Protein 2IZO (pdb70)

Sequence (756 aa):
MDLVKDVKRELSFSELKGKRVSIDGYNALYQFLAAIRQPPLMDSQGRVTSHLSGLFYRTINILEEGVIPIYVFDGSNIMVEESKKLLRAMGIPIVQAPSEGEAEAAYLNKLGLSWAAASQDYDAILFGAKRLVRNLTIYVEIKPELIETEILLKKLGITREQLIDIGILIGTDYNPDGIRGIGPERALKIIKKYGKIIDEIRGLFLNPQVVKPEALDLNEPNGEDIINILVYEHNFSEERVKNGIERLTKAIKEAKGASRQTGLDRWFMMKAKVIDAVSFSYILRTVGDFLSEANFIVTKEGIRVSGIDPSRVVFLDIFLPSSYFEGFEVSQEKEIIGFKLEDVNDILKRVLKDDTLILSSNESKLTLTFDGEFTRSFELPLIQVESTSPPSVNLEFPFKAQLLTITFADIIDELSDLGEVLNIHSKENKLYFEVIGDLSTAKVELSTDNGTLLEASGADVSSSYGMEYVANTTKMRRASDSMELYFGSQIPLKLRFKLPQEGYGDFYIAPRMFKIVYPNAKDFFSFINSITNVTDSIILNFTEDGIFSRHLTEDKVLMAIMRIPKDVLSEYSIDSPTSVKLDVSSVKKILSKASKATIELTETDSGLKIIIRDGAKSTIYIKAEKGQVEQLTEPKVNLAVNFTTDESVLNVIAADVTLVGEEMRISTEEDKIKIEAGEEGKRYVAFLMKDKPLKELSIDTSASSSYSAEMFKDAVKGLRGFSAPTMVSFGENLPMKIDVEAVSGGHMIFWIAPRL

B-factor: mean 49.7, std 3.27, range [2.0, 87.07]

Radius of gyration: 33.5 Å; Cα contacts (8 Å, |Δi|>4): 1724; chains: 3; bounding box: 92×85×76 Å

InterPro domains:
  IPR006084 XPG/Rad2 endonuclease [PR00853] (21-35)
  IPR006084 XPG/Rad2 endonuclease [PR00853] (75-94)
  IPR006084 XPG/Rad2 endonuclease [PR00853] (139-156)
  IPR006084 XPG/Rad2 endonuclease [PR00853] (160-180)
  IPR006084 XPG/Rad2 endonuclease [PR00853] (226-241)
  IPR006084 XPG/Rad2 endonuclease [PTHR11081] (3-320)
  IPR006085 XPG, N-terminal [PF00752] (3-101)
  IPR006085 XPG, N-terminal [SM00485] (1-101)
  IPR006086 XPG-I domain [PF00867] (143-236)
  IPR006086 XPG-I domain [SM00484] (140-221)
  IPR008918 Helix-hairpin-helix motif, class 2 [SM00279] (223-257)
  IPR019973 Flap endonuclease, archaea [TIGR03674] (2-349)
  IPR019974 XPG conserved site [PS00841] (73-87)
  IPR023426 Flap endonuclease 1 [MF_00614] (1-349)
  IPR029060 PIN-like domain superfamily [SSF88723] (2-236)
  IPR036279 5'-3' exonuclease, C-terminal domain superfamily [SSF47807] (221-349)

CATH classification: 3.70.10.10

Structure (mmCIF, N/CA/C/O backbone):
data_2IZO
#
_entry.id   2IZO
#
_cell.length_a   93.986
_cell.length_b   99.774
_cell.length_c   99.958
_cell.angle_alpha   90.00
_cell.angle_beta   90.00
_cell.angle_gamma   90.00
#
_symmetry.space_group_name_H-M   'P 21 21 21'
#
loop_
_entity.id
_entity.type
_entity.pdbx_description
1 polymer 'FLAP STRUCTURE-SPECIFIC ENDONUCLEASE'
2 polymer 'DNA POLYMERASE SLIDING CLAMP C'
3 polymer 'DNA POLYMERASE SLIDING CLAMP B'
4 non-polymer 'ZINC ION'
5 non-polymer 'MAGNESIUM ION'
6 water water
#
loop_
_atom_site.group_PDB
_atom_site.id
_atom_site.type_symbol
_atom_site.label_atom_id
_atom_site.label_alt_id
_atom_site.label_comp_id
_atom_site.label_asym_id
_atom_site.label_entity_id
_atom_site.label_seq_id
_atom_site.pdbx_PDB_ins_code
_atom_site.Cartn_x
_atom_site.Cartn_y
_atom_site.Cartn_z
_atom_site.occupancy
_atom_site.B_iso_or_equiv
_atom_site.auth_seq_id
_atom_site.auth_comp_id
_atom_site.auth_asym_id
_atom_site.auth_atom_id
_atom_site.pdbx_PDB_model_num
ATOM 1 N N . MET A 1 1 ? -17.755 -44.907 4.832 1.00 49.51 1 MET A N 1
ATOM 2 C CA . MET A 1 1 ? -18.620 -43.733 4.576 1.00 49.82 1 MET A CA 1
ATOM 3 C C . MET A 1 1 ? -19.680 -43.529 5.664 1.00 50.33 1 MET A C 1
ATOM 4 O O . MET A 1 1 ? -20.138 -44.489 6.293 1.00 50.47 1 MET A O 1
ATOM 9 N N . ASP A 1 2 ? -20.039 -42.263 5.888 1.00 50.81 2 ASP A N 1
ATOM 10 C CA . ASP A 1 2 ? -21.091 -41.869 6.830 1.00 51.24 2 ASP A CA 1
ATOM 11 C C . ASP A 1 2 ? -22.140 -40.986 6.149 1.00 51.71 2 ASP A C 1
ATOM 12 O O . ASP A 1 2 ? -23.330 -41.105 6.439 1.00 51.83 2 ASP A O 1
ATOM 17 N N . LEU A 1 3 ? -21.683 -40.080 5.280 1.00 52.14 3 LEU A N 1
ATOM 18 C CA . LEU A 1 3 ? -22.542 -39.425 4.286 1.00 52.29 3 LEU A CA 1
ATOM 19 C C . LEU A 1 3 ? -21.866 -39.330 2.904 1.00 52.70 3 LEU A C 1
ATOM 20 O O . LEU A 1 3 ? -20.939 -38.542 2.684 1.00 52.57 3 LEU A O 1
ATOM 25 N N . VAL A 1 4 ? -22.323 -40.188 1.997 1.00 53.22 4 VAL A N 1
ATOM 26 C CA . VAL A 1 4 ? -22.009 -40.105 0.570 1.00 53.44 4 VAL A CA 1
ATOM 27 C C . VAL A 1 4 ? -23.345 -40.127 -0.161 1.00 53.67 4 VAL A C 1
ATOM 28 O O . VAL A 1 4 ? -23.552 -40.838 -1.149 1.00 53.49 4 VAL A O 1
ATOM 32 N N . LYS A 1 5 ? -24.261 -39.341 0.387 1.00 53.99 5 LYS A N 1
ATOM 33 C CA . LYS A 1 5 ? -25.520 -39.047 -0.237 1.00 54.21 5 LYS A CA 1
ATOM 34 C C . LYS A 1 5 ? -25.384 -37.591 -0.647 1.00 54.39 5 LYS A C 1
ATOM 35 O O . LYS A 1 5 ? -26.275 -36.776 -0.402 1.00 54.72 5 LYS A O 1
ATOM 41 N N . ASP A 1 6 ? -24.241 -37.273 -1.258 1.00 54.46 6 ASP A N 1
ATOM 42 C CA . ASP A 1 6 ? -23.919 -35.910 -1.665 1.00 54.50 6 ASP A CA 1
ATOM 43 C C . ASP A 1 6 ? -23.441 -35.767 -3.112 1.00 54.58 6 ASP A C 1
ATOM 44 O O . ASP A 1 6 ? -22.496 -36.436 -3.558 1.00 54.36 6 ASP A O 1
ATOM 49 N N . VAL A 1 7 ? -24.144 -34.904 -3.839 1.00 54.67 7 VAL A N 1
ATOM 50 C CA . VAL A 1 7 ? -23.555 -34.175 -4.954 1.00 54.53 7 VAL A CA 1
ATOM 51 C C . VAL A 1 7 ? -23.425 -32.724 -4.466 1.00 54.47 7 VAL A C 1
ATOM 52 O O . VAL A 1 7 ? -24.417 -32.048 -4.143 1.00 54.24 7 VAL A O 1
ATOM 56 N N . LYS A 1 8 ? -22.171 -32.290 -4.372 1.00 54.33 8 LYS A N 1
ATOM 57 C CA . LYS A 1 8 ? -21.786 -31.023 -3.770 1.00 53.94 8 LYS A CA 1
ATOM 58 C C . LYS A 1 8 ? -20.738 -30.378 -4.648 1.00 53.93 8 LYS A C 1
ATOM 59 O O . LYS A 1 8 ? -19.948 -31.073 -5.289 1.00 54.01 8 LYS A O 1
ATOM 65 N N . ARG A 1 9 ? -20.730 -29.052 -4.678 1.00 53.84 9 ARG A N 1
ATOM 66 C CA . ARG A 1 9 ? -19.790 -28.317 -5.521 1.00 53.79 9 ARG A CA 1
ATOM 67 C C . ARG A 1 9 ? -18.659 -27.695 -4.712 1.00 53.79 9 ARG A C 1
ATOM 68 O O . ARG A 1 9 ? -18.828 -27.361 -3.539 1.00 53.83 9 ARG A O 1
ATOM 76 N N . GLU A 1 10 ? -17.497 -27.565 -5.341 1.00 53.70 10 GLU A N 1
ATOM 77 C CA . GLU A 1 10 ? -16.382 -26.877 -4.717 1.00 53.74 10 GLU A CA 1
ATOM 78 C C . GLU A 1 10 ? -16.613 -25.377 -4.827 1.00 53.68 10 GLU A C 1
ATOM 79 O O . GLU A 1 10 ? -17.384 -24.922 -5.677 1.00 53.80 10 GLU A O 1
ATOM 85 N N . LEU A 1 11 ? -15.965 -24.612 -3.956 1.00 53.46 11 LEU A N 1
ATOM 86 C CA . LEU A 1 11 ? -16.067 -23.166 -4.032 1.00 53.27 11 LEU A CA 1
ATOM 87 C C . LEU A 1 11 ? -14.700 -22.522 -3.930 1.00 53.17 11 LEU A C 1
ATOM 88 O O . LEU A 1 11 ? -13.861 -22.937 -3.130 1.00 53.08 11 LEU A O 1
ATOM 93 N N . SER A 1 12 ? -14.485 -21.518 -4.773 1.00 53.13 12 SER A N 1
ATOM 94 C CA . SER A 1 12 ? -13.266 -20.730 -4.739 1.00 53.06 12 SER A CA 1
ATOM 95 C C . SER A 1 12 ? -13.299 -19.837 -3.510 1.00 52.81 12 SER A C 1
ATOM 96 O O . SER A 1 12 ? -14.375 -19.505 -2.998 1.00 52.78 12 SER A O 1
ATOM 99 N N . PHE A 1 13 ? -12.117 -19.456 -3.040 1.00 52.50 13 PHE A N 1
ATOM 100 C CA . PHE A 1 13 ? -11.997 -18.552 -1.912 1.00 52.29 13 PHE A CA 1
ATOM 101 C C . PHE A 1 13 ? -12.591 -17.182 -2.239 1.00 52.35 13 PHE A C 1
ATOM 102 O O . PHE A 1 13 ? -12.901 -16.401 -1.334 1.00 52.41 13 PHE A O 1
ATOM 110 N N . SER A 1 14 ? -12.745 -16.903 -3.536 1.00 52.29 14 SER A N 1
ATOM 111 C CA . SER A 1 14 ? -13.422 -15.698 -4.015 1.00 52.14 14 SER A CA 1
ATOM 112 C C . SER A 1 14 ? -14.828 -15.572 -3.428 1.00 52.02 14 SER A C 1
ATOM 113 O O . SER A 1 14 ? -15.173 -14.537 -2.853 1.00 52.13 14 SER A O 1
ATOM 116 N N . GLU A 1 15 ? -15.625 -16.631 -3.561 1.00 51.82 15 GLU A N 1
ATOM 117 C CA . GLU A 1 15 ? -16.996 -16.637 -3.054 1.00 51.65 15 GLU A CA 1
ATOM 118 C C . GLU A 1 15 ? -17.035 -16.665 -1.528 1.00 51.55 15 GLU A C 1
ATOM 119 O O . GLU A 1 15 ? -18.019 -16.248 -0.919 1.00 51.59 15 GLU A O 1
ATOM 121 N N . LEU A 1 16 ? -15.952 -17.138 -0.921 1.00 51.39 16 LEU A N 1
ATOM 122 C CA . LEU A 1 16 ? -15.879 -17.283 0.530 1.00 51.31 16 LEU A CA 1
ATOM 123 C C . LEU A 1 16 ? -15.321 -16.032 1.221 1.00 51.33 16 LEU A C 1
ATOM 124 O O . LEU A 1 16 ? -15.399 -15.900 2.442 1.00 51.37 16 LEU A O 1
ATOM 129 N N . LYS A 1 17 ? -14.772 -15.115 0.426 1.00 51.31 17 LYS A N 1
ATOM 130 C CA . LYS A 1 17 ? -14.197 -13.863 0.922 1.00 51.26 17 LYS A CA 1
ATOM 131 C C . LYS A 1 17 ? -15.239 -12.978 1.614 1.00 51.29 17 LYS A C 1
ATOM 132 O O . LYS A 1 17 ? -16.318 -12.731 1.072 1.00 51.23 17 LYS A O 1
ATOM 138 N N . GLY A 1 18 ? -14.900 -12.513 2.815 1.00 51.33 18 GLY A N 1
ATOM 139 C CA . GLY A 1 18 ? -15.782 -11.659 3.609 1.00 51.27 18 GLY A CA 1
ATOM 140 C C . GLY A 1 18 ? -16.877 -12.419 4.336 1.00 51.26 18 GLY A C 1
ATOM 141 O O . GLY A 1 18 ? -17.962 -11.882 4.569 1.00 51.17 18 GLY A O 1
ATOM 142 N N . LYS A 1 19 ? -16.587 -13.665 4.706 1.00 51.33 19 LYS A N 1
ATOM 143 C CA . LYS A 1 19 ? -17.586 -14.542 5.318 1.00 51.33 19 LYS A CA 1
ATOM 144 C C . LYS A 1 19 ? -17.155 -15.123 6.662 1.00 51.23 19 LYS A C 1
ATOM 145 O O . LYS A 1 19 ? -16.057 -15.674 6.801 1.00 51.11 19 LYS A O 1
ATOM 151 N N . ARG A 1 20 ? -18.039 -14.985 7.647 1.00 51.16 20 ARG A N 1
ATOM 152 C CA . ARG A 1 20 ? -17.849 -15.588 8.962 1.00 51.05 20 ARG A CA 1
ATOM 153 C C . ARG A 1 20 ? -18.136 -17.083 8.885 1.00 50.90 20 ARG A C 1
ATOM 154 O O . ARG A 1 20 ? -19.157 -17.505 8.334 1.00 50.83 20 ARG A O 1
ATOM 162 N N . VAL A 1 21 ? -17.229 -17.881 9.434 1.00 50.75 21 VAL A N 1
ATOM 163 C CA . VAL A 1 21 ? -17.353 -19.332 9.362 1.00 50.59 21 VAL A CA 1
ATOM 164 C C . VAL A 1 21 ? -17.265 -19.965 10.753 1.00 50.50 21 VAL A C 1
ATOM 165 O O . VAL A 1 21 ? -16.335 -19.696 11.512 1.00 50.50 21 VAL A O 1
ATOM 169 N N . SER A 1 22 ? -18.257 -20.791 11.072 1.00 50.46 22 SER A N 1
ATOM 170 C CA . SER A 1 22 ? -18.316 -21.518 12.336 1.00 50.42 22 SER A CA 1
ATOM 171 C C . SER A 1 22 ? -17.505 -22.815 12.293 1.00 50.39 22 SER A C 1
ATOM 172 O O . SER A 1 22 ? -18.049 -23.899 12.060 1.00 50.45 22 SER A O 1
ATOM 175 N N . ILE A 1 23 ? -16.202 -22.694 12.526 1.00 50.28 23 ILE A N 1
ATOM 176 C CA . ILE A 1 23 ? -15.303 -23.843 12.544 1.00 50.11 23 ILE A CA 1
ATOM 177 C C . ILE A 1 23 ? -15.453 -24.600 13.859 1.00 50.06 23 ILE A C 1
ATOM 178 O O . ILE A 1 23 ? -15.483 -23.993 14.932 1.00 50.06 23 ILE A O 1
ATOM 183 N N . ASP A 1 24 ? -15.559 -25.923 13.774 1.00 50.02 24 ASP A N 1
ATOM 184 C CA . ASP A 1 24 ? -15.541 -26.750 14.974 1.00 49.95 24 ASP A CA 1
ATOM 185 C C . ASP A 1 24 ? -14.126 -26.795 15.530 1.00 49.71 24 ASP A C 1
ATOM 186 O O . ASP A 1 24 ? -13.179 -27.127 14.815 1.00 49.76 24 ASP A O 1
ATOM 191 N N . GLY A 1 25 ? -13.997 -26.450 16.807 1.00 49.40 25 GLY A N 1
ATOM 192 C CA . GLY A 1 25 ? -12.709 -26.446 17.484 1.00 48.93 25 GLY A CA 1
ATOM 193 C C . GLY A 1 25 ? -12.084 -27.824 17.505 1.00 48.59 25 GLY A C 1
ATOM 194 O O . GLY A 1 25 ? -10.999 -28.025 16.962 1.00 48.62 25 GLY A O 1
ATOM 195 N N . TYR A 1 26 ? -12.790 -28.773 18.111 1.00 48.18 26 TYR A N 1
ATOM 196 C CA . TYR A 1 26 ? -12.288 -30.135 18.287 1.00 47.80 26 TYR A CA 1
ATOM 197 C C . TYR A 1 26 ? -11.899 -30.802 16.967 1.00 47.54 26 TYR A C 1
ATOM 198 O O . TYR A 1 26 ? -10.800 -31.348 16.852 1.00 47.43 26 TYR A O 1
ATOM 207 N N . ASN A 1 27 ? -12.788 -30.733 15.975 1.00 47.27 27 ASN A N 1
ATOM 208 C CA . ASN A 1 27 ? -12.516 -31.287 14.645 1.00 46.99 27 ASN A CA 1
ATOM 209 C C . ASN A 1 27 ? -11.260 -30.680 14.018 1.00 46.96 27 ASN A C 1
ATOM 210 O O . ASN A 1 27 ? -10.413 -31.406 13.503 1.00 46.86 27 ASN A O 1
ATOM 215 N N . ALA A 1 28 ? -11.148 -29.353 14.084 1.00 46.96 28 ALA A N 1
ATOM 216 C CA . ALA A 1 28 ? -9.989 -28.628 13.561 1.00 46.99 28 ALA A CA 1
ATOM 217 C C . ALA A 1 28 ? -8.689 -29.122 14.180 1.00 47.03 28 ALA A C 1
ATOM 218 O O . ALA A 1 28 ? -7.710 -29.366 13.471 1.00 47.04 28 ALA A O 1
ATOM 220 N N . LEU A 1 29 ? -8.703 -29.272 15.505 1.00 47.05 29 LEU A N 1
ATOM 221 C CA . LEU A 1 29 ? -7.523 -29.642 16.280 1.00 46.90 29 LEU A CA 1
ATOM 222 C C . LEU A 1 29 ? -7.003 -31.028 15.912 1.00 46.93 29 LEU A C 1
ATOM 223 O O . LEU A 1 29 ? -5.816 -31.181 15.619 1.00 46.87 29 LEU A O 1
ATOM 228 N N . TYR A 1 30 ? -7.891 -32.023 15.914 1.00 47.00 30 TYR A N 1
ATOM 229 C CA . TYR A 1 30 ? -7.540 -33.374 15.475 1.00 47.12 30 TYR A CA 1
ATOM 230 C C . TYR A 1 30 ? -6.917 -33.342 14.085 1.00 47.19 30 TYR A C 1
ATOM 231 O O . TYR A 1 30 ? -5.895 -33.975 13.851 1.00 47.32 30 TYR A O 1
ATOM 240 N N . GLN A 1 31 ? -7.529 -32.594 13.170 1.00 47.42 31 GLN A N 1
ATOM 241 C CA . GLN A 1 31 ? -7.006 -32.455 11.811 1.00 47.72 31 GLN A CA 1
ATOM 242 C C . GLN A 1 31 ? -5.564 -31.963 11.824 1.00 47.96 31 GLN A C 1
ATOM 243 O O . GLN A 1 31 ? -4.719 -32.495 11.107 1.00 47.88 31 GLN A O 1
ATOM 249 N N . PHE A 1 32 ? -5.292 -30.956 12.653 1.00 48.38 32 PHE A N 1
ATOM 250 C CA . PHE A 1 32 ? -3.947 -30.400 12.792 1.00 48.74 32 PHE A CA 1
ATOM 251 C C . PHE A 1 32 ? -3.008 -31.358 13.515 1.00 48.89 32 PHE A C 1
ATOM 252 O O . PHE A 1 32 ? -1.797 -31.334 13.287 1.00 48.97 32 PHE A O 1
ATOM 260 N N . LEU A 1 33 ? -3.571 -32.191 14.387 1.00 49.07 33 LEU A N 1
ATOM 261 C CA . LEU A 1 33 ? -2.795 -33.201 15.100 1.00 49.26 33 LEU A CA 1
ATOM 262 C C . LEU A 1 33 ? -2.463 -34.386 14.198 1.00 49.40 33 LEU A C 1
ATOM 263 O O . LEU A 1 33 ? -1.443 -35.052 14.390 1.00 49.53 33 LEU A O 1
ATOM 268 N N . ALA A 1 34 ? -3.317 -34.629 13.208 1.00 49.55 34 ALA A N 1
ATOM 269 C CA . ALA A 1 34 ? -3.159 -35.768 12.311 1.00 49.74 34 ALA A CA 1
ATOM 270 C C . ALA A 1 34 ? -2.449 -35.420 11.001 1.00 49.91 34 ALA A C 1
ATOM 271 O O . ALA A 1 34 ? -2.033 -36.315 10.263 1.00 49.91 34 ALA A O 1
ATOM 273 N N . ALA A 1 35 ? -2.302 -34.128 10.720 1.00 50.19 35 ALA A N 1
ATOM 274 C CA . ALA A 1 35 ? -1.758 -33.687 9.435 1.00 50.54 35 ALA A CA 1
ATOM 275 C C . ALA A 1 35 ? -0.261 -33.370 9.456 1.00 50.76 35 ALA A C 1
ATOM 276 O O . ALA A 1 35 ? 0.560 -34.222 9.109 1.00 50.82 35 ALA A O 1
ATOM 278 N N . ILE A 1 36 ? 0.079 -32.146 9.864 1.00 51.06 36 ILE A N 1
ATOM 279 C CA . ILE A 1 36 ? 1.440 -31.614 9.724 1.00 51.36 36 ILE A CA 1
ATOM 280 C C . ILE A 1 36 ? 2.420 -32.214 10.733 1.00 51.59 36 ILE A C 1
ATOM 281 O O . ILE A 1 36 ? 2.209 -32.147 11.948 1.00 51.57 36 ILE A O 1
ATOM 286 N N . ARG A 1 37 ? 3.487 -32.804 10.198 1.00 51.92 37 ARG A N 1
ATOM 287 C CA . ARG A 1 37 ? 4.544 -33.428 10.987 1.00 52.23 37 ARG A CA 1
ATOM 288 C C . ARG A 1 37 ? 5.894 -33.123 10.335 1.00 52.50 37 ARG A C 1
ATOM 289 O O . ARG A 1 37 ? 6.193 -33.627 9.249 1.00 52.60 37 ARG A O 1
ATOM 297 N N . GLN A 1 38 ? 6.701 -32.295 10.998 1.00 52.77 38 GLN A N 1
ATOM 298 C CA . GLN A 1 38 ? 7.974 -31.825 10.433 1.00 53.06 38 GLN A CA 1
ATOM 299 C C . GLN A 1 38 ? 9.098 -32.880 10.355 1.00 53.24 38 GLN A C 1
ATOM 300 O O . GLN A 1 38 ? 9.683 -33.062 9.281 1.00 53.33 38 GLN A O 1
ATOM 302 N N . PRO A 1 39 ? 9.419 -33.566 11.480 1.00 53.36 39 PRO A N 1
ATOM 303 C CA . PRO A 1 39 ? 10.440 -34.610 11.381 1.00 53.41 39 PRO A CA 1
ATOM 304 C C . PRO A 1 39 ? 9.829 -36.003 11.172 1.00 53.44 39 PRO A C 1
ATOM 305 O O . PRO A 1 39 ? 10.107 -36.659 10.160 1.00 53.47 39 PRO A O 1
ATOM 309 N N . PRO A 1 43 ? 4.636 -36.662 15.401 1.00 51.48 43 PRO A N 1
ATOM 310 C CA . PRO A 1 43 ? 4.048 -35.465 15.997 1.00 51.42 43 PRO A CA 1
ATOM 311 C C . PRO A 1 43 ? 5.114 -34.410 16.271 1.00 51.38 43 PRO A C 1
ATOM 312 O O . PRO A 1 43 ? 6.210 -34.746 16.726 1.00 51.36 43 PRO A O 1
ATOM 316 N N . LEU A 1 44 ? 4.788 -33.148 15.992 1.00 51.34 44 LEU A N 1
ATOM 317 C CA . LEU A 1 44 ? 5.726 -32.040 16.173 1.00 51.26 44 LEU A CA 1
ATOM 318 C C . LEU A 1 44 ? 5.954 -31.740 17.655 1.00 51.26 44 LEU A C 1
ATOM 319 O O . LEU A 1 44 ? 5.022 -31.378 18.377 1.00 51.24 44 LEU A O 1
ATOM 324 N N . MET A 1 45 ? 7.202 -31.899 18.092 1.00 51.26 45 MET A N 1
ATOM 325 C CA . MET A 1 45 ? 7.567 -31.794 19.507 1.00 51.27 45 MET A CA 1
ATOM 326 C C . MET A 1 45 ? 8.281 -30.479 19.830 1.00 51.08 45 MET A C 1
ATOM 327 O O . MET A 1 45 ? 8.541 -29.668 18.937 1.00 51.04 45 MET A O 1
ATOM 332 N N . ASP A 1 46 ? 8.585 -30.277 21.112 1.00 50.93 46 ASP A N 1
ATOM 333 C CA . ASP A 1 46 ? 9.334 -29.104 21.568 1.00 50.79 46 ASP A CA 1
ATOM 334 C C . ASP A 1 46 ? 10.502 -29.484 22.491 1.00 50.74 46 ASP A C 1
ATOM 335 O O . ASP A 1 46 ? 10.912 -30.647 22.537 1.00 50.73 46 ASP A O 1
ATOM 340 N N . SER A 1 47 ? 11.031 -28.497 23.212 1.00 50.69 47 SER A N 1
ATOM 341 C CA . SER A 1 47 ? 12.164 -28.696 24.120 1.00 50.65 47 SER A CA 1
ATOM 342 C C . SER A 1 47 ? 11.822 -29.555 25.340 1.00 50.56 47 SER A C 1
ATOM 343 O O . SER A 1 47 ? 12.605 -30.422 25.728 1.00 50.58 47 SER A O 1
ATOM 346 N N . GLN A 1 48 ? 10.655 -29.311 25.934 1.00 50.48 48 GLN A N 1
ATOM 347 C CA . GLN A 1 48 ? 10.220 -30.028 27.136 1.00 50.36 48 GLN A CA 1
ATOM 348 C C . GLN A 1 48 ? 9.735 -31.448 26.823 1.00 50.30 48 GLN A C 1
ATOM 349 O O . GLN A 1 48 ? 9.620 -32.285 27.721 1.00 50.29 48 GLN A O 1
ATOM 355 N N . GLY A 1 49 ? 9.462 -31.715 25.549 1.00 50.23 49 GLY A N 1
ATOM 356 C CA . GLY A 1 49 ? 9.052 -33.046 25.112 1.00 50.23 49 GLY A CA 1
ATOM 357 C C . GLY A 1 49 ? 7.548 -33.242 25.104 1.00 50.21 49 GLY A C 1
ATOM 358 O O . GLY A 1 49 ? 7.039 -34.233 25.628 1.00 50.25 49 GLY A O 1
ATOM 359 N N . ARG A 1 50 ? 6.840 -32.288 24.507 1.00 50.15 50 ARG A N 1
ATOM 360 C CA . ARG A 1 50 ? 5.390 -32.367 24.349 1.00 50.12 50 ARG A CA 1
ATOM 361 C C . ARG A 1 50 ? 4.980 -31.974 22.934 1.00 50.02 50 ARG A C 1
ATOM 362 O O . ARG A 1 50 ? 5.747 -31.332 22.214 1.00 50.02 50 ARG A O 1
ATOM 370 N N . VAL A 1 51 ? 3.771 -32.369 22.544 1.00 49.93 51 VAL A N 1
ATOM 371 C CA . VAL A 1 51 ? 3.240 -32.068 21.215 1.00 49.85 51 VAL A CA 1
ATOM 372 C C . VAL A 1 51 ? 2.908 -30.577 21.092 1.00 49.72 51 VAL A C 1
ATOM 373 O O . VAL A 1 51 ? 2.181 -30.024 21.919 1.00 49.67 51 VAL A O 1
ATOM 377 N N . THR A 1 52 ? 3.467 -29.938 20.068 1.00 49.61 52 THR A N 1
ATOM 378 C CA . THR A 1 52 ? 3.178 -28.536 19.764 1.00 49.61 52 THR A CA 1
ATOM 379 C C . THR A 1 52 ? 2.476 -28.392 18.404 1.00 49.56 52 THR A C 1
ATOM 380 O O . THR A 1 52 ? 2.257 -27.279 17.917 1.00 49.54 52 THR A O 1
ATOM 384 N N . SER A 1 53 ? 2.109 -29.531 17.817 1.00 49.54 53 SER A N 1
ATOM 385 C CA . SER A 1 53 ? 1.514 -29.586 16.480 1.00 49.46 53 SER A CA 1
ATOM 386 C C . SER A 1 53 ? 0.153 -28.893 16.390 1.00 49.37 53 SER A C 1
ATOM 387 O O . SER A 1 53 ? -0.205 -28.371 15.331 1.00 49.39 53 SER A O 1
ATOM 390 N N . HIS A 1 54 ? -0.598 -28.894 17.492 1.00 49.22 54 HIS A N 1
ATOM 391 C CA . HIS A 1 54 ? -1.886 -28.196 17.543 1.00 49.04 54 HIS A CA 1
ATOM 392 C C . HIS A 1 54 ? -1.730 -26.689 17.348 1.00 49.00 54 HIS A C 1
ATOM 393 O O . HIS A 1 54 ? -2.551 -26.060 16.681 1.00 48.99 54 HIS A O 1
ATOM 400 N N . LEU A 1 55 ? -0.662 -26.128 17.915 1.00 48.96 55 LEU A N 1
ATOM 401 C CA . LEU A 1 55 ? -0.389 -24.693 17.841 1.00 48.94 55 LEU A CA 1
ATOM 402 C C . LEU A 1 55 ? 0.042 -24.271 16.440 1.00 48.89 55 LEU A C 1
ATOM 403 O O . LEU A 1 55 ? -0.371 -23.216 15.952 1.00 48.90 55 LEU A O 1
ATOM 408 N N . SER A 1 56 ? 0.867 -25.102 15.802 1.00 48.79 56 SER A N 1
ATOM 409 C CA . SER A 1 56 ? 1.330 -24.854 14.438 1.00 48.71 56 SER A CA 1
ATOM 410 C C . SER A 1 56 ? 0.164 -24.689 13.464 1.00 48.63 56 SER A C 1
ATOM 411 O O . SER A 1 56 ? 0.213 -23.843 12.571 1.00 48.65 56 SER A O 1
ATOM 414 N N . GLY A 1 57 ? -0.879 -25.496 13.648 1.00 48.51 57 GLY A N 1
ATOM 415 C CA . GLY A 1 57 ? -2.095 -25.396 12.847 1.00 48.39 57 GLY A CA 1
ATOM 416 C C . GLY A 1 57 ? -2.856 -24.116 13.127 1.00 48.32 57 GLY A C 1
ATOM 417 O O . GLY A 1 57 ? -3.121 -23.335 12.213 1.00 48.25 57 GLY A O 1
ATOM 418 N N . LEU A 1 58 ? -3.186 -23.898 14.399 1.00 48.30 58 LEU A N 1
ATOM 419 C CA . LEU A 1 58 ? -3.918 -22.708 14.839 1.00 48.38 58 LEU A CA 1
ATOM 420 C C . LEU A 1 58 ? -3.248 -21.398 14.431 1.00 48.48 58 LEU A C 1
ATOM 421 O O . LEU A 1 58 ? -3.923 -20.386 14.244 1.00 48.48 58 LEU A O 1
ATOM 426 N N . PHE A 1 59 ? -1.920 -21.418 14.318 1.00 48.55 59 PHE A N 1
ATOM 427 C CA . PHE A 1 59 ? -1.161 -20.231 13.937 1.00 48.53 59 PHE A CA 1
ATOM 428 C C . PHE A 1 59 ? -1.066 -20.107 12.418 1.00 48.66 59 PHE A C 1
ATOM 429 O O . PHE A 1 59 ? -1.594 -19.155 11.841 1.00 48.69 59 PHE A O 1
ATOM 437 N N . TYR A 1 60 ? -0.411 -21.078 11.780 1.00 48.81 60 TYR A N 1
ATOM 438 C CA . TYR A 1 60 ? -0.127 -21.026 10.341 1.00 48.99 60 TYR A CA 1
ATOM 439 C C . TYR A 1 60 ? -1.356 -21.096 9.434 1.00 49.06 60 TYR A C 1
ATOM 440 O O . TYR A 1 60 ? -1.442 -20.350 8.459 1.00 49.11 60 TYR A O 1
ATOM 449 N N . ARG A 1 61 ? -2.292 -21.989 9.752 1.00 49.10 61 ARG A N 1
ATOM 450 C CA . ARG A 1 61 ? -3.480 -22.192 8.914 1.00 49.19 61 ARG A CA 1
ATOM 451 C C . ARG A 1 61 ? -4.552 -21.111 9.085 1.00 49.21 61 ARG A C 1
ATOM 452 O O . ARG A 1 61 ? -5.267 -20.793 8.134 1.00 49.22 61 ARG A O 1
ATOM 454 N N . THR A 1 62 ? -4.662 -20.556 10.290 1.00 49.29 62 THR A N 1
ATOM 455 C CA . THR A 1 62 ? -5.640 -19.500 10.570 1.00 49.35 62 THR A CA 1
ATOM 456 C C . THR A 1 62 ? -5.276 -18.194 9.858 1.00 49.38 62 THR A C 1
ATOM 457 O O . THR A 1 62 ? -6.158 -17.487 9.367 1.00 49.44 62 THR A O 1
ATOM 461 N N . ILE A 1 63 ? -3.983 -17.882 9.800 1.00 49.37 63 ILE A N 1
ATOM 462 C CA . ILE A 1 63 ? -3.512 -16.742 9.012 1.00 49.37 63 ILE A CA 1
ATOM 463 C C . ILE A 1 63 ? -3.835 -16.990 7.537 1.00 49.41 63 ILE A C 1
ATOM 464 O O . ILE A 1 63 ? -4.373 -16.113 6.862 1.00 49.39 63 ILE A O 1
ATOM 469 N N . ASN A 1 64 ? -3.527 -18.195 7.058 1.00 49.48 64 ASN A N 1
ATOM 470 C CA . ASN A 1 64 ? -3.862 -18.606 5.694 1.00 49.54 64 ASN A CA 1
ATOM 471 C C . ASN A 1 64 ? -5.339 -18.393 5.382 1.00 49.59 64 ASN A C 1
ATOM 472 O O . ASN A 1 64 ? -5.684 -17.947 4.288 1.00 49.72 64 ASN A O 1
ATOM 477 N N . ILE A 1 65 ? -6.193 -18.703 6.361 1.00 49.57 65 ILE A N 1
ATOM 478 C CA . ILE A 1 65 ? -7.645 -18.503 6.277 1.00 49.52 65 ILE A CA 1
ATOM 479 C C . ILE A 1 65 ? -8.020 -17.012 6.221 1.00 49.50 65 ILE A C 1
ATOM 480 O O . ILE A 1 65 ? -8.796 -16.596 5.354 1.00 49.48 65 ILE A O 1
ATOM 485 N N . LEU A 1 66 ? -7.453 -16.224 7.137 1.00 49.45 66 LEU A N 1
ATOM 486 C CA . LEU A 1 66 ? -7.727 -14.788 7.240 1.00 49.34 66 LEU A CA 1
ATOM 487 C C . LEU A 1 66 ? -7.197 -13.993 6.050 1.00 49.44 66 LEU A C 1
ATOM 488 O O . LEU A 1 66 ? -7.807 -13.003 5.642 1.00 49.54 66 LEU A O 1
ATOM 493 N N . GLU A 1 67 ? -6.061 -14.425 5.503 1.00 49.49 67 GLU A N 1
ATOM 494 C CA . GLU A 1 67 ? -5.455 -13.767 4.344 1.00 49.52 67 GLU A CA 1
ATOM 495 C C . GLU A 1 67 ? -6.324 -13.950 3.103 1.00 49.46 67 GLU A C 1
ATOM 496 O O . GLU A 1 67 ? -6.230 -13.181 2.144 1.00 49.53 67 GLU A O 1
ATOM 498 N N . GLU A 1 68 ? -7.177 -14.968 3.137 1.00 49.32 68 GLU A N 1
ATOM 499 C CA . GLU A 1 68 ? -8.093 -15.237 2.037 1.00 49.30 68 GLU A CA 1
ATOM 500 C C . GLU A 1 68 ? -9.436 -14.500 2.181 1.00 48.96 68 GLU A C 1
ATOM 501 O O . GLU A 1 68 ? -10.200 -14.398 1.215 1.00 48.84 68 GLU A O 1
ATOM 507 N N . GLY A 1 69 ? -9.713 -14.000 3.386 1.00 48.59 69 GLY A N 1
ATOM 508 C CA . GLY A 1 69 ? -10.900 -13.183 3.647 1.00 48.19 69 GLY A CA 1
ATOM 509 C C . GLY A 1 69 ? -11.945 -13.818 4.549 1.00 47.93 69 GLY A C 1
ATOM 510 O O . GLY A 1 69 ? -12.973 -13.201 4.851 1.00 47.95 69 GLY A O 1
ATOM 511 N N . VAL A 1 70 ? -11.688 -15.051 4.973 1.00 47.58 70 VAL A N 1
ATOM 512 C CA . VAL A 1 70 ? -12.609 -15.781 5.836 1.00 47.23 70 VAL A CA 1
ATOM 513 C C . VAL A 1 70 ? -12.400 -15.345 7.281 1.00 47.07 70 VAL A C 1
ATOM 514 O O . VAL A 1 70 ? -11.282 -15.405 7.792 1.00 47.12 70 VAL A O 1
ATOM 518 N N . ILE A 1 71 ? -13.468 -14.895 7.933 1.00 46.81 71 ILE A N 1
ATOM 519 C CA . ILE A 1 71 ? -13.410 -14.626 9.366 1.00 46.47 71 ILE A CA 1
ATOM 520 C C . ILE A 1 71 ? -13.730 -15.921 10.113 1.00 46.26 71 ILE A C 1
ATOM 521 O O . ILE A 1 71 ? -14.846 -16.439 10.022 1.00 46.27 71 ILE A O 1
ATOM 526 N N . PRO A 1 72 ? -12.738 -16.458 10.841 1.00 46.00 72 PRO A N 1
ATOM 527 C CA . PRO A 1 72 ? -12.880 -17.747 11.494 1.00 45.73 72 PRO A CA 1
ATOM 528 C C . PRO A 1 72 ? -13.424 -17.645 12.916 1.00 45.58 72 PRO A C 1
ATOM 529 O O . PRO A 1 72 ? -12.965 -16.820 13.707 1.00 45.55 72 PRO A O 1
ATOM 533 N N . ILE A 1 73 ? -14.409 -18.478 13.224 1.00 45.39 73 ILE A N 1
ATOM 534 C CA . ILE A 1 73 ? -14.901 -18.613 14.586 1.00 45.20 73 ILE A CA 1
ATOM 535 C C . ILE A 1 73 ? -14.720 -20.066 15.008 1.00 45.32 73 ILE A C 1
ATOM 536 O O . ILE A 1 73 ? -15.326 -20.974 14.431 1.00 45.30 73 ILE A O 1
ATOM 541 N N . TYR A 1 74 ? -13.861 -20.278 15.998 1.00 45.35 74 TYR A N 1
ATOM 542 C CA . TYR A 1 74 ? -13.641 -21.602 16.549 1.00 45.42 74 TYR A CA 1
ATOM 543 C C . TYR A 1 74 ? -14.633 -21.858 17.676 1.00 45.54 74 TYR A C 1
ATOM 544 O O . TYR A 1 74 ? -14.812 -21.018 18.561 1.00 45.58 74 TYR A O 1
ATOM 553 N N . VAL A 1 75 ? -15.285 -23.016 17.630 1.00 45.70 75 VAL A N 1
ATOM 554 C CA . VAL A 1 75 ? -16.284 -23.379 18.630 1.00 45.90 75 VAL A CA 1
ATOM 555 C C . VAL A 1 75 ? -15.854 -24.622 19.415 1.00 45.97 75 VAL A C 1
ATOM 556 O O . VAL A 1 75 ? -15.692 -25.702 18.843 1.00 45.99 75 VAL A O 1
ATOM 560 N N . PHE A 1 76 ? -15.679 -24.457 20.724 1.00 46.05 76 PHE A N 1
ATOM 561 C CA . PHE A 1 76 ? -15.298 -25.556 21.613 1.00 46.11 76 PHE A CA 1
ATOM 562 C C . PHE A 1 76 ? -16.491 -25.988 22.456 1.00 46.15 76 PHE A C 1
ATOM 563 O O . PHE A 1 76 ? -17.401 -25.189 22.691 1.00 46.10 76 PHE A O 1
ATOM 571 N N . ASP A 1 77 ? -16.483 -27.241 22.914 1.00 46.22 77 ASP A N 1
ATOM 572 C CA . ASP A 1 77 ? -17.586 -27.765 23.733 1.00 46.34 77 ASP A CA 1
ATOM 573 C C . ASP A 1 77 ? -17.197 -28.332 25.109 1.00 46.33 77 ASP A C 1
ATOM 574 O O . ASP A 1 77 ? -17.659 -27.831 26.134 1.00 46.31 77 ASP A O 1
ATOM 579 N N . GLY A 1 78 ? -16.363 -29.369 25.128 1.00 46.36 78 GLY A N 1
ATOM 580 C CA . GLY A 1 78 ? -15.949 -30.008 26.380 1.00 46.38 78 GLY A CA 1
ATOM 581 C C . GLY A 1 78 ? -16.770 -31.239 26.719 1.00 46.35 78 GLY A C 1
ATOM 582 O O . GLY A 1 78 ? -16.227 -32.332 26.898 1.00 46.18 78 GLY A O 1
ATOM 583 N N . SER A 1 125 ? -5.975 -34.164 25.610 1.00 51.92 125 SER A N 1
ATOM 584 C CA . SER A 1 125 ? -5.889 -33.487 26.897 1.00 51.89 125 SER A CA 1
ATOM 585 C C . SER A 1 125 ? -6.699 -32.200 26.887 1.00 51.84 125 SER A C 1
ATOM 586 O O . SER A 1 125 ? -6.736 -31.489 25.881 1.00 51.88 125 SER A O 1
ATOM 589 N N . ASN A 1 126 ? -7.340 -31.909 28.016 1.00 51.76 126 ASN A N 1
ATOM 590 C CA . ASN A 1 126 ? -8.155 -30.705 28.169 1.00 51.74 126 ASN A CA 1
ATOM 591 C C . ASN A 1 126 ? -7.298 -29.438 28.239 1.00 51.74 126 ASN A C 1
ATOM 592 O O . ASN A 1 126 ? -7.773 -28.338 27.944 1.00 51.71 126 ASN A O 1
ATOM 594 N N . ILE A 1 127 ? -6.036 -29.612 28.632 1.00 51.74 127 ILE A N 1
ATOM 595 C CA . ILE A 1 127 ? -5.056 -28.526 28.702 1.00 51.65 127 ILE A CA 1
ATOM 596 C C . ILE A 1 127 ? -4.616 -28.095 27.298 1.00 51.64 127 ILE A C 1
ATOM 597 O O . ILE A 1 127 ? -4.401 -26.907 27.046 1.00 51.63 127 ILE A O 1
ATOM 602 N N . MET A 1 128 ? -4.503 -29.066 26.392 1.00 51.62 128 MET A N 1
ATOM 603 C CA . MET A 1 128 ? -4.220 -28.805 24.979 1.00 51.55 128 MET A CA 1
ATOM 604 C C . MET A 1 128 ? -5.310 -27.943 24.351 1.00 51.48 128 MET A C 1
ATOM 605 O O . MET A 1 128 ? -5.022 -27.049 23.554 1.00 51.46 128 MET A O 1
ATOM 610 N N . VAL A 1 129 ? -6.557 -28.222 24.725 1.00 51.40 129 VAL A N 1
ATOM 611 C CA . VAL A 1 129 ? -7.711 -27.440 24.289 1.00 51.36 129 VAL A CA 1
ATOM 612 C C . VAL A 1 129 ? -7.654 -26.030 24.884 1.00 51.33 129 VAL A C 1
ATOM 613 O O . VAL A 1 129 ? -7.878 -25.043 24.184 1.00 51.31 129 VAL A O 1
ATOM 617 N N . GLU A 1 130 ? -7.342 -25.951 26.176 1.00 51.36 130 GLU A N 1
ATOM 618 C CA . GLU A 1 130 ? -7.264 -24.678 26.886 1.00 51.43 130 GLU A CA 1
ATOM 619 C C . GLU A 1 130 ? -6.131 -23.792 26.362 1.00 51.45 130 GLU A C 1
ATOM 620 O O . GLU A 1 130 ? -6.315 -22.582 26.196 1.00 51.61 130 GLU A O 1
ATOM 626 N N . GLU A 1 131 ? -4.971 -24.390 26.094 1.00 51.36 131 GLU A N 1
ATOM 627 C CA . GLU A 1 131 ? -3.834 -23.634 25.559 1.00 51.34 131 GLU A CA 1
ATOM 628 C C . GLU A 1 131 ? -3.986 -23.369 24.055 1.00 51.25 131 GLU A C 1
ATOM 629 O O . GLU A 1 131 ? -3.204 -22.621 23.460 1.00 51.23 131 GLU A O 1
ATOM 635 N N . SER A 1 132 ? -5.002 -23.985 23.454 1.00 51.17 132 SER A N 1
ATOM 636 C CA . SER A 1 132 ? -5.435 -23.629 22.107 1.00 51.17 132 SER A CA 1
ATOM 637 C C . SER A 1 132 ? -6.319 -22.388 22.158 1.00 51.07 132 SER A C 1
ATOM 638 O O . SER A 1 132 ? -6.221 -21.515 21.293 1.00 51.19 132 SER A O 1
ATOM 641 N N . LYS A 1 133 ? -7.176 -22.323 23.177 1.00 50.91 133 LYS A N 1
ATOM 642 C CA . LYS A 1 133 ? -8.054 -21.173 23.407 1.00 50.71 133 LYS A CA 1
ATOM 643 C C . LYS A 1 133 ? -7.252 -19.924 23.759 1.00 50.55 133 LYS A C 1
ATOM 644 O O . LYS A 1 133 ? -7.467 -18.862 23.171 1.00 50.56 133 LYS A O 1
ATOM 650 N N . LYS A 1 134 ? -6.333 -20.063 24.717 1.00 50.31 134 LYS A N 1
ATOM 651 C CA . LYS A 1 134 ? -5.478 -18.957 25.167 1.00 50.12 134 LYS A CA 1
ATOM 652 C C . LYS A 1 134 ? -4.700 -18.323 24.014 1.00 50.04 134 LYS A C 1
ATOM 653 O O . LYS A 1 134 ? -4.410 -17.124 24.042 1.00 49.98 134 LYS A O 1
ATOM 659 N N . LEU A 1 135 ? -4.367 -19.137 23.012 1.00 49.91 135 LEU A N 1
ATOM 660 C CA . LEU A 1 135 ? -3.717 -18.656 21.797 1.00 49.78 135 LEU A CA 1
ATOM 661 C C . LEU A 1 135 ? -4.696 -17.850 20.949 1.00 49.85 135 LEU A C 1
ATOM 662 O O . LEU A 1 135 ? -4.362 -16.763 20.473 1.00 49.87 135 LEU A O 1
ATOM 667 N N . LEU A 1 136 ? -5.903 -18.386 20.773 1.00 49.85 136 LEU A N 1
ATOM 668 C CA . LEU A 1 136 ? -6.934 -17.731 19.965 1.00 49.82 136 LEU A CA 1
ATOM 669 C C . LEU A 1 136 ? -7.429 -16.412 20.581 1.00 49.81 136 LEU A C 1
ATOM 670 O O . LEU A 1 136 ? -7.781 -15.484 19.850 1.00 49.82 136 LEU A O 1
ATOM 675 N N . ARG A 1 137 ? -7.445 -16.335 21.914 1.00 49.78 137 ARG A N 1
ATOM 676 C CA . ARG A 1 137 ? -7.731 -15.079 22.616 1.00 49.84 137 ARG A CA 1
ATOM 677 C C . ARG A 1 137 ? -6.618 -14.069 22.359 1.00 49.76 137 ARG A C 1
ATOM 678 O O . ARG A 1 137 ? -6.880 -12.883 22.143 1.00 49.77 137 ARG A O 1
ATOM 686 N N . ALA A 1 138 ? -5.378 -14.557 22.388 1.00 49.65 138 ALA A N 1
ATOM 687 C CA . ALA A 1 138 ? -4.189 -13.730 22.192 1.00 49.54 138 ALA A CA 1
ATOM 688 C C . ALA A 1 138 ? -4.008 -13.313 20.734 1.00 49.46 138 ALA A C 1
ATOM 689 O O . ALA A 1 138 ? -3.364 -12.305 20.451 1.00 49.59 138 ALA A O 1
ATOM 691 N N . MET A 1 139 ? -4.569 -14.098 19.819 1.00 49.35 139 MET A N 1
ATOM 692 C CA . MET A 1 139 ? -4.581 -13.758 18.399 1.00 49.21 139 MET A CA 1
ATOM 693 C C . MET A 1 139 ? -5.717 -12.787 18.092 1.00 49.17 139 MET A C 1
ATOM 694 O O . MET A 1 139 ? -5.677 -12.072 17.089 1.00 49.23 139 MET A O 1
ATOM 699 N N . GLY A 1 140 ? -6.730 -12.780 18.956 1.00 49.04 140 GLY A N 1
ATOM 700 C CA . GLY A 1 140 ? -7.891 -11.904 18.806 1.00 48.87 140 GLY A CA 1
ATOM 701 C C . GLY A 1 140 ? -9.075 -12.570 18.130 1.00 48.69 140 GLY A C 1
ATOM 702 O O . GLY A 1 140 ? -10.182 -12.030 18.132 1.00 48.70 140 GLY A O 1
ATOM 703 N N . ILE A 1 141 ? -8.835 -13.748 17.560 1.00 48.54 141 ILE A N 1
ATOM 704 C CA . ILE A 1 141 ? -9.840 -14.489 16.796 1.00 48.45 141 ILE A CA 1
ATOM 705 C C . ILE A 1 141 ? -10.960 -15.034 17.699 1.00 48.39 141 ILE A C 1
ATOM 706 O O . ILE A 1 141 ? -10.679 -15.745 18.667 1.00 48.49 141 ILE A O 1
ATOM 711 N N . PRO A 1 142 ? -12.228 -14.688 17.383 1.00 48.31 142 PRO A N 1
ATOM 712 C CA . PRO A 1 142 ? -13.427 -14.995 18.178 1.00 48.33 142 PRO A CA 1
ATOM 713 C C . PRO A 1 142 ? -13.554 -16.441 18.654 1.00 48.40 142 PRO A C 1
ATOM 714 O O . PRO A 1 142 ? -13.235 -17.375 17.920 1.00 48.42 142 PRO A O 1
ATOM 718 N N . ILE A 1 143 ? -14.037 -16.597 19.884 1.00 48.60 143 ILE A N 1
ATOM 719 C CA . ILE A 1 143 ? -14.110 -17.886 20.573 1.00 48.74 143 ILE A CA 1
ATOM 720 C C . ILE A 1 143 ? -15.506 -18.072 21.181 1.00 48.79 143 ILE A C 1
ATOM 721 O O . ILE A 1 143 ? -16.020 -17.176 21.859 1.00 48.77 143 ILE A O 1
ATOM 726 N N . VAL A 1 144 ? -16.119 -19.226 20.922 1.00 48.88 144 VAL A N 1
ATOM 727 C CA . VAL A 1 144 ? -17.464 -19.518 21.430 1.00 49.11 144 VAL A CA 1
ATOM 728 C C . VAL A 1 144 ? -17.503 -20.861 22.159 1.00 49.31 144 VAL A C 1
ATOM 729 O O . VAL A 1 144 ? -17.172 -21.901 21.580 1.00 49.43 144 VAL A O 1
ATOM 733 N N . GLN A 1 145 ? -17.916 -20.824 23.426 1.00 49.52 145 GLN A N 1
ATOM 734 C CA . GLN A 1 145 ? -17.999 -22.021 24.265 1.00 49.76 145 GLN A CA 1
ATOM 735 C C . GLN A 1 145 ? -19.400 -22.651 24.253 1.00 49.92 145 GLN A C 1
ATOM 736 O O . GLN A 1 145 ? -20.347 -22.099 24.819 1.00 50.02 145 GLN A O 1
ATOM 742 N N . ALA A 1 146 ? -19.512 -23.813 23.611 1.00 50.05 146 ALA A N 1
ATOM 743 C CA . ALA A 1 146 ? -20.782 -24.530 23.486 1.00 50.24 146 ALA A CA 1
ATOM 744 C C . ALA A 1 146 ? -21.193 -25.230 24.784 1.00 50.38 146 ALA A C 1
ATOM 745 O O . ALA A 1 146 ? -20.333 -25.725 25.516 1.00 50.40 146 ALA A O 1
ATOM 747 N N . PRO A 1 147 ? -22.511 -25.272 25.073 1.00 50.55 147 PRO A N 1
ATOM 748 C CA . PRO A 1 147 ? -23.038 -25.960 26.255 1.00 50.73 147 PRO A CA 1
ATOM 749 C C . PRO A 1 147 ? -22.894 -27.486 26.238 1.00 50.89 147 PRO A C 1
ATOM 750 O O . PRO A 1 147 ? -22.896 -28.097 27.307 1.00 51.04 147 PRO A O 1
ATOM 754 N N . SER A 1 148 ? -22.781 -28.094 25.055 1.00 51.02 148 SER A N 1
ATOM 755 C CA . SER A 1 148 ? -22.618 -29.550 24.956 1.00 51.27 148 SER A CA 1
ATOM 756 C C . SER A 1 148 ? -21.891 -30.024 23.692 1.00 51.36 148 SER A C 1
ATOM 757 O O . SER A 1 148 ? -20.842 -30.665 23.784 1.00 51.44 148 SER A O 1
ATOM 760 N N . GLU A 1 149 ? -22.463 -29.724 22.525 1.00 51.47 149 GLU A N 1
ATOM 761 C CA . GLU A 1 149 ? -21.898 -30.144 21.240 1.00 51.58 149 GLU A CA 1
ATOM 762 C C . GLU A 1 149 ? -21.444 -28.937 20.422 1.00 51.54 149 GLU A C 1
ATOM 763 O O . GLU A 1 149 ? -22.242 -28.047 20.112 1.00 51.58 149 GLU A O 1
ATOM 769 N N . GLY A 1 150 ? -20.160 -28.920 20.076 1.00 51.43 150 GLY A N 1
ATOM 770 C CA . GLY A 1 150 ? -19.553 -27.785 19.386 1.00 51.39 150 GLY A CA 1
ATOM 771 C C . GLY A 1 150 ? -20.123 -27.540 18.003 1.00 51.39 150 GLY A C 1
ATOM 772 O O . GLY A 1 150 ? -20.379 -26.395 17.623 1.00 51.39 150 GLY A O 1
ATOM 773 N N . GLU A 1 151 ? -20.322 -28.625 17.256 1.00 51.32 151 GLU A N 1
ATOM 774 C CA . GLU A 1 151 ? -20.853 -28.555 15.896 1.00 51.16 151 GLU A CA 1
ATOM 775 C C . GLU A 1 151 ? -22.344 -28.226 15.897 1.00 50.91 151 GLU A C 1
ATOM 776 O O . GLU A 1 151 ? -22.870 -27.703 14.913 1.00 51.02 151 GLU A O 1
ATOM 782 N N . ALA A 1 152 ? -23.019 -28.539 17.002 1.00 50.58 152 ALA A N 1
ATOM 783 C CA . ALA A 1 152 ? -24.407 -28.132 17.192 1.00 50.33 152 ALA A CA 1
ATOM 784 C C . ALA A 1 152 ? -24.482 -26.617 17.397 1.00 50.19 152 ALA A C 1
ATOM 785 O O . ALA A 1 152 ? -25.399 -25.957 16.901 1.00 50.16 152 ALA A O 1
ATOM 787 N N . GLU A 1 153 ? -23.503 -26.079 18.124 1.00 49.90 153 GLU A N 1
ATOM 788 C CA . GLU A 1 153 ? -23.364 -24.641 18.307 1.00 49.68 153 GLU A CA 1
ATOM 789 C C . GLU A 1 153 ? -22.939 -23.979 17.000 1.00 49.49 153 GLU A C 1
ATOM 790 O O . GLU A 1 153 ? -23.449 -22.916 16.645 1.00 49.44 153 GLU A O 1
ATOM 796 N N . ALA A 1 154 ? -22.010 -24.619 16.292 1.00 49.32 154 ALA A N 1
ATOM 797 C CA . ALA A 1 154 ? -21.563 -24.152 14.981 1.00 49.21 154 ALA A CA 1
ATOM 798 C C . ALA A 1 154 ? -22.725 -24.092 13.993 1.00 49.16 154 ALA A C 1
ATOM 799 O O . ALA A 1 154 ? -22.795 -23.184 13.161 1.00 49.22 154 ALA A O 1
ATOM 801 N N . ALA A 1 155 ? -23.636 -25.058 14.099 1.00 49.03 155 ALA A N 1
ATOM 802 C CA . ALA A 1 155 ? -24.849 -25.072 13.290 1.00 49.04 155 ALA A CA 1
ATOM 803 C C . ALA A 1 155 ? -25.787 -23.946 13.698 1.00 49.01 155 ALA A C 1
ATOM 804 O O . ALA A 1 155 ? -26.387 -23.295 12.844 1.00 49.14 155 ALA A O 1
ATOM 806 N N . TYR A 1 156 ? -25.896 -23.720 15.006 1.00 48.96 156 TYR A N 1
ATOM 807 C CA . TYR A 1 156 ? -26.796 -22.709 15.557 1.00 48.86 156 TYR A CA 1
ATOM 808 C C . TYR A 1 156 ? -26.348 -21.283 15.232 1.00 48.83 156 TYR A C 1
ATOM 809 O O . TYR A 1 156 ? -27.186 -20.401 15.043 1.00 48.80 156 TYR A O 1
ATOM 818 N N . LEU A 1 157 ? -25.034 -21.063 15.168 1.00 48.77 157 LEU A N 1
ATOM 819 C CA . LEU A 1 157 ? -24.488 -19.754 14.797 1.00 48.57 157 LEU A CA 1
ATOM 820 C C . LEU A 1 157 ? -24.808 -19.428 13.343 1.00 48.57 157 LEU A C 1
ATOM 821 O O . LEU A 1 157 ? -25.113 -18.282 13.011 1.00 48.59 157 LEU A O 1
ATOM 826 N N . ASN A 1 158 ? -24.739 -20.451 12.491 1.00 48.64 158 ASN A N 1
ATOM 827 C CA . ASN A 1 158 ? -25.123 -20.353 11.086 1.00 48.68 158 ASN A CA 1
ATOM 828 C C . ASN A 1 158 ? -26.620 -20.130 10.946 1.00 48.83 158 ASN A C 1
ATOM 829 O O . ASN A 1 158 ? -27.066 -19.353 10.095 1.00 48.87 158 ASN A O 1
ATOM 834 N N . LYS A 1 159 ? -27.381 -20.817 11.795 1.00 48.98 159 LYS A N 1
ATOM 835 C CA . LYS A 1 159 ? -28.836 -20.740 11.806 1.00 49.19 159 LYS A CA 1
ATOM 836 C C . LYS A 1 159 ? -29.327 -19.364 12.278 1.00 49.13 159 LYS A C 1
ATOM 837 O O . LYS A 1 159 ? -30.363 -18.886 11.822 1.00 49.26 159 LYS A O 1
ATOM 843 N N . LEU A 1 160 ? -28.576 -18.737 13.183 1.00 49.04 160 LEU A N 1
ATOM 844 C CA . LEU A 1 160 ? -28.871 -17.378 13.645 1.00 49.03 160 LEU A CA 1
ATOM 845 C C . LEU A 1 160 ? -28.434 -16.314 12.631 1.00 49.12 160 LEU A C 1
ATOM 846 O O . LEU A 1 160 ? -28.792 -15.140 12.754 1.00 49.21 160 LEU A O 1
ATOM 851 N N . GLY A 1 161 ? -27.658 -16.729 11.634 1.00 49.07 161 GLY A N 1
ATOM 852 C CA . GLY A 1 161 ? -27.137 -15.811 10.628 1.00 48.94 161 GLY A CA 1
ATOM 853 C C . GLY A 1 161 ? -25.868 -15.115 11.080 1.00 48.87 161 GLY A C 1
ATOM 854 O O . GLY A 1 161 ? -25.429 -14.145 10.456 1.00 48.92 161 GLY A O 1
ATOM 855 N N . LEU A 1 162 ? -25.280 -15.607 12.169 1.00 48.74 162 LEU A N 1
ATOM 856 C CA . LEU A 1 162 ? -24.029 -15.055 12.685 1.00 48.66 162 LEU A CA 1
ATOM 857 C C . LEU A 1 162 ? -22.815 -15.646 11.974 1.00 48.49 162 LEU A C 1
ATOM 858 O O . LEU A 1 162 ? -21.769 -15.002 11.879 1.00 48.46 162 LEU A O 1
ATOM 863 N N . SER A 1 163 ? -22.956 -16.873 11.484 1.00 48.31 163 SER A N 1
ATOM 864 C CA . SER A 1 163 ? -21.980 -17.426 10.552 1.00 48.19 163 SER A CA 1
ATOM 865 C C . SER A 1 163 ? -22.650 -17.748 9.221 1.00 48.04 163 SER A C 1
ATOM 866 O O . SER A 1 163 ? -23.853 -18.009 9.164 1.00 48.02 163 SER A O 1
ATOM 869 N N . TRP A 1 164 ? -21.859 -17.696 8.157 1.00 47.87 164 TRP A N 1
ATOM 870 C CA . TRP A 1 164 ? -22.298 -18.050 6.817 1.00 47.90 164 TRP A CA 1
ATOM 871 C C . TRP A 1 164 ? -22.482 -19.562 6.691 1.00 47.76 164 TRP A C 1
ATOM 872 O O . TRP A 1 164 ? -23.439 -20.033 6.077 1.00 47.74 164 TRP A O 1
ATOM 883 N N . ALA A 1 165 ? -21.561 -20.309 7.291 1.00 47.55 165 ALA A N 1
ATOM 884 C CA . ALA A 1 165 ? -21.572 -21.760 7.246 1.00 47.37 165 ALA A CA 1
ATOM 885 C C . ALA A 1 165 ? -20.776 -22.328 8.408 1.00 47.26 165 ALA A C 1
ATOM 886 O O . ALA A 1 165 ? -19.906 -21.654 8.962 1.00 47.22 165 ALA A O 1
ATOM 888 N N . ALA A 1 166 ? -21.083 -23.569 8.771 1.00 47.08 166 ALA A N 1
ATOM 889 C CA . ALA A 1 166 ? -20.262 -24.321 9.707 1.00 46.92 166 ALA A CA 1
ATOM 890 C C . ALA A 1 166 ? -19.150 -25.029 8.941 1.00 46.82 166 ALA A C 1
ATOM 891 O O . ALA A 1 166 ? -19.371 -25.538 7.838 1.00 46.95 166 ALA A O 1
ATOM 893 N N . ALA A 1 167 ? -17.955 -25.056 9.520 1.00 46.60 167 ALA A N 1
ATOM 894 C CA . ALA A 1 167 ? -16.825 -25.722 8.885 1.00 46.38 167 ALA A CA 1
ATOM 895 C C . ALA A 1 167 ? -16.311 -26.869 9.727 1.00 46.24 167 ALA A C 1
ATOM 896 O O . ALA A 1 167 ? -15.999 -26.704 10.909 1.00 46.18 167 ALA A O 1
ATOM 898 N N . SER A 1 168 ? -16.234 -28.032 9.087 1.00 46.15 168 SER A N 1
ATOM 899 C CA . SER A 1 168 ? -15.771 -29.274 9.694 1.00 46.01 168 SER A CA 1
ATOM 900 C C . SER A 1 168 ? -15.514 -30.271 8.574 1.00 45.91 168 SER A C 1
ATOM 901 O O . SER A 1 168 ? -15.983 -30.085 7.455 1.00 45.88 168 SER A O 1
ATOM 904 N N . GLN A 1 169 ? -14.760 -31.323 8.866 1.00 45.98 169 GLN A N 1
ATOM 905 C CA . GLN A 1 169 ? -14.581 -32.398 7.896 1.00 45.89 169 GLN A CA 1
ATOM 906 C C . GLN A 1 169 ? -15.734 -33.379 7.995 1.00 45.84 169 GLN A C 1
ATOM 907 O O . GLN A 1 169 ? -16.006 -34.118 7.048 1.00 46.01 169 GLN A O 1
ATOM 913 N N . ASP A 1 170 ? -16.416 -33.363 9.138 1.00 45.69 170 ASP A N 1
ATOM 914 C CA . ASP A 1 170 ? -17.582 -34.209 9.366 1.00 45.83 170 ASP A CA 1
ATOM 915 C C . ASP A 1 170 ? -18.861 -33.528 8.886 1.00 45.75 170 ASP A C 1
ATOM 916 O O . ASP A 1 170 ? -18.864 -32.327 8.617 1.00 45.91 170 ASP A O 1
ATOM 921 N N . TYR A 1 171 ? -19.943 -34.301 8.783 1.00 45.51 171 TYR A N 1
ATOM 922 C CA . TYR A 1 171 ? -21.207 -33.801 8.237 1.00 45.29 171 TYR A CA 1
ATOM 923 C C . TYR A 1 171 ? -22.275 -33.534 9.302 1.00 45.35 171 TYR A C 1
ATOM 924 O O . TYR A 1 171 ? -23.385 -33.112 8.971 1.00 45.20 171 TYR A O 1
ATOM 933 N N . ASP A 1 172 ? -21.931 -33.766 10.570 1.00 45.58 172 ASP A N 1
ATOM 934 C CA . ASP A 1 172 ? -22.876 -33.654 11.692 1.00 45.91 172 ASP A CA 1
ATOM 935 C C . ASP A 1 172 ? -23.618 -32.309 11.751 1.00 46.11 172 ASP A C 1
ATOM 936 O O . ASP A 1 172 ? -24.801 -32.262 12.100 1.00 46.07 172 ASP A O 1
ATOM 941 N N . ALA A 1 173 ? -22.916 -31.229 11.400 1.00 46.39 173 ALA A N 1
ATOM 942 C CA . ALA A 1 173 ? -23.474 -29.874 11.392 1.00 46.53 173 ALA A CA 1
ATOM 943 C C . ALA A 1 173 ? -24.787 -29.783 10.621 1.00 46.82 173 ALA A C 1
ATOM 944 O O . ALA A 1 173 ? -25.701 -29.051 11.020 1.00 47.04 173 ALA A O 1
ATOM 946 N N . ILE A 1 174 ? -24.879 -30.527 9.523 1.00 46.95 174 ILE A N 1
ATOM 947 C CA . ILE A 1 174 ? -26.108 -30.582 8.737 1.00 47.06 174 ILE A CA 1
ATOM 948 C C . ILE A 1 174 ? -27.289 -31.058 9.592 1.00 47.20 174 ILE A C 1
ATOM 949 O O . ILE A 1 174 ? -28.366 -30.456 9.556 1.00 47.41 174 ILE A O 1
ATOM 954 N N . LEU A 1 175 ? -27.067 -32.111 10.381 1.00 47.22 175 LEU A N 1
ATOM 955 C CA . LEU A 1 175 ? -28.122 -32.720 11.202 1.00 47.16 175 LEU A CA 1
ATOM 956 C C . LEU A 1 175 ? -28.519 -31.869 12.411 1.00 47.27 175 LEU A C 1
ATOM 957 O O . LEU A 1 175 ? -29.487 -32.188 13.108 1.00 47.34 175 LEU A O 1
ATOM 962 N N . PHE A 1 176 ? -27.771 -30.794 12.655 1.00 47.32 176 PHE A N 1
ATOM 963 C CA . PHE A 1 176 ? -28.072 -29.871 13.750 1.00 47.26 176 PHE A CA 1
ATOM 964 C C . PHE A 1 176 ? -28.698 -28.563 13.271 1.00 47.29 176 PHE A C 1
ATOM 965 O O . PHE A 1 176 ? -28.944 -27.655 14.070 1.00 47.52 176 PHE A O 1
ATOM 973 N N . GLY A 1 177 ? -28.959 -28.468 11.971 1.00 47.09 177 GLY A N 1
ATOM 974 C CA . GLY A 1 177 ? -29.635 -27.302 11.420 1.00 46.99 177 GLY A CA 1
ATOM 975 C C . GLY A 1 177 ? -28.734 -26.261 10.779 1.00 46.95 177 GLY A C 1
ATOM 976 O O . GLY A 1 177 ? -29.119 -25.097 10.657 1.00 47.03 177 GLY A O 1
ATOM 977 N N . ALA A 1 178 ? -27.535 -26.668 10.370 1.00 46.87 178 ALA A N 1
ATOM 978 C CA . ALA A 1 178 ? -26.659 -25.788 9.606 1.00 46.64 178 ALA A CA 1
ATOM 979 C C . ALA A 1 178 ? -27.278 -25.552 8.238 1.00 46.52 178 ALA A C 1
ATOM 980 O O . ALA A 1 178 ? -27.755 -26.487 7.599 1.00 46.61 178 ALA A O 1
ATOM 982 N N . LYS A 1 179 ? -27.292 -24.296 7.809 1.00 46.48 179 LYS A N 1
ATOM 983 C CA . LYS A 1 179 ? -27.772 -23.944 6.481 1.00 46.41 179 LYS A CA 1
ATOM 984 C C . LYS A 1 179 ? -26.772 -24.416 5.437 1.00 46.32 179 LYS A C 1
ATOM 985 O O . LYS A 1 179 ? -27.158 -24.960 4.407 1.00 46.46 179 LYS A O 1
ATOM 987 N N . ARG A 1 180 ? -25.486 -24.219 5.723 1.00 46.26 180 ARG A N 1
ATOM 988 C CA . ARG A 1 180 ? -24.403 -24.614 4.824 1.00 46.27 180 ARG A CA 1
ATOM 989 C C . ARG A 1 180 ? -23.277 -25.312 5.576 1.00 46.19 180 ARG A C 1
ATOM 990 O O . ARG A 1 180 ? -23.050 -25.034 6.757 1.00 46.24 180 ARG A O 1
ATOM 998 N N . LEU A 1 181 ? -22.568 -26.203 4.883 1.00 46.00 181 LEU A N 1
ATOM 999 C CA . LEU A 1 181 ? -21.382 -26.859 5.436 1.00 45.86 181 LEU A CA 1
ATOM 1000 C C . LEU A 1 181 ? -20.183 -26.741 4.491 1.00 45.83 181 LEU A C 1
ATOM 1001 O O . LEU A 1 181 ? -20.214 -27.239 3.364 1.00 45.90 181 LEU A O 1
ATOM 1006 N N . VAL A 1 182 ? -19.131 -26.078 4.957 1.00 45.63 182 VAL A N 1
ATOM 1007 C CA . VAL A 1 182 ? -17.902 -25.967 4.181 1.00 45.60 182 VAL A CA 1
ATOM 1008 C C . VAL A 1 182 ? -16.834 -26.921 4.719 1.00 45.63 182 VAL A C 1
ATOM 1009 O O . VAL A 1 182 ? -16.542 -26.934 5.916 1.00 45.45 182 VAL A O 1
ATOM 1013 N N . ARG A 1 183 ? -16.279 -27.728 3.817 1.00 45.72 183 ARG A N 1
ATOM 1014 C CA . ARG A 1 183 ? -15.241 -28.697 4.147 1.00 45.98 183 ARG A CA 1
ATOM 1015 C C . ARG A 1 183 ? -13.893 -28.308 3.540 1.00 46.35 183 ARG A C 1
ATOM 1016 O O . ARG A 1 183 ? -13.840 -27.602 2.533 1.00 46.53 183 ARG A O 1
ATOM 1024 N N . ASN A 1 184 ? -12.812 -28.775 4.167 1.00 46.71 184 ASN A N 1
ATOM 1025 C CA . ASN A 1 184 ? -11.434 -28.636 3.660 1.00 47.06 184 ASN A CA 1
ATOM 1026 C C . ASN A 1 184 ? -10.741 -27.286 3.910 1.00 47.18 184 ASN A C 1
ATOM 1027 O O . ASN A 1 184 ? -9.697 -27.005 3.311 1.00 47.26 184 ASN A O 1
ATOM 1032 N N . LEU A 1 185 ? -11.307 -26.455 4.786 1.00 47.22 185 LEU A N 1
ATOM 1033 C CA . LEU A 1 185 ? -10.600 -25.249 5.223 1.00 47.19 185 LEU A CA 1
ATOM 1034 C C . LEU A 1 185 ? -9.412 -25.635 6.097 1.00 47.31 185 LEU A C 1
ATOM 1035 O O . LEU A 1 185 ? -8.310 -25.107 5.930 1.00 47.23 185 LEU A O 1
ATOM 1040 N N . THR A 1 186 ? -9.652 -26.572 7.013 1.00 47.51 186 THR A N 1
ATOM 1041 C CA . THR A 1 186 ? -8.638 -27.055 7.955 1.00 47.77 186 THR A CA 1
ATOM 1042 C C . THR A 1 186 ? -7.523 -27.854 7.271 1.00 47.83 186 THR A C 1
ATOM 1043 O O . THR A 1 186 ? -6.344 -27.684 7.594 1.00 47.78 186 THR A O 1
ATOM 1047 N N . ILE A 1 187 ? -7.900 -28.711 6.324 1.00 47.91 187 ILE A N 1
ATOM 1048 C CA . ILE A 1 187 ? -6.932 -29.512 5.574 1.00 47.87 187 ILE A CA 1
ATOM 1049 C C . ILE A 1 187 ? -6.725 -28.964 4.160 1.00 47.82 187 ILE A C 1
ATOM 1050 O O . ILE A 1 187 ? -6.084 -27.929 3.970 1.00 47.62 187 ILE A O 1
ATOM 1055 N N . TYR A 1 199 ? -2.335 -32.354 -9.876 1.00 52.48 199 TYR A N 1
ATOM 1056 C CA . TYR A 1 199 ? -3.682 -32.891 -10.033 1.00 52.51 199 TYR A CA 1
ATOM 1057 C C . TYR A 1 199 ? -4.546 -32.638 -8.794 1.00 52.54 199 TYR A C 1
ATOM 1058 O O . TYR A 1 199 ? -5.249 -31.625 -8.724 1.00 52.48 199 TYR A O 1
ATOM 1060 N N . VAL A 1 200 ? -4.471 -33.551 -7.822 1.00 52.59 200 VAL A N 1
ATOM 1061 C CA . VAL A 1 200 ? -5.324 -33.523 -6.624 1.00 52.52 200 VAL A CA 1
ATOM 1062 C C . VAL A 1 200 ? -4.929 -32.393 -5.659 1.00 52.49 200 VAL A C 1
ATOM 1063 O O . VAL A 1 200 ? -4.259 -32.616 -4.645 1.00 52.50 200 VAL A O 1
ATOM 1067 N N . GLU A 1 201 ? -5.344 -31.179 -6.005 1.00 52.41 201 GLU A N 1
ATOM 1068 C CA . GLU A 1 201 ? -5.178 -30.015 -5.146 1.00 52.42 201 GLU A CA 1
ATOM 1069 C C . GLU A 1 201 ? -6.438 -29.899 -4.294 1.00 52.23 201 GLU A C 1
ATOM 1070 O O . GLU A 1 201 ? -7.551 -29.900 -4.828 1.00 52.35 201 GLU A O 1
ATOM 1076 N N . ILE A 1 202 ? -6.271 -29.813 -2.975 1.00 52.00 202 ILE A N 1
ATOM 1077 C CA . ILE A 1 202 ? -7.421 -29.794 -2.059 1.00 51.68 202 ILE A CA 1
ATOM 1078 C C . ILE A 1 202 ? -8.024 -28.391 -1.924 1.00 51.44 202 ILE A C 1
ATOM 1079 O O . ILE A 1 202 ? -7.429 -27.488 -1.323 1.00 51.27 202 ILE A O 1
ATOM 1084 N N . LYS A 1 203 ? -9.214 -28.238 -2.506 1.00 51.15 203 LYS A N 1
ATOM 1085 C CA . LYS A 1 203 ? -9.952 -26.978 -2.534 1.00 50.90 203 LYS A CA 1
ATOM 1086 C C . LYS A 1 203 ? -11.130 -27.032 -1.558 1.00 50.56 203 LYS A C 1
ATOM 1087 O O . LYS A 1 203 ? -11.586 -28.121 -1.206 1.00 50.74 203 LYS A O 1
ATOM 1093 N N . PRO A 1 204 ? -11.631 -25.861 -1.116 1.00 50.14 204 PRO A N 1
ATOM 1094 C CA . PRO A 1 204 ? -12.815 -25.850 -0.254 1.00 49.89 204 PRO A CA 1
ATOM 1095 C C . PRO A 1 204 ? -14.025 -26.492 -0.930 1.00 49.70 204 PRO A C 1
ATOM 1096 O O . PRO A 1 204 ? -14.152 -26.455 -2.155 1.00 49.66 204 PRO A O 1
ATOM 1100 N N . GLU A 1 205 ? -14.904 -27.068 -0.121 1.00 49.52 205 GLU A N 1
ATOM 1101 C CA . GLU A 1 205 ? -16.046 -27.822 -0.614 1.00 49.33 205 GLU A CA 1
ATOM 1102 C C . GLU A 1 205 ? -17.301 -27.366 0.109 1.00 49.08 205 GLU A C 1
ATOM 1103 O O . GLU A 1 205 ? -17.315 -27.270 1.333 1.00 48.99 205 GLU A O 1
ATOM 1109 N N . LEU A 1 206 ? -18.351 -27.080 -0.654 1.00 48.96 206 LEU A N 1
ATOM 1110 C CA . LEU A 1 206 ? -19.596 -26.579 -0.080 1.00 48.82 206 LEU A CA 1
ATOM 1111 C C . LEU A 1 206 ? -20.760 -27.544 -0.252 1.00 48.77 206 LEU A C 1
ATOM 1112 O O . LEU A 1 206 ? -20.993 -28.073 -1.339 1.00 48.80 206 LEU A O 1
ATOM 1117 N N . ILE A 1 207 ? -21.478 -27.754 0.846 1.00 48.76 207 ILE A N 1
ATOM 1118 C CA . ILE A 1 207 ? -22.704 -28.529 0.872 1.00 48.67 207 ILE A CA 1
ATOM 1119 C C . ILE A 1 207 ? -23.800 -27.605 1.384 1.00 48.88 207 ILE A C 1
ATOM 1120 O O . ILE A 1 207 ? -23.718 -27.106 2.514 1.00 49.02 207 ILE A O 1
ATOM 1125 N N . GLU A 1 208 ? -24.812 -27.357 0.554 1.00 48.90 208 GLU A N 1
ATOM 1126 C CA . GLU A 1 208 ? -25.965 -26.572 0.990 1.00 49.23 208 GLU A CA 1
ATOM 1127 C C . GLU A 1 208 ? -27.105 -27.499 1.393 1.00 48.90 208 GLU A C 1
ATOM 1128 O O . GLU A 1 208 ? -27.531 -28.351 0.609 1.00 48.85 208 GLU A O 1
ATOM 1134 N N . THR A 1 209 ? -27.581 -27.336 2.626 1.00 48.72 209 THR A N 1
ATOM 1135 C CA . THR A 1 209 ? -28.634 -28.189 3.173 1.00 48.53 209 THR A CA 1
ATOM 1136 C C . THR A 1 209 ? -29.910 -28.065 2.342 1.00 48.63 209 THR A C 1
ATOM 1137 O O . THR A 1 209 ? -30.505 -29.073 1.965 1.00 48.60 209 THR A O 1
ATOM 1141 N N . GLU A 1 210 ? -30.301 -26.829 2.040 1.00 48.76 210 GLU A N 1
ATOM 1142 C CA . GLU A 1 210 ? -31.476 -26.547 1.207 1.00 48.97 210 GLU A CA 1
ATOM 1143 C C . GLU A 1 210 ? -31.448 -27.291 -0.144 1.00 48.90 210 GLU A C 1
ATOM 1144 O O . GLU A 1 210 ? -32.477 -27.796 -0.606 1.00 48.94 210 GLU A O 1
ATOM 1150 N N . ILE A 1 211 ? -30.268 -27.370 -0.756 1.00 48.61 211 ILE A N 1
ATOM 1151 C CA . ILE A 1 211 ? -30.095 -28.080 -2.023 1.00 48.31 211 ILE A CA 1
ATOM 1152 C C . ILE A 1 211 ? -30.037 -29.598 -1.810 1.00 48.23 211 ILE A C 1
ATOM 1153 O O . ILE A 1 211 ? -30.590 -30.366 -2.607 1.00 48.31 211 ILE A O 1
ATOM 1158 N N . LEU A 1 212 ? -29.383 -30.018 -0.727 1.00 48.00 212 LEU A N 1
ATOM 1159 C CA . LEU A 1 212 ? -29.286 -31.435 -0.365 1.00 47.65 212 LEU A CA 1
ATOM 1160 C C . LEU A 1 212 ? -30.656 -32.057 -0.138 1.00 47.65 212 LEU A C 1
ATOM 1161 O O . LEU A 1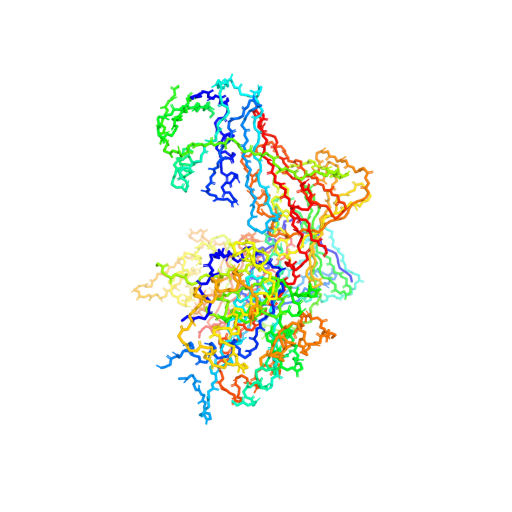 212 ? -30.959 -33.112 -0.693 1.00 47.77 212 LEU A O 1
ATOM 1166 N N . LEU A 1 213 ? -31.474 -31.394 0.679 1.00 47.56 213 LEU A N 1
ATOM 1167 C CA . LEU A 1 213 ? -32.797 -31.896 1.037 1.00 47.55 213 LEU A CA 1
ATOM 1168 C C . LEU A 1 213 ? -33.721 -31.979 -0.171 1.00 47.74 213 LEU A C 1
ATOM 1169 O O . LEU A 1 213 ? -34.534 -32.900 -0.273 1.00 47.67 213 LEU A O 1
ATOM 1174 N N . LYS A 1 214 ? -33.591 -31.019 -1.083 1.00 48.01 214 LYS A N 1
ATOM 1175 C CA . LYS A 1 214 ? -34.393 -31.012 -2.301 1.00 48.31 214 LYS A CA 1
ATOM 1176 C C . LYS A 1 214 ? -34.009 -32.166 -3.224 1.00 48.52 214 LYS A C 1
ATOM 1177 O O . LYS A 1 214 ? -34.887 -32.857 -3.747 1.00 48.69 214 LYS A O 1
ATOM 1179 N N . LYS A 1 215 ? -32.709 -32.394 -3.409 1.00 48.71 215 LYS A N 1
ATOM 1180 C CA . LYS A 1 215 ? -32.263 -33.442 -4.329 1.00 48.95 215 LYS A CA 1
ATOM 1181 C C . LYS A 1 215 ? -32.538 -34.854 -3.816 1.00 48.78 215 LYS A C 1
ATOM 1182 O O . LYS A 1 215 ? -32.868 -35.742 -4.600 1.00 48.79 215 LYS A O 1
ATOM 1188 N N . LEU A 1 216 ? -32.405 -35.063 -2.510 1.00 48.65 216 LEU A N 1
ATOM 1189 C CA . LEU A 1 216 ? -32.770 -36.351 -1.923 1.00 48.75 216 LEU A CA 1
ATOM 1190 C C . LEU A 1 216 ? -34.284 -36.463 -1.688 1.00 48.70 216 LEU A C 1
ATOM 1191 O O . LEU A 1 216 ? -34.801 -37.551 -1.427 1.00 48.71 216 LEU A O 1
ATOM 1196 N N . GLY A 1 217 ? -34.981 -35.332 -1.793 1.00 48.60 217 GLY A N 1
ATOM 1197 C CA . GLY A 1 217 ? -36.436 -35.283 -1.665 1.00 48.43 217 GLY A CA 1
ATOM 1198 C C . GLY A 1 217 ? -36.945 -35.606 -0.276 1.00 48.34 217 GLY A C 1
ATOM 1199 O O . GLY A 1 217 ? -37.969 -36.273 -0.127 1.00 48.44 217 GLY A O 1
ATOM 1200 N N . ILE A 1 218 ? -36.230 -35.124 0.738 1.00 48.31 218 ILE A N 1
ATOM 1201 C CA . ILE A 1 218 ? -36.567 -35.388 2.139 1.00 48.22 218 ILE A CA 1
ATOM 1202 C C . ILE A 1 218 ? -36.676 -34.103 2.964 1.00 48.22 218 ILE A C 1
ATOM 1203 O O . ILE A 1 218 ? -36.459 -33.004 2.457 1.00 48.10 218 ILE A O 1
ATOM 1208 N N . THR A 1 219 ? -37.025 -34.256 4.237 1.00 48.42 219 THR A N 1
ATOM 1209 C CA . THR A 1 219 ? -37.068 -33.138 5.178 1.00 48.62 219 THR A CA 1
ATOM 1210 C C . THR A 1 219 ? -35.906 -33.255 6.163 1.00 48.80 219 THR A C 1
ATOM 1211 O O . THR A 1 219 ? -35.174 -34.249 6.144 1.00 48.88 219 THR A O 1
ATOM 1215 N N . ARG A 1 220 ? -35.729 -32.246 7.016 1.00 49.08 220 ARG A N 1
ATOM 1216 C CA . ARG A 1 220 ? -34.679 -32.295 8.041 1.00 49.34 220 ARG A CA 1
ATOM 1217 C C . ARG A 1 220 ? -34.923 -33.422 9.045 1.00 49.12 220 ARG A C 1
ATOM 1218 O O . ARG A 1 220 ? -33.985 -34.134 9.411 1.00 49.09 220 ARG A O 1
ATOM 1226 N N . GLU A 1 221 ? -36.177 -33.582 9.476 1.00 48.94 221 GLU A N 1
ATOM 1227 C CA . GLU A 1 221 ? -36.570 -34.683 10.367 1.00 48.83 221 GLU A CA 1
ATOM 1228 C C . GLU A 1 221 ? -36.164 -36.042 9.793 1.00 48.62 221 GLU A C 1
ATOM 1229 O O . GLU A 1 221 ? -35.696 -36.920 10.521 1.00 48.56 221 GLU A O 1
ATOM 1235 N N . GLN A 1 222 ? -36.343 -36.193 8.483 1.00 48.39 222 GLN A N 1
ATOM 1236 C CA . GLN A 1 222 ? -36.043 -37.436 7.783 1.00 48.24 222 GLN A CA 1
ATOM 1237 C C . GLN A 1 222 ? -34.547 -37.733 7.704 1.00 48.20 222 GLN A C 1
ATOM 1238 O O . GLN A 1 222 ? -34.133 -38.883 7.887 1.00 48.30 222 GLN A O 1
ATOM 1244 N N . LEU A 1 223 ? -33.744 -36.703 7.430 1.00 47.93 223 LEU A N 1
ATOM 1245 C CA . LEU A 1 223 ? -32.290 -36.859 7.381 1.00 47.64 223 LEU A CA 1
ATOM 1246 C C . LEU A 1 223 ? -31.733 -37.260 8.744 1.00 47.58 223 LEU A C 1
ATOM 1247 O O . LEU A 1 223 ? -30.792 -38.047 8.823 1.00 47.73 223 LEU A O 1
ATOM 1252 N N . ILE A 1 224 ? -32.322 -36.722 9.810 1.00 47.39 224 ILE A N 1
ATOM 1253 C CA . ILE A 1 224 ? -31.965 -37.131 11.166 1.00 47.29 224 ILE A CA 1
ATOM 1254 C C . ILE A 1 224 ? -32.202 -38.629 11.329 1.00 47.29 224 ILE A C 1
ATOM 1255 O O . ILE A 1 224 ? -31.324 -39.343 11.816 1.00 47.42 224 ILE A O 1
ATOM 1260 N N . ASP A 1 225 ? -33.369 -39.101 10.889 1.00 47.15 225 ASP A N 1
ATOM 1261 C CA . ASP A 1 225 ? -33.712 -40.522 10.977 1.00 47.08 225 ASP A CA 1
ATOM 1262 C C . ASP A 1 225 ? -32.777 -41.391 10.147 1.00 46.95 225 ASP A C 1
ATOM 1263 O O . ASP A 1 225 ? -32.434 -42.504 10.553 1.00 47.00 225 ASP A O 1
ATOM 1268 N N . ILE A 1 226 ? -32.363 -40.875 8.991 1.00 46.74 226 ILE A N 1
ATOM 1269 C CA . ILE A 1 226 ? -31.380 -41.554 8.156 1.00 46.53 226 ILE A CA 1
ATOM 1270 C C . ILE A 1 226 ? -30.047 -41.606 8.895 1.00 46.42 226 ILE A C 1
ATOM 1271 O O . ILE A 1 226 ? -29.380 -42.643 8.912 1.00 46.50 226 ILE A O 1
ATOM 1276 N N . GLY A 1 227 ? -29.687 -40.492 9.527 1.00 46.20 227 GLY A N 1
ATOM 1277 C CA . GLY A 1 227 ? -28.510 -40.425 10.383 1.00 46.20 227 GLY A CA 1
ATOM 1278 C C . GLY A 1 227 ? -28.535 -41.460 11.494 1.00 46.23 227 GLY A C 1
ATOM 1279 O O . GLY A 1 227 ? -27.501 -42.044 11.823 1.00 46.30 227 GLY A O 1
ATOM 1280 N N . ILE A 1 228 ? -29.718 -41.688 12.067 1.00 46.20 228 ILE A N 1
ATOM 1281 C CA . ILE A 1 228 ? -29.908 -42.713 13.101 1.00 46.15 228 ILE A CA 1
ATOM 1282 C C . ILE A 1 228 ? -29.671 -44.115 12.526 1.00 46.10 228 ILE A C 1
ATOM 1283 O O . ILE A 1 228 ? -29.038 -44.957 13.166 1.00 46.04 228 ILE A O 1
ATOM 1288 N N . LEU A 1 229 ? -30.170 -44.352 11.314 1.00 46.01 229 LEU A N 1
ATOM 1289 C CA . LEU A 1 229 ? -30.037 -45.659 10.682 1.00 45.90 229 LEU A CA 1
ATOM 1290 C C . LEU A 1 229 ? -28.608 -45.930 10.238 1.00 46.13 229 LEU A C 1
ATOM 1291 O O . LEU A 1 229 ? -28.171 -47.083 10.232 1.00 46.30 229 LEU A O 1
ATOM 1296 N N . ILE A 1 230 ? -27.885 -44.873 9.870 1.00 46.29 230 ILE A N 1
ATOM 1297 C CA . ILE A 1 230 ? -26.467 -44.993 9.528 1.00 46.35 230 ILE A CA 1
ATOM 1298 C C . ILE A 1 230 ? -25.659 -45.131 10.808 1.00 46.50 230 ILE A C 1
ATOM 1299 O O . ILE A 1 230 ? -25.007 -46.152 11.031 1.00 46.53 230 ILE A O 1
ATOM 1304 N N . GLY A 1 231 ? -25.717 -44.103 11.648 1.00 46.85 231 GLY A N 1
ATOM 1305 C CA . GLY A 1 231 ? -25.028 -44.124 12.930 1.00 47.23 231 GLY A CA 1
ATOM 1306 C C . GLY A 1 231 ? -24.441 -42.790 13.331 1.00 47.44 231 GLY A C 1
ATOM 1307 O O . GLY A 1 231 ? -23.547 -42.270 12.667 1.00 47.53 231 GLY A O 1
ATOM 1308 N N . THR A 1 232 ? -24.956 -42.245 14.429 1.00 47.72 232 THR A N 1
ATOM 1309 C CA . THR A 1 232 ? -24.429 -41.032 15.039 1.00 47.87 232 THR A CA 1
ATOM 1310 C C . THR A 1 232 ? -23.597 -41.429 16.253 1.00 47.90 232 THR A C 1
ATOM 1311 O O . THR A 1 232 ? -23.407 -42.613 16.513 1.00 47.91 232 THR A O 1
ATOM 1315 N N . ASP A 1 233 ? -23.100 -40.444 16.996 1.00 48.09 233 ASP A N 1
ATOM 1316 C CA . ASP A 1 233 ? -22.345 -40.716 18.223 1.00 48.25 233 ASP A CA 1
ATOM 1317 C C . ASP A 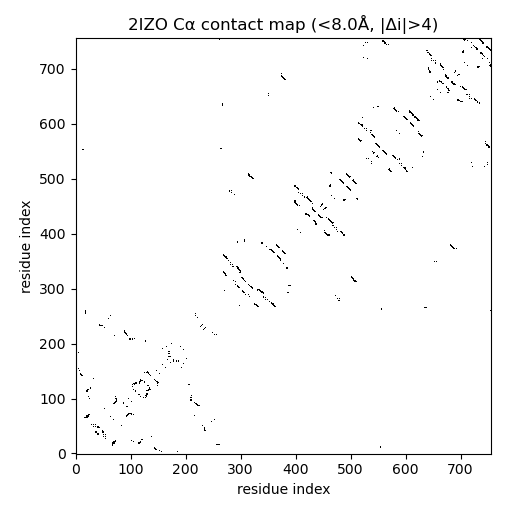1 233 ? -23.235 -41.232 19.352 1.00 48.14 233 ASP A C 1
ATOM 1318 O O . ASP A 1 233 ? -22.768 -41.937 20.245 1.00 48.15 233 ASP A O 1
ATOM 1323 N N . TYR A 1 234 ? -24.516 -40.879 19.297 1.00 48.15 234 TYR A N 1
ATOM 1324 C CA . TYR A 1 234 ? -25.497 -41.349 20.272 1.00 48.26 234 TYR A CA 1
ATOM 1325 C C . TYR A 1 234 ? -25.885 -42.806 20.013 1.00 48.44 234 TYR A C 1
ATOM 1326 O O . TYR A 1 234 ? -26.317 -43.514 20.925 1.00 48.49 234 TYR A O 1
ATOM 1335 N N . ASN A 1 235 ? -25.722 -43.241 18.766 1.00 48.65 235 ASN A N 1
ATOM 1336 C CA . ASN A 1 235 ? -25.855 -44.648 18.406 1.00 48.86 235 ASN A CA 1
ATOM 1337 C C . ASN A 1 235 ? -24.713 -45.089 17.484 1.00 49.06 235 ASN A C 1
ATOM 1338 O O . ASN A 1 235 ? -24.922 -45.293 16.286 1.00 49.05 235 ASN A O 1
ATOM 1343 N N . PRO A 1 236 ? -23.492 -45.235 18.041 1.00 49.34 236 PRO A N 1
ATOM 1344 C CA . PRO A 1 236 ? -22.326 -45.554 17.210 1.00 49.48 236 PRO A CA 1
ATOM 1345 C C . PRO A 1 236 ? -22.535 -46.840 16.414 1.00 49.69 236 PRO A C 1
ATOM 1346 O O . PRO A 1 236 ? -22.912 -47.864 16.986 1.00 49.81 236 PRO A O 1
ATOM 1350 N N . ASP A 1 237 ? -22.315 -46.758 15.103 1.00 49.95 237 ASP A N 1
ATOM 1351 C CA . ASP A 1 237 ? -22.531 -47.871 14.165 1.00 50.35 237 ASP A CA 1
ATOM 1352 C C . ASP A 1 237 ? -23.998 -48.059 13.729 1.00 50.49 237 ASP A C 1
ATOM 1353 O O . ASP A 1 237 ? -24.277 -48.860 12.825 1.00 50.69 237 ASP A O 1
ATOM 1358 N N . GLY A 1 238 ? -24.920 -47.323 14.357 1.00 50.41 238 GLY A N 1
ATOM 1359 C CA . GLY A 1 238 ? -26.347 -47.377 14.010 1.00 50.35 238 GLY A CA 1
ATOM 1360 C C . GLY A 1 238 ? -26.911 -48.787 13.963 1.00 50.39 238 GLY A C 1
ATOM 1361 O O . GLY A 1 238 ? -26.501 -49.652 14.746 1.00 50.43 238 GLY A O 1
ATOM 1362 N N . ILE A 1 239 ? -27.851 -49.021 13.046 1.00 50.27 239 ILE A N 1
ATOM 1363 C CA . ILE A 1 239 ? -28.373 -50.370 12.811 1.00 50.20 239 ILE A CA 1
ATOM 1364 C C . ILE A 1 239 ? -27.454 -51.108 11.836 1.00 50.16 239 ILE A C 1
ATOM 1365 O O . ILE A 1 239 ? -27.190 -50.631 10.720 1.00 50.15 239 ILE A O 1
ATOM 1370 N N . ARG A 1 240 ? -26.966 -52.266 12.279 1.00 49.96 240 ARG A N 1
ATOM 1371 C CA . ARG A 1 240 ? -26.043 -53.088 11.497 1.00 49.92 240 ARG A CA 1
ATOM 1372 C C . ARG A 1 240 ? -26.693 -53.639 10.229 1.00 49.60 240 ARG A C 1
ATOM 1373 O O . ARG A 1 240 ? -27.845 -54.074 10.244 1.00 49.55 240 ARG A O 1
ATOM 1381 N N . GLY A 1 241 ? -25.943 -53.613 9.134 1.00 49.42 241 GLY A N 1
ATOM 1382 C CA . GLY A 1 241 ? -26.423 -54.139 7.859 1.00 49.12 241 GLY A CA 1
ATOM 1383 C C . GLY A 1 241 ? -27.352 -53.198 7.111 1.00 48.90 241 GLY A C 1
ATOM 1384 O O . GLY A 1 241 ? -28.131 -53.630 6.264 1.00 48.86 241 GLY A O 1
ATOM 1385 N N . ILE A 1 242 ? -27.286 -51.911 7.440 1.00 48.72 242 ILE A N 1
ATOM 1386 C CA . ILE A 1 242 ? -27.972 -50.879 6.667 1.00 48.49 242 ILE A CA 1
ATOM 1387 C C . ILE A 1 242 ? -27.009 -49.723 6.449 1.00 48.33 242 ILE A C 1
ATOM 1388 O O . ILE A 1 242 ? -26.535 -49.103 7.402 1.00 48.52 242 ILE A O 1
ATOM 1393 N N . GLY A 1 243 ? -26.703 -49.463 5.185 1.00 48.11 243 GLY A N 1
ATOM 1394 C CA . GLY A 1 243 ? -25.819 -48.367 4.821 1.00 47.96 243 GLY A CA 1
ATOM 1395 C C . GLY A 1 243 ? -26.596 -47.124 4.433 1.00 47.79 243 GLY A C 1
ATOM 1396 O O . GLY A 1 243 ? -27.826 -47.159 4.361 1.00 47.81 243 GLY A O 1
ATOM 1397 N N . PRO A 1 244 ? -25.881 -46.012 4.191 1.00 47.60 244 PRO A N 1
ATOM 1398 C CA . PRO A 1 244 ? -26.472 -44.764 3.726 1.00 47.49 244 PRO A CA 1
ATOM 1399 C C . PRO A 1 244 ? -27.557 -44.960 2.666 1.00 47.46 244 PRO A C 1
ATOM 1400 O O . PRO A 1 244 ? -28.690 -44.513 2.866 1.00 47.57 244 PRO A O 1
ATOM 1404 N N . GLU A 1 245 ? -27.217 -45.633 1.568 1.00 47.26 245 GLU A N 1
ATOM 1405 C CA . GLU A 1 245 ? -28.157 -45.848 0.470 1.00 47.19 245 GLU A CA 1
ATOM 1406 C C . GLU A 1 245 ? -29.420 -46.579 0.928 1.00 47.22 245 GLU A C 1
ATOM 1407 O O . GLU A 1 245 ? -30.533 -46.154 0.615 1.00 47.14 245 GLU A O 1
ATOM 1409 N N . ARG A 1 246 ? -29.247 -47.664 1.680 1.00 47.34 246 ARG A N 1
ATOM 1410 C CA . ARG A 1 246 ? -30.387 -48.407 2.209 0.50 47.43 246 ARG A CA 1
ATOM 1411 C C . ARG A 1 246 ? -31.196 -47.573 3.198 1.00 47.74 246 ARG A C 1
ATOM 1412 O O . ARG A 1 246 ? -32.421 -47.680 3.243 1.00 47.97 246 ARG A O 1
ATOM 1420 N N . ALA A 1 247 ? -30.512 -46.744 3.984 1.00 47.90 247 ALA A N 1
ATOM 1421 C CA . ALA A 1 247 ? -31.185 -45.847 4.914 1.00 48.04 247 ALA A CA 1
ATOM 1422 C C . ALA A 1 247 ? -32.050 -44.837 4.162 1.00 48.16 247 ALA A C 1
ATOM 1423 O O . ALA A 1 247 ? -33.237 -44.688 4.466 1.00 48.24 247 ALA A O 1
ATOM 1425 N N . LEU A 1 248 ? -31.460 -44.169 3.169 1.00 48.30 248 LEU A N 1
ATOM 1426 C CA . LEU A 1 248 ? -32.195 -43.213 2.329 1.00 48.42 248 LEU A CA 1
ATOM 1427 C C . LEU A 1 248 ? -33.487 -43.818 1.759 1.00 48.45 248 LEU A C 1
ATOM 1428 O O . LEU A 1 248 ? -34.560 -43.228 1.889 1.00 48.52 248 LEU A O 1
ATOM 1433 N N . LYS A 1 249 ? -33.369 -44.996 1.146 1.00 48.44 249 LYS A N 1
ATOM 1434 C CA . LYS A 1 249 ? -34.510 -45.700 0.570 1.00 48.51 249 LYS A CA 1
ATOM 1435 C C . LYS A 1 249 ? -35.598 -45.965 1.603 1.00 48.40 249 LYS A C 1
ATOM 1436 O O . LYS A 1 249 ? -36.774 -45.707 1.341 1.00 48.52 249 LYS A O 1
ATOM 1442 N N . ILE A 1 250 ? -35.199 -46.472 2.770 1.00 48.23 250 ILE A N 1
ATOM 1443 C CA . ILE A 1 250 ? -36.144 -46.838 3.829 1.00 47.99 250 ILE A CA 1
ATOM 1444 C C . ILE A 1 250 ? -36.993 -45.641 4.257 1.00 48.02 250 ILE A C 1
ATOM 1445 O O . ILE A 1 250 ? -38.228 -45.715 4.256 1.00 48.01 250 ILE A O 1
ATOM 1450 N N . ILE A 1 251 ? -36.324 -44.539 4.595 1.00 47.89 251 ILE A N 1
ATOM 1451 C CA . ILE A 1 251 ? -37.004 -43.348 5.094 1.00 47.84 251 ILE A CA 1
ATOM 1452 C C . ILE A 1 251 ? -37.760 -42.603 3.991 1.00 47.94 251 ILE A C 1
ATOM 1453 O O . ILE A 1 251 ? -38.805 -42.003 4.251 1.00 47.96 251 ILE A O 1
ATOM 1458 N N . LYS A 1 252 ? -37.255 -42.669 2.761 1.00 48.02 252 LYS A N 1
ATOM 1459 C CA . LYS A 1 252 ? -37.971 -42.092 1.624 1.00 48.24 252 LYS A CA 1
ATOM 1460 C C . LYS A 1 252 ? -39.320 -42.788 1.408 1.00 48.31 252 LYS A C 1
ATOM 1461 O O . LYS A 1 252 ? -40.233 -42.205 0.825 1.00 48.39 252 LYS A O 1
ATOM 1467 N N . LYS A 1 253 ? -39.440 -44.022 1.901 1.00 48.44 253 LYS A N 1
ATOM 1468 C CA . LYS A 1 253 ? -40.681 -44.800 1.808 1.00 48.49 253 LYS A CA 1
ATOM 1469 C C . LYS A 1 253 ? -41.555 -44.732 3.072 1.00 48.56 253 LYS A C 1
ATOM 1470 O O . LYS A 1 253 ? -42.780 -44.682 2.968 1.00 48.59 253 LYS A O 1
ATOM 1476 N N . TYR A 1 254 ? -40.931 -44.736 4.250 1.00 48.60 254 TYR A N 1
ATOM 1477 C CA . TYR A 1 254 ? -41.666 -44.625 5.520 0.50 48.74 254 TYR A CA 1
ATOM 1478 C C . TYR A 1 254 ? -41.233 -43.407 6.367 1.00 49.02 254 TYR A C 1
ATOM 1479 O O . TYR A 1 254 ? -40.947 -42.332 5.833 1.00 48.90 254 TYR A O 1
ATOM 1488 N N . GLY A 1 255 ? -41.200 -43.586 7.689 1.00 49.31 255 GLY A N 1
ATOM 1489 C CA . GLY A 1 255 ? -40.674 -42.578 8.615 1.00 49.49 255 GLY A CA 1
ATOM 1490 C C . GLY A 1 255 ? -40.222 -43.176 9.942 1.00 49.71 255 GLY A C 1
ATOM 1491 O O . GLY A 1 255 ? -40.520 -42.624 11.008 1.00 49.97 255 GLY A O 1
ATOM 1492 N N . LYS A 1 256 ? -39.521 -44.313 9.865 1.00 49.67 256 LYS A N 1
ATOM 1493 C CA . LYS A 1 256 ? -38.891 -45.008 11.014 1.00 49.81 256 LYS A CA 1
ATOM 1494 C C . LYS A 1 256 ? -39.768 -45.935 11.882 1.00 49.91 256 LYS A C 1
ATOM 1495 O O . LYS A 1 256 ? -39.321 -46.409 12.949 1.00 50.11 256 LYS A O 1
ATOM 1497 N N . ILE A 1 257 ? -40.996 -46.206 11.412 1.00 49.89 257 ILE A N 1
ATOM 1498 C CA . ILE A 1 257 ? -41.866 -47.231 12.014 1.00 49.62 257 ILE A CA 1
ATOM 1499 C C . ILE A 1 257 ? -43.046 -47.544 11.099 1.00 49.47 257 ILE A C 1
ATOM 1500 O O . ILE A 1 257 ? -43.397 -46.748 10.224 1.00 49.19 257 ILE A O 1
ATOM 1502 N N . ILE A 1 275 ? -33.890 -44.392 21.059 1.00 54.73 275 ILE A N 1
ATOM 1503 C CA . ILE A 1 275 ? -33.628 -43.555 19.886 1.00 54.73 275 ILE A CA 1
ATOM 1504 C C . ILE A 1 275 ? -34.652 -42.431 19.753 1.00 54.55 275 ILE A C 1
ATOM 1505 O O . ILE A 1 275 ? -34.388 -41.410 19.116 1.00 54.53 275 ILE A O 1
ATOM 1510 N N . ASP A 1 276 ? -35.819 -42.634 20.362 1.00 54.46 276 ASP A N 1
ATOM 1511 C CA . ASP A 1 276 ? -36.876 -41.623 20.403 1.00 54.37 276 ASP A CA 1
ATOM 1512 C C . ASP A 1 276 ? -36.368 -40.334 21.046 1.00 54.15 276 ASP A C 1
ATOM 1513 O O . ASP A 1 276 ? -36.894 -39.249 20.788 1.00 54.06 276 ASP A O 1
ATOM 1518 N N . GLU A 1 277 ? -35.338 -40.469 21.878 1.00 53.93 277 GLU A N 1
ATOM 1519 C CA . GLU A 1 277 ? -34.679 -39.326 22.492 1.00 53.76 277 GLU A CA 1
ATOM 1520 C C . GLU A 1 277 ? -33.619 -38.710 21.578 1.00 53.37 277 GLU A C 1
ATOM 1521 O O . GLU A 1 277 ? -33.441 -37.492 21.575 1.00 53.31 277 GLU A O 1
ATOM 1527 N N . ILE A 1 278 ? -32.933 -39.548 20.799 1.00 53.08 278 ILE A N 1
ATOM 1528 C CA . ILE A 1 278 ? -31.838 -39.089 19.930 1.00 52.80 278 ILE A CA 1
ATOM 1529 C C . ILE A 1 278 ? -32.309 -38.034 18.923 1.00 52.57 278 ILE A C 1
ATOM 1530 O O . ILE A 1 278 ? -31.581 -37.083 18.627 1.00 52.55 278 ILE A O 1
ATOM 1535 N N . ARG A 1 279 ? -33.530 -38.206 18.417 1.00 52.32 279 ARG A N 1
ATOM 1536 C CA . ARG A 1 279 ? -34.176 -37.201 17.571 1.00 52.06 279 ARG A CA 1
ATOM 1537 C C . ARG A 1 279 ? -34.142 -35.825 18.233 1.00 51.91 279 ARG A C 1
ATOM 1538 O O . ARG A 1 279 ? -33.794 -34.832 17.592 1.00 51.89 279 ARG A O 1
ATOM 1546 N N . GLY A 1 280 ? -34.494 -35.785 19.519 1.00 51.72 280 GLY A N 1
ATOM 1547 C CA . GLY A 1 280 ? -34.506 -34.548 20.298 1.00 51.60 280 GLY A CA 1
ATOM 1548 C C . GLY A 1 280 ? -33.131 -33.933 20.482 1.00 51.50 280 GLY A C 1
ATOM 1549 O O . GLY A 1 280 ? -33.004 -32.713 20.601 1.00 51.50 280 GLY A O 1
ATOM 1550 N N . LEU A 1 281 ? -32.104 -34.782 20.500 1.00 51.39 281 LEU A N 1
ATOM 1551 C CA . LEU A 1 281 ? -30.720 -34.331 20.628 1.00 51.31 281 LEU A CA 1
ATOM 1552 C C . LEU A 1 281 ? -30.223 -33.668 19.345 1.00 51.35 281 LEU A C 1
ATOM 1553 O O . LEU A 1 281 ? -29.265 -32.894 19.372 1.00 51.40 281 LEU A O 1
ATOM 1558 N N . PHE A 1 282 ? -30.878 -33.973 18.226 1.00 51.34 282 PHE A N 1
ATOM 1559 C CA . PHE A 1 282 ? -30.545 -33.361 16.943 1.00 51.28 282 PHE A CA 1
ATOM 1560 C C . PHE A 1 282 ? -31.473 -32.202 16.609 1.00 51.43 282 PHE A C 1
ATOM 1561 O O . PHE A 1 282 ? -31.008 -31.128 16.217 1.00 51.63 282 PHE A O 1
ATOM 1569 N N . LEU A 1 283 ? -32.780 -32.425 16.757 1.00 51.47 283 LEU A N 1
ATOM 1570 C CA . LEU A 1 283 ? -33.784 -31.411 16.425 1.00 51.51 283 LEU A CA 1
ATOM 1571 C C . LEU A 1 283 ? -33.582 -30.141 17.243 1.00 51.53 283 LEU A C 1
ATOM 1572 O O . LEU A 1 283 ? -33.449 -29.049 16.686 1.00 51.62 283 LEU A O 1
ATOM 1577 N N . ASN A 1 284 ? -33.541 -30.303 18.562 1.00 51.54 284 ASN A N 1
ATOM 1578 C CA . ASN A 1 284 ? -33.344 -29.188 19.479 1.00 51.55 284 ASN A CA 1
ATOM 1579 C C . ASN A 1 284 ? -32.368 -29.536 20.607 1.00 51.55 284 ASN A C 1
ATOM 1580 O O . ASN A 1 284 ? -32.781 -30.001 21.672 1.00 51.42 284 ASN A O 1
ATOM 1585 N N . PRO A 1 285 ? -31.060 -29.335 20.357 1.00 51.63 285 PRO A N 1
ATOM 1586 C CA . PRO A 1 285 ? -30.016 -29.580 21.349 1.00 51.67 285 PRO A CA 1
ATOM 1587 C C . PRO A 1 285 ? -29.688 -28.339 22.176 1.00 51.79 285 PRO A C 1
ATOM 1588 O O . PRO A 1 285 ? -30.229 -27.259 21.920 1.00 51.64 285 PRO A O 1
ATOM 1592 N N . GLN A 1 286 ? -28.805 -28.506 23.158 1.00 52.04 286 GLN A N 1
ATOM 1593 C CA . GLN A 1 286 ? -28.340 -27.392 23.976 1.00 52.49 286 GLN A CA 1
ATOM 1594 C C . GLN A 1 286 ? -27.344 -26.519 23.214 1.00 52.65 286 GLN A C 1
ATOM 1595 O O . GLN A 1 286 ? -26.231 -26.945 22.887 1.00 52.62 286 GLN A O 1
ATOM 1601 N N . VAL A 1 287 ? -27.780 -25.297 22.922 1.00 52.90 287 VAL A N 1
ATOM 1602 C CA . VAL A 1 287 ? -26.981 -24.312 22.202 1.00 53.17 287 VAL A CA 1
ATOM 1603 C C . VAL A 1 287 ? -27.163 -22.950 22.860 1.00 53.49 287 VAL A C 1
ATOM 1604 O O . VAL A 1 287 ? -28.121 -22.742 23.611 1.00 53.50 287 VAL A O 1
ATOM 1608 N N . VAL A 1 288 ? -26.252 -22.022 22.584 1.00 53.83 288 VAL A N 1
ATOM 1609 C CA . VAL A 1 288 ? -26.393 -20.665 23.106 1.00 54.22 288 VAL A CA 1
ATOM 1610 C C . VAL A 1 288 ? -26.415 -19.584 22.030 1.00 54.48 288 VAL A C 1
ATOM 1611 O O . VAL A 1 288 ? -25.725 -19.677 21.011 1.00 54.53 288 VAL A O 1
ATOM 1615 N N . LYS A 1 289 ? -27.241 -18.568 22.266 1.00 54.79 289 LYS A N 1
ATOM 1616 C CA . LYS A 1 289 ? -27.039 -17.274 21.642 1.00 55.09 289 LYS A CA 1
ATOM 1617 C C . LYS A 1 289 ? -25.698 -16.784 22.197 1.00 55.27 289 LYS A C 1
ATOM 1618 O O . LYS A 1 289 ? -25.468 -16.863 23.410 1.00 55.25 289 LYS A O 1
ATOM 1620 N N . PRO A 1 290 ? -24.801 -16.300 21.316 1.00 55.42 290 PRO A N 1
ATOM 1621 C CA . PRO A 1 290 ? -23.384 -16.143 21.676 1.00 55.49 290 PRO A CA 1
ATOM 1622 C C . PRO A 1 290 ? -23.077 -15.076 22.739 1.00 55.60 290 PRO A C 1
ATOM 1623 O O . PRO A 1 290 ? -22.494 -15.405 23.776 1.00 55.64 290 PRO A O 1
ATOM 1627 N N . GLU A 1 291 ? -23.470 -13.826 22.479 1.00 55.67 291 GLU A N 1
ATOM 1628 C CA . GLU A 1 291 ? -23.129 -12.672 23.327 1.00 55.77 291 GLU A CA 1
ATOM 1629 C C . GLU A 1 291 ? -21.622 -12.524 23.563 1.00 55.80 291 GLU A C 1
ATOM 1630 O O . GLU A 1 291 ? -21.069 -11.427 23.453 1.00 55.81 291 GLU A O 1
ATOM 1632 N N . ALA A 1 293 ? -17.958 -10.087 21.040 1.00 54.50 293 ALA A N 1
ATOM 1633 C CA . ALA A 1 293 ? -18.343 -11.279 20.280 1.00 54.51 293 ALA A CA 1
ATOM 1634 C C . ALA A 1 293 ? -19.424 -10.960 19.235 1.00 54.50 293 ALA A C 1
ATOM 1635 O O . ALA A 1 293 ? -20.370 -10.222 19.525 1.00 54.48 293 ALA A O 1
ATOM 1637 N N . LEU A 1 294 ? -19.285 -11.501 18.022 1.00 54.42 294 LEU A N 1
ATOM 1638 C CA . LEU A 1 294 ? -18.158 -12.354 17.635 1.00 54.28 294 LEU A CA 1
ATOM 1639 C C . LEU A 1 294 ? -17.231 -11.588 16.695 1.00 54.18 294 LEU A C 1
ATOM 1640 O O . LEU A 1 294 ? -17.296 -11.760 15.479 1.00 54.18 294 LEU A O 1
ATOM 1645 N N . ASP A 1 295 ? -16.364 -10.751 17.259 1.00 54.01 295 ASP A N 1
ATOM 1646 C CA . ASP A 1 295 ? -15.607 -9.797 16.452 1.00 53.88 295 ASP A CA 1
ATOM 1647 C C . ASP A 1 295 ? -14.083 -9.923 16.586 1.00 53.76 295 ASP A C 1
ATOM 1648 O O . ASP A 1 295 ? -13.568 -10.279 17.652 1.00 53.81 295 ASP A O 1
ATOM 1653 N N . LEU A 1 296 ? -13.376 -9.616 15.496 1.00 53.45 296 LEU A N 1
ATOM 1654 C CA . LEU A 1 296 ? -11.913 -9.694 15.453 1.00 53.12 296 LEU A CA 1
ATOM 1655 C C . LEU A 1 296 ? -11.246 -8.588 16.270 1.00 52.97 296 LEU A C 1
ATOM 1656 O O . LEU A 1 296 ? -11.457 -7.399 16.020 1.00 53.01 296 LEU A O 1
ATOM 1661 N N . ASN A 1 297 ? -10.440 -8.995 17.246 1.00 52.73 297 ASN A N 1
ATOM 1662 C CA . ASN A 1 297 ? -9.697 -8.062 18.085 1.00 52.42 297 ASN A CA 1
ATOM 1663 C C . ASN A 1 297 ? -8.233 -7.947 17.660 1.00 52.36 297 ASN A C 1
ATOM 1664 O O . ASN A 1 297 ? -7.794 -8.625 16.730 1.00 52.28 297 ASN A O 1
ATOM 1669 N N . GLU A 1 298 ? -7.492 -7.074 18.337 1.00 52.39 298 GLU A N 1
ATOM 1670 C CA . GLU A 1 298 ? -6.068 -6.881 18.071 1.00 52.37 298 GLU A CA 1
ATOM 1671 C C . GLU A 1 298 ? -5.209 -7.973 18.709 1.00 52.36 298 GLU A C 1
ATOM 1672 O O . GLU A 1 298 ? -5.289 -8.198 19.922 1.00 52.38 298 GLU A O 1
ATOM 1678 N N . PRO A 1 299 ? -4.383 -8.656 17.893 1.00 52.35 299 PRO A N 1
ATOM 1679 C CA . PRO A 1 299 ? -3.472 -9.674 18.417 1.00 52.31 299 PRO A CA 1
ATOM 1680 C C . PRO A 1 299 ? -2.253 -9.062 19.107 1.00 52.29 299 PRO A C 1
ATOM 1681 O O . PRO A 1 299 ? -1.463 -8.369 18.461 1.00 52.35 299 PRO A O 1
ATOM 1685 N N . ASN A 1 300 ? -2.111 -9.302 20.410 1.00 52.28 300 ASN A N 1
ATOM 1686 C CA . ASN A 1 300 ? -0.926 -8.840 21.138 1.00 52.33 300 ASN A CA 1
ATOM 1687 C C . ASN A 1 300 ? 0.109 -9.955 21.275 1.00 52.33 300 ASN A C 1
ATOM 1688 O O . ASN A 1 300 ? -0.242 -11.120 21.479 1.00 52.30 300 ASN A O 1
ATOM 1693 N N . GLY A 1 301 ? 1.380 -9.587 21.153 1.00 52.35 301 GLY A N 1
ATOM 1694 C CA . GLY A 1 301 ? 2.479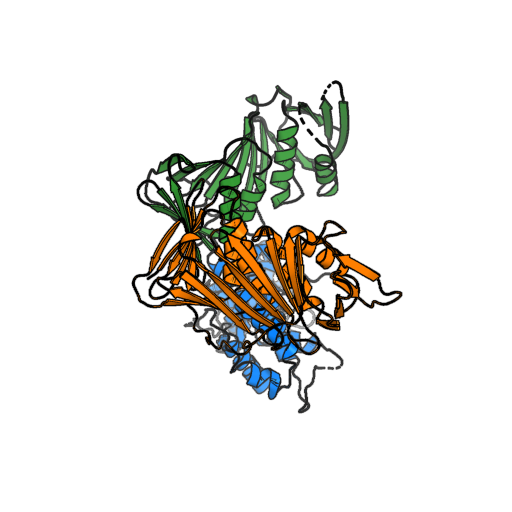 -10.551 21.197 1.00 52.39 301 GLY A CA 1
ATOM 1695 C C . GLY A 1 301 ? 2.912 -10.963 22.594 1.00 52.38 301 GLY A C 1
ATOM 1696 O O . GLY A 1 301 ? 3.413 -12.074 22.786 1.00 52.40 301 GLY A O 1
ATOM 1697 N N . GLU A 1 302 ? 2.712 -10.071 23.566 1.00 52.33 302 GLU A N 1
ATOM 1698 C CA . GLU A 1 302 ? 3.101 -10.311 24.963 1.00 52.28 302 GLU A CA 1
ATOM 1699 C C . GLU A 1 302 ? 2.381 -11.504 25.603 1.00 52.24 302 GLU A C 1
ATOM 1700 O O . GLU A 1 302 ? 2.780 -11.981 26.669 1.00 52.25 302 GLU A O 1
ATOM 1702 N N . ASP A 1 303 ? 1.323 -11.975 24.947 1.00 52.21 303 ASP A N 1
ATOM 1703 C CA . ASP A 1 303 ? 0.608 -13.178 25.368 1.00 52.22 303 ASP A CA 1
ATOM 1704 C C . ASP A 1 303 ? 0.782 -14.332 24.375 1.00 52.19 303 ASP A C 1
ATOM 1705 O O . ASP A 1 303 ? 0.668 -15.501 24.753 1.00 52.25 303 ASP A O 1
ATOM 1710 N N . ILE A 1 304 ? 1.056 -14.001 23.112 1.00 52.08 304 ILE A N 1
ATOM 1711 C CA . ILE A 1 304 ? 1.272 -15.007 22.064 1.00 51.96 304 ILE A CA 1
ATOM 1712 C C . ILE A 1 304 ? 2.605 -15.741 22.251 1.00 51.95 304 ILE A C 1
ATOM 1713 O O . ILE A 1 304 ? 2.656 -16.975 22.223 1.00 51.89 304 ILE A O 1
ATOM 1718 N N . ILE A 1 305 ? 3.669 -14.969 22.457 1.00 51.92 305 ILE A N 1
ATOM 1719 C CA . ILE A 1 305 ? 5.026 -15.496 22.611 1.00 51.91 305 ILE A CA 1
ATOM 1720 C C . ILE A 1 305 ? 5.150 -16.446 23.810 1.00 51.87 305 ILE A C 1
ATOM 1721 O O . ILE A 1 305 ? 5.845 -17.462 23.731 1.00 51.89 305 ILE A O 1
ATOM 1726 N N . ASN A 1 306 ? 4.453 -16.118 24.898 1.00 51.87 306 ASN A N 1
ATOM 1727 C CA . ASN A 1 306 ? 4.506 -16.887 26.148 1.00 51.88 306 ASN A CA 1
ATOM 1728 C C . ASN A 1 306 ? 4.078 -18.350 26.012 1.00 51.92 306 ASN A C 1
ATOM 1729 O O . ASN A 1 306 ? 4.628 -19.227 26.681 1.00 51.92 306 ASN A O 1
ATOM 1734 N N . ILE A 1 307 ? 3.101 -18.601 25.146 1.00 51.97 307 ILE A N 1
ATOM 1735 C CA . ILE A 1 307 ? 2.550 -19.945 24.955 1.00 52.06 307 ILE A CA 1
ATOM 1736 C C . ILE A 1 307 ? 3.117 -20.610 23.690 1.00 52.06 307 ILE A C 1
ATOM 1737 O O . ILE A 1 307 ? 2.975 -21.822 23.498 1.00 52.05 307 ILE A O 1
ATOM 1742 N N . LEU A 1 308 ? 3.769 -19.814 22.842 1.00 52.08 308 LEU A N 1
ATOM 1743 C CA . LEU A 1 308 ? 4.390 -20.329 21.621 1.00 52.09 308 LEU A CA 1
ATOM 1744 C C . LEU A 1 308 ? 5.916 -20.442 21.705 1.00 52.10 308 LEU A C 1
ATOM 1745 O O . LEU A 1 308 ? 6.455 -21.549 21.782 1.00 52.12 308 LEU A O 1
ATOM 1750 N N . VAL A 1 309 ? 6.596 -19.297 21.701 1.00 52.09 309 VAL A N 1
ATOM 1751 C CA . VAL A 1 309 ? 8.059 -19.247 21.587 1.00 52.11 309 VAL A CA 1
ATOM 1752 C C . VAL A 1 309 ? 8.799 -19.775 22.827 1.00 52.16 309 VAL A C 1
ATOM 1753 O O . VAL A 1 309 ? 9.950 -20.208 22.724 1.00 52.15 309 VAL A O 1
ATOM 1757 N N . TYR A 1 310 ? 8.142 -19.753 23.986 1.00 52.25 310 TYR A N 1
ATOM 1758 C CA . TYR A 1 310 ? 8.766 -20.250 25.217 1.00 52.36 310 TYR A CA 1
ATOM 1759 C C . TYR A 1 310 ? 8.224 -21.600 25.703 1.00 52.42 310 TYR A C 1
ATOM 1760 O O . TYR A 1 310 ? 8.865 -22.632 25.497 1.00 52.53 310 TYR A O 1
ATOM 1769 N N . GLU A 1 311 ? 7.054 -21.584 26.345 1.00 52.40 311 GLU A N 1
ATOM 1770 C CA . GLU A 1 311 ? 6.517 -22.763 27.041 1.00 52.36 311 GLU A CA 1
ATOM 1771 C C . GLU A 1 311 ? 6.374 -23.981 26.137 1.00 52.24 311 GLU A C 1
ATOM 1772 O O . GLU A 1 311 ? 6.590 -25.114 26.574 1.00 52.31 311 GLU A O 1
ATOM 1778 N N . HIS A 1 312 ? 6.023 -23.737 24.877 1.00 52.12 312 HIS A N 1
ATOM 1779 C CA . HIS A 1 312 ? 5.903 -24.801 23.886 1.00 51.97 312 HIS A CA 1
ATOM 1780 C C . HIS A 1 312 ? 6.890 -24.611 22.723 1.00 51.99 312 HIS A C 1
ATOM 1781 O O . HIS A 1 312 ? 6.712 -25.170 21.635 1.00 51.96 312 HIS A O 1
ATOM 1788 N N . ASN A 1 313 ? 7.917 -23.796 22.989 1.00 51.94 313 ASN A N 1
ATOM 1789 C CA . ASN A 1 313 ? 9.163 -23.714 22.205 1.00 51.89 313 ASN A CA 1
ATOM 1790 C C . ASN A 1 313 ? 9.029 -23.580 20.678 1.00 51.89 313 ASN A C 1
ATOM 1791 O O . ASN A 1 313 ? 9.273 -24.538 19.938 1.00 51.94 313 ASN A O 1
ATOM 1796 N N . PHE A 1 314 ? 8.651 -22.388 20.219 1.00 51.85 314 PHE A N 1
ATOM 1797 C CA . PHE A 1 314 ? 8.547 -22.103 18.784 1.00 51.75 314 PHE A CA 1
ATOM 1798 C C . PHE A 1 314 ? 9.735 -21.265 18.307 1.00 51.64 314 PHE A C 1
ATOM 1799 O O . PHE A 1 314 ? 10.519 -20.771 19.121 1.00 51.66 314 PHE A O 1
ATOM 1801 N N . SER A 1 315 ? 9.873 -21.123 16.989 1.00 51.51 315 SER A N 1
ATOM 1802 C CA . SER A 1 315 ? 10.919 -20.282 16.413 1.00 51.37 315 SER A CA 1
ATOM 1803 C C . SER A 1 315 ? 10.372 -18.886 16.132 1.00 51.31 315 SER A C 1
ATOM 1804 O O . SER A 1 315 ? 9.484 -18.712 15.294 1.00 51.26 315 SER A O 1
ATOM 1807 N N . GLU A 1 316 ? 10.909 -17.900 16.846 1.00 51.30 316 GLU A N 1
ATOM 1808 C CA . GLU A 1 316 ? 10.461 -16.511 16.733 1.00 51.27 316 GLU A CA 1
ATOM 1809 C C . GLU A 1 316 ? 10.752 -15.890 15.364 1.00 51.30 316 GLU A C 1
ATOM 1810 O O . GLU A 1 316 ? 10.005 -15.022 14.906 1.00 51.29 316 GLU A O 1
ATOM 1816 N N . GLU A 1 317 ? 11.828 -16.347 14.722 1.00 51.30 317 GLU A N 1
ATOM 1817 C CA . GLU A 1 317 ? 12.226 -15.870 13.395 1.00 51.33 317 GLU A CA 1
ATOM 1818 C C . GLU A 1 317 ? 11.095 -15.982 12.368 1.00 51.40 317 GLU A C 1
ATOM 1819 O O . GLU A 1 317 ? 10.889 -15.072 11.563 1.00 51.44 317 GLU A O 1
ATOM 1821 N N . ARG A 1 318 ? 10.368 -17.097 12.409 1.00 51.43 318 ARG A N 1
ATOM 1822 C CA . ARG A 1 318 ? 9.214 -17.309 11.539 1.00 51.51 318 ARG A CA 1
ATOM 1823 C C . ARG A 1 318 ? 8.016 -16.467 11.975 1.00 51.47 318 ARG A C 1
ATOM 1824 O O . ARG A 1 318 ? 7.286 -15.932 11.135 1.00 51.45 318 ARG A O 1
ATOM 1832 N N . VAL A 1 319 ? 7.822 -16.360 13.290 1.00 51.42 319 VAL A N 1
ATOM 1833 C CA . VAL A 1 319 ? 6.687 -15.636 13.866 1.00 51.33 319 VAL A CA 1
ATOM 1834 C C . VAL A 1 319 ? 6.756 -14.143 13.536 1.00 51.32 319 VAL A C 1
ATOM 1835 O O . VAL A 1 319 ? 5.750 -13.543 13.179 1.00 51.22 319 VAL A O 1
ATOM 1839 N N . LYS A 1 320 ? 7.951 -13.562 13.632 1.00 51.41 320 LYS A N 1
ATOM 1840 C CA . LYS A 1 320 ? 8.162 -12.142 13.325 1.00 51.47 320 LYS A CA 1
ATOM 1841 C C . LYS A 1 320 ? 7.568 -11.735 11.972 1.00 51.47 320 LYS A C 1
ATOM 1842 O O . LYS A 1 320 ? 6.942 -10.680 11.857 1.00 51.52 320 LYS A O 1
ATOM 1844 N N . ASN A 1 321 ? 7.764 -12.583 10.963 1.00 51.44 321 ASN A N 1
ATOM 1845 C CA . ASN A 1 321 ? 7.230 -12.346 9.624 1.00 51.36 321 ASN A CA 1
ATOM 1846 C C . ASN A 1 321 ? 5.826 -12.919 9.459 1.00 51.31 321 ASN A C 1
ATOM 1847 O O . ASN A 1 321 ? 5.144 -12.631 8.474 1.00 51.29 321 ASN A O 1
ATOM 1852 N N . GLY A 1 322 ? 5.405 -13.721 10.438 1.00 51.33 322 GLY A N 1
ATOM 1853 C CA . GLY A 1 322 ? 4.093 -14.374 10.429 1.00 51.30 322 GLY A CA 1
ATOM 1854 C C . GLY A 1 322 ? 3.042 -13.658 11.262 1.00 51.28 322 GLY A C 1
ATOM 1855 O O . GLY A 1 322 ? 1.903 -13.486 10.818 1.00 51.31 322 GLY A O 1
ATOM 1856 N N . ILE A 1 323 ? 3.420 -13.249 12.474 1.00 51.23 323 ILE A N 1
ATOM 1857 C CA . ILE A 1 323 ? 2.547 -12.443 13.335 1.00 51.17 323 ILE A CA 1
ATOM 1858 C C . ILE A 1 323 ? 2.302 -11.078 12.693 1.00 51.08 323 ILE A C 1
ATOM 1859 O O . ILE A 1 323 ? 1.261 -10.455 12.912 1.00 51.03 323 ILE A O 1
ATOM 1864 N N . GLU A 1 324 ? 3.266 -10.640 11.885 1.00 51.03 324 GLU A N 1
ATOM 1865 C CA . GLU A 1 324 ? 3.173 -9.377 11.168 1.00 51.03 324 GLU A CA 1
ATOM 1866 C C . GLU A 1 324 ? 2.100 -9.443 10.085 1.00 51.06 324 GLU A C 1
ATOM 1867 O O . GLU A 1 324 ? 1.327 -8.498 9.918 1.00 51.09 324 GLU A O 1
ATOM 1873 N N . ARG A 1 325 ? 2.045 -10.559 9.360 1.00 51.09 325 ARG A N 1
ATOM 1874 C CA . ARG A 1 325 ? 1.010 -10.737 8.340 1.00 51.13 325 ARG A CA 1
ATOM 1875 C C . ARG A 1 325 ? -0.351 -11.128 8.924 1.00 51.07 325 ARG A C 1
ATOM 1876 O O . ARG A 1 325 ? -1.366 -11.042 8.231 1.00 50.97 325 ARG A O 1
ATOM 1884 N N . LEU A 1 326 ? -0.366 -11.548 10.191 1.00 51.08 326 LEU A N 1
ATOM 1885 C CA . LEU A 1 326 ? -1.618 -11.839 10.895 1.00 51.12 326 LEU A CA 1
ATOM 1886 C C . LEU A 1 326 ? -2.463 -10.575 11.012 1.00 51.20 326 LEU A C 1
ATOM 1887 O O . LEU A 1 326 ? -3.545 -10.493 10.432 1.00 51.21 326 LEU A O 1
ATOM 1892 N N . THR A 1 327 ? -1.951 -9.591 11.750 1.00 51.37 327 THR A N 1
ATOM 1893 C CA . THR A 1 327 ? -2.624 -8.301 11.911 1.00 51.51 327 THR A CA 1
ATOM 1894 C C . THR A 1 327 ? -2.840 -7.596 10.567 1.00 51.57 327 THR A C 1
ATOM 1895 O O . THR A 1 327 ? -3.844 -6.905 10.380 1.00 51.57 327 THR A O 1
ATOM 1899 N N . LYS A 1 328 ? -1.903 -7.794 9.638 1.00 51.64 328 LYS A N 1
ATOM 1900 C CA . LYS A 1 328 ? -2.009 -7.253 8.282 1.00 51.71 328 LYS A CA 1
ATOM 1901 C C . LYS A 1 328 ? -3.147 -7.895 7.488 1.00 51.81 328 LYS A C 1
ATOM 1902 O O . LYS A 1 328 ? -3.730 -7.255 6.614 1.00 51.91 328 LYS A O 1
ATOM 1904 N N . ALA A 1 329 ? -3.456 -9.155 7.794 1.00 51.89 329 ALA A N 1
ATOM 1905 C CA . ALA A 1 329 ? -4.548 -9.866 7.128 1.00 52.03 329 ALA A CA 1
ATOM 1906 C C . ALA A 1 329 ? -5.916 -9.441 7.656 1.00 52.15 329 ALA A C 1
ATOM 1907 O O . ALA A 1 329 ? -6.910 -9.504 6.929 1.00 52.16 329 ALA A O 1
ATOM 1909 N N . ILE A 1 330 ? -5.956 -9.022 8.921 1.00 52.28 330 ILE A N 1
ATOM 1910 C CA . ILE A 1 330 ? -7.185 -8.544 9.565 1.00 52.40 330 ILE A CA 1
ATOM 1911 C C . ILE A 1 330 ? -7.725 -7.282 8.876 1.00 52.50 330 ILE A C 1
ATOM 1912 O O . ILE A 1 330 ? -8.936 -7.148 8.677 1.00 52.50 330 ILE A O 1
ATOM 1917 N N . LYS A 1 331 ? -6.819 -6.375 8.505 1.00 52.59 331 LYS A N 1
ATOM 1918 C CA . LYS A 1 331 ? -7.178 -5.134 7.812 1.00 52.69 331 LYS A CA 1
ATOM 1919 C C . LYS A 1 331 ? -7.958 -5.391 6.521 1.00 52.76 331 LYS A C 1
ATOM 1920 O O . LYS A 1 331 ? -8.930 -4.688 6.228 1.00 52.86 331 LYS A O 1
ATOM 1922 N N . GLU A 1 332 ? -7.529 -6.400 5.761 1.00 52.71 332 GLU A N 1
ATOM 1923 C CA . GLU A 1 332 ? -8.213 -6.787 4.528 1.00 52.60 332 GLU A CA 1
ATOM 1924 C C . GLU A 1 332 ? -9.419 -7.688 4.782 1.00 52.49 332 GLU A C 1
ATOM 1925 O O . GLU A 1 332 ? -10.364 -7.697 3.989 1.00 52.54 332 GLU A O 1
ATOM 1931 N N . ALA A 1 333 ? -9.378 -8.440 5.884 1.00 52.33 333 ALA A N 1
ATOM 1932 C CA . ALA A 1 333 ? -10.447 -9.384 6.238 1.00 52.09 333 ALA A CA 1
ATOM 1933 C C . ALA A 1 333 ? -11.675 -8.686 6.819 1.00 51.89 333 ALA A C 1
ATOM 1934 O O . ALA A 1 333 ? -12.803 -8.958 6.401 1.00 51.75 333 ALA A O 1
ATOM 1936 N N . LYS A 1 334 ? -11.445 -7.791 7.782 1.00 51.66 334 LYS A N 1
ATOM 1937 C CA . LYS A 1 334 ? -12.511 -6.969 8.361 1.00 51.48 334 LYS A CA 1
ATOM 1938 C C . LYS A 1 334 ? -13.089 -6.017 7.311 1.00 51.09 334 LYS A C 1
ATOM 1939 O O . LYS A 1 334 ? -14.275 -5.685 7.350 1.00 51.11 334 LYS A O 1
ATOM 1945 N N . GLY A 1 335 ? -12.241 -5.590 6.375 1.00 50.66 335 GLY A N 1
ATOM 1946 C CA . GLY A 1 335 ? -12.676 -4.808 5.221 1.00 50.15 335 GLY A CA 1
ATOM 1947 C C . GLY A 1 335 ? -13.682 -5.560 4.367 1.00 49.81 335 GLY A C 1
ATOM 1948 O O . GLY A 1 335 ? -14.770 -5.052 4.085 1.00 49.77 335 GLY A O 1
ATOM 1949 N N . ALA A 1 336 ? -13.325 -6.782 3.976 1.00 49.45 336 ALA A N 1
ATOM 1950 C CA . ALA A 1 336 ? -14.185 -7.621 3.136 1.00 49.16 336 ALA A CA 1
ATOM 1951 C C . ALA A 1 336 ? -15.535 -7.936 3.785 1.00 48.90 336 ALA A C 1
ATOM 1952 O O . ALA A 1 336 ? -16.527 -8.164 3.089 1.00 48.84 336 ALA A O 1
ATOM 1954 N N . SER A 1 337 ? -15.558 -7.944 5.117 1.00 48.58 337 SER A N 1
ATOM 1955 C CA . SER A 1 337 ? -16.776 -8.173 5.901 1.00 48.26 337 SER A CA 1
ATOM 1956 C C . SER A 1 337 ? -17.871 -7.147 5.596 1.00 47.89 337 SER A C 1
ATOM 1957 O O . SER A 1 337 ? -19.060 -7.466 5.642 1.00 47.71 337 SER A O 1
ATOM 1960 N N . ARG A 1 338 ? -17.448 -5.923 5.287 1.00 47.52 338 ARG A N 1
ATOM 1961 C CA . ARG A 1 338 ? -18.350 -4.812 4.991 1.00 47.13 338 ARG A CA 1
ATOM 1962 C C . ARG A 1 338 ? -18.829 -4.810 3.537 1.00 46.67 338 ARG A C 1
ATOM 1963 O O . ARG A 1 338 ? -19.738 -4.059 3.183 1.00 46.41 338 ARG A O 1
ATOM 1971 N N . GLN A 1 339 ? -18.211 -5.653 2.710 1.00 46.36 339 GLN A N 1
ATOM 1972 C CA . GLN A 1 339 ? -18.451 -5.674 1.265 1.00 45.98 339 GLN A CA 1
ATOM 1973 C C . GLN A 1 339 ? -19.839 -6.172 0.887 1.00 45.87 339 GLN A C 1
ATOM 1974 O O . GLN A 1 339 ? -20.273 -7.240 1.321 1.00 45.92 339 GLN A O 1
ATOM 1980 N N . THR A 1 340 ? -20.522 -5.384 0.066 1.00 45.73 340 THR A N 1
ATOM 1981 C CA . THR A 1 340 ? -21.826 -5.747 -0.453 1.00 45.61 340 THR A CA 1
ATOM 1982 C C . THR A 1 340 ? -21.680 -6.485 -1.788 1.00 45.52 340 THR A C 1
ATOM 1983 O O . THR A 1 340 ? -20.658 -6.368 -2.469 1.00 45.46 340 THR A O 1
ATOM 1987 N N . GLY A 1 341 ? -22.700 -7.259 -2.146 1.00 45.50 341 GLY A N 1
ATOM 1988 C CA . GLY A 1 341 ? -22.736 -7.931 -3.437 1.00 45.37 341 GLY A CA 1
ATOM 1989 C C . GLY A 1 341 ? -23.411 -7.055 -4.474 1.00 45.27 341 GLY A C 1
ATOM 1990 O O . GLY A 1 341 ? -24.412 -6.393 -4.186 1.00 45.35 341 GLY A O 1
ATOM 1991 N N . LEU A 1 342 ? -22.863 -7.053 -5.685 1.00 45.06 342 LEU A N 1
ATOM 1992 C CA . LEU A 1 342 ? -23.415 -6.277 -6.790 1.00 44.86 342 LEU A CA 1
ATOM 1993 C C . LEU A 1 342 ? -24.769 -6.842 -7.219 1.00 44.81 342 LEU A C 1
ATOM 1994 O O . LEU A 1 342 ? -25.508 -6.206 -7.973 1.00 44.64 342 LEU A O 1
ATOM 1999 N N . ASP A 1 343 ? -25.092 -8.031 -6.708 1.00 44.76 343 ASP A N 1
ATOM 2000 C CA . ASP A 1 343 ? -26.320 -8.738 -7.069 1.00 44.69 343 ASP A CA 1
ATOM 2001 C C . ASP A 1 343 ? -27.528 -8.384 -6.193 1.00 44.52 343 ASP A C 1
ATOM 2002 O O . ASP A 1 343 ? -28.573 -9.028 -6.292 1.00 44.62 343 ASP A O 1
ATOM 2007 N N . ARG A 1 344 ? -27.390 -7.366 -5.344 1.00 44.29 344 ARG A N 1
ATOM 2008 C CA . ARG A 1 344 ? -28.540 -6.844 -4.602 1.00 43.97 344 ARG A CA 1
ATOM 2009 C C . ARG A 1 344 ? -29.125 -5.606 -5.286 1.00 43.76 344 ARG A C 1
ATOM 2010 O O . ARG A 1 344 ? -29.914 -4.867 -4.696 1.00 43.81 344 ARG A O 1
ATOM 2018 N N . TRP A 1 345 ? -28.731 -5.396 -6.539 1.00 43.54 345 TRP A N 1
ATOM 2019 C CA . TRP A 1 345 ? -29.317 -4.355 -7.379 1.00 43.24 345 TRP A CA 1
ATOM 2020 C C . TRP A 1 345 ? -29.728 -4.889 -8.760 1.00 43.18 345 TRP A C 1
ATOM 2021 O O . TRP A 1 345 ? -29.969 -4.114 -9.682 1.00 43.11 345 TRP A O 1
ATOM 2032 N N . PHE A 1 346 ? -29.816 -6.213 -8.892 1.00 43.20 346 PHE A N 1
ATOM 2033 C CA . PHE A 1 346 ? -30.285 -6.825 -10.134 1.00 43.26 346 PHE A CA 1
ATOM 2034 C C . PHE A 1 346 ? -31.812 -6.808 -10.186 1.00 43.39 346 PHE A C 1
ATOM 2035 O O . PHE A 1 346 ? -32.426 -5.773 -10.452 1.00 43.38 346 PHE A O 1
ATOM 2044 N N . MET B 2 1 ? 3.599 25.211 13.987 1.00 57.12 1 MET B N 1
ATOM 2045 C CA . MET B 2 1 ? 3.050 25.185 12.599 1.00 57.11 1 MET B CA 1
ATOM 2046 C C . MET B 2 1 ? 4.094 25.636 11.573 1.00 56.93 1 MET B C 1
ATOM 2047 O O . MET B 2 1 ? 4.797 26.630 11.781 1.00 56.95 1 MET B O 1
ATOM 2052 N N . MET B 2 2 ? 4.189 24.892 10.473 1.00 56.70 2 MET B N 1
ATOM 2053 C CA . MET B 2 2 ? 5.172 25.163 9.426 1.00 56.44 2 MET B CA 1
ATOM 2054 C C . MET B 2 2 ? 4.548 24.989 8.041 1.00 56.03 2 MET B C 1
ATOM 2055 O O . MET B 2 2 ? 3.734 24.090 7.838 1.00 55.94 2 MET B O 1
ATOM 2060 N N . LYS B 2 3 ? 4.919 25.866 7.108 1.00 55.59 3 LYS B N 1
ATOM 2061 C CA . LYS B 2 3 ? 4.502 25.756 5.706 1.00 55.10 3 LYS B CA 1
ATOM 2062 C C . LYS B 2 3 ? 5.653 26.082 4.758 1.00 54.76 3 LYS B C 1
ATOM 2063 O O . LYS B 2 3 ? 6.301 27.119 4.883 1.00 54.68 3 LYS B O 1
ATOM 2065 N N . ALA B 2 4 ? 5.904 25.177 3.819 1.00 54.58 4 ALA B N 1
ATOM 2066 C CA . ALA B 2 4 ? 6.965 25.338 2.829 1.00 54.35 4 ALA B CA 1
ATOM 2067 C C . ALA B 2 4 ? 6.540 24.732 1.495 1.00 54.17 4 ALA B C 1
ATOM 2068 O O . ALA B 2 4 ? 6.089 23.586 1.441 1.00 54.15 4 ALA B O 1
ATOM 2070 N N . LYS B 2 5 ? 6.688 25.516 0.429 1.00 53.94 5 LYS B N 1
ATOM 2071 C CA . LYS B 2 5 ? 6.302 25.109 -0.917 1.00 53.77 5 LYS B CA 1
ATOM 2072 C C . LYS B 2 5 ? 7.542 24.832 -1.761 1.00 53.68 5 LYS B C 1
ATOM 2073 O O . LYS B 2 5 ? 8.425 25.686 -1.881 1.00 53.73 5 LYS B O 1
ATOM 2079 N N . VAL B 2 6 ? 7.595 23.634 -2.339 1.00 53.52 6 VAL B N 1
ATOM 2080 C CA . VAL B 2 6 ? 8.717 23.195 -3.173 1.00 53.45 6 VAL B CA 1
ATOM 2081 C C . VAL B 2 6 ? 8.302 23.110 -4.643 1.00 53.50 6 VAL B C 1
ATOM 2082 O O . VAL B 2 6 ? 7.465 22.277 -5.012 1.00 53.51 6 VAL B O 1
ATOM 2086 N N . ILE B 2 7 ? 8.894 23.958 -5.484 1.00 53.51 7 ILE B N 1
ATOM 2087 C CA . ILE B 2 7 ? 8.569 23.949 -6.912 1.00 53.43 7 ILE B CA 1
ATOM 2088 C C . ILE B 2 7 ? 9.057 22.672 -7.597 1.00 53.48 7 ILE B C 1
ATOM 2089 O O . ILE B 2 7 ? 8.257 21.960 -8.208 1.00 53.63 7 ILE B O 1
ATOM 2094 N N . ASP B 2 8 ? 10.355 22.378 -7.478 1.00 53.33 8 ASP B N 1
ATOM 2095 C CA . ASP B 2 8 ? 10.928 21.174 -8.080 1.00 53.01 8 ASP B CA 1
ATOM 2096 C C . ASP B 2 8 ? 10.793 19.983 -7.136 1.00 52.65 8 ASP B C 1
ATOM 2097 O O . ASP B 2 8 ? 11.776 19.507 -6.566 1.00 52.46 8 ASP B O 1
ATOM 2102 N N . ALA B 2 9 ? 9.558 19.509 -6.997 1.00 52.52 9 ALA B N 1
ATOM 2103 C CA . ALA B 2 9 ? 9.209 18.413 -6.086 1.00 52.50 9 ALA B CA 1
ATOM 2104 C C . ALA B 2 9 ? 9.909 17.097 -6.399 1.00 52.39 9 ALA B C 1
ATOM 2105 O O . ALA B 2 9 ? 10.284 16.369 -5.486 1.00 52.57 9 ALA B O 1
ATOM 2107 N N . VAL B 2 10 ? 10.069 16.786 -7.680 1.00 52.42 10 VAL B N 1
ATOM 2108 C CA . VAL B 2 10 ? 10.794 15.582 -8.087 1.00 52.56 10 VAL B CA 1
ATOM 2109 C C . VAL B 2 10 ? 12.249 15.613 -7.591 1.00 52.70 10 VAL B C 1
ATOM 2110 O O . VAL B 2 10 ? 12.732 14.619 -7.043 1.00 52.80 10 VAL B O 1
ATOM 2114 N N . SER B 2 11 ? 12.926 16.753 -7.751 1.00 52.74 11 SER B N 1
ATOM 2115 C CA . SER B 2 11 ? 14.295 16.923 -7.241 1.00 52.69 11 SER B CA 1
ATOM 2116 C C . SER B 2 11 ? 14.358 16.720 -5.739 1.00 52.55 11 SER B C 1
ATOM 2117 O O . SER B 2 11 ? 15.182 15.947 -5.246 1.00 52.80 11 SER B O 1
ATOM 2120 N N . PHE B 2 12 ? 13.482 17.414 -5.017 1.00 52.34 12 PHE B N 1
ATOM 2121 C CA . PHE B 2 12 ? 13.365 17.260 -3.569 1.00 52.08 12 PHE B CA 1
ATOM 2122 C C . PHE B 2 12 ? 13.197 15.794 -3.190 1.00 51.89 12 PHE B C 1
ATOM 2123 O O . PHE B 2 12 ? 13.801 15.319 -2.226 1.00 52.01 12 PHE B O 1
ATOM 2131 N N . SER B 2 13 ? 12.370 15.093 -3.961 1.00 51.62 13 SER B N 1
ATOM 2132 C CA . SER B 2 13 ? 12.123 13.667 -3.774 1.00 51.51 13 SER B CA 1
ATOM 2133 C C . SER B 2 13 ? 13.417 12.846 -3.728 1.00 51.27 13 SER B C 1
ATOM 2134 O O . SER B 2 13 ? 13.566 11.968 -2.877 1.00 51.40 13 SER B O 1
ATOM 2137 N N . TYR B 2 14 ? 14.356 13.151 -4.619 1.00 50.87 14 TYR B N 1
ATOM 2138 C CA . TYR B 2 14 ? 15.603 12.395 -4.688 1.00 50.57 14 TYR B CA 1
ATOM 2139 C C . TYR B 2 14 ? 16.573 12.659 -3.536 1.00 50.52 14 TYR B C 1
ATOM 2140 O O . TYR B 2 14 ? 17.379 11.786 -3.201 1.00 50.40 14 TYR B O 1
ATOM 2149 N N . ILE B 2 15 ? 16.485 13.845 -2.930 1.00 50.46 15 ILE B N 1
ATOM 2150 C CA . ILE B 2 15 ? 17.247 14.145 -1.713 1.00 50.28 15 ILE B CA 1
ATOM 2151 C C . ILE B 2 15 ? 16.820 13.185 -0.606 1.00 50.39 15 ILE B C 1
ATOM 2152 O O . ILE B 2 15 ? 17.649 12.448 -0.058 1.00 50.13 15 ILE B O 1
ATOM 2157 N N . LEU B 2 16 ? 15.521 13.180 -0.310 1.00 50.49 16 LEU B N 1
ATOM 2158 C CA . LEU B 2 16 ? 14.982 12.383 0.790 1.00 50.65 16 LEU B CA 1
ATOM 2159 C C . LEU B 2 16 ? 15.061 10.895 0.523 1.00 50.50 16 LEU B C 1
ATOM 2160 O O . LEU B 2 16 ? 15.149 10.099 1.460 1.00 50.43 16 LEU B O 1
ATOM 2165 N N . ARG B 2 17 ? 15.038 10.529 -0.755 1.00 50.44 17 ARG B N 1
ATOM 2166 C CA . ARG B 2 17 ? 15.195 9.138 -1.163 1.00 50.50 17 ARG B CA 1
ATOM 2167 C C . ARG B 2 17 ? 16.595 8.607 -0.829 1.00 50.24 17 ARG B C 1
ATOM 2168 O O . ARG B 2 17 ? 16.751 7.429 -0.518 1.00 50.24 17 ARG B O 1
ATOM 2176 N N . THR B 2 18 ? 17.598 9.484 -0.893 1.00 49.93 18 THR B N 1
ATOM 2177 C CA . THR B 2 18 ? 18.967 9.151 -0.508 1.00 49.67 18 THR B CA 1
ATOM 2178 C C . THR B 2 18 ? 19.063 8.937 1.001 1.00 49.50 18 THR B C 1
ATOM 2179 O O . THR B 2 18 ? 19.491 7.877 1.454 1.00 49.73 18 THR B O 1
ATOM 2183 N N . VAL B 2 19 ? 18.661 9.947 1.771 1.00 49.00 19 VAL B N 1
ATOM 2184 C CA . VAL B 2 19 ? 18.589 9.851 3.227 1.00 48.45 19 VAL B CA 1
ATOM 2185 C C . VAL B 2 19 ? 17.979 8.513 3.672 1.00 48.19 19 VAL B C 1
ATOM 2186 O O . VAL B 2 19 ? 18.438 7.903 4.639 1.00 48.08 19 VAL B O 1
ATOM 2190 N N . GLY B 2 20 ? 16.962 8.061 2.943 1.00 47.85 20 GLY B N 1
ATOM 2191 C CA . GLY B 2 20 ? 16.286 6.802 3.231 1.00 47.53 20 GLY B CA 1
ATOM 2192 C C . GLY B 2 20 ? 17.134 5.560 3.033 1.00 47.43 20 GLY B C 1
ATOM 2193 O O . GLY B 2 20 ? 16.835 4.510 3.598 1.00 47.47 20 GLY B O 1
ATOM 2194 N N . ASP B 2 21 ? 18.186 5.667 2.225 1.00 47.39 21 ASP B N 1
ATOM 2195 C CA . ASP B 2 21 ? 19.148 4.576 2.078 1.00 47.51 21 ASP B CA 1
ATOM 2196 C C . ASP B 2 21 ? 20.043 4.450 3.324 1.00 47.20 21 ASP B C 1
ATOM 2197 O O . ASP B 2 21 ? 20.666 3.413 3.546 1.00 47.24 21 ASP B O 1
ATOM 2202 N N . PHE B 2 22 ? 20.090 5.503 4.138 1.00 46.86 22 PHE B N 1
ATOM 2203 C CA . PHE B 2 22 ? 20.933 5.532 5.331 1.00 46.53 22 PHE B CA 1
ATOM 2204 C C . PHE B 2 22 ? 20.127 5.535 6.629 1.00 46.61 22 PHE B C 1
ATOM 2205 O O . PHE B 2 22 ? 20.526 4.919 7.614 1.00 46.66 22 PHE B O 1
ATOM 2213 N N . LEU B 2 23 ? 19.000 6.238 6.629 1.00 46.69 23 LEU B N 1
ATOM 2214 C CA . LEU B 2 23 ? 18.190 6.393 7.831 1.00 46.79 23 LEU B CA 1
ATOM 2215 C C . LEU B 2 23 ? 16.780 5.858 7.630 1.00 47.05 23 LEU B C 1
ATOM 2216 O O . LEU B 2 23 ? 16.205 5.978 6.543 1.00 47.14 23 LEU B O 1
ATOM 2221 N N . SER B 2 24 ? 16.230 5.269 8.688 1.00 47.29 24 SER B N 1
ATOM 2222 C CA . SER B 2 24 ? 14.849 4.803 8.684 1.00 47.62 24 SER B CA 1
ATOM 2223 C C . SER B 2 24 ? 13.935 5.839 9.336 1.00 47.89 24 SER B C 1
ATOM 2224 O O . SER B 2 24 ? 12.725 5.863 9.079 1.00 48.09 24 SER B O 1
ATOM 2227 N N . GLU B 2 25 ? 14.526 6.683 10.182 1.00 48.04 25 GLU B N 1
ATOM 2228 C CA . GLU B 2 25 ? 13.812 7.736 10.905 1.00 48.27 25 GLU B CA 1
ATOM 2229 C C . GLU B 2 25 ? 14.666 8.996 11.015 1.00 48.14 25 GLU B C 1
ATOM 2230 O O . GLU B 2 25 ? 15.875 8.918 11.258 1.00 48.15 25 GLU B O 1
ATOM 2236 N N . ALA B 2 26 ? 14.030 10.152 10.832 1.00 48.02 26 ALA B N 1
ATOM 2237 C CA . ALA B 2 26 ? 14.704 11.445 10.938 1.00 47.87 26 ALA B CA 1
ATOM 2238 C C . ALA B 2 26 ? 13.760 12.554 11.406 1.00 47.84 26 ALA B C 1
ATOM 2239 O O . ALA B 2 26 ? 12.555 12.343 11.561 1.00 47.88 26 ALA B O 1
ATOM 2241 N N . ASN B 2 27 ? 14.325 13.736 11.632 1.00 47.68 27 ASN B N 1
ATOM 2242 C CA . ASN B 2 27 ? 13.552 14.921 11.948 1.00 47.49 27 ASN B CA 1
ATOM 2243 C C . ASN B 2 27 ? 13.735 16.004 10.896 1.00 47.40 27 ASN B C 1
ATOM 2244 O O . ASN B 2 27 ? 14.854 16.252 10.442 1.00 47.31 27 ASN B O 1
ATOM 2249 N N . PHE B 2 28 ? 12.628 16.631 10.501 1.00 47.40 28 PHE B N 1
ATOM 2250 C CA . PHE B 2 28 ? 12.672 17.899 9.789 1.00 47.27 28 PHE B CA 1
ATOM 2251 C C . PHE B 2 28 ? 12.844 18.948 10.864 1.00 47.39 28 PHE B C 1
ATOM 2252 O O . PHE B 2 28 ? 11.924 19.185 11.651 1.00 47.50 28 PHE B O 1
ATOM 2260 N N . ILE B 2 29 ? 14.027 19.550 10.929 1.00 47.54 29 ILE B N 1
ATOM 2261 C CA . ILE B 2 29 ? 14.278 20.594 11.916 1.00 47.69 29 ILE B CA 1
ATOM 2262 C C . ILE B 2 29 ? 14.124 21.939 11.225 1.00 47.79 29 ILE B C 1
ATOM 2263 O O . ILE B 2 29 ? 15.077 22.481 10.657 1.00 48.13 29 ILE B O 1
ATOM 2268 N N . VAL B 2 30 ? 12.899 22.454 11.255 1.00 47.67 30 VAL B N 1
ATOM 2269 C CA . VAL B 2 30 ? 12.574 23.691 10.559 1.00 47.67 30 VAL B CA 1
ATOM 2270 C C . VAL B 2 30 ? 12.762 24.915 11.459 1.00 47.65 30 VAL B C 1
ATOM 2271 O O . VAL B 2 30 ? 12.216 24.999 12.563 1.00 47.55 30 VAL B O 1
ATOM 2275 N N . THR B 2 31 ? 13.567 25.847 10.957 1.00 47.64 31 THR B N 1
ATOM 2276 C CA . THR B 2 31 ? 13.879 27.102 11.624 1.00 47.64 31 THR B CA 1
ATOM 2277 C C . THR B 2 31 ? 13.546 28.270 10.695 1.00 47.64 31 THR B C 1
ATOM 2278 O O . THR B 2 31 ? 13.247 28.063 9.519 1.00 47.63 31 THR B O 1
ATOM 2282 N N . LYS B 2 32 ? 13.595 29.493 11.226 1.00 47.73 32 LYS B N 1
ATOM 2283 C CA . LYS B 2 32 ? 13.428 30.706 10.421 1.00 47.77 32 LYS B CA 1
ATOM 2284 C C . LYS B 2 32 ? 14.500 30.799 9.334 1.00 47.77 32 LYS B C 1
ATOM 2285 O O . LYS B 2 32 ? 14.275 31.371 8.268 1.00 47.69 32 LYS B O 1
ATOM 2287 N N . GLU B 2 33 ? 15.659 30.215 9.616 1.00 47.92 33 GLU B N 1
ATOM 2288 C CA . GLU B 2 33 ? 16.781 30.204 8.684 1.00 48.27 33 GLU B CA 1
ATOM 2289 C C . GLU B 2 33 ? 16.664 29.136 7.582 1.00 48.21 33 GLU B C 1
ATOM 2290 O O . GLU B 2 33 ? 17.279 29.279 6.518 1.00 48.17 33 GLU B O 1
ATOM 2296 N N . GLY B 2 34 ? 15.863 28.092 7.831 1.00 48.11 34 GLY B N 1
ATOM 2297 C CA . GLY B 2 34 ? 15.613 27.020 6.850 1.00 47.93 34 GLY B CA 1
ATOM 2298 C C . GLY B 2 34 ? 15.177 25.679 7.436 1.00 47.92 34 GLY B C 1
ATOM 2299 O O . GLY B 2 34 ? 14.754 25.605 8.593 1.00 48.03 34 GLY B O 1
ATOM 2300 N N . ILE B 2 35 ? 15.277 24.618 6.631 1.00 47.72 35 ILE B N 1
ATOM 2301 C CA . ILE B 2 35 ? 14.931 23.253 7.057 1.00 47.53 35 ILE B CA 1
ATOM 2302 C C . ILE B 2 35 ? 16.163 22.350 7.034 1.00 47.32 35 ILE B C 1
ATOM 2303 O O . ILE B 2 35 ? 16.818 22.202 6.001 1.00 47.14 35 ILE B O 1
ATOM 2308 N N . ARG B 2 36 ? 16.460 21.739 8.177 1.00 47.30 36 ARG B N 1
ATOM 2309 C CA . ARG B 2 36 ? 17.611 20.848 8.308 1.00 47.20 36 ARG B CA 1
ATOM 2310 C C . ARG B 2 36 ? 17.172 19.416 8.589 1.00 47.23 36 ARG B C 1
ATOM 2311 O O . ARG B 2 36 ? 16.257 19.189 9.385 1.00 47.20 36 ARG B O 1
ATOM 2319 N N . VAL B 2 37 ? 17.823 18.465 7.919 1.00 47.22 37 VAL B N 1
ATOM 2320 C CA . VAL B 2 37 ? 17.632 17.039 8.183 1.00 47.56 37 VAL B CA 1
ATOM 2321 C C . VAL B 2 37 ? 18.985 16.369 8.385 1.00 47.76 37 VAL B C 1
ATOM 2322 O O . VAL B 2 37 ? 19.840 16.406 7.499 1.00 47.83 37 VAL B O 1
ATOM 2326 N N . SER B 2 38 ? 19.169 15.755 9.551 1.00 48.02 38 SER B N 1
ATOM 2327 C CA . SER B 2 38 ? 20.439 15.123 9.893 1.00 48.30 38 SER B CA 1
ATOM 2328 C C . SER B 2 38 ? 20.265 13.841 10.703 1.00 48.46 38 SER B C 1
ATOM 2329 O O . SER B 2 38 ? 19.169 13.540 11.191 1.00 48.43 38 SER B O 1
ATOM 2332 N N . GLY B 2 39 ? 21.355 13.088 10.832 1.00 48.66 39 GLY B N 1
ATOM 2333 C CA . GLY B 2 39 ? 21.357 11.857 11.613 1.00 48.94 39 GLY B CA 1
ATOM 2334 C C . GLY B 2 39 ? 22.432 10.862 11.218 1.00 49.18 39 GLY B C 1
ATOM 2335 O O . GLY B 2 39 ? 23.030 10.961 10.138 1.00 49.10 39 GLY B O 1
ATOM 2336 N N . ILE B 2 40 ? 22.664 9.898 12.109 1.00 49.38 40 ILE B N 1
ATOM 2337 C CA . ILE B 2 40 ? 23.645 8.833 11.908 1.00 49.47 40 ILE B CA 1
ATOM 2338 C C . ILE B 2 40 ? 22.921 7.519 11.657 1.00 49.57 40 ILE B C 1
ATOM 2339 O O . ILE B 2 40 ? 21.875 7.263 12.256 1.00 49.67 40 ILE B O 1
ATOM 2344 N N . ASP B 2 41 ? 23.467 6.699 10.762 1.00 49.73 41 ASP B N 1
ATOM 2345 C CA . ASP B 2 41 ? 22.875 5.393 10.455 1.00 50.05 41 ASP B CA 1
ATOM 2346 C C . ASP B 2 41 ? 23.142 4.358 11.573 1.00 50.01 41 ASP B C 1
ATOM 2347 O O . ASP B 2 41 ? 23.992 4.589 12.435 1.00 49.88 41 ASP B O 1
ATOM 2352 N N . PRO B 2 42 ? 22.391 3.234 11.582 1.00 50.08 42 PRO B N 1
ATOM 2353 C CA . PRO B 2 42 ? 22.550 2.207 12.625 1.00 50.08 42 PRO B CA 1
ATOM 2354 C C . PRO B 2 42 ? 23.957 1.616 12.741 1.00 50.07 42 PRO B C 1
ATOM 2355 O O . PRO B 2 42 ? 24.378 1.265 13.845 1.00 50.06 42 PRO B O 1
ATOM 2359 N N . SER B 2 43 ? 24.674 1.514 11.623 1.00 50.04 43 SER B N 1
ATOM 2360 C CA . SER B 2 43 ? 26.034 0.967 11.629 1.00 49.95 43 SER B CA 1
ATOM 2361 C C . SER B 2 43 ? 27.073 1.986 12.102 1.00 49.92 43 SER B C 1
ATOM 2362 O O . SER B 2 43 ? 28.230 1.630 12.328 1.00 49.95 43 SER B O 1
ATOM 2365 N N . ARG B 2 44 ? 26.650 3.245 12.234 1.00 49.89 44 ARG B N 1
ATOM 2366 C CA . ARG B 2 44 ? 27.484 4.345 12.750 1.00 49.82 44 ARG B CA 1
ATOM 2367 C C . ARG B 2 44 ? 28.620 4.786 11.814 1.00 49.51 44 ARG B C 1
ATOM 2368 O O . ARG B 2 44 ? 29.522 5.514 12.227 1.00 49.51 44 ARG B O 1
ATOM 2376 N N . VAL B 2 45 ? 28.564 4.362 10.556 1.00 49.25 45 VAL B N 1
ATOM 2377 C CA . VAL B 2 45 ? 29.604 4.700 9.583 1.00 49.04 45 VAL B CA 1
ATOM 2378 C C . VAL B 2 45 ? 29.323 6.047 8.907 1.00 48.90 45 VAL B C 1
ATOM 2379 O O . VAL B 2 45 ? 30.249 6.790 8.576 1.00 49.13 45 VAL B O 1
ATOM 2383 N N . VAL B 2 46 ? 28.047 6.366 8.718 1.00 48.58 46 VAL B N 1
ATOM 2384 C CA . VAL B 2 46 ? 27.662 7.585 8.010 1.00 48.25 46 VAL B CA 1
ATOM 2385 C C . VAL B 2 46 ? 26.871 8.567 8.882 1.00 48.10 46 VAL B C 1
ATOM 2386 O O . VAL B 2 46 ? 25.858 8.209 9.492 1.00 48.04 46 VAL B O 1
ATOM 2390 N N . PHE B 2 47 ? 27.361 9.801 8.938 1.00 47.82 47 PHE B N 1
ATOM 2391 C CA . PHE B 2 47 ? 26.588 10.928 9.439 1.00 47.71 47 PHE B CA 1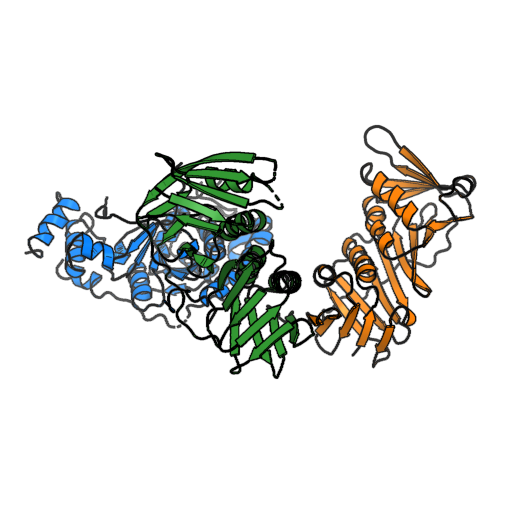
ATOM 2392 C C . PHE B 2 47 ? 26.225 11.815 8.253 1.00 47.70 47 PHE B C 1
ATOM 2393 O O . PHE B 2 47 ? 27.092 12.168 7.446 1.00 47.66 47 PHE B O 1
ATOM 2401 N N . LEU B 2 48 ? 24.946 12.161 8.137 1.00 47.64 48 LEU B N 1
ATOM 2402 C CA . LEU B 2 48 ? 24.509 13.074 7.086 1.00 47.64 48 LEU B CA 1
ATOM 2403 C C . LEU B 2 48 ? 23.928 14.363 7.653 1.00 47.73 48 LEU B C 1
ATOM 2404 O O . LEU B 2 48 ? 23.208 14.346 8.645 1.00 47.72 48 LEU B O 1
ATOM 2409 N N . ASP B 2 49 ? 24.263 15.475 7.008 1.00 47.92 49 ASP B N 1
ATOM 2410 C CA . ASP B 2 49 ? 23.806 16.793 7.416 1.00 48.15 49 ASP B CA 1
ATOM 2411 C C . ASP B 2 49 ? 23.294 17.532 6.188 1.00 48.06 49 ASP B C 1
ATOM 2412 O O . ASP B 2 49 ? 24.070 18.064 5.390 1.00 48.02 49 ASP B O 1
ATOM 2417 N N . ILE B 2 50 ? 21.978 17.551 6.031 1.00 47.93 50 ILE B N 1
ATOM 2418 C CA . ILE B 2 50 ? 21.376 18.145 4.846 1.00 47.74 50 ILE B CA 1
ATOM 2419 C C . ILE B 2 50 ? 20.602 19.405 5.210 1.00 47.58 50 ILE B C 1
ATOM 2420 O O . ILE B 2 50 ? 19.662 19.367 6.005 1.00 47.62 50 ILE B O 1
ATOM 2425 N N . PHE B 2 51 ? 21.031 20.521 4.632 1.00 47.34 51 PHE B N 1
ATOM 2426 C CA . PHE B 2 51 ? 20.416 21.808 4.888 1.00 47.17 51 PHE B CA 1
ATOM 2427 C C . PHE B 2 51 ? 19.785 22.367 3.621 1.00 47.27 51 PHE B C 1
ATOM 2428 O O . PHE B 2 51 ? 20.429 22.447 2.574 1.00 47.42 51 PHE B O 1
ATOM 2436 N N . LEU B 2 52 ? 18.514 22.734 3.730 1.00 47.34 52 LEU B N 1
ATOM 2437 C CA . LEU B 2 52 ? 17.789 23.380 2.646 1.00 47.40 52 LEU B CA 1
ATOM 2438 C C . LEU B 2 52 ? 17.359 24.759 3.130 1.00 47.38 52 LEU B C 1
ATOM 2439 O O . LEU B 2 52 ? 16.490 24.873 3.994 1.00 47.34 52 LEU B O 1
ATOM 2444 N N . PRO B 2 53 ? 17.975 25.817 2.579 1.00 47.47 53 PRO B N 1
ATOM 2445 C CA . PRO B 2 53 ? 17.718 27.171 3.057 1.00 47.46 53 PRO B CA 1
ATOM 2446 C C . PRO B 2 53 ? 16.297 27.625 2.723 1.00 47.50 53 PRO B C 1
ATOM 2447 O O . PRO B 2 53 ? 15.613 26.973 1.929 1.00 47.38 53 PRO B O 1
ATOM 2451 N N . SER B 2 54 ? 15.861 28.724 3.336 1.00 47.59 54 SER B N 1
ATOM 2452 C CA . SER B 2 54 ? 14.504 29.233 3.138 1.00 47.64 54 SER B CA 1
ATOM 2453 C C . SER B 2 54 ? 14.268 29.646 1.686 1.00 47.93 54 SER B C 1
ATOM 2454 O O . SER B 2 54 ? 13.153 29.524 1.171 1.00 48.02 54 SER B O 1
ATOM 2457 N N . SER B 2 55 ? 15.328 30.125 1.037 1.00 48.12 55 SER B N 1
ATOM 2458 C CA . SER B 2 55 ? 15.276 30.548 -0.359 1.00 48.31 55 SER B CA 1
ATOM 2459 C C . SER B 2 55 ? 15.095 29.374 -1.324 1.00 48.36 55 SER B C 1
ATOM 2460 O O . SER B 2 55 ? 14.627 29.562 -2.446 1.00 48.63 55 SER B O 1
ATOM 2463 N N . TYR B 2 56 ? 15.467 28.171 -0.888 1.00 48.28 56 TYR B N 1
ATOM 2464 C CA . TYR B 2 56 ? 15.226 26.951 -1.657 1.00 48.11 56 TYR B CA 1
ATOM 2465 C C . TYR B 2 56 ? 13.727 26.776 -1.914 1.00 48.25 56 TYR B C 1
ATOM 2466 O O . TYR B 2 56 ? 13.322 26.109 -2.872 1.00 48.39 56 TYR B O 1
ATOM 2475 N N . PHE B 2 57 ? 12.911 27.389 -1.060 1.00 48.14 57 PHE B N 1
ATOM 2476 C CA . PHE B 2 57 ? 11.464 27.227 -1.113 1.00 48.10 57 PHE B CA 1
ATOM 2477 C C . PHE B 2 57 ? 10.771 28.459 -1.685 1.00 48.33 57 PHE B C 1
ATOM 2478 O O . PHE B 2 57 ? 11.228 29.584 -1.490 1.00 48.26 57 PHE B O 1
ATOM 2486 N N . GLU B 2 58 ? 9.664 28.235 -2.389 1.00 48.69 58 GLU B N 1
ATOM 2487 C CA . GLU B 2 58 ? 8.898 29.321 -2.988 1.00 49.05 58 GLU B CA 1
ATOM 2488 C C . GLU B 2 58 ? 7.807 29.752 -2.028 1.00 49.24 58 GLU B C 1
ATOM 2489 O O . GLU B 2 58 ? 6.666 29.315 -2.139 1.00 49.63 58 GLU B O 1
ATOM 2491 N N . GLY B 2 59 ? 8.163 30.614 -1.084 1.00 49.41 59 GLY B N 1
ATOM 2492 C CA . GLY B 2 59 ? 7.255 30.989 -0.008 1.00 49.51 59 GLY B CA 1
ATOM 2493 C C . GLY B 2 59 ? 7.460 30.016 1.131 1.00 49.61 59 GLY B C 1
ATOM 2494 O O . GLY B 2 59 ? 7.183 28.825 1.000 1.00 49.54 59 GLY B O 1
ATOM 2495 N N . PHE B 2 60 ? 7.965 30.530 2.244 1.00 49.80 60 PHE B N 1
ATOM 2496 C CA . PHE B 2 60 ? 8.373 29.704 3.367 1.00 50.06 60 PHE B CA 1
ATOM 2497 C C . PHE B 2 60 ? 8.092 30.445 4.663 1.00 50.51 60 PHE B C 1
ATOM 2498 O O . PHE B 2 60 ? 8.460 31.613 4.817 1.00 50.64 60 PHE B O 1
ATOM 2506 N N . GLU B 2 61 ? 7.442 29.760 5.597 1.00 51.10 61 GLU B N 1
ATOM 2507 C CA . GLU B 2 61 ? 7.169 30.338 6.905 1.00 51.58 61 GLU B CA 1
ATOM 2508 C C . GLU B 2 61 ? 7.177 29.304 8.027 1.00 51.65 61 GLU B C 1
ATOM 2509 O O . GLU B 2 61 ? 6.859 28.131 7.810 1.00 51.68 61 GLU B O 1
ATOM 2515 N N . VAL B 2 62 ? 7.574 29.757 9.215 1.00 51.76 62 VAL B N 1
ATOM 2516 C CA . VAL B 2 62 ? 7.529 28.965 10.442 1.00 51.87 62 VAL B CA 1
ATOM 2517 C C . VAL B 2 62 ? 7.088 29.861 11.609 1.00 51.94 62 VAL B C 1
ATOM 2518 O O . VAL B 2 62 ? 7.676 30.919 11.853 1.00 51.88 62 VAL B O 1
ATOM 2522 N N . SER B 2 63 ? 6.047 29.427 12.318 1.00 52.06 63 SER B N 1
ATOM 2523 C CA . SER B 2 63 ? 5.436 30.217 13.391 1.00 52.10 63 SER B CA 1
ATOM 2524 C C . SER B 2 63 ? 6.288 30.320 14.663 1.00 52.10 63 SER B C 1
ATOM 2525 O O . SER B 2 63 ? 6.057 31.197 15.501 1.00 52.11 63 SER B O 1
ATOM 2528 N N . GLN B 2 64 ? 7.270 29.432 14.802 1.00 52.12 64 GLN B N 1
ATOM 2529 C CA . GLN B 2 64 ? 8.094 29.372 16.012 1.00 52.21 64 GLN B CA 1
ATOM 2530 C C . GLN B 2 64 ? 9.573 29.624 15.726 1.00 51.96 64 GLN B C 1
ATOM 2531 O O . GLN B 2 64 ? 9.956 29.882 14.585 1.00 52.14 64 GLN B O 1
ATOM 2537 N N . GLU B 2 65 ? 10.395 29.556 16.772 1.00 51.59 65 GLU B N 1
ATOM 2538 C CA . GLU B 2 65 ? 11.846 29.641 16.630 1.00 51.26 65 GLU B CA 1
ATOM 2539 C C . GLU B 2 65 ? 12.418 28.352 16.033 1.00 51.07 65 GLU B C 1
ATOM 2540 O O . GLU B 2 65 ? 13.364 28.397 15.241 1.00 51.00 65 GLU B O 1
ATOM 2542 N N . LYS B 2 66 ? 11.834 27.215 16.416 1.00 50.82 66 LYS B N 1
ATOM 2543 C CA . LYS B 2 66 ? 12.278 25.892 15.967 1.00 50.60 66 LYS B CA 1
ATOM 2544 C C . LYS B 2 66 ? 11.109 24.907 15.984 1.00 50.53 66 LYS B C 1
ATOM 2545 O O . LYS B 2 66 ? 10.286 24.932 16.899 1.00 50.61 66 LYS B O 1
ATOM 2551 N N . GLU B 2 67 ? 11.032 24.054 14.966 1.00 50.39 67 GLU B N 1
ATOM 2552 C CA . GLU B 2 67 ? 10.007 23.013 14.904 1.00 50.39 67 GLU B CA 1
ATOM 2553 C C . GLU B 2 67 ? 10.611 21.681 14.458 1.00 50.11 67 GLU B C 1
ATOM 2554 O O . GLU B 2 67 ? 11.302 21.603 13.439 1.00 50.09 67 GLU B O 1
ATOM 2560 N N . ILE B 2 68 ? 10.336 20.641 15.242 1.00 49.84 68 ILE B N 1
ATOM 2561 C CA . ILE B 2 68 ? 10.884 19.307 15.021 1.00 49.31 68 ILE B CA 1
ATOM 2562 C C . ILE B 2 68 ? 9.790 18.363 14.510 1.00 49.17 68 ILE B C 1
ATOM 2563 O O . ILE B 2 68 ? 8.858 18.019 15.245 1.00 49.06 68 ILE B O 1
ATOM 2568 N N . ILE B 2 69 ? 9.904 17.965 13.242 1.00 49.02 69 ILE B N 1
ATOM 2569 C CA . ILE B 2 69 ? 8.928 17.062 12.621 1.00 48.84 69 ILE B CA 1
ATOM 2570 C C . ILE B 2 69 ? 9.519 15.672 12.400 1.00 48.71 69 ILE B C 1
ATOM 2571 O O . ILE B 2 69 ? 10.325 15.473 11.492 1.00 48.67 69 ILE B O 1
ATOM 2576 N N . GLY B 2 70 ? 9.105 14.718 13.230 1.00 48.61 70 GLY B N 1
ATOM 2577 C CA . GLY B 2 70 ? 9.568 13.337 13.118 1.00 48.60 70 GLY B CA 1
ATOM 2578 C C . GLY B 2 70 ? 8.792 12.493 12.122 1.00 48.57 70 GLY B C 1
ATOM 2579 O O . GLY B 2 70 ? 7.556 12.453 12.152 1.00 48.75 70 GLY B O 1
ATOM 2580 N N . PHE B 2 71 ? 9.520 11.802 11.248 1.00 48.32 71 PHE B N 1
ATOM 2581 C CA . PHE B 2 71 ? 8.902 11.002 10.194 1.00 48.31 71 PHE B CA 1
ATOM 2582 C C . PHE B 2 71 ? 9.658 9.714 9.905 1.00 48.35 71 PHE B C 1
ATOM 2583 O O . PHE B 2 71 ? 10.882 9.660 10.026 1.00 48.50 71 PHE B O 1
ATOM 2591 N N . LYS B 2 72 ? 8.915 8.675 9.535 1.00 48.31 72 LYS B N 1
ATOM 2592 C CA . LYS B 2 72 ? 9.510 7.462 9.004 1.00 48.24 72 LYS B CA 1
ATOM 2593 C C . LYS B 2 72 ? 9.792 7.736 7.535 1.00 48.27 72 LYS B C 1
ATOM 2594 O O . LYS B 2 72 ? 8.941 8.269 6.820 1.00 48.24 72 LYS B O 1
ATOM 2596 N N . LEU B 2 73 ? 10.993 7.390 7.091 1.00 48.39 73 LEU B N 1
ATOM 2597 C CA . LEU B 2 73 ? 11.433 7.770 5.757 1.00 48.55 73 LEU B CA 1
ATOM 2598 C C . LEU B 2 73 ? 10.696 7.071 4.620 1.00 48.79 73 LEU B C 1
ATOM 2599 O O . LEU B 2 73 ? 10.264 7.726 3.675 1.00 48.71 73 LEU B O 1
ATOM 2604 N N . GLU B 2 74 ? 10.520 5.756 4.731 1.00 49.18 74 GLU B N 1
ATOM 2605 C CA . GLU B 2 74 ? 9.828 4.988 3.694 1.00 49.74 74 GLU B CA 1
ATOM 2606 C C . GLU B 2 74 ? 8.381 5.463 3.493 1.00 49.73 74 GLU B C 1
ATOM 2607 O O . GLU B 2 74 ? 7.867 5.425 2.377 1.00 49.82 74 GLU B O 1
ATOM 2613 N N . ASP B 2 75 ? 7.735 5.918 4.565 1.00 49.78 75 ASP B N 1
ATOM 2614 C CA . ASP B 2 75 ? 6.400 6.508 4.453 1.00 49.69 75 ASP B CA 1
ATOM 2615 C C . ASP B 2 75 ? 6.427 7.807 3.646 1.00 49.40 75 ASP B C 1
ATOM 2616 O O . ASP B 2 75 ? 5.680 7.948 2.677 1.00 49.47 75 ASP B O 1
ATOM 2621 N N . VAL B 2 76 ? 7.307 8.732 4.026 1.00 49.04 76 VAL B N 1
ATOM 2622 C CA . VAL B 2 76 ? 7.495 9.983 3.284 1.00 48.68 76 VAL B CA 1
ATOM 2623 C C . VAL B 2 76 ? 7.967 9.731 1.846 1.00 48.58 76 VAL B C 1
ATOM 2624 O O . VAL B 2 76 ? 7.510 10.402 0.922 1.00 48.63 76 VAL B O 1
ATOM 2628 N N . ASN B 2 77 ? 8.860 8.761 1.658 1.00 48.36 77 ASN B N 1
ATOM 2629 C CA . ASN B 2 77 ? 9.395 8.466 0.326 1.00 48.25 77 ASN B CA 1
ATOM 2630 C C . ASN B 2 77 ? 8.358 7.892 -0.621 1.00 48.27 77 ASN B C 1
ATOM 2631 O O . ASN B 2 77 ? 8.319 8.254 -1.800 1.00 48.28 77 ASN B O 1
ATOM 2636 N N . ASP B 2 78 ? 7.519 7.002 -0.099 1.00 48.40 78 ASP B N 1
ATOM 2637 C CA . ASP B 2 78 ? 6.411 6.441 -0.869 1.00 48.67 78 ASP B CA 1
ATOM 2638 C C . ASP B 2 78 ? 5.442 7.533 -1.314 1.00 48.57 78 ASP B C 1
ATOM 2639 O O . ASP B 2 78 ? 4.989 7.533 -2.461 1.00 48.69 78 ASP B O 1
ATOM 2644 N N . ILE B 2 79 ? 5.132 8.456 -0.407 1.00 48.28 79 ILE B N 1
ATOM 2645 C CA . ILE B 2 79 ? 4.255 9.569 -0.735 1.00 48.30 79 ILE B CA 1
ATOM 2646 C C . ILE B 2 79 ? 4.916 10.405 -1.824 1.00 48.34 79 ILE B C 1
ATOM 2647 O O . ILE B 2 79 ? 4.318 10.652 -2.874 1.00 48.31 79 ILE B O 1
ATOM 2652 N N . LEU B 2 80 ? 6.166 10.787 -1.578 1.00 48.32 80 LEU B N 1
ATOM 2653 C CA . LEU B 2 80 ? 6.961 11.553 -2.526 1.00 48.28 80 LEU B CA 1
ATOM 2654 C C . LEU B 2 80 ? 7.149 10.845 -3.870 1.00 48.44 80 LEU B C 1
ATOM 2655 O O . LEU B 2 80 ? 7.372 11.498 -4.890 1.00 48.43 80 LEU B O 1
ATOM 2660 N N . LYS B 2 81 ? 7.048 9.517 -3.871 1.00 48.61 81 LYS B N 1
ATOM 2661 C CA . LYS B 2 81 ? 7.115 8.738 -5.114 1.00 48.87 81 LYS B CA 1
ATOM 2662 C C . LYS B 2 81 ? 5.881 8.924 -6.015 1.00 48.94 81 LYS B C 1
ATOM 2663 O O . LYS B 2 81 ? 5.879 8.487 -7.167 1.00 48.89 81 LYS B O 1
ATOM 2665 N N . ARG B 2 82 ? 4.845 9.583 -5.493 1.00 49.10 82 ARG B N 1
ATOM 2666 C CA . ARG B 2 82 ? 3.588 9.763 -6.228 1.00 49.18 82 ARG B CA 1
ATOM 2667 C C . ARG B 2 82 ? 3.510 11.131 -6.908 1.00 49.36 82 ARG B C 1
ATOM 2668 O O . ARG B 2 82 ? 2.479 11.492 -7.483 1.00 49.24 82 ARG B O 1
ATOM 2676 N N . VAL B 2 83 ? 4.611 11.875 -6.841 1.00 49.58 83 VAL B N 1
ATOM 2677 C CA . VAL B 2 83 ? 4.726 13.179 -7.498 1.00 49.89 83 VAL B CA 1
ATOM 2678 C C . VAL B 2 83 ? 4.588 13.066 -9.018 1.00 50.09 83 VAL B C 1
ATOM 2679 O O . VAL B 2 83 ? 5.080 12.111 -9.626 1.00 50.11 83 VAL B O 1
ATOM 2683 N N . LEU B 2 84 ? 3.900 14.036 -9.614 1.00 50.41 84 LEU B N 1
ATOM 2684 C CA . LEU B 2 84 ? 3.769 14.122 -11.065 1.00 50.78 84 LEU B CA 1
ATOM 2685 C C . LEU B 2 84 ? 4.755 15.141 -11.637 1.00 51.10 84 LEU B C 1
ATOM 2686 O O . LEU B 2 84 ? 5.381 15.898 -10.886 1.00 51.02 84 LEU B O 1
ATOM 2691 N N . LYS B 2 85 ? 4.884 15.148 -12.965 1.00 51.48 85 LYS B N 1
ATOM 2692 C CA . LYS B 2 85 ? 5.851 15.996 -13.665 1.00 51.83 85 LYS B CA 1
ATOM 2693 C C . LYS B 2 85 ? 5.651 17.487 -13.395 1.00 52.14 85 LYS B C 1
ATOM 2694 O O . LYS B 2 85 ? 6.606 18.192 -13.054 1.00 52.17 85 LYS B O 1
ATOM 2696 N N . ASP B 2 86 ? 4.413 17.957 -13.537 1.00 52.40 86 ASP B N 1
ATOM 2697 C CA . ASP B 2 86 ? 4.107 19.384 -13.404 1.00 52.61 86 ASP B CA 1
ATOM 2698 C C . ASP B 2 86 ? 3.752 19.825 -11.973 1.00 52.58 86 ASP B C 1
ATOM 2699 O O . ASP B 2 86 ? 3.512 21.010 -11.725 1.00 52.64 86 ASP B O 1
ATOM 2704 N N . ASP B 2 87 ? 3.742 18.876 -11.037 1.00 52.43 87 ASP B N 1
ATOM 2705 C CA . ASP B 2 87 ? 3.320 19.134 -9.662 1.00 52.30 87 ASP B CA 1
ATOM 2706 C C . ASP B 2 87 ? 4.303 19.968 -8.839 1.00 52.29 87 ASP B C 1
ATOM 2707 O O . ASP B 2 87 ? 5.497 20.040 -9.148 1.00 52.41 87 ASP B O 1
ATOM 2712 N N . THR B 2 88 ? 3.774 20.610 -7.798 1.00 52.09 88 THR B N 1
ATOM 2713 C CA . THR B 2 88 ? 4.578 21.362 -6.837 1.00 51.95 88 THR B CA 1
ATOM 2714 C C . THR B 2 88 ? 4.235 20.911 -5.418 1.00 51.81 88 THR B C 1
ATOM 2715 O O . THR B 2 88 ? 3.079 20.987 -4.997 1.00 52.07 88 THR B O 1
ATOM 2719 N N . LEU B 2 89 ? 5.240 20.432 -4.692 1.00 51.45 89 LEU B N 1
ATOM 2720 C CA . LEU B 2 89 ? 5.040 19.918 -3.340 1.00 51.18 89 LEU B CA 1
ATOM 2721 C C . LEU B 2 89 ? 4.933 21.018 -2.285 1.00 51.19 89 LEU B C 1
ATOM 2722 O O . LEU B 2 89 ? 5.699 21.982 -2.292 1.00 51.20 89 LEU B O 1
ATOM 2727 N N . ILE B 2 90 ? 3.984 20.870 -1.370 1.00 51.06 90 ILE B N 1
ATOM 2728 C CA . ILE B 2 90 ? 3.900 21.796 -0.245 1.00 51.25 90 ILE B CA 1
ATOM 2729 C C . ILE B 2 90 ? 3.817 21.075 1.095 1.00 51.21 90 ILE B C 1
ATOM 2730 O O . ILE B 2 90 ? 2.865 20.338 1.365 1.00 51.17 90 ILE B O 1
ATOM 2735 N N . LEU B 2 91 ? 4.855 21.271 1.907 1.00 51.27 91 LEU B N 1
ATOM 2736 C CA . LEU B 2 91 ? 4.964 20.650 3.221 1.00 51.21 91 LEU B CA 1
ATOM 2737 C C . LEU B 2 91 ? 4.374 21.571 4.269 1.00 51.10 91 LEU B C 1
ATOM 2738 O O . LEU B 2 91 ? 4.737 22.745 4.353 1.00 51.05 91 LEU B O 1
ATOM 2743 N N . SER B 2 92 ? 3.457 21.027 5.059 1.00 50.93 92 SER B N 1
ATOM 2744 C CA . SER B 2 92 ? 2.933 21.723 6.219 1.00 50.74 92 SER B CA 1
ATOM 2745 C C . SER B 2 92 ? 2.879 20.764 7.402 1.00 50.54 92 SER B C 1
ATOM 2746 O O . SER B 2 92 ? 2.881 19.541 7.228 1.00 50.38 92 SER B O 1
ATOM 2749 N N . SER B 2 93 ? 2.845 21.331 8.602 1.00 50.39 93 SER B N 1
ATOM 2750 C CA . SER B 2 93 ? 2.802 20.555 9.830 1.00 50.19 93 SER B CA 1
ATOM 2751 C C . SER B 2 93 ? 2.059 21.337 10.893 1.00 50.06 93 SER B C 1
ATOM 2752 O O . SER B 2 93 ? 2.156 22.565 10.949 1.00 50.08 93 SER B O 1
ATOM 2755 N N . ASN B 2 94 ? 1.316 20.619 11.728 1.00 49.86 94 ASN B N 1
ATOM 2756 C CA . ASN B 2 94 ? 0.641 21.214 12.872 1.00 49.70 94 ASN B CA 1
ATOM 2757 C C . ASN B 2 94 ? 0.976 20.476 14.172 1.00 49.69 94 ASN B C 1
ATOM 2758 O O . ASN B 2 94 ? 2.092 19.977 14.331 1.00 49.70 94 ASN B O 1
ATOM 2763 N N . GLU B 2 95 ? 0.016 20.408 15.092 1.00 49.65 95 GLU B N 1
ATOM 2764 C CA . GLU B 2 95 ? 0.232 19.797 16.405 1.00 49.61 95 GLU B CA 1
ATOM 2765 C C . GLU B 2 95 ? 0.401 18.275 16.373 1.00 49.51 95 GLU B C 1
ATOM 2766 O O . GLU B 2 95 ? 1.028 17.702 17.265 1.00 49.53 95 GLU B O 1
ATOM 2772 N N . SER B 2 96 ? -0.147 17.625 15.348 1.00 49.34 96 SER B N 1
ATOM 2773 C CA . SER B 2 96 ? -0.218 16.166 15.336 1.00 49.13 96 SER B CA 1
ATOM 2774 C C . SER B 2 96 ? 0.164 15.514 14.006 1.00 48.90 96 SER B C 1
ATOM 2775 O O . SER B 2 96 ? 0.561 14.349 13.984 1.00 48.86 96 SER B O 1
ATOM 2778 N N . LYS B 2 97 ? 0.058 16.259 12.907 1.00 48.62 97 LYS B N 1
ATOM 2779 C CA . LYS B 2 97 ? 0.205 15.666 11.580 1.00 48.38 97 LYS B CA 1
ATOM 2780 C C . LYS B 2 97 ? 1.222 16.360 10.680 1.00 48.25 97 LYS B C 1
ATOM 2781 O O . LYS B 2 97 ? 1.360 17.581 10.709 1.00 48.26 97 LYS B O 1
ATOM 2783 N N . LEU B 2 98 ? 1.938 15.558 9.893 1.00 48.16 98 LEU B N 1
ATOM 2784 C CA . LEU B 2 98 ? 2.763 16.054 8.796 1.00 48.05 98 LEU B CA 1
ATOM 2785 C C . LEU B 2 98 ? 2.017 15.831 7.484 1.00 48.17 98 LEU B C 1
ATOM 2786 O O . LEU B 2 98 ? 1.593 14.716 7.179 1.00 48.02 98 LEU B O 1
ATOM 2791 N N . THR B 2 99 ? 1.864 16.903 6.714 1.00 48.45 99 THR B N 1
ATOM 2792 C CA . THR B 2 99 ? 1.095 16.863 5.475 1.00 48.78 99 THR B CA 1
ATOM 2793 C C . THR B 2 99 ? 1.957 17.208 4.262 1.00 48.93 99 THR B C 1
ATOM 2794 O O . THR B 2 99 ? 2.683 18.212 4.260 1.00 49.02 99 THR B O 1
ATOM 2798 N N . LEU B 2 100 ? 1.876 16.363 3.238 1.00 48.97 100 LEU B N 1
ATOM 2799 C CA . LEU B 2 100 ? 2.515 16.640 1.959 1.00 49.09 100 LEU B CA 1
ATOM 2800 C C . LEU B 2 100 ? 1.446 16.730 0.877 1.00 49.15 100 LEU B C 1
ATOM 2801 O O . LEU B 2 100 ? 0.676 15.789 0.668 1.00 49.20 100 LEU B O 1
ATOM 2806 N N . THR B 2 101 ? 1.403 17.876 0.206 1.00 49.25 101 THR B N 1
ATOM 2807 C CA . THR B 2 101 ? 0.381 18.175 -0.787 1.00 49.37 101 THR B CA 1
ATOM 2808 C C . THR B 2 101 ? 0.992 18.398 -2.164 1.00 49.48 101 THR B C 1
ATOM 2809 O O . THR B 2 101 ? 1.856 19.262 -2.328 1.00 49.71 101 THR B O 1
ATOM 2813 N N . PHE B 2 102 ? 0.534 17.625 -3.148 1.00 49.44 102 PHE B N 1
ATOM 2814 C CA . PHE B 2 102 ? 0.885 17.865 -4.544 1.00 49.42 102 PHE B CA 1
ATOM 2815 C C . PHE B 2 102 ? -0.159 18.763 -5.218 1.00 49.47 102 PHE B C 1
ATOM 2816 O O . PHE B 2 102 ? -1.358 18.477 -5.180 1.00 49.49 102 PHE B O 1
ATOM 2824 N N . ASP B 2 103 ? 0.302 19.853 -5.825 1.00 49.49 103 ASP B N 1
ATOM 2825 C CA . ASP B 2 103 ? -0.591 20.765 -6.536 1.00 49.55 103 ASP B CA 1
ATOM 2826 C C . ASP B 2 103 ? -0.233 20.884 -8.021 1.00 49.36 103 ASP B C 1
ATOM 2827 O O . ASP B 2 103 ? 0.827 21.412 -8.377 1.00 49.48 103 ASP B O 1
ATOM 2832 N N . GLY B 2 104 ? -1.128 20.395 -8.876 1.00 48.96 104 GLY B N 1
ATOM 2833 C CA . GLY B 2 104 ? -0.956 20.466 -10.325 1.00 48.52 104 GLY B CA 1
ATOM 2834 C C . GLY B 2 104 ? -2.289 20.597 -11.036 1.00 48.20 104 GLY B C 1
ATOM 2835 O O . GLY B 2 104 ? -3.017 21.567 -10.821 1.00 48.23 104 GLY B O 1
ATOM 2836 N N . GLU B 2 105 ? -2.611 19.616 -11.881 1.00 47.79 105 GLU B N 1
ATOM 2837 C CA . GLU B 2 105 ? -3.895 19.580 -12.586 1.00 47.41 105 GLU B CA 1
ATOM 2838 C C . GLU B 2 105 ? -5.033 19.569 -11.566 1.00 46.95 105 GLU B C 1
ATOM 2839 O O . GLU B 2 105 ? -6.083 20.174 -11.781 1.00 46.82 105 GLU B O 1
ATOM 2845 N N . PHE B 2 106 ? -4.797 18.871 -10.458 1.00 46.47 106 PHE B N 1
ATOM 2846 C CA . PHE B 2 106 ? -5.664 18.916 -9.288 1.00 45.90 106 PHE B CA 1
ATOM 2847 C C . PHE B 2 106 ? -4.826 18.769 -8.023 1.00 45.66 106 PHE B C 1
ATOM 2848 O O . PHE B 2 106 ? -3.638 18.456 -8.094 1.00 45.61 106 PHE B O 1
ATOM 2856 N N . THR B 2 107 ? -5.450 19.011 -6.874 1.00 45.48 107 THR B N 1
ATOM 2857 C CA . THR B 2 107 ? -4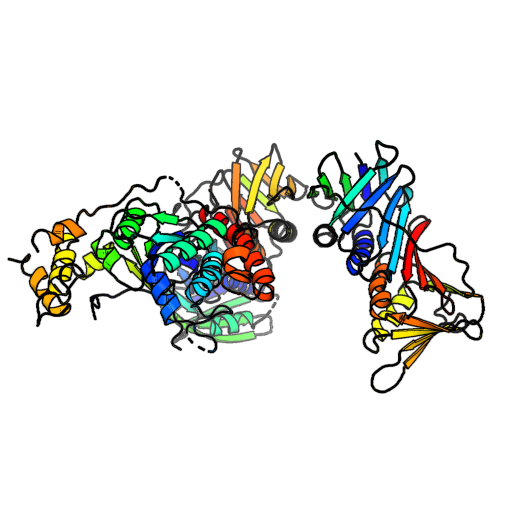.775 18.979 -5.579 1.00 45.16 107 THR B CA 1
ATOM 2858 C C . THR B 2 107 ? -4.994 17.637 -4.886 1.00 44.98 107 THR B C 1
ATOM 2859 O O . THR B 2 107 ? -6.112 17.118 -4.857 1.00 45.01 107 THR B O 1
ATOM 2863 N N . ARG B 2 108 ? -3.918 17.077 -4.341 1.00 44.82 108 ARG B N 1
ATOM 2864 C CA . ARG B 2 108 ? -3.993 15.847 -3.549 1.00 44.82 108 ARG B CA 1
ATOM 2865 C C . ARG B 2 108 ? -2.937 15.845 -2.455 1.00 44.75 108 ARG B C 1
ATOM 2866 O O . ARG B 2 108 ? -1.746 15.963 -2.737 1.00 44.61 108 ARG B O 1
ATOM 2874 N N . SER B 2 109 ? -3.384 15.713 -1.208 1.00 44.93 109 SER B N 1
ATOM 2875 C CA . SER B 2 109 ? -2.479 15.702 -0.055 1.00 45.28 109 SER B CA 1
ATOM 2876 C C . SER B 2 109 ? -2.510 14.409 0.761 1.00 45.43 109 SER B C 1
ATOM 2877 O O . SER B 2 109 ? -3.544 13.751 0.871 1.00 45.30 109 SER B O 1
ATOM 2880 N N . PHE B 2 110 ? -1.351 14.060 1.317 1.00 45.79 110 PHE B N 1
ATOM 2881 C CA . PHE B 2 110 ? -1.186 12.885 2.172 1.00 46.18 110 PHE B CA 1
ATOM 2882 C C . PHE B 2 110 ? -0.826 13.345 3.580 1.00 46.45 110 PHE B C 1
ATOM 2883 O O . PHE B 2 110 ? 0.027 14.218 3.748 1.00 46.71 110 PHE B O 1
ATOM 2891 N N . GLU B 2 111 ? -1.459 12.747 4.586 1.00 46.73 111 GLU B N 1
ATOM 2892 C CA . GLU B 2 111 ? -1.157 13.066 5.982 1.00 46.93 111 GLU B CA 1
ATOM 2893 C C . GLU B 2 111 ? -0.490 11.903 6.689 1.00 46.93 111 GLU B C 1
ATOM 2894 O O . GLU B 2 111 ? -0.897 10.758 6.524 1.00 46.73 111 GLU B O 1
ATOM 2900 N N . LEU B 2 112 ? 0.546 12.213 7.464 1.00 47.20 112 LEU B N 1
ATOM 2901 C CA . LEU B 2 112 ? 1.213 11.247 8.335 1.00 47.39 112 LEU B CA 1
ATOM 2902 C C . LEU B 2 112 ? 1.294 11.806 9.748 1.00 47.61 112 LEU B C 1
ATOM 2903 O O . LEU B 2 112 ? 1.685 12.958 9.932 1.00 47.76 112 LEU B O 1
ATOM 2908 N N . PRO B 2 113 ? 0.933 10.992 10.754 1.00 47.84 113 PRO B N 1
ATOM 2909 C CA . PRO B 2 113 ? 1.038 11.432 12.143 1.00 47.95 113 PRO B CA 1
ATOM 2910 C C . PRO B 2 113 ? 2.484 11.699 12.556 1.00 48.14 113 PRO B C 1
ATOM 2911 O O . PRO B 2 113 ? 3.387 10.932 12.200 1.00 48.22 113 PRO B O 1
ATOM 2915 N N . LEU B 2 114 ? 2.686 12.794 13.285 1.00 48.32 114 LEU B N 1
ATOM 2916 C CA . LEU B 2 114 ? 3.976 13.132 13.884 1.00 48.49 114 LEU B CA 1
ATOM 2917 C C . LEU B 2 114 ? 4.581 11.965 14.656 1.00 48.75 114 LEU B C 1
ATOM 2918 O O . LEU B 2 114 ? 3.878 11.229 15.353 1.00 48.55 114 LEU B O 1
ATOM 2923 N N . ILE B 2 115 ? 5.893 11.812 14.523 1.00 49.18 115 ILE B N 1
ATOM 2924 C CA . ILE B 2 115 ? 6.632 10.774 15.231 1.00 49.59 115 ILE B CA 1
ATOM 2925 C C . ILE B 2 115 ? 7.694 11.394 16.142 1.00 49.85 115 ILE B C 1
ATOM 2926 O O . ILE B 2 115 ? 8.256 12.444 15.827 1.00 50.03 115 ILE B O 1
ATOM 2931 N N . GLN B 2 116 ? 7.926 10.766 17.291 1.00 50.15 116 GLN B N 1
ATOM 2932 C CA . GLN B 2 116 ? 9.028 11.152 18.165 1.00 50.47 116 GLN B CA 1
ATOM 2933 C C . GLN B 2 116 ? 10.271 10.360 17.781 1.00 50.67 116 GLN B C 1
ATOM 2934 O O . GLN B 2 116 ? 10.248 9.129 17.726 1.00 50.50 116 GLN B O 1
ATOM 2940 N N . VAL B 2 117 ? 11.347 11.079 17.485 1.00 51.14 117 VAL B N 1
ATOM 2941 C CA . VAL B 2 117 ? 12.606 10.459 17.073 1.00 51.72 117 VAL B CA 1
ATOM 2942 C C . VAL B 2 117 ? 13.792 11.236 17.644 1.00 52.24 117 VAL B C 1
ATOM 2943 O O . VAL B 2 117 ? 13.838 12.465 17.556 1.00 52.26 117 VAL B O 1
ATOM 2947 N N . GLU B 2 118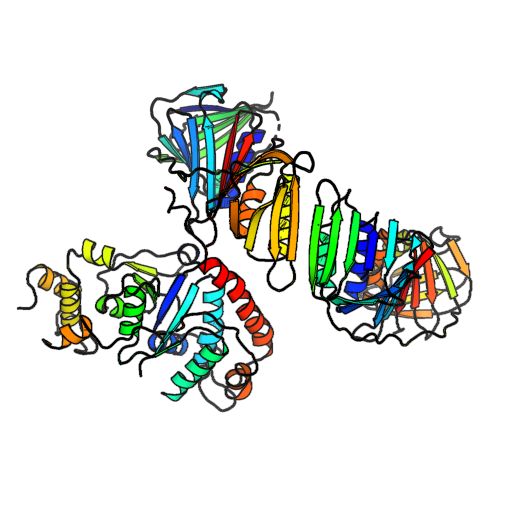 ? 14.731 10.504 18.245 1.00 52.98 118 GLU B N 1
ATOM 2948 C CA . GLU B 2 118 ? 15.901 11.094 18.898 1.00 53.72 118 GLU B CA 1
ATOM 2949 C C . GLU B 2 118 ? 16.748 11.915 17.932 1.00 54.33 118 GLU B C 1
ATOM 2950 O O . GLU B 2 118 ? 17.249 11.404 16.925 1.00 54.45 118 GLU B O 1
ATOM 2952 N N . SER B 2 119 ? 16.881 13.200 18.240 1.00 55.07 119 SER B N 1
ATOM 2953 C CA . SER B 2 119 ? 17.791 14.066 17.512 1.00 55.68 119 SER B CA 1
ATOM 2954 C C . SER B 2 119 ? 19.158 13.958 18.176 1.00 56.12 119 SER B C 1
ATOM 2955 O O . SER B 2 119 ? 19.590 14.870 18.885 1.00 56.22 119 SER B O 1
ATOM 2958 N N . THR B 2 120 ? 19.836 12.839 17.943 1.00 56.73 120 THR B N 1
ATOM 2959 C CA . THR B 2 120 ? 21.253 12.720 18.268 1.00 57.27 120 THR B CA 1
ATOM 2960 C C . THR B 2 120 ? 21.796 12.427 16.874 1.00 57.61 120 THR B C 1
ATOM 2961 O O . THR B 2 120 ? 22.067 11.275 16.533 1.00 57.77 120 THR B O 1
ATOM 2965 N N . SER B 2 121 ? 21.951 13.475 16.072 1.00 57.93 121 SER B N 1
ATOM 2966 C CA . SER B 2 121 ? 23.231 14.162 15.949 1.00 58.17 121 SER B CA 1
ATOM 2967 C C . SER B 2 121 ? 23.871 14.426 17.308 1.00 58.35 121 SER B C 1
ATOM 2968 O O . SER B 2 121 ? 23.182 14.503 18.325 1.00 58.44 121 SER B O 1
ATOM 2971 N N . PRO B 2 122 ? 25.193 14.564 17.317 1.00 58.58 122 PRO B N 1
ATOM 2972 C CA . PRO B 2 122 ? 25.988 14.448 16.091 1.00 58.69 122 PRO B CA 1
ATOM 2973 C C . PRO B 2 122 ? 26.665 13.391 15.225 1.00 58.80 122 PRO B C 1
ATOM 2974 O O . PRO B 2 122 ? 26.241 13.158 14.093 1.00 58.88 122 PRO B O 1
ATOM 2978 N N . PRO B 2 123 ? 27.671 12.716 15.775 1.00 58.83 123 PRO B N 1
ATOM 2979 C CA . PRO B 2 123 ? 28.769 13.384 16.479 1.00 58.91 123 PRO B CA 1
ATOM 2980 C C . PRO B 2 123 ? 30.108 13.107 15.805 1.00 58.92 123 PRO B C 1
ATOM 2981 O O . PRO B 2 123 ? 30.722 12.067 16.042 1.00 59.06 123 PRO B O 1
ATOM 2985 N N . SER B 2 124 ? 30.547 14.041 14.970 1.00 58.76 124 SER B N 1
ATOM 2986 C CA . SER B 2 124 ? 31.578 13.772 13.959 1.00 58.68 124 SER B CA 1
ATOM 2987 C C . SER B 2 124 ? 32.655 14.858 13.747 1.00 58.59 124 SER B C 1
ATOM 2988 O O . SER B 2 124 ? 33.830 14.633 14.064 1.00 58.62 124 SER B O 1
ATOM 2991 N N . VAL B 2 125 ? 32.254 16.025 13.230 1.00 58.40 125 VAL B N 1
ATOM 2992 C CA . VAL B 2 125 ? 33.190 16.930 12.536 1.00 58.17 125 VAL B CA 1
ATOM 2993 C C . VAL B 2 125 ? 33.834 18.067 13.344 1.00 57.90 125 VAL B C 1
ATOM 2994 O O . VAL B 2 125 ? 33.154 18.851 14.012 1.00 57.98 125 VAL B O 1
ATOM 2998 N N . ASN B 2 126 ? 35.162 18.117 13.265 1.00 57.52 126 ASN B N 1
ATOM 2999 C CA . ASN B 2 126 ? 35.970 19.283 13.622 1.00 57.06 126 ASN B CA 1
ATOM 3000 C C . ASN B 2 126 ? 37.152 19.268 12.649 1.00 56.68 126 ASN B C 1
ATOM 3001 O O . ASN B 2 126 ? 38.301 19.561 13.016 1.00 56.59 126 ASN B O 1
ATOM 3006 N N . LEU B 2 127 ? 36.832 18.934 11.394 1.00 56.13 127 LEU B N 1
ATOM 3007 C CA . LEU B 2 127 ? 37.806 18.417 10.434 1.00 55.58 127 LEU B CA 1
ATOM 3008 C C . LEU B 2 127 ? 38.358 19.427 9.431 1.00 55.23 127 LEU B C 1
ATOM 3009 O O . LEU B 2 127 ? 37.650 20.322 8.960 1.00 55.18 127 LEU B O 1
ATOM 3014 N N . GLU B 2 128 ? 39.643 19.256 9.129 1.00 54.76 128 GLU B N 1
ATOM 3015 C CA . GLU B 2 128 ? 40.317 19.930 8.026 1.00 54.25 128 GLU B CA 1
ATOM 3016 C C . GLU B 2 128 ? 40.994 18.851 7.182 1.00 53.81 128 GLU B C 1
ATOM 3017 O O . GLU B 2 128 ? 41.850 18.105 7.673 1.00 53.77 128 GLU B O 1
ATOM 3023 N N . PHE B 2 129 ? 40.593 18.768 5.918 1.00 53.19 129 PHE B N 1
ATOM 3024 C CA . PHE B 2 129 ? 41.029 17.696 5.024 1.00 52.64 129 PHE B CA 1
ATOM 3025 C C . PHE B 2 129 ? 42.280 18.088 4.237 1.00 52.23 129 PHE B C 1
ATOM 3026 O O . PHE B 2 129 ? 42.444 19.257 3.882 1.00 52.21 129 PHE B O 1
ATOM 3034 N N . PRO B 2 130 ? 43.177 17.116 3.973 1.00 51.80 130 PRO B N 1
ATOM 3035 C CA . PRO B 2 130 ? 44.365 17.418 3.176 1.00 51.46 130 PRO B CA 1
ATOM 3036 C C . PRO B 2 130 ? 44.084 17.507 1.674 1.00 51.11 130 PRO B C 1
ATOM 3037 O O . PRO B 2 130 ? 44.887 18.087 0.942 1.00 51.15 130 PRO B O 1
ATOM 3041 N N . PHE B 2 131 ? 42.963 16.939 1.226 1.00 50.63 131 PHE B N 1
ATOM 3042 C CA . PHE B 2 131 ? 42.594 16.969 -0.190 1.00 50.22 131 PHE B CA 1
ATOM 3043 C C . PHE B 2 131 ? 41.142 17.396 -0.424 1.00 50.03 131 PHE B C 1
ATOM 3044 O O . PHE B 2 131 ? 40.220 16.882 0.213 1.00 50.05 131 PHE B O 1
ATOM 3052 N N . LYS B 2 132 ? 40.954 18.327 -1.356 1.00 49.78 132 LYS B N 1
ATOM 3053 C CA . LYS B 2 132 ? 39.627 18.793 -1.752 1.00 49.69 132 LYS B CA 1
ATOM 3054 C C . LYS B 2 132 ? 39.491 18.814 -3.271 1.00 49.59 132 LYS B C 1
ATOM 3055 O O . LYS B 2 132 ? 40.418 19.205 -3.976 1.00 49.51 132 LYS B O 1
ATOM 3057 N N . ALA B 2 133 ? 38.332 18.393 -3.770 1.00 49.70 133 ALA B N 1
ATOM 3058 C CA . ALA B 2 133 ? 38.081 18.369 -5.212 1.00 49.81 133 ALA B CA 1
ATOM 3059 C C . ALA B 2 133 ? 36.655 18.777 -5.583 1.00 49.79 133 ALA B C 1
ATOM 3060 O O . ALA B 2 133 ? 35.688 18.284 -5.002 1.00 49.77 133 ALA B O 1
ATOM 3062 N N . GLN B 2 134 ? 36.545 19.680 -6.555 1.00 49.83 134 GLN B N 1
ATOM 3063 C CA . GLN B 2 134 ? 35.262 20.065 -7.132 1.00 49.94 134 GLN B CA 1
ATOM 3064 C C . GLN B 2 134 ? 35.008 19.355 -8.459 1.00 49.91 134 GLN B C 1
ATOM 3065 O O . GLN B 2 134 ? 35.899 19.267 -9.311 1.00 49.94 134 GLN B O 1
ATOM 3071 N N . LEU B 2 135 ? 33.783 18.859 -8.624 1.00 49.80 135 LEU B N 1
ATOM 3072 C CA . LEU B 2 135 ? 33.360 18.181 -9.849 1.00 49.76 135 LEU B CA 1
ATOM 3073 C C . LEU B 2 135 ? 31.837 18.224 -9.994 1.00 49.79 135 LEU B C 1
ATOM 3074 O O . LEU B 2 135 ? 31.125 18.452 -9.015 1.00 49.86 135 LEU B O 1
ATOM 3079 N N . LEU B 2 136 ? 31.351 18.015 -11.218 1.00 49.81 136 LEU B N 1
ATOM 3080 C CA . LEU B 2 136 ? 29.914 17.918 -11.489 1.00 49.76 136 LEU B CA 1
ATOM 3081 C C . LEU B 2 136 ? 29.361 16.603 -10.931 1.00 49.87 136 LEU B C 1
ATOM 3082 O O . LEU B 2 136 ? 29.940 15.538 -11.148 1.00 49.93 136 LEU B O 1
ATOM 3087 N N . THR B 2 137 ? 28.238 16.684 -10.219 1.00 49.91 137 THR B N 1
ATOM 3088 C CA . THR B 2 137 ? 27.608 15.508 -9.610 1.00 49.90 137 THR B CA 1
ATOM 3089 C C . THR B 2 137 ? 27.330 14.392 -10.627 1.00 49.87 137 THR B C 1
ATOM 3090 O O . THR B 2 137 ? 27.426 13.210 -10.292 1.00 49.96 137 THR B O 1
ATOM 3094 N N . ILE B 2 138 ? 26.994 14.783 -11.858 1.00 49.79 138 ILE B N 1
ATOM 3095 C CA . ILE B 2 138 ? 26.683 13.853 -12.957 1.00 49.57 138 ILE B CA 1
ATOM 3096 C C . ILE B 2 138 ? 27.811 12.853 -13.216 1.00 49.34 138 ILE B C 1
ATOM 3097 O O . ILE B 2 138 ? 27.574 11.642 -13.255 1.00 49.22 138 ILE B O 1
ATOM 3102 N N . THR B 2 139 ? 29.031 13.364 -13.381 1.00 49.17 139 THR B N 1
ATOM 3103 C CA . THR B 2 139 ? 30.192 12.517 -13.667 1.00 49.07 139 THR B CA 1
ATOM 3104 C C . THR B 2 139 ? 30.578 11.633 -12.477 1.00 49.04 139 THR B C 1
ATOM 3105 O O . THR B 2 139 ? 31.001 10.490 -12.669 1.00 49.01 139 THR B O 1
ATOM 3109 N N . PHE B 2 140 ? 30.415 12.157 -11.261 1.00 48.93 140 PHE B N 1
ATOM 3110 C CA . PHE B 2 140 ? 30.571 11.364 -10.041 1.00 48.89 140 PHE B CA 1
ATOM 3111 C C . PHE B 2 140 ? 29.614 10.174 -10.042 1.00 48.94 140 PHE B C 1
ATOM 3112 O O . PHE B 2 140 ? 30.012 9.049 -9.742 1.00 48.88 140 PHE B O 1
ATOM 3120 N N . ALA B 2 141 ? 28.356 10.436 -10.385 1.00 49.04 141 ALA B N 1
ATOM 3121 C CA . ALA B 2 141 ? 27.327 9.400 -10.431 1.00 49.29 141 ALA B CA 1
ATOM 3122 C C . ALA B 2 141 ? 27.568 8.354 -11.529 1.00 49.41 141 ALA B C 1
ATOM 3123 O O . ALA B 2 141 ? 27.109 7.220 -11.408 1.00 49.29 141 ALA B O 1
ATOM 3125 N N . ASP B 2 142 ? 28.277 8.740 -12.591 1.00 49.66 142 ASP B N 1
ATOM 3126 C CA . ASP B 2 142 ? 28.680 7.798 -13.640 1.00 49.92 142 ASP B CA 1
ATOM 3127 C C . ASP B 2 142 ? 29.755 6.844 -13.140 1.00 50.02 142 ASP B C 1
ATOM 3128 O O . ASP B 2 142 ? 29.634 5.628 -13.298 1.00 50.03 142 ASP B O 1
ATOM 3133 N N . ILE B 2 143 ? 30.800 7.412 -12.539 1.00 50.01 143 ILE B N 1
ATOM 3134 C CA . ILE B 2 143 ? 31.939 6.649 -12.039 1.00 50.01 143 ILE B CA 1
ATOM 3135 C C . ILE B 2 143 ? 31.524 5.648 -10.954 1.00 50.03 143 ILE B C 1
ATOM 3136 O O . ILE B 2 143 ? 31.946 4.493 -10.985 1.00 50.08 143 ILE B O 1
ATOM 3141 N N . ILE B 2 144 ? 30.674 6.080 -10.025 1.00 50.03 144 ILE B N 1
ATOM 3142 C CA . ILE B 2 144 ? 30.284 5.239 -8.890 1.00 50.03 144 ILE B CA 1
ATOM 3143 C C . ILE B 2 144 ? 29.228 4.191 -9.265 1.00 50.01 144 ILE B C 1
ATOM 3144 O O . ILE B 2 144 ? 29.366 3.019 -8.910 1.00 50.00 144 ILE B O 1
ATOM 3149 N N . ASP B 2 145 ? 28.188 4.608 -9.986 1.00 50.07 145 ASP B N 1
ATOM 3150 C CA . ASP B 2 145 ? 27.130 3.686 -10.420 1.00 50.32 145 ASP B CA 1
ATOM 3151 C C . ASP B 2 145 ? 27.621 2.602 -11.386 1.00 50.37 145 ASP B C 1
ATOM 3152 O O . ASP B 2 145 ? 26.985 1.554 -11.519 1.00 50.38 145 ASP B O 1
ATOM 3157 N N . GLU B 2 146 ? 28.741 2.862 -12.059 1.00 50.49 146 GLU B N 1
ATOM 3158 C CA . GLU B 2 146 ? 29.336 1.886 -12.973 1.00 50.60 146 GLU B CA 1
ATOM 3159 C C . GLU B 2 146 ? 30.471 1.102 -12.311 1.00 50.60 146 GLU B C 1
ATOM 3160 O O . GLU B 2 146 ? 30.950 0.112 -12.866 1.00 50.71 146 GLU B O 1
ATOM 3166 N N . LEU B 2 147 ? 30.891 1.547 -11.126 1.00 50.57 147 LEU B N 1
ATOM 3167 C CA . LEU B 2 147 ? 31.901 0.838 -10.332 1.00 50.55 147 LEU B CA 1
ATOM 3168 C C . LEU B 2 147 ? 31.296 0.021 -9.189 1.00 50.56 147 LEU B C 1
ATOM 3169 O O . LEU B 2 147 ? 31.976 -0.821 -8.596 1.00 50.68 147 LEU B O 1
ATOM 3174 N N . SER B 2 148 ? 30.023 0.273 -8.886 1.00 50.48 148 SER B N 1
ATOM 3175 C CA . SER B 2 148 ? 29.345 -0.341 -7.738 1.00 50.32 148 SER B CA 1
ATOM 3176 C C . SER B 2 148 ? 29.196 -1.864 -7.809 1.00 50.24 148 SER B C 1
ATOM 3177 O O . SER B 2 148 ? 28.991 -2.509 -6.779 1.00 50.10 148 SER B O 1
ATOM 3180 N N . ASP B 2 149 ? 29.302 -2.426 -9.017 1.00 50.23 149 ASP B N 1
ATOM 3181 C CA . ASP B 2 149 ? 29.214 -3.877 -9.234 1.00 50.25 149 ASP B CA 1
ATOM 3182 C C . ASP B 2 149 ? 30.337 -4.594 -8.499 1.00 50.16 149 ASP B C 1
ATOM 3183 O O . ASP B 2 149 ? 30.101 -5.473 -7.662 1.00 50.09 149 ASP B O 1
ATOM 3188 N N . LEU B 2 150 ? 31.560 -4.198 -8.840 1.00 50.09 150 LEU B N 1
ATOM 3189 C CA . LEU B 2 150 ? 32.779 -4.813 -8.340 1.00 50.08 150 LEU B CA 1
ATOM 3190 C C . LEU B 2 150 ? 33.151 -4.265 -6.972 1.00 50.01 150 LEU B C 1
ATOM 3191 O O . LEU B 2 150 ? 33.109 -3.056 -6.754 1.00 50.15 150 LEU B O 1
ATOM 3196 N N . GLY B 2 151 ? 33.485 -5.167 -6.052 1.00 49.92 151 GLY B N 1
ATOM 3197 C CA . GLY B 2 151 ? 34.072 -4.807 -4.761 1.00 49.78 151 GLY B CA 1
ATOM 3198 C C . GLY B 2 151 ? 33.141 -4.312 -3.668 1.00 49.59 151 GLY B C 1
ATOM 3199 O O . GLY B 2 151 ? 32.200 -3.561 -3.924 1.00 49.41 151 GLY B O 1
ATOM 3200 N N . GLU B 2 152 ? 33.427 -4.742 -2.440 1.00 49.55 152 GLU B N 1
ATOM 3201 C CA . GLU B 2 152 ? 32.754 -4.239 -1.244 1.00 49.48 152 GLU B CA 1
ATOM 3202 C C . GLU B 2 152 ? 33.409 -2.950 -0.749 1.00 49.29 152 GLU B C 1
ATOM 3203 O O . GLU B 2 152 ? 32.856 -2.250 0.104 1.00 49.18 152 GLU B O 1
ATOM 3209 N N . VAL B 2 153 ? 34.586 -2.643 -1.289 1.00 49.14 153 VAL B N 1
ATOM 3210 C CA . VAL B 2 153 ? 35.398 -1.534 -0.792 1.00 49.06 153 VAL B CA 1
ATOM 3211 C C . VAL B 2 153 ? 35.929 -0.620 -1.908 1.00 48.99 153 VAL B C 1
ATOM 3212 O O . VAL B 2 153 ? 36.592 -1.074 -2.844 1.00 48.98 153 VAL B O 1
ATOM 3216 N N . LEU B 2 154 ? 35.614 0.668 -1.794 1.00 48.93 154 LEU B N 1
ATOM 3217 C CA . LEU B 2 154 ? 36.104 1.679 -2.719 1.00 48.97 154 LEU B CA 1
ATOM 3218 C C . LEU B 2 154 ? 37.351 2.341 -2.148 1.00 49.04 154 LEU B C 1
ATOM 3219 O O . LEU B 2 154 ? 37.264 3.130 -1.206 1.00 49.12 154 LEU B O 1
ATOM 3224 N N . ASN B 2 155 ? 38.509 2.005 -2.710 1.00 49.07 155 ASN B N 1
ATOM 3225 C CA . ASN B 2 155 ? 39.761 2.647 -2.309 1.00 49.19 155 ASN B CA 1
ATOM 3226 C C . ASN B 2 155 ? 40.211 3.752 -3.272 1.00 49.22 155 ASN B C 1
ATOM 3227 O O . ASN B 2 155 ? 40.699 3.486 -4.372 1.00 49.30 155 ASN B O 1
ATOM 3232 N N . ILE B 2 156 ? 40.024 4.997 -2.842 1.00 49.19 156 ILE B N 1
ATOM 3233 C CA . ILE B 2 156 ? 40.371 6.159 -3.656 1.00 49.21 156 ILE B CA 1
ATOM 3234 C C . ILE B 2 156 ? 41.606 6.871 -3.116 1.00 49.16 156 ILE B C 1
ATOM 3235 O O . ILE B 2 156 ? 41.830 6.905 -1.905 1.00 49.09 156 ILE B O 1
ATOM 3240 N N . HIS B 2 157 ? 42.404 7.431 -4.022 1.00 49.20 157 HIS B N 1
ATOM 3241 C CA . HIS B 2 157 ? 43.602 8.179 -3.643 1.00 49.26 157 HIS B CA 1
ATOM 3242 C C . HIS B 2 157 ? 43.954 9.277 -4.644 1.00 49.29 157 HIS B C 1
ATOM 3243 O O . HIS B 2 157 ? 43.449 9.290 -5.768 1.00 49.26 157 HIS B O 1
ATOM 3250 N N . SER B 2 158 ? 44.815 10.198 -4.216 1.00 49.38 158 SER B N 1
ATOM 3251 C CA . SER B 2 158 ? 45.313 11.268 -5.077 1.00 49.51 158 SER B CA 1
ATOM 3252 C C . SER B 2 158 ? 46.834 11.209 -5.188 1.00 49.65 158 SER B C 1
ATOM 3253 O O . SER B 2 158 ? 47.504 10.645 -4.319 1.00 49.77 158 SER B O 1
ATOM 3256 N N . LYS B 2 159 ? 47.370 11.789 -6.260 1.00 49.75 159 LYS B N 1
ATOM 3257 C CA . LYS B 2 159 ? 48.813 11.794 -6.490 1.00 49.87 159 LYS B CA 1
ATOM 3258 C C . LYS B 2 159 ? 49.332 13.156 -6.953 1.00 49.99 159 LYS B C 1
ATOM 3259 O O . LYS B 2 159 ? 49.873 13.922 -6.150 1.00 49.97 159 LYS B O 1
ATOM 3265 N N . GLU B 2 160 ? 49.168 13.447 -8.243 1.00 50.10 160 GLU B N 1
ATOM 3266 C CA . GLU B 2 160 ? 49.628 14.705 -8.828 1.00 50.19 160 GLU B CA 1
ATOM 3267 C C . GLU B 2 160 ? 48.444 15.595 -9.205 1.00 50.24 160 GLU B C 1
ATOM 3268 O O . GLU B 2 160 ? 48.263 15.941 -10.377 1.00 50.24 160 GLU B O 1
ATOM 3274 N N . ASN B 2 161 ? 47.646 15.959 -8.200 1.00 50.30 161 ASN B N 1
ATOM 3275 C CA . ASN B 2 161 ? 46.413 16.737 -8.388 1.00 50.33 161 ASN B CA 1
ATOM 3276 C C . ASN B 2 161 ? 45.312 15.893 -9.040 1.00 50.31 161 ASN B C 1
ATOM 3277 O O . ASN B 2 161 ? 44.151 16.306 -9.105 1.00 50.26 161 ASN B O 1
ATOM 3282 N N . LYS B 2 162 ? 45.691 14.706 -9.511 1.00 50.32 162 LYS B N 1
ATOM 3283 C CA . LYS B 2 162 ? 44.765 13.773 -10.137 1.00 50.34 162 LYS B CA 1
ATOM 3284 C C . LYS B 2 162 ? 44.181 12.823 -9.094 1.00 50.37 162 LYS B C 1
ATOM 3285 O O . LYS B 2 162 ? 44.897 12.343 -8.213 1.00 50.37 162 LYS B O 1
ATOM 3287 N N . LEU B 2 163 ? 42.878 12.562 -9.201 1.00 50.45 163 LEU B N 1
ATOM 3288 C CA . LEU B 2 163 ? 42.148 11.734 -8.236 1.00 50.46 163 LEU B CA 1
ATOM 3289 C C . LEU B 2 163 ? 41.794 10.379 -8.847 1.00 50.42 163 LEU B C 1
ATOM 3290 O O . LEU B 2 163 ? 41.114 10.312 -9.871 1.00 50.53 163 LEU B O 1
ATOM 3295 N N . TYR B 2 164 ? 42.244 9.305 -8.205 1.00 50.28 164 TYR B N 1
ATOM 3296 C CA . TYR B 2 164 ? 42.065 7.961 -8.743 1.00 50.12 164 TYR B CA 1
ATOM 3297 C C . TYR B 2 164 ? 41.082 7.153 -7.906 1.00 50.13 164 TYR B C 1
ATOM 3298 O O . TYR B 2 164 ? 41.185 7.118 -6.678 1.00 50.02 164 TYR B O 1
ATOM 3307 N N . PHE B 2 165 ? 40.132 6.515 -8.589 1.00 50.24 165 PHE B N 1
ATOM 3308 C CA . PHE B 2 165 ? 39.077 5.715 -7.959 1.00 50.25 165 PHE B CA 1
ATOM 3309 C C . PHE B 2 165 ? 39.299 4.229 -8.243 1.00 50.37 165 PHE B C 1
ATOM 3310 O O . PHE B 2 165 ? 38.950 3.739 -9.317 1.00 50.45 165 PHE B O 1
ATOM 3318 N N . GLU B 2 166 ? 39.883 3.520 -7.279 1.00 50.49 166 GLU B N 1
ATOM 3319 C CA . GLU B 2 166 ? 40.229 2.107 -7.458 1.00 50.60 166 GLU B CA 1
ATOM 3320 C C . GLU B 2 166 ? 39.301 1.197 -6.660 1.00 50.53 166 GLU B C 1
ATOM 3321 O O . GLU B 2 166 ? 38.901 1.530 -5.543 1.00 50.52 166 GLU B O 1
ATOM 3327 N N . VAL B 2 167 ? 38.958 0.050 -7.244 1.00 50.52 167 VAL B N 1
ATOM 3328 C CA . VAL B 2 167 ? 38.163 -0.969 -6.558 1.00 50.57 167 VAL B CA 1
ATOM 3329 C C . VAL B 2 167 ? 38.769 -2.342 -6.823 1.00 50.63 167 VAL B C 1
ATOM 3330 O O . VAL B 2 167 ? 38.999 -2.702 -7.979 1.00 50.83 167 VAL B O 1
ATOM 3334 N N . ILE B 2 168 ? 39.020 -3.104 -5.759 1.00 50.63 168 ILE B N 1
ATOM 3335 C CA . ILE B 2 168 ? 39.614 -4.441 -5.888 1.00 50.63 168 ILE B CA 1
ATOM 3336 C C . ILE B 2 168 ? 38.533 -5.529 -5.830 1.00 50.68 168 ILE B C 1
ATOM 3337 O O . ILE B 2 168 ? 38.001 -5.841 -4.760 1.00 50.70 168 ILE B O 1
ATOM 3342 N N . GLY B 2 169 ? 38.215 -6.091 -6.995 1.00 50.75 169 GLY B N 1
ATOM 3343 C CA . GLY B 2 169 ? 37.153 -7.091 -7.123 1.00 50.79 169 GLY B CA 1
ATOM 3344 C C . GLY B 2 169 ? 37.652 -8.523 -7.116 1.00 50.86 169 GLY B C 1
ATOM 3345 O O . GLY B 2 169 ? 38.703 -8.821 -6.542 1.00 50.94 169 GLY B O 1
ATOM 3346 N N . ASP B 2 170 ? 36.897 -9.409 -7.761 1.00 50.88 170 ASP B N 1
ATOM 3347 C CA . ASP B 2 170 ? 37.199 -10.839 -7.759 1.00 50.96 170 ASP B CA 1
ATOM 3348 C C . ASP B 2 170 ? 38.423 -11.208 -8.601 1.00 51.03 170 ASP B C 1
ATOM 3349 O O . ASP B 2 170 ? 39.292 -11.954 -8.140 1.00 51.06 170 ASP B O 1
ATOM 3354 N N . LEU B 2 171 ? 38.488 -10.684 -9.824 1.00 51.06 171 LEU B N 1
ATOM 3355 C CA . LEU B 2 171 ? 39.524 -11.079 -10.783 1.00 51.10 171 LEU B CA 1
ATOM 3356 C C . LEU B 2 171 ? 40.661 -10.067 -10.898 1.00 51.11 171 LEU B C 1
ATOM 3357 O O . LEU B 2 171 ? 41.832 -10.423 -10.763 1.00 51.11 171 LEU B O 1
ATOM 3362 N N . SER B 2 172 ? 40.304 -8.811 -11.152 1.00 51.17 172 SER B N 1
ATOM 3363 C CA . SER B 2 172 ? 41.277 -7.746 -11.369 1.00 51.16 172 SER B CA 1
ATOM 3364 C C . SER B 2 172 ? 40.737 -6.423 -10.850 1.00 51.17 172 SER B C 1
ATOM 3365 O O . SER B 2 172 ? 39.525 -6.205 -10.833 1.00 51.22 172 SER B O 1
ATOM 3368 N N . THR B 2 173 ? 41.643 -5.539 -10.442 1.00 51.22 173 THR B N 1
ATOM 3369 C CA . THR B 2 173 ? 41.261 -4.236 -9.901 1.00 51.25 173 THR B CA 1
ATOM 3370 C C . THR B 2 173 ? 41.224 -3.186 -11.011 1.00 51.28 173 THR B C 1
ATOM 3371 O O . THR B 2 173 ? 42.208 -2.994 -11.727 1.00 51.32 173 THR B O 1
ATOM 3375 N N . ALA B 2 174 ? 40.082 -2.519 -11.155 1.00 51.37 174 ALA B N 1
ATOM 3376 C CA . ALA B 2 174 ? 39.925 -1.458 -12.147 1.00 51.45 174 ALA B CA 1
ATOM 3377 C C . ALA B 2 174 ? 39.912 -0.098 -11.468 1.00 51.44 174 ALA B C 1
ATOM 3378 O O . ALA B 2 174 ? 39.238 0.088 -10.452 1.00 51.45 174 ALA B O 1
ATOM 3380 N N . LYS B 2 175 ? 40.665 0.844 -12.030 1.00 51.45 175 LYS B N 1
ATOM 3381 C CA . LYS B 2 175 ? 40.750 2.198 -11.482 1.00 51.46 175 LYS B CA 1
ATOM 3382 C C . LYS B 2 175 ? 40.306 3.266 -12.483 1.00 51.46 175 LYS B C 1
ATOM 3383 O O . LYS B 2 175 ? 40.492 3.117 -13.693 1.00 51.54 175 LYS B O 1
ATOM 3389 N N . VAL B 2 176 ? 39.712 4.337 -11.964 1.00 51.42 176 VAL B N 1
ATOM 3390 C CA . VAL B 2 176 ? 39.223 5.436 -12.793 1.00 51.43 176 VAL B CA 1
ATOM 3391 C C . VAL B 2 176 ? 39.949 6.737 -12.442 1.00 51.40 176 VAL B C 1
ATOM 3392 O O . VAL B 2 176 ? 39.908 7.192 -11.294 1.00 51.51 176 VAL B O 1
ATOM 3396 N N . GLU B 2 177 ? 40.607 7.328 -13.437 1.00 51.25 177 GLU B N 1
ATOM 3397 C CA . GLU B 2 177 ? 41.334 8.581 -13.255 1.00 51.10 177 GLU B CA 1
ATOM 3398 C C . GLU B 2 177 ? 40.434 9.801 -13.460 1.00 51.02 177 GLU B C 1
ATOM 3399 O O . GLU B 2 177 ? 39.861 9.994 -14.535 1.00 50.99 177 GLU B O 1
ATOM 3401 N N . LEU B 2 178 ? 40.314 10.612 -12.413 1.00 50.96 178 LEU B N 1
ATOM 3402 C CA . LEU B 2 178 ? 39.569 11.867 -12.465 1.00 50.89 178 LEU B CA 1
ATOM 3403 C C . LEU B 2 178 ? 40.521 13.041 -12.274 1.00 50.94 178 LEU B C 1
ATOM 3404 O O . LEU B 2 178 ? 41.115 13.184 -11.204 1.00 51.04 178 LEU B O 1
ATOM 3409 N N . SER B 2 179 ? 40.669 13.877 -13.300 1.00 50.91 179 SER B N 1
ATOM 3410 C CA . SER B 2 179 ? 41.503 15.078 -13.185 1.00 50.97 179 SER B CA 1
ATOM 3411 C C . SER B 2 179 ? 40.949 16.268 -13.975 1.00 51.00 179 SER B C 1
ATOM 3412 O O . SER B 2 179 ? 39.970 16.131 -14.715 1.00 51.03 179 SER B O 1
ATOM 3415 N N . THR B 2 180 ? 41.568 17.434 -13.790 1.00 50.97 180 THR B N 1
ATOM 3416 C CA . THR B 2 180 ? 41.208 18.642 -14.533 1.00 51.01 180 THR B CA 1
ATOM 3417 C C . THR B 2 180 ? 41.823 18.607 -15.929 1.00 51.17 180 THR B C 1
ATOM 3418 O O . THR B 2 180 ? 41.252 19.140 -16.882 1.00 51.25 180 THR B O 1
ATOM 3422 N N . ASP B 2 181 ? 42.990 17.970 -16.032 1.00 51.28 181 ASP B N 1
ATOM 3423 C CA . ASP B 2 181 ? 43.659 17.720 -17.308 1.00 51.30 181 ASP B CA 1
ATOM 3424 C C . ASP B 2 181 ? 42.931 16.607 -18.073 1.00 51.29 181 ASP B C 1
ATOM 3425 O O . ASP B 2 181 ? 43.235 16.337 -19.238 1.00 51.27 181 ASP B O 1
ATOM 3430 N N . ASN B 2 182 ? 41.966 15.977 -17.401 1.00 51.26 182 ASN B N 1
ATOM 3431 C CA . ASN B 2 182 ? 41.139 14.920 -17.982 1.00 51.29 182 ASN B CA 1
ATOM 3432 C C . ASN B 2 182 ? 39.801 15.446 -18.500 1.00 51.26 182 ASN B C 1
ATOM 3433 O O . ASN B 2 182 ? 39.366 15.079 -19.594 1.00 51.27 182 ASN B O 1
ATOM 3438 N N . GLY B 2 183 ? 39.156 16.296 -17.703 1.00 51.25 183 GLY B N 1
ATOM 3439 C CA . GLY B 2 183 ? 37.873 16.896 -18.064 1.00 51.20 183 GLY B CA 1
ATOM 3440 C C . GLY B 2 183 ? 36.788 16.635 -17.036 1.00 51.23 183 GLY B C 1
ATOM 3441 O O . GLY B 2 183 ? 35.737 17.281 -17.049 1.00 51.27 183 GLY B O 1
ATOM 3442 N N . THR B 2 184 ? 37.052 15.695 -16.134 1.00 51.17 184 THR B N 1
ATOM 3443 C CA . THR B 2 184 ? 36.057 15.249 -15.161 1.00 51.16 184 THR B CA 1
ATOM 3444 C C . THR B 2 184 ? 36.031 16.088 -13.878 1.00 51.06 184 THR B C 1
ATOM 3445 O O . THR B 2 184 ? 34.974 16.262 -13.265 1.00 51.13 184 THR B O 1
ATOM 3449 N N . LEU B 2 185 ? 37.194 16.599 -13.480 1.00 50.89 185 LEU B N 1
ATOM 3450 C CA . LEU B 2 185 ? 37.308 17.484 -12.320 1.00 50.63 185 LEU B CA 1
ATOM 3451 C C . LEU B 2 185 ? 37.254 18.947 -12.746 1.00 50.65 185 LEU B C 1
ATOM 3452 O O . LEU B 2 185 ? 37.682 19.294 -13.847 1.00 50.65 185 LEU B O 1
ATOM 3457 N N . LEU B 2 186 ? 36.724 19.800 -11.873 1.00 50.67 186 LEU B N 1
ATOM 3458 C CA . LEU B 2 186 ? 36.689 21.242 -12.126 1.00 50.60 186 LEU B CA 1
ATOM 3459 C C . LEU B 2 186 ? 37.860 21.927 -11.442 1.00 50.68 186 LEU B C 1
ATOM 3460 O O . LEU B 2 186 ? 38.600 22.686 -12.070 1.00 50.76 186 LEU B O 1
ATOM 3465 N N . GLU B 2 187 ? 38.015 21.651 -10.151 1.00 50.78 187 GLU B N 1
ATOM 3466 C CA . GLU B 2 187 ? 39.119 22.175 -9.358 1.00 50.88 187 GLU B CA 1
ATOM 3467 C C . GLU B 2 187 ? 39.539 21.131 -8.336 1.00 50.90 187 GLU B C 1
ATOM 3468 O O . GLU B 2 187 ? 38.715 20.340 -7.880 1.00 50.89 187 GLU B O 1
ATOM 3470 N N . ALA B 2 188 ? 40.824 21.128 -7.992 1.00 51.02 188 ALA B N 1
ATOM 3471 C CA . ALA B 2 188 ? 41.372 20.198 -7.010 1.00 51.23 188 ALA B CA 1
ATOM 3472 C C . ALA B 2 188 ? 42.691 20.707 -6.437 1.00 51.43 188 ALA B C 1
ATOM 3473 O O . ALA B 2 188 ? 43.506 21.299 -7.152 1.00 51.48 188 ALA B O 1
ATOM 3475 N N . SER B 2 189 ? 42.891 20.474 -5.141 1.00 51.64 189 SER B N 1
ATOM 3476 C CA . SER B 2 189 ? 44.116 20.880 -4.454 1.00 51.81 189 SER B CA 1
ATOM 3477 C C . SER B 2 189 ? 44.455 19.917 -3.322 1.00 51.88 189 SER B C 1
ATOM 3478 O O . SER B 2 189 ? 43.574 19.253 -2.775 1.00 51.73 189 SER B O 1
ATOM 3481 N N . GLY B 2 190 ? 45.739 19.850 -2.980 1.00 52.07 190 GLY B N 1
ATOM 3482 C CA . GLY B 2 190 ? 46.190 19.048 -1.851 1.00 52.21 190 GLY B CA 1
ATOM 3483 C C . GLY B 2 190 ? 46.977 17.808 -2.222 1.00 52.29 190 GLY B C 1
ATOM 3484 O O . GLY B 2 190 ? 47.121 17.470 -3.399 1.00 52.26 190 GLY B O 1
ATOM 3485 N N . ALA B 2 191 ? 47.474 17.130 -1.191 1.00 52.43 191 ALA B N 1
ATOM 3486 C CA . ALA B 2 191 ? 48.344 15.969 -1.329 1.00 52.57 191 ALA B CA 1
ATOM 3487 C C . ALA B 2 191 ? 48.506 15.318 0.044 1.00 52.63 191 ALA B C 1
ATOM 3488 O O . ALA B 2 191 ? 48.518 16.025 1.055 1.00 52.75 191 ALA B O 1
ATOM 3490 N N . ASP B 2 192 ? 48.621 13.990 0.114 1.00 52.60 192 ASP B N 1
ATOM 3491 C CA . ASP B 2 192 ? 48.497 13.063 -1.013 1.00 52.49 192 ASP B CA 1
ATOM 3492 C C . ASP B 2 192 ? 47.932 11.767 -0.442 1.00 52.39 192 ASP B C 1
ATOM 3493 O O . ASP B 2 192 ? 48.625 10.743 -0.368 1.00 52.35 192 ASP B O 1
ATOM 3495 N N . VAL B 2 193 ? 46.668 11.833 -0.030 1.00 52.25 193 VAL B N 1
ATOM 3496 C CA . VAL B 2 193 ? 46.050 10.789 0.776 1.00 52.06 193 VAL B CA 1
ATOM 3497 C C . VAL B 2 193 ? 45.720 9.514 -0.001 1.00 51.97 193 VAL B C 1
ATOM 3498 O O . VAL B 2 193 ? 45.620 9.526 -1.230 1.00 51.96 193 VAL B O 1
ATOM 3500 N N . SER B 2 194 ? 45.574 8.417 0.742 1.00 51.80 194 SER B N 1
ATOM 3501 C CA . SER B 2 194 ? 45.131 7.136 0.205 1.00 51.55 194 SER B CA 1
ATOM 3502 C C . SER B 2 194 ? 44.258 6.429 1.238 1.00 51.43 194 SER B C 1
ATOM 3503 O O . SER B 2 194 ? 44.751 5.956 2.267 1.00 51.44 194 SER B O 1
ATOM 3505 N N . SER B 2 195 ? 42.958 6.377 0.968 1.00 51.26 195 SER B N 1
ATOM 3506 C CA . SER B 2 195 ? 42.012 5.711 1.863 1.00 51.13 195 SER B CA 1
ATOM 3507 C C . SER B 2 195 ? 41.037 4.805 1.128 1.00 50.94 195 SER B C 1
ATOM 3508 O O . SER B 2 195 ? 40.901 4.876 -0.094 1.00 50.97 195 SER B O 1
ATOM 3511 N N . SER B 2 196 ? 40.370 3.949 1.897 1.00 50.71 196 SER B N 1
ATOM 3512 C CA . SER B 2 196 ? 39.357 3.038 1.378 1.00 50.52 196 SER B CA 1
ATOM 3513 C C . SER B 2 196 ? 38.044 3.237 2.126 1.00 50.28 196 SER B C 1
ATOM 3514 O O . SER B 2 196 ? 38.043 3.644 3.288 1.00 50.34 196 SER B O 1
ATOM 3517 N N . TYR B 2 197 ? 36.929 2.955 1.459 1.00 49.96 197 TYR B N 1
ATOM 3518 C CA . TYR B 2 197 ? 35.609 3.168 2.053 1.00 49.70 197 TYR B CA 1
ATOM 3519 C C . TYR B 2 197 ? 34.644 2.053 1.697 1.00 49.46 197 TYR B C 1
ATOM 3520 O O . TYR B 2 197 ? 34.832 1.368 0.693 1.00 49.46 197 TYR B O 1
ATOM 3529 N N . GLY B 2 198 ? 33.623 1.870 2.533 1.00 49.15 198 GLY B N 1
ATOM 3530 C CA . GLY B 2 198 ? 32.556 0.912 2.259 1.00 48.92 198 GLY B CA 1
ATOM 3531 C C . GLY B 2 198 ? 31.800 1.300 1.000 1.00 48.83 198 GLY B C 1
ATOM 3532 O O . GLY B 2 198 ? 31.137 2.339 0.958 1.00 48.82 198 GLY B O 1
ATOM 3533 N N . MET B 2 199 ? 31.904 0.456 -0.025 1.00 48.69 199 MET B N 1
ATOM 3534 C CA . MET B 2 199 ? 31.362 0.747 -1.351 1.00 48.46 199 MET B CA 1
ATOM 3535 C C . MET B 2 199 ? 29.864 1.028 -1.333 1.00 48.26 199 MET B C 1
ATOM 3536 O O . MET B 2 199 ? 29.392 1.918 -2.039 1.00 48.30 199 MET B O 1
ATOM 3541 N N . GLU B 2 200 ? 29.126 0.268 -0.526 1.00 47.97 200 GLU B N 1
ATOM 3542 C CA . GLU B 2 200 ? 27.676 0.435 -0.408 1.00 47.74 200 GLU B CA 1
ATOM 3543 C C . GLU B 2 200 ? 27.290 1.814 0.124 1.00 47.50 200 GLU B C 1
ATOM 3544 O O . GLU B 2 200 ? 26.251 2.361 -0.250 1.00 47.56 200 GLU B O 1
ATOM 3546 N N . TYR B 2 201 ? 28.134 2.371 0.989 1.00 47.21 201 TYR B N 1
ATOM 3547 C CA . TYR B 2 201 ? 27.888 3.682 1.580 1.00 46.93 201 TYR B CA 1
ATOM 3548 C C . TYR B 2 201 ? 28.040 4.819 0.578 1.00 46.70 201 TYR B C 1
ATOM 3549 O O . TYR B 2 201 ? 27.308 5.797 0.648 1.00 46.66 201 TYR B O 1
ATOM 3558 N N . VAL B 2 202 ? 28.992 4.688 -0.343 1.00 46.64 202 VAL B N 1
ATOM 3559 C CA . VAL B 2 202 ? 29.238 5.715 -1.362 1.00 46.57 202 VAL B CA 1
ATOM 3560 C C . VAL B 2 202 ? 28.219 5.610 -2.500 1.00 46.71 202 VAL B C 1
ATOM 3561 O O . VAL B 2 202 ? 27.636 6.615 -2.915 1.00 46.67 202 VAL B O 1
ATOM 3565 N N . ALA B 2 203 ? 28.004 4.389 -2.988 1.00 46.92 203 ALA B N 1
ATOM 3566 C CA . ALA B 2 203 ? 27.070 4.127 -4.088 1.00 47.21 203 ALA B CA 1
ATOM 3567 C C . ALA B 2 203 ? 25.644 4.583 -3.777 1.00 47.33 203 ALA B C 1
ATOM 3568 O O . ALA B 2 203 ? 24.857 4.856 -4.688 1.00 47.43 203 ALA B O 1
ATOM 3570 N N . ASN B 2 204 ? 25.324 4.674 -2.491 1.00 47.39 204 ASN B N 1
ATOM 3571 C CA . ASN B 2 204 ? 24.000 5.087 -2.061 1.00 47.64 204 ASN B CA 1
ATOM 3572 C C . ASN B 2 204 ? 23.772 6.594 -2.035 1.00 47.82 204 ASN B C 1
ATOM 3573 O O . ASN B 2 204 ? 22.705 7.054 -1.622 1.00 47.95 204 ASN B O 1
ATOM 3578 N N . THR B 2 205 ? 24.761 7.358 -2.488 1.00 47.96 205 THR B N 1
ATOM 3579 C CA . THR B 2 205 ? 24.638 8.809 -2.530 1.00 48.19 205 THR B CA 1
ATOM 3580 C C . THR B 2 205 ? 24.491 9.317 -3.966 1.00 48.50 205 THR B C 1
ATOM 3581 O O . THR B 2 205 ? 24.383 10.524 -4.195 1.00 48.77 205 THR B O 1
ATOM 3585 N N . THR B 2 206 ? 24.469 8.395 -4.926 1.00 48.63 206 THR B N 1
ATOM 3586 C CA . THR B 2 206 ? 24.489 8.762 -6.342 1.00 48.77 206 THR B CA 1
ATOM 3587 C C . THR B 2 206 ? 23.191 9.358 -6.886 1.00 48.98 206 THR B C 1
ATOM 3588 O O . THR B 2 206 ? 23.205 9.983 -7.939 1.00 49.21 206 THR B O 1
ATOM 3592 N N . LYS B 2 207 ? 22.077 9.170 -6.184 1.00 49.32 207 LYS B N 1
ATOM 3593 C CA . LYS B 2 207 ? 20.796 9.742 -6.629 1.00 49.59 207 LYS B CA 1
ATOM 3594 C C . LYS B 2 207 ? 20.702 11.253 -6.395 1.00 49.60 207 LYS B C 1
ATOM 3595 O O . LYS B 2 207 ? 19.774 11.903 -6.875 1.00 49.40 207 LYS B O 1
ATOM 3601 N N . MET B 2 208 ? 21.675 11.797 -5.663 1.00 49.82 208 MET B N 1
ATOM 3602 C CA . MET B 2 208 ? 21.793 13.244 -5.446 1.00 49.85 208 MET B CA 1
ATOM 3603 C C . MET B 2 208 ? 22.114 13.967 -6.752 1.00 49.71 208 MET B C 1
ATOM 3604 O O . MET B 2 208 ? 22.049 15.191 -6.819 1.00 49.70 208 MET B O 1
ATOM 3609 N N . ARG B 2 209 ? 22.476 13.184 -7.770 1.00 49.61 209 ARG B N 1
ATOM 3610 C CA . ARG B 2 209 ? 22.626 13.635 -9.153 1.00 49.56 209 ARG B CA 1
ATOM 3611 C C . ARG B 2 209 ? 21.381 14.371 -9.621 1.00 49.33 209 ARG B C 1
ATOM 3612 O O . ARG B 2 209 ? 21.476 15.424 -10.238 1.00 49.18 209 ARG B O 1
ATOM 3620 N N . ARG B 2 210 ? 20.217 13.806 -9.310 1.00 49.40 210 ARG B N 1
ATOM 3621 C CA . ARG B 2 210 ? 18.934 14.356 -9.729 1.00 49.50 210 ARG B CA 1
ATOM 3622 C C . ARG B 2 210 ? 18.518 15.578 -8.889 1.00 49.34 210 ARG B C 1
ATOM 3623 O O . ARG B 2 210 ? 17.432 16.133 -9.081 1.00 49.46 210 ARG B O 1
ATOM 3631 N N . ALA B 2 211 ? 19.396 16.010 -7.983 1.00 49.32 211 ALA B N 1
ATOM 3632 C CA . ALA B 2 211 ? 19.109 17.130 -7.074 1.00 49.26 211 ALA B CA 1
ATOM 3633 C C . ALA B 2 211 ? 20.229 18.172 -6.982 1.00 49.21 211 ALA B C 1
ATOM 3634 O O . ALA B 2 211 ? 20.014 19.276 -6.475 1.00 49.14 211 ALA B O 1
ATOM 3636 N N . SER B 2 212 ? 21.412 17.817 -7.478 1.00 49.35 212 SER B N 1
ATOM 3637 C CA . SER B 2 212 ? 22.604 18.660 -7.367 1.00 49.50 212 SER B CA 1
ATOM 3638 C C . SER B 2 212 ? 23.384 18.690 -8.675 1.00 49.73 212 SER B C 1
ATOM 3639 O O . SER B 2 212 ? 23.707 17.637 -9.225 1.00 49.80 212 SER B O 1
ATOM 3642 N N . ASP B 2 213 ? 23.687 19.895 -9.160 1.00 49.96 213 ASP B N 1
ATOM 3643 C CA . ASP B 2 213 ? 24.474 20.066 -10.387 1.00 50.18 213 ASP B CA 1
ATOM 3644 C C . ASP B 2 213 ? 25.977 19.854 -10.166 1.00 50.11 213 ASP B C 1
ATOM 3645 O O . ASP B 2 213 ? 26.644 19.216 -10.976 1.00 50.21 213 ASP B O 1
ATOM 3650 N N . SER B 2 214 ? 26.503 20.384 -9.067 1.00 50.08 214 SER B N 1
ATOM 3651 C CA . SER B 2 214 ? 27.917 20.226 -8.741 1.00 50.08 214 SER B CA 1
ATOM 3652 C C . SER B 2 214 ? 28.108 19.801 -7.290 1.00 50.08 214 SER B C 1
ATOM 3653 O O . SER B 2 214 ? 27.183 19.875 -6.484 1.00 49.95 214 SER B O 1
ATOM 3656 N N . MET B 2 215 ? 29.319 19.354 -6.971 1.00 50.28 215 MET B N 1
ATOM 3657 C CA . MET B 2 215 ? 29.640 18.850 -5.638 1.00 50.47 215 MET B CA 1
ATOM 3658 C C . MET B 2 215 ? 31.102 19.078 -5.265 1.00 50.47 215 MET B C 1
ATOM 3659 O O . MET B 2 215 ? 31.947 19.340 -6.125 1.00 50.35 215 MET B O 1
ATOM 3664 N N . GLU B 2 216 ? 31.383 18.973 -3.971 1.00 50.63 216 GLU B N 1
ATOM 3665 C CA . GLU B 2 216 ? 32.747 18.940 -3.467 1.00 50.75 216 GLU B CA 1
ATOM 3666 C C . GLU B 2 216 ? 33.036 17.574 -2.848 1.00 51.00 216 GLU B C 1
ATOM 3667 O O . GLU B 2 216 ? 32.140 16.921 -2.300 1.00 51.02 216 GLU B O 1
ATOM 3673 N N . LEU B 2 217 ? 34.287 17.141 -2.955 1.00 51.26 217 LEU B N 1
ATOM 3674 C CA . LEU B 2 217 ? 34.723 15.888 -2.353 1.00 51.58 217 LEU B CA 1
ATOM 3675 C C . LEU B 2 217 ? 35.948 16.129 -1.482 1.00 51.73 217 LEU B C 1
ATOM 3676 O O . LEU B 2 217 ? 36.966 16.636 -1.958 1.00 51.81 217 LEU B O 1
ATOM 3681 N N . TYR B 2 218 ? 35.835 15.764 -0.207 1.00 51.95 218 TYR B N 1
ATOM 3682 C CA . TYR B 2 218 ? 36.927 15.902 0.757 1.00 52.15 218 TYR B CA 1
ATOM 3683 C C . TYR B 2 218 ? 37.321 14.517 1.253 1.00 52.02 218 TYR B C 1
ATOM 3684 O O . TYR B 2 218 ? 36.452 13.732 1.641 1.00 52.16 218 TYR B O 1
ATOM 3693 N N . PHE B 2 219 ? 38.619 14.219 1.255 1.00 51.82 219 PHE B N 1
ATOM 3694 C CA . PHE B 2 219 ? 39.112 12.985 1.877 1.00 51.61 219 PHE B CA 1
ATOM 3695 C C . PHE B 2 219 ? 40.547 13.085 2.389 1.00 51.55 219 PHE B C 1
ATOM 3696 O O . PHE B 2 219 ? 41.285 14.014 2.049 1.00 51.61 219 PHE B O 1
ATOM 3704 N N . GLY B 2 220 ? 40.925 12.113 3.214 1.00 51.42 220 GLY B N 1
ATOM 3705 C CA . GLY B 2 220 ? 42.265 12.030 3.774 1.00 51.10 220 GLY B CA 1
ATOM 3706 C C . GLY B 2 220 ? 42.527 10.661 4.365 1.00 50.93 220 GLY B C 1
ATOM 3707 O O . GLY B 2 220 ? 41.590 9.924 4.681 1.00 50.85 220 GLY B O 1
ATOM 3708 N N . SER B 2 221 ? 43.806 10.323 4.513 1.00 50.82 221 SER B N 1
ATOM 3709 C CA . SER B 2 221 ? 44.219 9.054 5.106 1.00 50.62 221 SER B CA 1
ATOM 3710 C C . SER B 2 221 ? 43.782 8.988 6.567 1.00 50.46 221 SER B C 1
ATOM 3711 O O . SER B 2 221 ? 44.103 9.882 7.355 1.00 50.49 221 SER B O 1
ATOM 3714 N N . GLN B 2 222 ? 43.030 7.938 6.907 1.00 50.22 222 GLN B N 1
ATOM 3715 C CA . GLN B 2 222 ? 42.551 7.695 8.279 1.00 49.93 222 GLN B CA 1
ATOM 3716 C C . GLN B 2 222 ? 41.314 8.524 8.681 1.00 49.71 222 GLN B C 1
ATOM 3717 O O . GLN B 2 222 ? 40.684 8.247 9.707 1.00 49.72 222 GLN B O 1
ATOM 3723 N N . ILE B 2 223 ? 40.958 9.514 7.859 1.00 49.41 223 ILE B N 1
ATOM 3724 C CA . ILE B 2 223 ? 39.820 10.403 8.148 1.00 49.15 223 ILE B CA 1
ATOM 3725 C C . ILE B 2 223 ? 38.668 10.303 7.127 1.00 48.95 223 ILE B C 1
ATOM 3726 O O . ILE B 2 223 ? 38.906 10.008 5.954 1.00 48.92 223 ILE B O 1
ATOM 3731 N N . PRO B 2 224 ? 37.416 10.540 7.584 1.00 48.76 224 PRO B N 1
ATOM 3732 C CA . PRO B 2 224 ? 36.156 10.437 6.821 1.00 48.56 224 PRO B CA 1
ATOM 3733 C C . PRO B 2 224 ? 36.140 11.008 5.398 1.00 48.40 224 PRO B C 1
ATOM 3734 O O . PRO B 2 224 ? 36.837 11.974 5.101 1.00 48.50 224 PRO B O 1
ATOM 3738 N N . LEU B 2 225 ? 35.327 10.407 4.535 1.00 48.25 225 LEU B N 1
ATOM 3739 C CA . LEU B 2 225 ? 35.071 10.943 3.205 1.00 48.05 225 LEU B CA 1
ATOM 3740 C C . LEU B 2 225 ? 33.870 11.869 3.280 1.00 48.11 225 LEU B C 1
ATOM 3741 O O . LEU B 2 225 ? 32.753 11.418 3.538 1.00 48.23 225 LEU B O 1
ATOM 3746 N N . LYS B 2 226 ? 34.106 13.161 3.071 1.00 48.05 226 LYS B N 1
ATOM 3747 C CA . LYS B 2 226 ? 33.036 14.153 3.085 1.00 48.00 226 LYS B CA 1
ATOM 3748 C C . LYS B 2 226 ? 32.571 14.482 1.675 1.00 47.84 226 LYS B C 1
ATOM 3749 O O . LYS B 2 226 ? 33.342 14.981 0.849 1.00 47.83 226 LYS B O 1
ATOM 3755 N N . LEU B 2 227 ? 31.302 14.195 1.411 1.00 47.62 227 LEU B N 1
ATOM 3756 C CA . LEU B 2 227 ? 30.676 14.581 0.155 1.00 47.31 227 LEU B CA 1
ATOM 3757 C C . LEU B 2 227 ? 29.681 15.694 0.432 1.00 47.16 227 LEU B C 1
ATOM 3758 O O . LEU B 2 227 ? 28.800 15.559 1.282 1.00 47.10 227 LEU B O 1
ATOM 3763 N N . ARG B 2 228 ? 29.859 16.802 -0.278 1.00 46.99 228 ARG B N 1
ATOM 3764 C CA . ARG B 2 228 ? 29.018 17.978 -0.145 1.00 46.82 228 ARG B CA 1
ATOM 3765 C C . ARG B 2 228 ? 28.349 18.232 -1.491 1.00 46.92 228 ARG B C 1
ATOM 3766 O O . ARG B 2 228 ? 28.953 18.802 -2.403 1.00 47.16 228 ARG B O 1
ATOM 3774 N N . PHE B 2 229 ? 27.113 17.761 -1.626 1.00 46.88 229 PHE B N 1
ATOM 3775 C CA . PHE B 2 229 ? 26.347 17.965 -2.849 1.00 46.87 229 PHE B CA 1
ATOM 3776 C C . PHE B 2 229 ? 25.706 19.347 -2.832 1.00 46.77 229 PHE B C 1
ATOM 3777 O O . PHE B 2 229 ? 24.719 19.569 -2.127 1.00 46.68 229 PHE B O 1
ATOM 3785 N N . LYS B 2 230 ? 26.275 20.270 -3.603 1.00 46.62 230 LYS B N 1
ATOM 3786 C CA . LYS B 2 230 ? 25.796 21.647 -3.640 1.00 46.72 230 LYS B CA 1
ATOM 3787 C C . LYS B 2 230 ? 24.359 21.693 -4.137 1.00 46.64 230 LYS B C 1
ATOM 3788 O O . LYS B 2 230 ? 24.067 21.216 -5.230 1.00 46.89 230 LYS B O 1
ATOM 3794 N N . LEU B 2 231 ? 23.460 22.246 -3.328 1.00 46.49 231 LEU B N 1
ATOM 3795 C CA . LEU B 2 231 ? 22.042 22.301 -3.698 1.00 46.45 231 LEU B CA 1
ATOM 3796 C C . LEU B 2 231 ? 21.633 23.683 -4.212 1.00 46.50 231 LEU B C 1
ATOM 3797 O O . LEU B 2 231 ? 22.358 24.657 -4.002 1.00 46.67 231 LEU B O 1
ATOM 3802 N N . PRO B 2 232 ? 20.484 23.772 -4.916 1.00 46.53 232 PRO B N 1
ATOM 3803 C CA . PRO B 2 232 ? 20.040 25.052 -5.470 1.00 46.50 232 PRO B CA 1
ATOM 3804 C C . PRO B 2 232 ? 19.850 26.135 -4.412 1.00 46.48 232 PRO B C 1
ATOM 3805 O O . PRO B 2 232 ? 19.501 25.837 -3.263 1.00 46.55 232 PRO B O 1
ATOM 3809 N N . GLN B 2 233 ? 20.086 27.378 -4.819 1.00 46.35 233 GLN B N 1
ATOM 3810 C CA . GLN B 2 233 ? 19.981 28.549 -3.947 1.00 46.34 233 GLN B CA 1
ATOM 3811 C C . GLN B 2 233 ? 20.787 28.428 -2.649 1.00 46.39 233 GLN B C 1
ATOM 3812 O O . GLN B 2 233 ? 20.290 28.705 -1.553 1.00 46.35 233 GLN B O 1
ATOM 3818 N N . GLU B 2 234 ? 22.038 27.995 -2.809 1.00 46.53 234 GLU B N 1
ATOM 3819 C CA . GLU B 2 234 ? 23.051 27.963 -1.745 1.00 46.55 234 GLU B CA 1
ATOM 3820 C C . GLU B 2 234 ? 22.832 26.859 -0.704 1.00 46.56 234 GLU B C 1
ATOM 3821 O O . GLU B 2 234 ? 23.420 26.886 0.377 1.00 46.77 234 GLU B O 1
ATOM 3827 N N . GLY B 2 235 ? 22.000 25.879 -1.044 1.00 46.52 235 GLY B N 1
ATOM 3828 C CA . GLY B 2 235 ? 21.790 24.716 -0.186 1.00 46.53 235 GLY B CA 1
ATOM 3829 C C . GLY B 2 235 ? 22.955 23.748 -0.252 1.00 46.59 235 GLY B C 1
ATOM 3830 O O . GLY B 2 235 ? 23.916 23.969 -1.002 1.00 46.68 235 GLY B O 1
ATOM 3831 N N . TYR B 2 236 ? 22.874 22.677 0.536 1.00 46.52 236 TYR B N 1
ATOM 3832 C CA . TYR B 2 236 ? 23.916 21.643 0.554 1.00 46.46 236 TYR B CA 1
ATOM 3833 C C . TYR B 2 236 ? 23.485 20.343 1.235 1.00 46.46 236 TYR B C 1
ATOM 3834 O O . TYR B 2 236 ? 22.741 20.360 2.221 1.00 46.41 236 TYR B O 1
ATOM 3843 N N . GLY B 2 237 ? 23.965 19.224 0.689 1.00 46.42 237 GLY B N 1
ATOM 3844 C CA . GLY B 2 237 ? 23.715 17.896 1.248 1.00 46.38 237 GLY B CA 1
ATOM 3845 C C . GLY B 2 237 ? 25.012 17.215 1.641 1.00 46.30 237 GLY B C 1
ATOM 3846 O O . GLY B 2 237 ? 25.682 16.625 0.796 1.00 46.07 237 GLY B O 1
ATOM 3847 N N . ASP B 2 238 ? 25.353 17.302 2.930 1.00 46.48 238 ASP B N 1
ATOM 3848 C CA . ASP B 2 238 ? 26.607 16.763 3.473 1.00 46.53 238 ASP B CA 1
ATOM 3849 C C . ASP B 2 238 ? 26.489 15.306 3.904 1.00 46.51 238 ASP B C 1
ATOM 3850 O O . ASP B 2 238 ? 25.537 14.927 4.588 1.00 46.32 238 ASP B O 1
ATOM 3855 N N . PHE B 2 239 ? 27.476 14.508 3.496 1.00 46.56 239 PHE B N 1
ATOM 3856 C CA . PHE B 2 239 ? 27.555 13.086 3.820 1.00 46.58 239 PHE B CA 1
ATOM 3857 C C . PHE B 2 239 ? 28.978 12.727 4.232 1.00 46.62 239 PHE B C 1
ATOM 3858 O O . PHE B 2 239 ? 29.878 12.675 3.388 1.00 46.50 239 PHE B O 1
ATOM 3866 N N . TYR B 2 240 ? 29.182 12.485 5.524 1.00 46.68 240 TYR B N 1
ATOM 3867 C CA . TYR B 2 240 ? 30.467 11.993 6.013 1.00 46.81 240 TYR B CA 1
ATOM 3868 C C . TYR B 2 240 ? 30.426 10.471 6.088 1.00 46.90 240 TYR B C 1
ATOM 3869 O O . TYR B 2 240 ? 29.473 9.898 6.619 1.00 47.03 240 TYR B O 1
ATOM 3878 N N . ILE B 2 241 ? 31.447 9.817 5.537 1.00 46.91 241 ILE B N 1
ATOM 3879 C CA . ILE B 2 241 ? 31.536 8.357 5.569 1.00 46.89 241 ILE B CA 1
ATOM 3880 C C . ILE B 2 241 ? 32.838 7.938 6.245 1.00 47.17 241 ILE B C 1
ATOM 3881 O O . ILE B 2 241 ? 33.919 8.314 5.796 1.00 47.32 241 ILE B O 1
ATOM 3886 N N . ALA B 2 242 ? 32.727 7.163 7.323 1.00 47.32 242 ALA B N 1
ATOM 3887 C CA . ALA B 2 242 ? 33.892 6.671 8.061 1.00 47.57 242 ALA B CA 1
ATOM 3888 C C . ALA B 2 242 ? 34.791 5.767 7.202 1.00 47.78 242 ALA B C 1
ATOM 3889 O O . ALA B 2 242 ? 34.292 5.027 6.347 1.00 47.83 242 ALA B O 1
ATOM 3891 N N . PRO B 2 243 ? 36.122 5.829 7.424 1.00 47.89 243 PRO B N 1
ATOM 3892 C CA . PRO B 2 243 ? 37.071 5.018 6.661 1.00 47.94 243 PRO B CA 1
ATOM 3893 C C . PRO B 2 243 ? 37.169 3.568 7.133 1.00 48.02 243 PRO B C 1
ATOM 3894 O O . PRO B 2 243 ? 37.071 3.286 8.329 1.00 48.02 243 PRO B O 1
ATOM 3898 N N . ARG B 2 244 ? 37.369 2.665 6.177 1.00 48.13 244 ARG B N 1
ATOM 3899 C CA . ARG B 2 244 ? 37.564 1.246 6.445 1.00 48.29 244 ARG B CA 1
ATOM 3900 C C . ARG B 2 244 ? 38.984 0.997 6.961 1.00 48.30 244 ARG B C 1
ATOM 3901 O O . ARG B 2 244 ? 39.956 1.529 6.424 1.00 48.28 244 ARG B O 1
ATOM 3909 N N . ALA B 2 245 ? 39.205 0.261 7.925 1.00 48.35 245 ALA B N 1
ATOM 3910 N N . MET C 3 1 ? -24.813 -18.445 -38.614 1.00 46.94 1 MET C N 1
ATOM 3911 C CA . MET C 3 1 ? -23.687 -17.737 -39.297 1.00 47.07 1 MET C CA 1
ATOM 3912 C C . MET C 3 1 ? -23.840 -16.210 -39.253 1.00 46.95 1 MET C C 1
ATOM 3913 O O . MET C 3 1 ? -24.956 -15.686 -39.294 1.00 46.98 1 MET C O 1
ATOM 3918 N N . PHE C 3 2 ? -22.708 -15.511 -39.175 1.00 46.81 2 PHE C N 1
ATOM 3919 C CA . PHE C 3 2 ? -22.695 -14.061 -38.979 1.00 46.62 2 PHE C CA 1
ATOM 3920 C C . PHE C 3 2 ? -21.594 -13.328 -39.743 1.00 46.50 2 PHE C C 1
ATOM 3921 O O . PHE C 3 2 ? -20.584 -13.922 -40.122 1.00 46.54 2 PHE C O 1
ATOM 3929 N N . LYS C 3 3 ? -21.812 -12.033 -39.964 1.00 46.36 3 LYS C N 1
ATOM 3930 C CA . LYS C 3 3 ? -20.754 -11.118 -40.392 1.00 46.21 3 LYS C CA 1
ATOM 3931 C C . LYS C 3 3 ? -20.823 -9.808 -39.598 1.00 46.33 3 LYS C C 1
ATOM 3932 O O . LYS C 3 3 ? -21.861 -9.140 -39.570 1.00 46.25 3 LYS C O 1
ATOM 3938 N N . ILE C 3 4 ? -19.715 -9.461 -38.946 1.00 46.40 4 ILE C N 1
ATOM 3939 C CA . ILE C 3 4 ? -19.611 -8.223 -38.181 1.00 46.61 4 ILE C CA 1
ATOM 3940 C C . ILE C 3 4 ? -18.387 -7.430 -38.629 1.00 46.83 4 ILE C C 1
ATOM 3941 O O . ILE C 3 4 ? -17.305 -7.992 -38.788 1.00 46.65 4 ILE C O 1
ATOM 3946 N N . VAL C 3 5 ? -18.570 -6.127 -38.838 1.00 47.18 5 VAL C N 1
ATOM 3947 C CA . VAL C 3 5 ? -17.458 -5.237 -39.171 1.00 47.63 5 VAL C CA 1
ATOM 3948 C C . VAL C 3 5 ? -17.427 -4.039 -38.222 1.00 47.97 5 VAL C C 1
ATOM 3949 O O . VAL C 3 5 ? -18.409 -3.301 -38.111 1.00 47.97 5 VAL C O 1
ATOM 3953 N N . TYR C 3 6 ? -16.299 -3.866 -37.533 1.00 48.48 6 TYR C N 1
ATOM 3954 C CA . TYR C 3 6 ? -16.055 -2.692 -36.687 1.00 48.88 6 TYR C CA 1
ATOM 3955 C C . TYR C 3 6 ? -15.032 -1.789 -37.392 1.00 48.81 6 TYR C C 1
ATOM 3956 O O . TYR C 3 6 ? -14.008 -2.279 -37.879 1.00 48.69 6 TYR C O 1
ATOM 3965 N N . PRO C 3 7 ? -15.324 -0.477 -37.482 1.00 48.84 7 PRO C N 1
ATOM 3966 C CA . PRO C 3 7 ? -14.466 0.473 -38.200 1.00 49.00 7 PRO C CA 1
ATOM 3967 C C . PRO C 3 7 ? -13.088 0.707 -37.568 1.00 49.10 7 PRO C C 1
ATOM 3968 O O . PRO C 3 7 ? -12.159 1.123 -38.267 1.00 49.12 7 PRO C O 1
ATOM 3972 N N . ASN C 3 8 ? -12.958 0.442 -36.270 1.00 49.19 8 ASN C N 1
ATOM 3973 C CA . ASN C 3 8 ? -11.707 0.698 -35.558 1.00 49.22 8 ASN C CA 1
ATOM 3974 C C . ASN C 3 8 ? -11.198 -0.508 -34.768 1.00 49.13 8 ASN C C 1
ATOM 3975 O O . ASN C 3 8 ? -11.694 -0.811 -33.676 1.00 49.12 8 ASN C O 1
ATOM 3980 N N . ALA C 3 9 ? -10.195 -1.180 -35.330 1.00 48.92 9 ALA C N 1
ATOM 3981 C CA . ALA C 3 9 ? -9.593 -2.356 -34.705 1.00 48.73 9 ALA C CA 1
ATOM 3982 C C . ALA C 3 9 ? -8.819 -2.000 -33.439 1.00 48.57 9 ALA C C 1
ATOM 3983 O O . ALA C 3 9 ? -8.749 -2.807 -32.511 1.00 48.58 9 ALA C O 1
ATOM 3985 N N . LYS C 3 10 ? -8.252 -0.795 -33.401 1.00 48.40 10 LYS C N 1
ATOM 3986 C CA . LYS C 3 10 ? -7.544 -0.304 -32.214 1.00 48.37 10 LYS C CA 1
ATOM 3987 C C . LYS C 3 10 ? -8.427 -0.381 -30.964 1.00 48.29 10 LYS C C 1
ATOM 3988 O O . LYS C 3 10 ? -7.985 -0.860 -29.918 1.00 48.21 10 LYS C O 1
ATOM 3990 N N . ASP C 3 11 ? -9.676 0.070 -31.088 1.00 48.23 11 ASP C N 1
ATOM 3991 C CA . ASP C 3 11 ? -10.629 0.042 -29.976 1.00 48.17 11 ASP C CA 1
ATOM 3992 C C . ASP C 3 11 ? -11.174 -1.358 -29.713 1.00 47.97 11 ASP C C 1
ATOM 3993 O O . ASP C 3 11 ? -11.482 -1.704 -28.572 1.00 47.80 11 ASP C O 1
ATOM 3998 N N . PHE C 3 12 ? -11.292 -2.158 -30.770 1.00 47.85 12 PHE C N 1
ATOM 3999 C CA . PHE C 3 12 ? -11.722 -3.547 -30.629 1.00 47.63 12 PHE C CA 1
ATOM 4000 C C . PHE C 3 12 ? -10.793 -4.330 -29.694 1.00 47.35 12 PHE C C 1
ATOM 4001 O O . PHE C 3 12 ? -11.262 -4.987 -28.761 1.00 47.19 12 PHE C O 1
ATOM 4009 N N . PHE C 3 13 ? -9.483 -4.249 -29.942 1.00 47.03 13 PHE C N 1
ATOM 4010 C CA . PHE C 3 13 ? -8.487 -4.893 -29.083 1.00 46.72 13 PHE C CA 1
ATOM 4011 C C . PHE C 3 13 ? -8.560 -4.386 -27.646 1.00 46.58 13 PHE C C 1
ATOM 4012 O O . PHE C 3 13 ? -8.450 -5.169 -26.698 1.00 46.55 13 PHE C O 1
ATOM 4020 N N . SER C 3 14 ? -8.760 -3.077 -27.501 1.00 46.33 14 SER C N 1
ATOM 4021 C CA . SER C 3 14 ? -8.912 -2.443 -26.196 1.00 46.17 14 SER C CA 1
ATOM 4022 C C . SER C 3 14 ? -10.041 -3.067 -25.372 1.00 46.05 14 SER C C 1
ATOM 4023 O O . SER C 3 14 ? -9.871 -3.296 -24.174 1.00 46.01 14 SER C O 1
ATOM 4026 N N . PHE C 3 15 ? -11.179 -3.342 -26.017 1.00 45.88 15 PHE C N 1
ATOM 4027 C CA . PHE C 3 15 ? -12.303 -4.019 -25.365 1.00 45.76 15 PHE C CA 1
ATOM 4028 C C . PHE C 3 15 ? -11.891 -5.396 -24.841 1.00 46.03 15 PHE C C 1
ATOM 4029 O O . PHE C 3 15 ? -12.097 -5.708 -23.669 1.00 45.93 15 PHE C O 1
ATOM 4037 N N . ILE C 3 16 ? -11.305 -6.206 -25.723 1.00 46.42 16 ILE C N 1
ATOM 4038 C CA . ILE C 3 16 ? -10.806 -7.541 -25.378 1.00 46.73 16 ILE C CA 1
ATOM 4039 C C . ILE C 3 16 ? -9.837 -7.486 -24.195 1.00 46.89 16 ILE C C 1
ATOM 4040 O O . ILE C 3 16 ? -10.028 -8.192 -23.205 1.00 46.78 16 ILE C O 1
ATOM 4045 N N . ASN C 3 17 ? -8.822 -6.627 -24.294 1.00 47.35 17 ASN C N 1
ATOM 4046 C CA . ASN C 3 17 ? -7.830 -6.453 -23.229 1.00 47.87 17 ASN C CA 1
ATOM 4047 C C . ASN C 3 17 ? -8.466 -5.991 -21.925 1.00 48.10 17 ASN C C 1
ATOM 4048 O O . ASN C 3 17 ? -8.022 -6.365 -20.839 1.00 48.03 17 ASN C O 1
ATOM 4053 N N . SER C 3 18 ? -9.518 -5.186 -22.053 1.00 48.53 18 SER C N 1
ATOM 4054 C CA . SER C 3 18 ? -10.229 -4.625 -20.913 1.00 48.84 18 SER C CA 1
ATOM 4055 C C . SER C 3 18 ? -10.989 -5.685 -20.116 1.00 49.16 18 SER C C 1
ATOM 4056 O O . SER C 3 18 ? -10.943 -5.687 -18.888 1.00 49.34 18 SER C O 1
ATOM 4059 N N . ILE C 3 19 ? -11.679 -6.584 -20.817 1.00 49.61 19 ILE C N 1
ATOM 4060 C CA . ILE C 3 19 ? -12.401 -7.692 -20.179 1.00 50.08 19 ILE C CA 1
ATOM 4061 C C . ILE C 3 19 ? -11.414 -8.708 -19.593 1.00 50.54 19 ILE C C 1
ATOM 4062 O O . ILE C 3 19 ? -11.690 -9.351 -18.574 1.00 50.62 19 ILE C O 1
ATOM 4067 N N . THR C 3 20 ? -10.259 -8.827 -20.245 1.00 51.04 20 THR C N 1
ATOM 4068 C CA . THR C 3 20 ? -9.173 -9.691 -19.796 1.00 51.49 20 THR C CA 1
ATOM 4069 C C . THR C 3 20 ? -8.727 -9.354 -18.368 1.00 51.87 20 THR C C 1
ATOM 4070 O O . THR C 3 20 ? -8.293 -10.235 -17.631 1.00 51.99 20 THR C O 1
ATOM 4074 N N . ASN C 3 21 ? -8.867 -8.088 -17.977 1.00 52.38 21 ASN C N 1
ATOM 4075 C CA . ASN C 3 21 ? -8.568 -7.653 -16.606 1.00 52.88 21 ASN C CA 1
ATOM 4076 C C . ASN C 3 21 ? -9.477 -8.273 -15.543 1.00 53.10 21 ASN C C 1
ATOM 4077 O O . ASN C 3 21 ? -9.343 -7.975 -14.351 1.00 53.17 21 ASN C O 1
ATOM 4082 N N . VAL C 3 22 ? -10.393 -9.136 -15.980 1.00 53.36 22 VAL C N 1
ATOM 4083 C CA . VAL C 3 22 ? -11.431 -9.686 -15.110 1.00 53.66 22 VAL C CA 1
ATOM 4084 C C . VAL C 3 22 ? -11.523 -11.215 -15.172 1.00 53.72 22 VAL C C 1
ATOM 4085 O O . VAL C 3 22 ? -11.711 -11.870 -14.142 1.00 53.64 22 VAL C O 1
ATOM 4089 N N . THR C 3 23 ? -11.382 -11.776 -16.374 1.00 53.86 23 THR C N 1
ATOM 4090 C CA . THR C 3 23 ? -11.676 -13.198 -16.587 1.00 53.92 23 THR C CA 1
ATOM 4091 C C . THR C 3 23 ? -10.675 -13.991 -17.447 1.00 53.83 23 THR C C 1
ATOM 4092 O O . THR C 3 23 ? -10.565 -15.213 -17.295 1.00 53.83 23 THR C O 1
ATOM 4096 N N . ASP C 3 24 ? -9.960 -13.304 -18.340 1.00 53.77 24 ASP C N 1
ATOM 4097 C CA . ASP C 3 24 ? -9.033 -13.945 -19.295 1.00 53.81 24 ASP C CA 1
ATOM 4098 C C . ASP C 3 24 ? -9.696 -14.997 -20.189 1.00 53.69 24 ASP C C 1
ATOM 4099 O O . ASP C 3 24 ? -9.030 -15.668 -20.984 1.00 53.70 24 ASP C O 1
ATOM 4104 N N . SER C 3 25 ? -11.011 -15.130 -20.046 1.00 53.58 25 SER C N 1
ATOM 4105 C CA . SER C 3 25 ? -11.814 -16.037 -20.853 1.00 53.42 25 SER C CA 1
ATOM 4106 C C . SER C 3 25 ? -13.103 -15.311 -21.216 1.00 53.37 25 SER C C 1
ATOM 4107 O O . SER C 3 25 ? -14.069 -15.308 -20.447 1.00 53.43 25 SER C O 1
ATOM 4110 N N . ILE C 3 26 ? -13.102 -14.677 -22.385 1.00 53.15 26 ILE C N 1
ATOM 4111 C CA . ILE C 3 26 ? -14.224 -13.839 -22.804 1.00 52.92 26 ILE C CA 1
ATOM 4112 C C . ILE C 3 26 ? -15.318 -14.648 -23.501 1.00 52.68 26 ILE C C 1
ATOM 4113 O O . ILE C 3 26 ? -15.050 -15.686 -24.107 1.00 52.91 26 ILE C O 1
ATOM 4118 N N . ILE C 3 27 ? -16.553 -14.167 -23.384 1.00 52.40 27 ILE C N 1
ATOM 4119 C CA . ILE C 3 27 ? -17.711 -14.766 -24.048 1.00 51.89 27 ILE C CA 1
ATOM 4120 C C . ILE C 3 27 ? -18.561 -13.652 -24.670 1.00 51.49 27 ILE C C 1
ATOM 4121 O O . ILE C 3 27 ? -19.264 -12.912 -23.970 1.00 51.50 27 ILE C O 1
ATOM 4126 N N . LEU C 3 28 ? -18.457 -13.524 -25.989 1.00 50.98 28 LEU C N 1
ATOM 4127 C CA . LEU C 3 28 ? -19.199 -12.514 -26.737 1.00 50.48 28 LEU C CA 1
ATOM 4128 C C . LEU C 3 28 ? -20.639 -12.956 -26.963 1.00 50.02 28 LEU C C 1
ATOM 4129 O O . LEU C 3 28 ? -20.926 -14.152 -26.992 1.00 49.98 28 LEU C O 1
ATOM 4134 N N . ASN C 3 29 ? -21.536 -11.985 -27.109 1.00 49.54 29 ASN C N 1
ATOM 4135 C CA . ASN C 3 29 ? -22.940 -12.261 -27.402 1.00 49.17 29 ASN C CA 1
ATOM 4136 C C . ASN C 3 29 ? -23.407 -11.458 -28.607 1.00 49.14 29 ASN C C 1
ATOM 4137 O O . ASN C 3 29 ? -23.383 -10.228 -28.594 1.00 49.12 29 ASN C O 1
ATOM 4142 N N . PHE C 3 30 ? -23.813 -12.165 -29.655 1.00 49.22 30 PHE C N 1
ATOM 4143 C CA . PHE C 3 30 ? -24.334 -11.524 -30.853 1.00 49.25 30 PHE C CA 1
ATOM 4144 C C . PHE C 3 30 ? -25.859 -11.507 -30.804 1.00 49.19 30 PHE C C 1
ATOM 4145 O O . PHE C 3 30 ? -26.515 -12.509 -31.092 1.00 49.00 30 PHE C O 1
ATOM 4153 N N . THR C 3 31 ? -26.407 -10.361 -30.412 1.00 49.23 31 THR C N 1
ATOM 4154 C CA . THR C 3 31 ? -27.851 -10.187 -30.282 1.00 49.30 31 THR C CA 1
ATOM 4155 C C . THR C 3 31 ? -28.396 -9.369 -31.440 1.00 49.42 31 THR C C 1
ATOM 4156 O O . THR C 3 31 ? -27.640 -8.874 -32.269 1.00 49.48 31 THR C O 1
ATOM 4160 N N . GLU C 3 32 ? -29.715 -9.219 -31.475 1.00 49.58 32 GLU C N 1
ATOM 4161 C CA . GLU C 3 32 ? -30.396 -8.414 -32.486 1.00 49.84 32 GLU C CA 1
ATOM 4162 C C . GLU C 3 32 ? -29.997 -6.948 -32.342 1.00 49.74 32 GLU C C 1
ATOM 4163 O O . GLU C 3 32 ? -29.949 -6.207 -33.323 1.00 49.59 32 GLU C O 1
ATOM 4169 N N . ASP C 3 33 ? -29.706 -6.553 -31.104 1.00 49.84 33 ASP C N 1
ATOM 4170 C CA . ASP C 3 33 ? -29.393 -5.170 -30.751 1.00 49.99 33 ASP C CA 1
ATOM 4171 C C . ASP C 3 33 ? -27.937 -4.793 -31.006 1.00 49.97 33 ASP C C 1
ATOM 4172 O O . ASP C 3 33 ? -27.627 -3.617 -31.214 1.00 50.10 33 ASP C O 1
ATOM 4177 N N . GLY C 3 34 ? -27.055 -5.789 -30.981 1.00 49.86 34 GLY C N 1
ATOM 4178 C CA . GLY C 3 34 ? -25.624 -5.576 -31.185 1.00 49.72 34 GLY C CA 1
ATOM 4179 C C . GLY C 3 34 ? -24.789 -6.612 -30.461 1.00 49.66 34 GLY C C 1
ATOM 4180 O O . GLY C 3 34 ? -25.246 -7.727 -30.214 1.00 49.74 34 GLY C O 1
ATOM 4181 N N . ILE C 3 35 ? -23.559 -6.244 -30.122 1.00 49.60 35 ILE C N 1
ATOM 4182 C CA . ILE C 3 35 ? -22.675 -7.126 -29.369 1.00 49.63 35 ILE C CA 1
ATOM 4183 C C . ILE C 3 35 ? -22.541 -6.645 -27.920 1.00 49.62 35 ILE C C 1
ATOM 4184 O O . ILE C 3 35 ? -22.504 -5.439 -27.650 1.00 49.41 35 ILE C O 1
ATOM 4189 N N . PHE C 3 36 ? -22.489 -7.597 -26.992 1.00 49.74 36 PHE C N 1
ATOM 4190 C CA . PHE C 3 36 ? -22.153 -7.291 -25.602 1.00 49.90 36 PHE C CA 1
ATOM 4191 C C . PHE C 3 36 ? -21.328 -8.394 -24.941 1.00 49.99 36 PHE C C 1
ATOM 4192 O O . PHE C 3 36 ? -21.220 -9.508 -25.465 1.00 50.10 36 PHE C O 1
ATOM 4200 N N . SER C 3 37 ? -20.741 -8.068 -23.792 1.00 49.94 37 SER C N 1
ATOM 4201 C CA . SER C 3 37 ? -19.978 -9.027 -23.006 1.00 49.94 37 SER C CA 1
ATOM 4202 C C . SER C 3 37 ? -20.110 -8.653 -21.535 1.00 49.84 37 SER C C 1
ATOM 4203 O O . SER C 3 37 ? -19.940 -7.490 -21.172 1.00 49.99 37 SER C O 1
ATOM 4206 N N . ARG C 3 38 ? -20.428 -9.632 -20.693 1.00 49.64 38 ARG C N 1
ATOM 4207 C CA . ARG C 3 38 ? -20.682 -9.364 -19.277 1.00 49.52 38 ARG C CA 1
ATOM 4208 C C . ARG C 3 38 ? -20.117 -10.439 -18.351 1.00 49.28 38 ARG C C 1
ATOM 4209 O O . ARG C 3 38 ? -20.664 -11.547 -18.259 1.00 49.15 38 ARG C O 1
ATOM 4217 N N . HIS C 3 39 ? -19.027 -10.103 -17.662 1.00 48.89 39 HIS C N 1
ATOM 4218 C CA . HIS C 3 39 ? -18.484 -10.9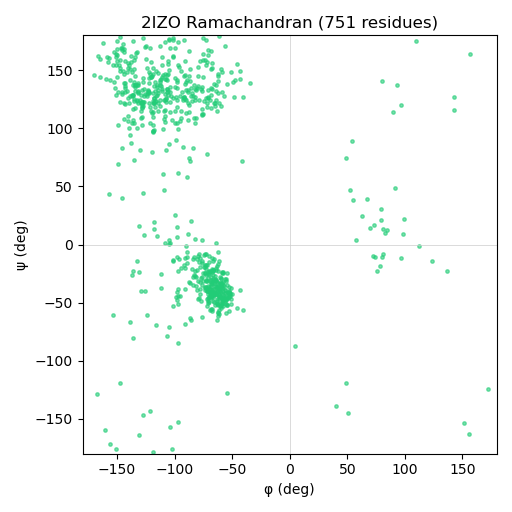83 -16.635 1.00 48.56 39 HIS C CA 1
ATOM 4219 C C . HIS C 3 39 ? -18.664 -10.398 -15.235 1.00 48.33 39 HIS C C 1
ATOM 4220 O O . HIS C 3 39 ? -18.402 -9.213 -15.010 1.00 48.48 39 HIS C O 1
ATOM 4227 N N . LEU C 3 40 ? -19.119 -11.240 -14.309 1.00 47.82 40 LEU C N 1
ATOM 4228 C CA . LEU C 3 40 ? -19.298 -10.861 -12.917 1.00 47.40 40 LEU C CA 1
ATOM 4229 C C . LEU C 3 40 ? -18.407 -11.721 -12.026 1.00 47.32 40 LEU C C 1
ATOM 4230 O O . LEU C 3 40 ? -18.607 -12.931 -11.917 1.00 47.20 40 LEU C O 1
ATOM 4235 N N . THR C 3 41 ? -17.428 -11.085 -11.388 1.00 47.30 41 THR C N 1
ATOM 4236 C CA . THR C 3 41 ? -16.474 -11.773 -10.508 1.00 47.24 41 THR C CA 1
ATOM 4237 C C . THR C 3 41 ? -17.168 -12.649 -9.462 1.00 47.37 41 THR C C 1
ATOM 4238 O O . THR C 3 41 ? -18.270 -12.335 -9.013 1.00 47.40 41 THR C O 1
ATOM 4242 N N . GLU C 3 42 ? -16.512 -13.745 -9.082 1.00 47.55 42 GLU C N 1
ATOM 4243 C CA . GLU C 3 42 ? -17.092 -14.749 -8.179 1.00 47.63 42 GLU C CA 1
ATOM 4244 C C . GLU C 3 42 ? -17.416 -14.215 -6.784 1.00 47.69 42 GLU C C 1
ATOM 4245 O O . GLU C 3 42 ? -18.178 -14.833 -6.042 1.00 47.77 42 GLU C O 1
ATOM 4247 N N . ASP C 3 43 ? -16.839 -13.070 -6.430 1.00 47.81 43 ASP C N 1
ATOM 4248 C CA . ASP C 3 43 ? -17.199 -12.397 -5.186 1.00 47.93 43 ASP C CA 1
ATOM 4249 C C . ASP C 3 43 ? -18.369 -11.427 -5.387 1.00 47.79 43 ASP C C 1
ATOM 4250 O O . ASP C 3 43 ? -18.895 -10.868 -4.421 1.00 47.76 43 ASP C O 1
ATOM 4255 N N . LYS C 3 44 ? -18.765 -11.253 -6.651 1.00 47.69 44 LYS C N 1
ATOM 4256 C CA . LYS C 3 44 ? -19.887 -10.390 -7.057 1.00 47.63 44 LYS C CA 1
ATOM 4257 C C . LYS C 3 44 ? -19.655 -8.911 -6.725 1.00 47.51 44 LYS C C 1
ATOM 4258 O O . LYS C 3 44 ? -20.598 -8.140 -6.587 1.00 47.52 44 LYS C O 1
ATOM 4264 N N . VAL C 3 45 ? -18.387 -8.530 -6.618 1.00 47.42 45 VAL C N 1
ATOM 4265 C CA . VAL C 3 45 ? -17.997 -7.178 -6.242 1.00 47.26 45 VAL C CA 1
ATOM 4266 C C . VAL C 3 45 ? -17.825 -6.313 -7.481 1.00 47.29 45 VAL C C 1
ATOM 4267 O O . VAL C 3 45 ? -18.198 -5.138 -7.484 1.00 47.48 45 VAL C O 1
ATOM 4271 N N . LEU C 3 46 ? -17.268 -6.904 -8.533 1.00 47.22 46 LEU C N 1
ATOM 4272 C CA . LEU C 3 46 ? -16.881 -6.163 -9.724 1.00 47.24 46 LEU C CA 1
ATOM 4273 C C . LEU C 3 46 ? -17.468 -6.793 -10.987 1.00 47.17 46 LEU C C 1
ATOM 4274 O O . LEU C 3 46 ? -17.522 -8.014 -11.107 1.00 47.10 46 LEU C O 1
ATOM 4279 N N . MET C 3 47 ? -17.924 -5.949 -11.911 1.00 47.32 47 MET C N 1
ATOM 4280 C CA . MET C 3 47 ? -18.528 -6.407 -13.165 1.00 47.55 47 MET C CA 1
ATOM 4281 C C . MET C 3 47 ? -18.041 -5.593 -14.352 1.00 47.58 47 MET C C 1
ATOM 4282 O O . MET C 3 47 ? -18.087 -4.361 -14.335 1.00 47.51 47 MET C O 1
ATOM 4287 N N . ALA C 3 48 ? -17.579 -6.299 -15.381 1.00 47.77 48 ALA C N 1
ATOM 4288 C CA . ALA C 3 48 ? -17.137 -5.673 -16.623 1.00 47.77 48 ALA C CA 1
ATOM 4289 C C . ALA C 3 48 ? -18.173 -5.891 -17.713 1.00 47.90 48 ALA C C 1
ATOM 4290 O O . ALA C 3 48 ? -18.662 -7.011 -17.910 1.00 47.99 48 ALA C O 1
ATOM 4292 N N . ILE C 3 49 ? -18.515 -4.812 -18.408 1.00 47.98 49 ILE C N 1
ATOM 4293 C CA . ILE C 3 49 ? -19.475 -4.878 -19.502 1.00 48.04 49 ILE C CA 1
ATOM 4294 C C . ILE C 3 49 ? -18.972 -4.137 -20.733 1.00 48.27 49 ILE C C 1
ATOM 4295 O O . ILE C 3 49 ? -18.632 -2.951 -20.670 1.00 48.08 49 ILE C O 1
ATOM 4300 N N . MET C 3 50 ? -18.918 -4.864 -21.845 1.00 48.58 50 MET C N 1
ATOM 4301 C CA . MET C 3 50 ? -18.707 -4.279 -23.163 1.00 48.84 50 MET C CA 1
ATOM 4302 C C . MET C 3 50 ? -20.043 -4.264 -23.897 1.00 48.90 50 MET C C 1
ATOM 4303 O O . MET C 3 50 ? -20.739 -5.274 -23.923 1.00 49.04 50 MET C O 1
ATOM 4308 N N . ARG C 3 51 ? -20.412 -3.124 -24.473 1.00 48.97 51 ARG C N 1
ATOM 4309 C CA . ARG C 3 51 ? -21.577 -3.084 -25.355 1.00 49.33 51 ARG C CA 1
ATOM 4310 C C . ARG C 3 51 ? -21.357 -2.211 -26.589 1.00 49.20 51 ARG C C 1
ATOM 4311 O O . ARG C 3 51 ? -21.039 -1.021 -26.484 1.00 49.15 51 ARG C O 1
ATOM 4319 N N . ILE C 3 52 ? -21.508 -2.829 -27.758 1.00 49.12 52 ILE C N 1
ATOM 4320 C CA . ILE C 3 52 ? -21.388 -2.130 -29.030 1.00 49.02 52 ILE C CA 1
ATOM 4321 C C . ILE C 3 52 ? -22.718 -2.242 -29.772 1.00 49.17 52 ILE C C 1
ATOM 4322 O O . ILE C 3 52 ? -23.023 -3.298 -30.335 1.00 49.21 52 ILE C O 1
ATOM 4327 N N . PRO C 3 53 ? -23.520 -1.157 -29.759 1.00 49.27 53 PRO C N 1
ATOM 4328 C CA . PRO C 3 53 ? -24.828 -1.111 -30.425 1.00 49.35 53 PRO C CA 1
ATOM 4329 C C . PRO C 3 53 ? -24.727 -1.289 -31.945 1.00 49.51 53 PRO C C 1
ATOM 4330 O O . PRO C 3 53 ? -23.748 -0.850 -32.554 1.00 49.57 53 PRO C O 1
ATOM 4334 N N . LYS C 3 54 ? -25.741 -1.920 -32.538 1.00 49.62 54 LYS C N 1
ATOM 4335 C CA . LYS C 3 54 ? -25.739 -2.282 -33.963 1.00 49.76 54 LYS C CA 1
ATOM 4336 C C . LYS C 3 54 ? -25.412 -1.137 -34.923 1.00 49.83 54 LYS C C 1
ATOM 4337 O O . LYS C 3 54 ? -24.674 -1.333 -35.889 1.00 49.80 54 LYS C O 1
ATOM 4339 N N . ASP C 3 55 ? -25.959 0.049 -34.659 1.00 50.01 55 ASP C N 1
ATOM 4340 C CA . ASP C 3 55 ? -25.766 1.205 -35.545 1.00 50.34 55 ASP C CA 1
ATOM 4341 C C . ASP C 3 55 ? -24.320 1.713 -35.578 1.00 50.27 55 ASP C C 1
ATOM 4342 O O . ASP C 3 55 ? -23.908 2.368 -36.540 1.00 50.51 55 ASP C O 1
ATOM 4347 N N . VAL C 3 56 ? -23.557 1.393 -34.537 1.00 50.07 56 VAL C N 1
ATOM 4348 C CA . VAL C 3 56 ? -22.151 1.794 -34.431 1.00 49.78 56 VAL C CA 1
ATOM 4349 C C . VAL C 3 56 ? -21.237 0.966 -35.357 1.00 49.52 56 VAL C C 1
ATOM 4350 O O . VAL C 3 56 ? -20.128 1.390 -35.694 1.00 49.44 56 VAL C O 1
ATOM 4354 N N . LEU C 3 57 ? -21.725 -0.198 -35.782 1.00 49.32 57 LEU C N 1
ATOM 4355 C CA . LEU C 3 57 ? -20.955 -1.113 -36.631 1.00 49.17 57 LEU C CA 1
ATOM 4356 C C . LEU C 3 57 ? -21.143 -0.843 -38.121 1.00 49.16 57 LEU C C 1
ATOM 4357 O O . LEU C 3 57 ? -22.249 -0.537 -38.567 1.00 49.19 57 LEU C O 1
ATOM 4362 N N . SER C 3 58 ? -20.054 -0.965 -38.879 1.00 49.20 58 SER C N 1
ATOM 4363 C CA . SER C 3 58 ? -20.096 -0.889 -40.339 1.00 49.38 58 SER C CA 1
ATOM 4364 C C . SER C 3 58 ? -21.131 -1.866 -40.895 1.00 49.59 58 SER C C 1
ATOM 4365 O O . SER C 3 58 ? -22.059 -1.464 -41.602 1.00 49.78 58 SER C O 1
ATOM 4368 N N . GLU C 3 59 ? -20.961 -3.145 -40.568 1.00 49.70 59 GLU C N 1
ATOM 4369 C CA . GLU C 3 59 ? -21.876 -4.187 -41.008 1.00 49.77 59 GLU C CA 1
ATOM 4370 C C . GLU C 3 59 ? -22.238 -5.117 -39.861 1.00 49.95 59 GLU C C 1
ATOM 4371 O O . GLU C 3 59 ? -21.379 -5.512 -39.061 1.00 50.07 59 GLU C O 1
ATOM 4377 N N . TYR C 3 60 ? -23.521 -5.452 -39.786 1.00 50.03 60 TYR C N 1
ATOM 4378 C CA . TYR C 3 60 ? -24.015 -6.396 -38.802 1.00 50.15 60 TYR C CA 1
ATOM 4379 C C . TYR C 3 60 ? -25.058 -7.299 -39.448 1.00 50.34 60 TYR C C 1
ATOM 4380 O O . TYR C 3 60 ? -26.212 -6.907 -39.626 1.00 50.41 60 TYR C O 1
ATOM 4389 N N . SER C 3 61 ? -24.634 -8.505 -39.815 1.00 50.68 61 SER C N 1
ATOM 4390 C CA . SER C 3 61 ? -25.521 -9.458 -40.472 1.00 51.16 61 SER C CA 1
ATOM 4391 C C . SER C 3 61 ? -25.653 -10.762 -39.690 1.00 51.53 61 SER C C 1
ATOM 4392 O O . SER C 3 61 ? -24.737 -11.585 -39.670 1.00 51.59 61 SER C O 1
ATOM 4395 N N . ILE C 3 62 ? -26.793 -10.921 -39.023 1.00 52.01 62 ILE C N 1
ATOM 4396 C CA . ILE C 3 62 ? -27.207 -12.216 -38.491 1.00 52.52 62 ILE C CA 1
ATOM 4397 C C . ILE C 3 62 ? -28.673 -12.491 -38.761 1.00 52.93 62 ILE C C 1
ATOM 4398 O O . ILE C 3 62 ? -29.410 -11.638 -39.264 1.00 53.11 62 ILE C O 1
ATOM 4403 N N . ASP C 3 63 ? -29.079 -13.700 -38.396 1.00 53.31 63 ASP C N 1
ATOM 4404 C CA . ASP C 3 63 ? -30.441 -14.173 -38.563 1.00 53.74 63 ASP C CA 1
ATOM 4405 C C . ASP C 3 63 ? -30.928 -14.783 -37.256 1.00 53.87 63 ASP C C 1
ATOM 4406 O O . ASP C 3 63 ? -32.134 -14.865 -37.007 1.00 54.05 63 ASP C O 1
ATOM 4411 N N . SER C 3 64 ? -29.974 -15.211 -36.432 1.00 53.91 64 SER C N 1
ATOM 4412 C CA . SER C 3 64 ? -30.264 -15.857 -35.159 1.00 53.96 64 SER C CA 1
ATOM 4413 C C . SER C 3 64 ? -29.236 -15.423 -34.115 1.00 54.00 64 SER C C 1
ATOM 4414 O O . SER C 3 64 ? -28.032 -15.616 -34.314 1.00 54.10 64 SER C O 1
ATOM 4417 N N . PRO C 3 65 ? -29.704 -14.813 -33.009 1.00 54.00 65 PRO C N 1
ATOM 4418 C CA . PRO C 3 65 ? -28.802 -14.423 -31.928 1.00 53.99 65 PRO C CA 1
ATOM 4419 C C . PRO C 3 65 ? -28.162 -15.636 -31.263 1.00 53.99 65 PRO C C 1
ATOM 4420 O O . PRO C 3 65 ? -28.866 -16.493 -30.727 1.00 54.02 65 PRO C O 1
ATOM 4424 N N . THR C 3 66 ? -26.836 -15.707 -31.322 1.00 54.05 66 THR C N 1
ATOM 4425 C CA . THR C 3 66 ? -26.085 -16.790 -30.695 1.00 54.16 66 THR C CA 1
ATOM 4426 C C . THR C 3 66 ? -25.016 -16.263 -29.745 1.00 54.23 66 THR C C 1
ATOM 4427 O O . THR C 3 66 ? -24.727 -15.060 -29.703 1.00 54.23 66 THR C O 1
ATOM 4431 N N . SER C 3 67 ? -24.435 -17.189 -28.989 1.00 54.24 67 SER C N 1
ATOM 4432 C CA . SER C 3 67 ? -23.339 -16.901 -28.079 1.00 54.07 67 SER C CA 1
ATOM 4433 C C . SER C 3 67 ? -22.065 -17.537 -28.625 1.00 53.96 67 SER C C 1
ATOM 4434 O O . SER C 3 67 ? -22.110 -18.597 -29.248 1.00 53.89 67 SER C O 1
ATOM 4437 N N . VAL C 3 68 ? -20.933 -16.878 -28.400 1.00 53.86 68 VAL C N 1
ATOM 4438 C CA . VAL C 3 68 ? -19.637 -17.436 -28.770 1.00 53.85 68 VAL C CA 1
ATOM 4439 C C . VAL C 3 68 ? -18.657 -17.382 -27.592 1.00 53.80 68 VAL C C 1
ATOM 4440 O O . VAL C 3 68 ? -18.208 -16.309 -27.187 1.00 53.78 68 VAL C O 1
ATOM 4444 N N . LYS C 3 69 ? -18.358 -18.552 -27.034 1.00 53.82 69 LYS C N 1
ATOM 4445 C CA . LYS C 3 69 ? -17.389 -18.673 -25.951 1.00 53.86 69 LYS C CA 1
ATOM 4446 C C . LYS C 3 69 ? -16.011 -18.873 -26.561 1.00 53.79 69 LYS C C 1
ATOM 4447 O O . LYS C 3 69 ? -15.715 -19.948 -27.091 1.00 53.89 69 LYS C O 1
ATOM 4453 N N . LEU C 3 70 ? -15.171 -17.843 -26.497 1.00 53.74 70 LEU C N 1
ATOM 4454 C CA . LEU C 3 70 ? -13.819 -17.938 -27.043 1.00 53.79 70 LEU C CA 1
ATOM 4455 C C . LEU C 3 70 ? -13.000 -18.962 -26.259 1.00 53.80 70 LEU C C 1
ATOM 4456 O O . LEU C 3 70 ? -12.850 -18.822 -25.038 1.00 53.76 70 LEU C O 1
ATOM 4461 N N . ASP C 3 71 ? -12.490 -19.980 -26.970 1.00 53.79 71 ASP C N 1
ATOM 4462 C CA . ASP C 3 71 ? -11.785 -21.140 -26.379 1.00 53.76 71 ASP C CA 1
ATOM 4463 C C . ASP C 3 71 ? -10.825 -20.782 -25.235 1.00 53.74 71 ASP C C 1
ATOM 4464 O O . ASP C 3 71 ? -9.597 -20.853 -25.378 1.00 53.73 71 ASP C O 1
ATOM 4469 N N . VAL C 3 72 ? -11.423 -20.422 -24.099 1.00 53.64 72 VAL C N 1
ATOM 4470 C CA . VAL C 3 72 ? -10.725 -19.988 -22.883 1.00 53.57 72 VAL C CA 1
ATOM 4471 C C . VAL C 3 72 ? -9.526 -19.071 -23.178 1.00 53.38 72 VAL C C 1
ATOM 4472 O O . VAL C 3 72 ? -9.593 -18.209 -24.061 1.00 53.17 72 VAL C O 1
ATOM 4476 N N . SER C 3 73 ? -8.437 -19.290 -22.442 1.00 53.30 73 SER C N 1
ATOM 4477 C CA . SER C 3 73 ? -7.258 -18.433 -22.449 1.00 53.11 73 SER C CA 1
ATOM 4478 C C . SER C 3 73 ? -6.579 -18.371 -23.812 1.00 53.04 73 SER C C 1
ATOM 4479 O O . SER C 3 73 ? -6.448 -17.289 -24.387 1.00 52.99 73 SER C O 1
ATOM 4482 N N . SER C 3 74 ? -6.164 -19.533 -24.322 1.00 52.97 74 SER C N 1
ATOM 4483 C CA . SER C 3 74 ? -5.352 -19.623 -25.541 1.00 52.89 74 SER C CA 1
ATOM 4484 C C . SER C 3 74 ? -5.876 -18.729 -26.666 1.00 52.85 74 SER C C 1
ATOM 4485 O O . SER C 3 74 ? -5.142 -17.895 -27.196 1.00 52.83 74 SER C O 1
ATOM 4488 N N . VAL C 3 75 ? -7.153 -18.900 -26.998 1.00 52.79 75 VAL C N 1
ATOM 4489 C CA . VAL C 3 75 ? -7.790 -18.171 -28.091 1.00 52.78 75 VAL C CA 1
ATOM 4490 C C . VAL C 3 75 ? -7.833 -16.658 -27.850 1.00 52.77 75 VAL C C 1
ATOM 4491 O O . VAL C 3 75 ? -7.444 -15.881 -28.724 1.00 52.73 75 VAL C O 1
ATOM 4495 N N . LYS C 3 76 ? -8.280 -16.250 -26.663 1.00 52.78 76 LYS C N 1
ATOM 4496 C CA . LYS C 3 76 ? -8.304 -14.837 -26.286 1.00 52.81 76 LYS C CA 1
ATOM 4497 C C . LYS C 3 76 ? -6.891 -14.252 -26.153 1.00 52.92 76 LYS C C 1
ATOM 4498 O O . LYS C 3 76 ? -6.722 -13.030 -26.106 1.00 53.01 76 LYS C O 1
ATOM 4500 N N . LYS C 3 77 ? -5.889 -15.132 -26.092 1.00 52.99 77 LYS C N 1
ATOM 4501 C CA . LYS C 3 77 ? -4.477 -14.737 -26.072 1.00 52.99 77 LYS C CA 1
ATOM 4502 C C . LYS C 3 77 ? -3.887 -14.665 -27.482 1.00 53.01 77 LYS C C 1
ATOM 4503 O O . LYS C 3 77 ? -2.859 -14.020 -27.698 1.00 52.92 77 LYS C O 1
ATOM 4505 N N . ILE C 3 78 ? -4.537 -15.338 -28.430 1.00 53.15 78 ILE C N 1
ATOM 4506 C CA . ILE C 3 78 ? -4.165 -15.251 -29.845 1.00 53.40 78 ILE C CA 1
ATOM 4507 C C . ILE C 3 78 ? -4.649 -13.920 -30.435 1.00 53.46 78 ILE C C 1
ATOM 4508 O O . ILE C 3 78 ? -3.986 -13.339 -31.299 1.00 53.49 78 ILE C O 1
ATOM 4513 N N . LEU C 3 79 ? -5.803 -13.449 -29.960 1.00 53.56 79 LEU C N 1
ATOM 4514 C CA . LEU C 3 79 ? -6.358 -12.157 -30.373 1.00 53.67 79 LEU C CA 1
ATOM 4515 C C . LEU C 3 79 ? -5.445 -10.995 -29.986 1.00 53.73 79 LEU C C 1
ATOM 4516 O O . LEU C 3 79 ? -4.952 -10.268 -30.856 1.00 53.75 79 LEU C O 1
ATOM 4521 N N . SER C 3 80 ? -5.220 -10.841 -28.681 1.00 53.76 80 SER C N 1
ATOM 4522 C CA . SER C 3 80 ? -4.375 -9.775 -28.143 1.00 53.87 80 SER C CA 1
ATOM 4523 C C . SER C 3 80 ? -2.923 -9.875 -28.619 1.00 53.92 80 SER C C 1
ATOM 4524 O O . SER C 3 80 ? -2.115 -8.987 -28.348 1.00 53.92 80 SER C O 1
ATOM 4527 N N . LYS C 3 81 ? -2.606 -10.955 -29.332 1.00 54.13 81 LYS C N 1
ATOM 4528 C CA . LYS C 3 81 ? -1.303 -11.122 -29.977 1.00 54.31 81 LYS C CA 1
ATOM 4529 C C . LYS C 3 81 ? -1.194 -10.280 -31.249 1.00 54.50 81 LYS C C 1
ATOM 4530 O O . LYS C 3 81 ? -0.101 -10.093 -31.780 1.00 54.51 81 LYS C O 1
ATOM 4532 N N . ALA C 3 82 ? -2.331 -9.780 -31.729 1.00 54.87 82 ALA C N 1
ATOM 4533 C CA . ALA C 3 82 ? -2.367 -8.887 -32.888 1.00 55.19 82 ALA C CA 1
ATOM 4534 C C . ALA C 3 82 ? -2.402 -7.409 -32.472 1.00 55.44 82 ALA C C 1
ATOM 4535 O O . ALA C 3 82 ? -2.894 -7.068 -31.386 1.00 55.42 82 ALA C O 1
ATOM 4537 N N . SER C 3 83 ? -1.878 -6.551 -33.350 1.00 55.70 83 SER C N 1
ATOM 4538 C CA . SER C 3 83 ? -1.716 -5.109 -33.101 1.00 55.85 83 SER C CA 1
ATOM 4539 C C . SER C 3 83 ? -3.010 -4.406 -32.689 1.00 55.88 83 SER C C 1
ATOM 4540 O O . SER C 3 83 ? -3.000 -3.231 -32.316 1.00 55.91 83 SER C O 1
ATOM 4543 N N . LYS C 3 86 ? -4.112 2.117 -37.593 1.00 45.17 86 LYS C N 1
ATOM 4544 C CA . LYS C 3 86 ? -5.508 2.401 -37.898 1.00 45.29 86 LYS C CA 1
ATOM 4545 C C . LYS C 3 86 ? -6.041 1.411 -38.926 1.00 45.43 86 LYS C C 1
ATOM 4546 O O . LYS C 3 86 ? -5.624 1.425 -40.085 1.00 45.60 86 LYS C O 1
ATOM 4548 N N . ALA C 3 87 ? -6.960 0.550 -38.493 1.00 45.61 87 ALA C N 1
ATOM 4549 C CA . ALA C 3 87 ? -7.512 -0.502 -39.351 1.00 45.67 87 ALA C CA 1
ATOM 4550 C C . ALA C 3 87 ? -8.946 -0.864 -38.972 1.00 45.80 87 ALA C C 1
ATOM 4551 O O . ALA C 3 87 ? -9.441 -0.458 -37.922 1.00 46.02 87 ALA C O 1
ATOM 4553 N N . THR C 3 88 ? -9.608 -1.621 -39.841 1.00 45.94 88 THR C N 1
ATOM 4554 C CA . THR C 3 88 ? -10.929 -2.176 -39.555 1.00 46.07 88 THR C CA 1
ATOM 4555 C C . THR C 3 88 ? -10.797 -3.648 -39.174 1.00 46.16 88 THR C C 1
ATOM 4556 O O . THR C 3 88 ? -9.782 -4.286 -39.467 1.00 46.19 88 THR C O 1
ATOM 4560 N N . ILE C 3 89 ? -11.826 -4.187 -38.526 1.00 46.27 89 ILE C N 1
ATOM 4561 C CA . ILE C 3 89 ? -11.822 -5.590 -38.114 1.00 46.42 89 ILE C CA 1
ATOM 4562 C C . ILE C 3 89 ? -13.159 -6.271 -38.414 1.00 46.54 89 ILE C C 1
ATOM 4563 O O . ILE C 3 89 ? -14.225 -5.692 -38.194 1.00 46.65 89 ILE C O 1
ATOM 4568 N N . GLU C 3 90 ? -13.082 -7.499 -38.920 1.00 46.66 90 GLU C N 1
ATOM 4569 C CA . GLU C 3 90 ? -14.258 -8.249 -39.352 1.00 46.91 90 GLU C CA 1
ATOM 4570 C C . GLU C 3 90 ? -14.369 -9.593 -38.636 1.00 46.74 90 GLU C C 1
ATOM 4571 O O . GLU C 3 90 ? -13.393 -10.335 -38.553 1.00 46.87 90 GLU C O 1
ATOM 4577 N N . LEU C 3 91 ? -15.562 -9.901 -38.132 1.00 46.65 91 LEU C N 1
ATOM 4578 C CA . LEU C 3 91 ? -15.852 -11.218 -37.555 1.00 46.56 91 LEU C CA 1
ATOM 4579 C C . LEU C 3 91 ? -16.752 -12.035 -38.481 1.00 46.55 91 LEU C C 1
ATOM 4580 O O . LEU C 3 91 ? -17.744 -11.520 -38.997 1.00 46.80 91 LEU C O 1
ATOM 4585 N N . THR C 3 92 ? -16.399 -13.302 -38.695 1.00 46.41 92 THR C N 1
ATOM 4586 C CA . THR C 3 92 ? -17.178 -14.206 -39.554 1.00 46.32 92 THR C CA 1
ATOM 4587 C C . THR C 3 92 ? -17.218 -15.607 -38.934 1.00 46.20 92 THR C C 1
ATOM 4588 O O . THR C 3 92 ? -16.297 -15.991 -38.215 1.00 46.18 92 THR C O 1
ATOM 4592 N N . GLU C 3 93 ? -18.276 -16.364 -39.217 1.00 46.01 93 GLU C N 1
ATOM 4593 C CA . GLU C 3 93 ? -18.466 -17.686 -38.614 1.00 45.83 93 GLU C CA 1
ATOM 4594 C C . GLU C 3 93 ? -17.763 -18.816 -39.364 1.00 45.69 93 GLU C C 1
ATOM 4595 O O . GLU C 3 93 ? -17.823 -18.902 -40.590 1.00 45.67 93 GLU C O 1
ATOM 4597 N N . THR C 3 94 ? -17.094 -19.669 -38.594 1.00 45.54 94 THR C N 1
ATOM 4598 C CA . THR C 3 94 ? -16.498 -20.907 -39.076 1.00 45.35 94 THR C CA 1
ATOM 4599 C C . THR C 3 94 ? -17.304 -22.051 -38.463 1.00 45.48 94 THR C C 1
ATOM 4600 O O . THR C 3 94 ? -18.030 -21.846 -37.484 1.00 45.37 94 THR C O 1
ATOM 4604 N N . ASP C 3 95 ? -17.185 -23.243 -39.046 1.00 45.66 95 ASP C N 1
ATOM 4605 C CA . ASP C 3 95 ? -17.885 -24.432 -38.558 1.00 45.83 95 ASP C CA 1
ATOM 4606 C C . ASP C 3 95 ? -17.554 -24.755 -37.097 1.00 45.95 95 ASP C C 1
ATOM 4607 O O . ASP C 3 95 ? -18.419 -25.222 -36.352 1.00 45.99 95 ASP C O 1
ATOM 4612 N N . SER C 3 96 ? -16.312 -24.488 -36.692 1.00 46.05 96 SER C N 1
ATOM 4613 C CA . SER C 3 96 ? -15.855 -24.797 -35.335 1.00 46.15 96 SER C CA 1
ATOM 4614 C C . SER C 3 96 ? -15.423 -23.573 -34.518 1.00 46.14 96 SER C C 1
ATOM 4615 O O . SER C 3 96 ? -14.803 -23.717 -33.463 1.00 46.17 96 SER C O 1
ATOM 4618 N N . GLY C 3 97 ? -15.759 -22.378 -35.000 1.00 46.14 97 GLY C N 1
ATOM 4619 C CA . GLY C 3 97 ? -15.433 -21.140 -34.287 1.00 46.11 97 GLY C CA 1
ATOM 4620 C C . GLY C 3 97 ? -15.722 -19.872 -35.069 1.00 46.06 97 GLY C C 1
ATOM 4621 O O . GLY C 3 97 ? -16.854 -19.644 -35.494 1.00 46.08 97 GLY C O 1
ATOM 4622 N N . LEU C 3 98 ? -14.701 -19.033 -35.237 1.00 46.01 98 LEU C N 1
ATOM 4623 C CA . LEU C 3 98 ? -14.823 -17.816 -36.045 1.00 45.99 98 LEU C CA 1
ATOM 4624 C C . LEU C 3 98 ? -13.514 -17.386 -36.709 1.00 46.05 98 LEU C C 1
ATOM 4625 O O . LEU C 3 98 ? -12.426 -17.760 -36.268 1.00 45.93 98 LEU C O 1
ATOM 4630 N N . LYS C 3 99 ? -13.644 -16.608 -37.782 1.00 46.24 99 LYS C N 1
ATOM 4631 C CA . LYS C 3 99 ? -12.507 -16.029 -38.491 1.00 46.55 99 LYS C CA 1
ATOM 4632 C C . LYS C 3 99 ? -12.466 -14.516 -38.286 1.00 46.78 99 LYS C C 1
ATOM 4633 O O . LYS C 3 99 ? -13.507 -13.860 -38.207 1.00 46.68 99 LYS C O 1
ATOM 4635 N N . ILE C 3 100 ? -11.257 -13.972 -38.193 1.00 47.18 100 ILE C N 1
ATOM 4636 C CA . ILE C 3 100 ? -11.054 -12.538 -37.994 1.00 47.50 100 ILE C CA 1
ATOM 4637 C C . ILE C 3 100 ? -10.204 -11.972 -39.131 1.00 47.79 100 ILE C C 1
ATOM 4638 O O . ILE C 3 100 ? -9.158 -12.526 -39.470 1.00 47.80 100 ILE C O 1
ATOM 4643 N N . ILE C 3 101 ? -10.669 -10.880 -39.728 1.00 48.09 101 ILE C N 1
ATOM 4644 C CA . ILE C 3 101 ? -9.911 -10.196 -40.764 1.00 48.46 101 ILE C CA 1
ATOM 4645 C C . ILE C 3 101 ? -9.573 -8.791 -40.287 1.00 48.71 101 ILE C C 1
ATOM 4646 O O . ILE C 3 101 ? -10.464 -8.021 -39.919 1.00 48.78 101 ILE C O 1
ATOM 4651 N N . ILE C 3 102 ? -8.282 -8.471 -40.283 1.00 48.99 102 ILE C N 1
ATOM 4652 C CA . ILE C 3 102 ? -7.826 -7.116 -39.992 1.00 49.29 102 ILE C CA 1
ATOM 4653 C C . ILE C 3 102 ? -7.294 -6.497 -41.283 1.00 49.49 102 ILE C C 1
ATOM 4654 O O . ILE C 3 102 ? -6.230 -6.882 -41.775 1.00 49.50 102 ILE C O 1
ATOM 4659 N N . ARG C 3 103 ? -8.053 -5.552 -41.833 1.00 49.70 103 ARG C N 1
ATOM 4660 C CA . ARG C 3 103 ? -7.680 -4.896 -43.081 1.00 49.92 103 ARG C CA 1
ATOM 4661 C C . ARG C 3 103 ? -7.133 -3.492 -42.822 1.00 50.09 103 ARG C C 1
ATOM 4662 O O . ARG C 3 103 ? -7.859 -2.607 -42.361 1.00 50.08 103 ARG C O 1
ATOM 4664 N N . ASP C 3 104 ? -5.845 -3.310 -43.113 1.00 50.31 104 ASP C N 1
ATOM 4665 C CA . ASP C 3 104 ? -5.159 -2.032 -42.930 1.00 50.46 104 ASP C CA 1
ATOM 4666 C C . ASP C 3 104 ? -4.694 -1.465 -44.268 1.00 50.56 104 ASP C C 1
ATOM 4667 O O . ASP C 3 104 ? -5.066 -0.352 -44.647 1.00 50.69 104 ASP C O 1
ATOM 4669 N N . GLY C 3 108 ? -2.472 -1.210 -47.722 1.00 51.22 108 GLY C N 1
ATOM 4670 C CA . GLY C 3 108 ? -3.701 -1.995 -47.661 1.00 51.36 108 GLY C CA 1
ATOM 4671 C C . GLY C 3 108 ? -3.456 -3.430 -47.235 1.00 51.43 108 GLY C C 1
ATOM 4672 O O . GLY C 3 108 ? -3.799 -4.369 -47.960 1.00 51.43 108 GLY C O 1
ATOM 4673 N N . ALA C 3 109 ? -2.866 -3.594 -46.052 1.00 51.50 109 ALA C N 1
ATOM 4674 C CA . ALA C 3 109 ? -2.516 -4.910 -45.511 1.00 51.51 109 ALA C CA 1
ATOM 4675 C C . ALA C 3 109 ? -3.743 -5.717 -45.079 1.00 51.48 109 ALA C C 1
ATOM 4676 O O . ALA C 3 109 ? -4.833 -5.166 -44.909 1.00 51.39 109 ALA C O 1
ATOM 4678 N N . LYS C 3 110 ? -3.547 -7.025 -44.910 1.00 51.48 110 LYS C N 1
ATOM 4679 C CA . LYS C 3 110 ? -4.612 -7.949 -44.518 1.00 51.44 110 LYS C CA 1
ATOM 4680 C C . LYS C 3 110 ? -4.054 -9.153 -43.759 1.00 51.38 110 LYS C C 1
ATOM 4681 O O . LYS C 3 110 ? -3.052 -9.747 -44.169 1.00 51.47 110 LYS C O 1
ATOM 4683 N N . SER C 3 111 ? -4.711 -9.503 -42.654 1.00 51.21 111 SER C N 1
ATOM 4684 C CA . SER C 3 111 ? -4.338 -10.672 -41.854 1.00 51.06 111 SER C CA 1
ATOM 4685 C C . SER C 3 111 ? -5.572 -11.401 -41.329 1.00 50.86 111 SER C C 1
ATOM 4686 O O . SER C 3 111 ? -6.605 -10.782 -41.072 1.00 50.94 111 SER C O 1
ATOM 4689 N N . THR C 3 112 ? -5.461 -12.719 -41.183 1.00 50.60 112 THR C N 1
ATOM 4690 C CA . THR C 3 112 ? -6.565 -13.541 -40.694 1.00 50.39 112 THR C CA 1
ATOM 4691 C C . THR C 3 112 ? -6.101 -14.547 -39.646 1.00 50.28 112 THR C C 1
ATOM 4692 O O . THR C 3 112 ? -5.177 -15.327 -39.884 1.00 50.35 112 THR C O 1
ATOM 4696 N N . ILE C 3 113 ? -6.741 -14.518 -38.481 1.00 50.10 113 ILE C N 1
ATOM 4697 C CA . ILE C 3 113 ? -6.499 -15.528 -37.454 1.00 49.92 113 ILE C CA 1
ATOM 4698 C C . ILE C 3 113 ? -7.774 -16.299 -37.148 1.00 49.75 113 ILE C C 1
ATOM 4699 O O . ILE C 3 113 ? -8.792 -15.718 -36.774 1.00 49.67 113 ILE C O 1
ATOM 4704 N N . TYR C 3 114 ? -7.706 -17.612 -37.338 1.00 49.64 114 TYR C N 1
ATOM 4705 C CA . TYR C 3 114 ? -8.831 -18.495 -37.073 1.00 49.53 114 TYR C CA 1
ATOM 4706 C C . TYR C 3 114 ? -8.896 -18.852 -35.594 1.00 49.42 114 TYR C C 1
ATOM 4707 O O . TYR C 3 114 ? -7.875 -19.120 -34.960 1.00 49.44 114 TYR C O 1
ATOM 4716 N N . ILE C 3 115 ? -10.108 -18.839 -35.053 1.00 49.27 115 ILE C N 1
ATOM 4717 C CA . ILE C 3 115 ? -10.340 -19.140 -33.650 1.00 49.22 115 ILE C CA 1
ATOM 4718 C C . ILE C 3 115 ? -11.340 -20.282 -33.524 1.00 49.21 115 ILE C C 1
ATOM 4719 O O . ILE C 3 115 ? -12.403 -20.256 -34.147 1.00 49.24 115 ILE C O 1
ATOM 4724 N N . LYS C 3 116 ? -10.978 -21.291 -32.738 1.00 49.17 116 LYS C N 1
ATOM 4725 C CA . LYS C 3 116 ? -11.920 -22.324 -32.335 1.00 49.12 116 LYS C CA 1
ATOM 4726 C C . LYS C 3 116 ? -12.705 -21.777 -31.151 1.00 49.11 116 LYS C C 1
ATOM 4727 O O . LYS C 3 116 ? -12.119 -21.301 -30.181 1.00 49.21 116 LYS C O 1
ATOM 4733 N N . ALA C 3 117 ? -14.030 -21.812 -31.246 1.00 49.08 117 ALA C N 1
ATOM 4734 C CA . ALA C 3 117 ? -14.884 -21.274 -30.196 1.00 49.09 117 ALA C CA 1
ATOM 4735 C C . ALA C 3 117 ? -16.215 -22.003 -30.137 1.00 49.13 117 ALA C C 1
ATOM 4736 O O . ALA C 3 117 ? -16.896 -22.156 -31.150 1.00 49.22 117 ALA C O 1
ATOM 4738 N N . GLU C 3 118 ? -16.571 -22.456 -28.939 1.00 49.27 118 GLU C N 1
ATOM 4739 C CA . GLU C 3 118 ? -17.854 -23.105 -28.706 1.00 49.45 118 GLU C CA 1
ATOM 4740 C C . GLU C 3 118 ? -18.985 -22.084 -28.790 1.00 49.56 118 GLU C C 1
ATOM 4741 O O . GLU C 3 118 ? -18.947 -21.039 -28.132 1.00 49.62 118 GLU C O 1
ATOM 4743 N N . LYS C 3 119 ? -19.981 -22.386 -29.617 1.00 49.68 119 LYS C N 1
ATOM 4744 C CA . LYS C 3 119 ? -21.146 -21.519 -29.756 1.00 49.84 119 LYS C CA 1
ATOM 4745 C C . LYS C 3 119 ? -22.299 -22.008 -28.886 1.00 49.89 119 LYS C C 1
ATOM 4746 O O . LYS C 3 119 ? -22.381 -23.193 -28.556 1.00 49.82 119 LYS C O 1
ATOM 4752 N N . GLY C 3 120 ? -23.180 -21.088 -28.510 1.00 50.08 120 GLY C N 1
ATOM 4753 C CA . GLY C 3 120 ? -24.301 -21.423 -27.645 1.00 50.32 120 GLY C CA 1
ATOM 4754 C C . GLY C 3 120 ? -25.456 -20.442 -27.661 1.00 50.47 120 GLY C C 1
ATOM 4755 O O . GLY C 3 120 ? -25.618 -19.652 -28.596 1.00 50.51 120 GLY C O 1
ATOM 4756 N N . GLN C 3 121 ? -26.260 -20.509 -26.605 1.00 50.54 121 GLN C N 1
ATOM 4757 C CA . GLN C 3 121 ? -27.466 -19.709 -26.477 1.00 50.65 121 GLN C CA 1
ATOM 4758 C C . GLN C 3 121 ? -27.124 -18.330 -25.926 1.00 50.78 121 GLN C C 1
ATOM 4759 O O . GLN C 3 121 ? -26.450 -18.211 -24.896 1.00 50.85 121 GLN C O 1
ATOM 4765 N N . VAL C 3 122 ? -27.589 -17.297 -26.626 1.00 50.88 122 VAL C N 1
ATOM 4766 C CA . VAL C 3 122 ? -27.379 -15.902 -26.220 1.00 50.91 122 VAL C CA 1
ATOM 4767 C C . VAL C 3 122 ? -27.864 -15.642 -24.782 1.00 50.91 122 VAL C C 1
ATOM 4768 O O . VAL C 3 122 ? -28.916 -16.137 -24.370 1.00 50.87 122 VAL C O 1
ATOM 4772 N N . GLU C 3 123 ? -27.076 -14.878 -24.030 1.00 51.02 123 GLU C N 1
ATOM 4773 C CA . GLU C 3 123 ? -27.322 -14.660 -22.603 1.00 51.20 123 GLU C CA 1
ATOM 4774 C C . GLU C 3 123 ? -27.974 -13.311 -22.290 1.00 51.22 123 GLU C C 1
ATOM 4775 O O . GLU C 3 123 ? -28.181 -12.486 -23.184 1.00 51.29 123 GLU C O 1
ATOM 4781 N N . GLN C 3 124 ? -28.288 -13.104 -21.012 1.00 51.21 124 GLN C N 1
ATOM 4782 C CA . GLN C 3 124 ? -28.911 -11.872 -20.535 1.00 51.19 124 GLN C CA 1
ATOM 4783 C C . GLN C 3 124 ? -27.863 -10.856 -20.114 1.00 51.20 124 GLN C C 1
ATOM 4784 O O . GLN C 3 124 ? -26.802 -11.219 -19.598 1.00 51.29 124 GLN C O 1
ATOM 4790 N N . LEU C 3 125 ? -28.173 -9.581 -20.333 1.00 51.23 125 LEU C N 1
ATOM 4791 C CA . LEU C 3 125 ? -27.324 -8.478 -19.888 1.00 51.10 125 LEU C CA 1
ATOM 4792 C C . LEU C 3 125 ? -27.854 -7.940 -18.560 1.00 51.10 125 LEU C C 1
ATOM 4793 O O . LEU C 3 125 ? -28.253 -6.775 -18.471 1.00 51.17 125 LEU C O 1
ATOM 4798 N N . THR C 3 126 ? -27.864 -8.792 -17.535 1.00 51.13 126 THR C N 1
ATOM 4799 C CA . THR C 3 126 ? -28.350 -8.405 -16.208 1.00 51.14 126 THR C CA 1
ATOM 4800 C C . THR C 3 126 ? -27.399 -7.386 -15.587 1.00 51.27 126 THR C C 1
ATOM 4801 O O . THR C 3 126 ? -26.225 -7.676 -15.352 1.00 51.24 126 THR C O 1
ATOM 4805 N N . GLU C 3 127 ? -27.926 -6.192 -15.331 1.00 51.54 127 GLU C N 1
ATOM 4806 C CA . GLU C 3 127 ? -27.123 -5.048 -14.902 1.00 51.88 127 GLU C CA 1
ATOM 4807 C C . GLU C 3 127 ? -27.798 -4.325 -13.733 1.00 51.78 127 GLU C C 1
ATOM 4808 O O . GLU C 3 127 ? -29.024 -4.190 -13.730 1.00 51.91 127 GLU C O 1
ATOM 4814 N N . PRO C 3 128 ? -27.010 -3.869 -12.732 1.00 51.72 128 PRO C N 1
ATOM 4815 C CA . PRO C 3 128 ? -27.570 -3.097 -11.625 1.00 51.71 128 PRO C CA 1
ATOM 4816 C C . PRO C 3 128 ? -28.620 -2.092 -12.085 1.00 51.83 128 PRO C C 1
ATOM 4817 O O . PRO C 3 128 ? -28.368 -1.302 -12.999 1.00 51.95 128 PRO C O 1
ATOM 4821 N N . LYS C 3 129 ? -29.797 -2.160 -11.470 1.00 51.93 129 LYS C N 1
ATOM 4822 C CA . LYS C 3 129 ? -30.898 -1.253 -11.772 1.00 51.93 129 LYS C CA 1
ATOM 4823 C C . LYS C 3 129 ? -31.017 -0.229 -10.650 1.00 51.96 129 LYS C C 1
ATOM 4824 O O . LYS C 3 129 ? -31.775 -0.421 -9.696 1.00 51.97 129 LYS C O 1
ATOM 4826 N N . VAL C 3 130 ? -30.247 0.852 -10.766 1.00 52.10 130 VAL C N 1
ATOM 4827 C CA . VAL C 3 130 ? -30.200 1.893 -9.735 1.00 52.31 130 VAL C CA 1
ATOM 4828 C C . VAL C 3 130 ? -29.967 3.297 -10.326 1.00 52.34 130 VAL C C 1
ATOM 4829 O O . VAL C 3 130 ? -29.486 3.428 -11.453 1.00 52.43 130 VAL C O 1
ATOM 4833 N N . ASN C 3 131 ? -30.328 4.333 -9.568 1.00 52.34 131 ASN C N 1
ATOM 4834 C CA . ASN C 3 131 ? -30.082 5.719 -9.972 1.00 52.46 131 ASN C CA 1
ATOM 4835 C C . ASN C 3 131 ? -28.912 6.355 -9.225 1.00 52.48 131 ASN C C 1
ATOM 4836 O O . ASN C 3 131 ? -28.899 6.419 -7.991 1.00 52.65 131 ASN C O 1
ATOM 4841 N N . LEU C 3 132 ? -27.926 6.820 -9.983 1.00 52.22 132 LEU C N 1
ATOM 4842 C CA . LEU C 3 132 ? -26.779 7.490 -9.399 1.00 51.97 132 LEU C CA 1
ATOM 4843 C C . LEU C 3 132 ? -26.963 8.998 -9.526 1.00 51.85 132 LEU C C 1
ATOM 4844 O O . LEU C 3 132 ? -27.006 9.537 -10.635 1.00 51.80 132 LEU C O 1
ATOM 4849 N N . ALA C 3 133 ? -27.085 9.665 -8.380 1.00 51.62 133 ALA C N 1
ATOM 4850 C CA . ALA C 3 133 ? -27.333 11.105 -8.323 1.00 51.42 133 ALA C CA 1
ATOM 4851 C C . ALA C 3 133 ? -26.101 11.927 -8.683 1.00 51.28 133 ALA C C 1
ATOM 4852 O O . ALA C 3 133 ? -26.214 13.111 -9.015 1.00 51.31 133 ALA C O 1
ATOM 4854 N N . VAL C 3 134 ? -24.929 11.301 -8.609 1.00 50.90 134 VAL C N 1
ATOM 4855 C CA . VAL C 3 134 ? -23.677 11.999 -8.865 1.00 50.65 134 VAL C CA 1
ATOM 4856 C C . VAL C 3 134 ? -22.883 11.335 -9.976 1.00 50.55 134 VAL C C 1
ATOM 4857 O O . VAL C 3 134 ? -22.705 10.113 -9.986 1.00 50.58 134 VAL C O 1
ATOM 4861 N N . ASN C 3 135 ? -22.418 12.154 -10.915 1.00 50.38 135 ASN C N 1
ATOM 4862 C CA . ASN C 3 135 ? -21.506 11.702 -11.960 1.00 50.22 135 ASN C CA 1
ATOM 4863 C C . ASN C 3 135 ? -20.587 12.812 -12.456 1.00 49.93 135 ASN C C 1
ATOM 4864 O O . ASN C 3 135 ? -20.920 13.994 -12.352 1.00 49.94 135 ASN C O 1
ATOM 4869 N N . PHE C 3 136 ? -19.426 12.417 -12.981 1.00 49.68 136 PHE C N 1
ATOM 4870 C CA . PHE C 3 136 ? -18.430 13.354 -13.517 1.00 49.17 136 PHE C CA 1
ATOM 4871 C C . PHE C 3 136 ? -17.553 12.719 -14.588 1.00 49.11 136 PHE C C 1
ATOM 4872 O O . PHE C 3 136 ? -17.355 11.501 -14.599 1.00 49.11 136 PHE C O 1
ATOM 4880 N N . THR C 3 137 ? -17.026 13.559 -15.475 1.00 49.01 137 THR C N 1
ATOM 4881 C CA . THR C 3 137 ? -16.155 13.122 -16.565 1.00 49.01 137 THR C CA 1
ATOM 4882 C C . THR C 3 137 ? -14.733 13.644 -16.354 1.00 49.16 137 THR C C 1
ATOM 4883 O O . THR C 3 137 ? -14.541 14.774 -15.903 1.00 49.01 137 THR C O 1
ATOM 4887 N N . THR C 3 138 ? -13.744 12.812 -16.678 1.00 49.51 138 THR C N 1
ATOM 4888 C CA . THR C 3 138 ? -12.335 13.224 -16.676 1.00 49.87 138 THR C CA 1
ATOM 4889 C C . THR C 3 138 ? -11.439 12.268 -17.483 1.00 50.24 138 THR C C 1
ATOM 4890 O O . THR C 3 138 ? -11.897 11.228 -17.953 1.00 50.16 138 THR C O 1
ATOM 4894 N N . ASP C 3 139 ? -10.171 12.645 -17.641 1.00 50.85 139 ASP C N 1
ATOM 4895 C CA . ASP C 3 139 ? -9.143 11.807 -18.265 1.00 51.49 139 ASP C CA 1
ATOM 4896 C C . ASP C 3 139 ? -8.986 10.447 -17.574 1.00 51.81 139 ASP C C 1
ATOM 4897 O O . ASP C 3 139 ? -9.558 10.207 -16.509 1.00 51.84 139 ASP C O 1
ATOM 4902 N N . GLU C 3 140 ? -8.206 9.565 -18.198 1.00 52.16 140 GLU C N 1
ATOM 4903 C CA . GLU C 3 140 ? -7.824 8.287 -17.597 1.00 52.30 140 GLU C CA 1
ATOM 4904 C C . GLU C 3 140 ? -6.649 8.480 -16.634 1.00 52.31 140 GLU C C 1
ATOM 4905 O O . GLU C 3 140 ? -6.573 7.818 -15.595 1.00 52.41 140 GLU C O 1
ATOM 4907 N N . SER C 3 141 ? -5.740 9.389 -16.987 1.00 52.13 141 SER C N 1
ATOM 4908 C CA . SER C 3 141 ? -4.560 9.669 -16.170 1.00 51.98 141 SER C CA 1
ATOM 4909 C C . SER C 3 141 ? -4.929 10.114 -14.751 1.00 51.74 141 SER C C 1
ATOM 4910 O O . SER C 3 141 ? -4.318 9.661 -13.787 1.00 52.00 141 SER C O 1
ATOM 4913 N N . VAL C 3 142 ? -5.927 10.991 -14.636 1.00 51.29 142 VAL C N 1
ATOM 4914 C CA . VAL C 3 142 ? -6.458 11.426 -13.342 1.00 50.73 142 VAL C CA 1
ATOM 4915 C C . VAL C 3 142 ? -6.936 10.215 -12.528 1.00 50.46 142 VAL C C 1
ATOM 4916 O O . VAL C 3 142 ? -6.612 10.084 -11.346 1.00 50.39 142 VAL C O 1
ATOM 4920 N N . LEU C 3 143 ? -7.694 9.335 -13.176 1.00 50.09 143 LEU C N 1
ATOM 4921 C CA . LEU C 3 143 ? -8.210 8.120 -12.549 1.00 49.91 143 LEU C CA 1
ATOM 4922 C C . LEU C 3 143 ? -7.116 7.156 -12.095 1.00 49.73 143 LEU C C 1
ATOM 4923 O O . LEU C 3 143 ? -7.229 6.550 -11.031 1.00 49.75 143 LEU C O 1
ATOM 4928 N N . ASN C 3 144 ? -6.071 7.013 -12.904 1.00 49.54 144 ASN C N 1
ATOM 4929 C CA . ASN C 3 144 ? -4.922 6.189 -12.541 1.00 49.39 144 ASN C CA 1
ATOM 4930 C C . ASN C 3 144 ? -4.138 6.738 -11.349 1.00 49.18 144 ASN C C 1
ATOM 4931 O O . ASN C 3 144 ? -3.763 5.980 -10.454 1.00 49.52 144 ASN C O 1
ATOM 4936 N N . VAL C 3 145 ? -3.901 8.049 -11.336 1.00 48.60 145 VAL C N 1
ATOM 4937 C CA . VAL C 3 145 ? -3.213 8.700 -10.227 1.00 48.17 145 VAL C CA 1
ATOM 4938 C C . VAL C 3 145 ? -3.939 8.406 -8.915 1.00 48.04 145 VAL C C 1
ATOM 4939 O O . VAL C 3 145 ? -3.360 7.819 -8.005 1.00 47.95 145 VAL C O 1
ATOM 4943 N N . ILE C 3 146 ? -5.210 8.786 -8.835 1.00 48.05 146 ILE C N 1
ATOM 4944 C CA . ILE C 3 146 ? -6.018 8.544 -7.639 1.00 48.12 146 ILE C CA 1
ATOM 4945 C C . ILE C 3 146 ? -5.990 7.069 -7.220 1.00 48.20 146 ILE C C 1
ATOM 4946 O O . ILE C 3 146 ? -5.814 6.765 -6.038 1.00 48.42 146 ILE C O 1
ATOM 4951 N N . ALA C 3 147 ? -6.150 6.167 -8.191 1.00 48.03 147 ALA C N 1
ATOM 4952 C CA . ALA C 3 147 ? -6.173 4.727 -7.931 1.00 47.82 147 ALA C CA 1
ATOM 4953 C C . ALA C 3 147 ? -4.886 4.235 -7.272 1.00 47.65 147 ALA C C 1
ATOM 4954 O O . ALA C 3 147 ? -4.925 3.421 -6.349 1.00 47.60 147 ALA C O 1
ATOM 4956 N N . ALA C 3 148 ? -3.751 4.730 -7.749 1.00 47.42 148 ALA C N 1
ATOM 4957 C CA . ALA C 3 148 ? -2.469 4.375 -7.160 1.00 47.41 148 ALA C CA 1
ATOM 4958 C C . ALA C 3 148 ? -2.307 5.021 -5.782 1.00 47.48 148 ALA C C 1
ATOM 4959 O O . ALA C 3 148 ? -1.792 4.391 -4.854 1.00 47.71 148 ALA C O 1
ATOM 4961 N N . ASP C 3 149 ? -2.763 6.265 -5.653 1.00 47.30 149 ASP C N 1
ATOM 4962 C CA . ASP C 3 149 ? -2.661 6.999 -4.399 1.00 47.25 149 ASP C CA 1
ATOM 4963 C C . ASP C 3 149 ? -3.420 6.317 -3.269 1.00 47.39 149 ASP C C 1
ATOM 4964 O O . ASP C 3 149 ? -2.900 6.200 -2.154 1.00 47.36 149 ASP C O 1
ATOM 4969 N N . VAL C 3 150 ? -4.642 5.866 -3.562 1.00 47.50 150 VAL C N 1
ATOM 4970 C CA . VAL C 3 150 ? -5.511 5.273 -2.536 1.00 47.63 150 VAL C CA 1
ATOM 4971 C C . VAL C 3 150 ? -5.024 3.905 -2.051 1.00 47.75 150 VAL C C 1
ATOM 4972 O O . VAL C 3 150 ? -4.978 3.656 -0.844 1.00 47.78 150 VAL C O 1
ATOM 4976 N N . THR C 3 151 ? -4.636 3.036 -2.984 1.00 47.87 151 THR C N 1
ATOM 4977 C CA . THR C 3 151 ? -4.151 1.696 -2.636 1.00 48.05 151 THR C CA 1
ATOM 4978 C C . THR C 3 151 ? -2.826 1.747 -1.875 1.00 48.12 151 THR C C 1
ATOM 4979 O O . THR C 3 151 ? -2.471 0.805 -1.162 1.00 48.18 151 THR C O 1
ATOM 4983 N N . LEU C 3 152 ? -2.109 2.856 -2.030 1.00 48.22 152 LEU C N 1
ATOM 4984 C CA . LEU C 3 152 ? -0.854 3.086 -1.319 1.00 48.42 152 LEU C CA 1
ATOM 4985 C C . LEU C 3 152 ? -1.084 3.393 0.160 1.00 48.55 152 LEU C C 1
ATOM 4986 O O . LEU C 3 152 ? -0.247 3.079 1.006 1.00 48.57 152 LEU C O 1
ATOM 4991 N N . VAL C 3 153 ? -2.224 4.006 0.459 1.00 48.71 153 VAL C N 1
ATOM 4992 C CA . VAL C 3 153 ? -2.514 4.491 1.803 1.00 48.87 153 VAL C CA 1
ATOM 4993 C C . VAL C 3 153 ? -3.383 3.518 2.617 1.00 49.15 153 VAL C C 1
ATOM 4994 O O . VAL C 3 153 ? -3.131 3.303 3.810 1.00 49.18 153 VAL C O 1
ATOM 4998 N N . GLY C 3 154 ? -4.381 2.917 1.971 1.00 49.45 154 GLY C N 1
ATOM 4999 C CA . GLY C 3 154 ? -5.262 1.961 2.646 1.00 49.80 154 GLY C CA 1
ATOM 5000 C C . GLY C 3 154 ? -5.972 0.953 1.758 1.00 50.05 154 GLY C C 1
ATOM 5001 O O . GLY C 3 154 ? -5.693 0.849 0.560 1.00 50.00 154 GLY C O 1
ATOM 5002 N N . GLU C 3 155 ? -6.895 0.209 2.363 1.00 50.34 155 GLU C N 1
ATOM 5003 C CA . GLU C 3 155 ? -7.668 -0.813 1.661 1.00 50.75 155 GLU C CA 1
ATOM 5004 C C . GLU C 3 155 ? -9.007 -0.279 1.165 1.00 51.03 155 GLU C C 1
ATOM 5005 O O . GLU C 3 155 ? -9.617 -0.854 0.260 1.00 51.06 155 GLU C O 1
ATOM 5007 N N . GLU C 3 156 ? -9.455 0.825 1.758 1.00 51.43 156 GLU C N 1
ATOM 5008 C CA . GLU C 3 156 ? -10.785 1.351 1.494 1.00 51.86 156 GLU C CA 1
ATOM 5009 C C . GLU C 3 156 ? -10.746 2.782 0.977 1.00 51.98 156 GLU C C 1
ATOM 5010 O O . GLU C 3 156 ? -9.971 3.606 1.458 1.00 52.16 156 GLU C O 1
ATOM 5016 N N . MET C 3 157 ? -11.593 3.056 -0.009 1.00 52.14 157 MET C N 1
ATOM 5017 C CA . MET C 3 157 ? -11.723 4.375 -0.618 1.00 52.61 157 MET C CA 1
ATOM 5018 C C . MET C 3 157 ? -13.091 4.941 -0.257 1.00 52.05 157 MET C C 1
ATOM 5019 O O . MET C 3 157 ? -14.075 4.202 -0.199 1.00 52.24 157 MET C O 1
ATOM 5024 N N . ARG C 3 158 ? -13.159 6.246 -0.013 1.00 51.52 158 ARG C N 1
ATOM 5025 C CA . ARG C 3 158 ? -14.439 6.895 0.235 1.00 50.86 158 ARG C CA 1
ATOM 5026 C C . ARG C 3 158 ? -14.631 8.112 -0.665 1.00 50.36 158 ARG C C 1
ATOM 5027 O O . ARG C 3 158 ? -13.964 9.136 -0.497 1.00 50.38 158 ARG C O 1
ATOM 5035 N N . ILE C 3 159 ? -15.545 7.989 -1.622 1.00 49.57 159 ILE C N 1
ATOM 5036 C CA . ILE C 3 159 ? -15.856 9.087 -2.535 1.00 48.93 159 ILE C CA 1
ATOM 5037 C C . ILE C 3 159 ? -17.101 9.816 -2.042 1.00 48.53 159 ILE C C 1
ATOM 5038 O O . ILE C 3 159 ? -18.041 9.185 -1.552 1.00 48.73 159 ILE C O 1
ATOM 5043 N N . SER C 3 160 ? -17.097 11.140 -2.144 1.00 47.86 160 SER C N 1
ATOM 5044 C CA . SER C 3 160 ? -18.226 11.934 -1.678 1.00 47.57 160 SER C CA 1
ATOM 5045 C C . SER C 3 160 ? -18.308 13.316 -2.304 1.00 47.54 160 SER C C 1
ATOM 5046 O O . SER C 3 160 ? -17.338 13.835 -2.850 1.00 47.49 160 SER C O 1
ATOM 5049 N N . THR C 3 161 ? -19.495 13.897 -2.214 1.00 47.62 161 THR C N 1
ATOM 5050 C CA . THR C 3 161 ? -19.751 15.247 -2.676 1.00 47.60 161 THR C CA 1
ATOM 5051 C C . THR C 3 161 ? -19.423 16.230 -1.562 1.00 47.79 161 THR C C 1
ATOM 5052 O O . THR C 3 161 ? -19.619 15.935 -0.377 1.00 47.88 161 THR C O 1
ATOM 5056 N N . GLU C 3 162 ? -18.915 17.395 -1.949 1.00 47.91 162 GLU C N 1
ATOM 5057 C CA . GLU C 3 162 ? -18.555 18.442 -1.003 1.00 47.95 162 GLU C CA 1
ATOM 5058 C C . GLU C 3 162 ? -18.742 19.788 -1.685 1.00 47.68 162 GLU C C 1
ATOM 5059 O O . GLU C 3 162 ? -17.916 20.191 -2.500 1.00 47.61 162 GLU C O 1
ATOM 5065 N N . GLU C 3 163 ? -19.838 20.468 -1.351 1.00 47.53 163 GLU C N 1
ATOM 5066 C CA . GLU C 3 163 ? -20.270 21.680 -2.057 1.00 47.57 163 GLU C CA 1
ATOM 5067 C C . GLU C 3 163 ? -20.256 21.448 -3.577 1.00 47.38 163 GLU C C 1
ATOM 5068 O O . GLU C 3 163 ? -20.952 20.562 -4.071 1.00 47.48 163 GLU C O 1
ATOM 5074 N N . ASP C 3 164 ? -19.454 22.215 -4.311 1.00 47.14 164 ASP C N 1
ATOM 5075 C CA . ASP C 3 164 ? -19.350 22.038 -5.759 1.00 46.92 164 ASP C CA 1
ATOM 5076 C C . ASP C 3 164 ? -18.107 21.224 -6.152 1.00 46.95 164 ASP C C 1
ATOM 5077 O O . ASP C 3 164 ? -17.594 21.340 -7.274 1.00 46.93 164 ASP C O 1
ATOM 5082 N N . LYS C 3 165 ? -17.637 20.395 -5.218 1.00 46.85 165 LYS C N 1
ATOM 5083 C CA . LYS C 3 165 ? -16.458 19.559 -5.423 1.00 46.56 165 LYS C CA 1
ATOM 5084 C C . LYS C 3 165 ? -16.767 18.086 -5.176 1.00 46.54 165 LYS C C 1
ATOM 5085 O O . LYS C 3 165 ? -17.761 17.749 -4.531 1.00 46.39 165 LYS C O 1
ATOM 5087 N N . ILE C 3 166 ? -15.919 17.221 -5.733 1.00 46.73 166 ILE C N 1
ATOM 5088 C CA . ILE C 3 166 ? -15.904 15.794 -5.431 1.00 46.85 166 ILE C CA 1
ATOM 5089 C C . ILE C 3 166 ? -14.685 15.531 -4.545 1.00 47.04 166 ILE C C 1
ATOM 5090 O O . ILE C 3 166 ? -13.565 15.947 -4.862 1.00 46.78 166 ILE C O 1
ATOM 5095 N N . LYS C 3 167 ? -14.927 14.859 -3.422 1.00 47.38 167 LYS C N 1
ATOM 5096 C CA . LYS C 3 167 ? -13.904 14.600 -2.423 1.00 47.84 167 LYS C CA 1
ATOM 5097 C C . LYS C 3 167 ? -13.604 13.119 -2.364 1.00 48.05 167 LYS C C 1
ATOM 5098 O O . LYS C 3 167 ? -14.502 12.306 -2.165 1.00 48.26 167 LYS C O 1
ATOM 5104 N N . ILE C 3 168 ? -12.336 12.773 -2.537 1.00 48.48 168 ILE C N 1
ATOM 5105 C CA . ILE C 3 168 ? -11.903 11.385 -2.469 1.00 48.77 168 ILE C CA 1
ATOM 5106 C C . ILE C 3 168 ? -10.995 11.231 -1.263 1.00 49.16 168 ILE C C 1
ATOM 5107 O O . ILE C 3 168 ? -10.084 12.027 -1.067 1.00 49.23 168 ILE C O 1
ATOM 5112 N N . GLU C 3 169 ? -11.278 10.220 -0.444 1.00 49.79 169 GLU C N 1
ATOM 5113 C CA . GLU C 3 169 ? -10.556 9.991 0.802 1.00 50.32 169 GLU C CA 1
ATOM 5114 C C . GLU C 3 169 ? -10.178 8.535 0.990 1.00 50.73 169 GLU C C 1
ATOM 5115 O O . GLU C 3 169 ? -10.921 7.626 0.605 1.00 50.86 169 GLU C O 1
ATOM 5121 N N . ALA C 3 170 ? -9.010 8.335 1.591 1.00 51.07 170 ALA C N 1
ATOM 5122 C CA . ALA C 3 170 ? -8.525 7.026 1.986 1.00 51.43 170 ALA C CA 1
ATOM 5123 C C . ALA C 3 170 ? -7.735 7.246 3.268 1.00 51.94 170 ALA C C 1
ATOM 5124 O O . ALA C 3 170 ? -7.473 8.391 3.639 1.00 52.11 170 ALA C O 1
ATOM 5126 N N . GLY C 3 171 ? -7.367 6.167 3.954 1.00 52.40 171 GLY C N 1
ATOM 5127 C CA . GLY C 3 171 ? -6.591 6.293 5.181 1.00 53.03 171 GLY C CA 1
ATOM 5128 C C . GLY C 3 171 ? -6.962 5.288 6.246 1.00 53.53 171 GLY C C 1
ATOM 5129 O O . GLY C 3 171 ? -8.129 5.176 6.627 1.00 53.63 171 GLY C O 1
ATOM 5130 N N . GLU C 3 172 ? -5.957 4.569 6.737 1.00 53.91 172 GLU C N 1
ATOM 5131 C CA . GLU C 3 172 ? -6.184 3.493 7.688 1.00 54.38 172 GLU C CA 1
ATOM 5132 C C . GLU C 3 172 ? -6.114 3.963 9.138 1.00 54.40 172 GLU C C 1
ATOM 5133 O O . GLU C 3 172 ? -7.136 3.990 9.827 1.00 54.60 172 GLU C O 1
ATOM 5139 N N . GLU C 3 173 ? -4.920 4.342 9.591 1.00 54.31 173 GLU C N 1
ATOM 5140 C CA . GLU C 3 173 ? -4.702 4.690 10.997 1.00 54.27 173 GLU C CA 1
ATOM 5141 C C . GLU C 3 173 ? -3.974 6.031 11.164 1.00 54.18 173 GLU C C 1
ATOM 5142 O O . GLU C 3 173 ? -2.755 6.076 11.367 1.00 54.20 173 GLU C O 1
ATOM 5148 N N . GLY C 3 174 ? -4.732 7.122 11.073 1.00 54.01 174 GLY C N 1
ATOM 5149 C CA . GLY C 3 174 ? -4.183 8.464 11.264 1.00 53.73 174 GLY C CA 1
ATOM 5150 C C . GLY C 3 174 ? -3.429 8.992 10.056 1.00 53.53 174 GLY C C 1
ATOM 5151 O O . GLY C 3 174 ? -3.206 10.199 9.939 1.00 53.49 174 GLY C O 1
ATOM 5152 N N . LYS C 3 175 ? -3.028 8.087 9.165 1.00 53.30 175 LYS C N 1
ATOM 5153 C CA . LYS C 3 175 ? -2.356 8.475 7.931 1.00 53.15 175 LYS C CA 1
ATOM 5154 C C . LYS C 3 175 ? -3.322 8.420 6.747 1.00 52.79 175 LYS C C 1
ATOM 5155 O O . LYS C 3 175 ? -3.700 7.341 6.287 1.00 52.69 175 LYS C O 1
ATOM 5161 N N . ARG C 3 176 ? -3.719 9.600 6.275 1.00 52.52 176 ARG C N 1
ATOM 5162 C CA . ARG C 3 176 ? -4.836 9.738 5.337 1.00 52.20 176 ARG C CA 1
ATOM 5163 C C . ARG C 3 176 ? -4.420 10.214 3.944 1.00 51.76 176 ARG C C 1
ATOM 5164 O O . ARG C 3 176 ? -3.271 10.605 3.714 1.00 51.71 176 ARG C O 1
ATOM 5172 N N . TYR C 3 177 ? -5.379 10.164 3.023 1.00 51.32 177 TYR C N 1
ATOM 5173 C CA . TYR C 3 177 ? -5.255 10.741 1.691 1.00 50.84 177 TYR C CA 1
ATOM 5174 C C . TYR C 3 177 ? -6.526 11.515 1.362 1.00 50.74 177 TYR C C 1
ATOM 5175 O O . TYR C 3 177 ? -7.633 11.034 1.612 1.00 50.75 177 TYR C O 1
ATOM 5184 N N . VAL C 3 178 ? -6.362 12.713 0.810 1.00 50.64 178 VAL C N 1
ATOM 5185 C CA . VAL C 3 178 ? -7.497 13.536 0.391 1.00 50.58 178 VAL C CA 1
ATOM 5186 C C . VAL C 3 178 ? -7.265 14.116 -1.005 1.00 50.50 178 VAL C C 1
ATOM 5187 O O . VAL C 3 178 ? -6.196 14.657 -1.293 1.00 50.60 178 VAL C O 1
ATOM 5191 N N . ALA C 3 179 ? -8.268 13.995 -1.867 1.00 50.40 179 ALA C N 1
ATOM 5192 C CA . ALA C 3 179 ? -8.207 14.566 -3.209 1.00 50.37 179 ALA C CA 1
ATOM 5193 C C . ALA C 3 179 ? -9.478 15.342 -3.524 1.00 50.38 179 ALA C C 1
ATOM 5194 O O . ALA C 3 179 ? -10.588 14.896 -3.216 1.00 50.29 179 ALA C O 1
ATOM 5196 N N . PHE C 3 180 ? -9.304 16.510 -4.133 1.00 50.38 180 PHE C N 1
ATOM 5197 C CA . PHE C 3 180 ? -10.430 17.344 -4.521 1.00 50.31 180 PHE C CA 1
ATOM 5198 C C . PHE C 3 180 ? -10.519 17.481 -6.034 1.00 50.45 180 PHE C C 1
ATOM 5199 O O . PHE C 3 180 ? -9.536 17.812 -6.697 1.00 50.60 180 PHE C O 1
ATOM 5207 N N . LEU C 3 181 ? -11.704 17.209 -6.570 1.00 50.61 181 LEU C N 1
ATOM 5208 C CA . LEU C 3 181 ? -11.960 17.323 -8.003 1.00 50.66 181 LEU C CA 1
ATOM 5209 C C . LEU C 3 181 ? -13.129 18.275 -8.245 1.00 50.74 181 LEU C C 1
ATOM 5210 O O . LEU C 3 181 ? -14.178 18.156 -7.618 1.00 50.57 181 LEU C O 1
ATOM 5215 N N . MET C 3 182 ? -12.942 19.224 -9.151 1.00 51.02 182 MET C N 1
ATOM 5216 C CA . MET C 3 182 ? -13.978 20.208 -9.449 1.00 51.59 182 MET C CA 1
ATOM 5217 C C . MET C 3 182 ? -13.988 20.611 -10.922 1.00 51.48 182 MET C C 1
ATOM 5218 O O . MET C 3 182 ? -13.053 20.295 -11.663 1.00 51.69 182 MET C O 1
ATOM 5223 N N . LYS C 3 183 ? -15.051 21.296 -11.341 1.00 51.41 183 LYS C N 1
ATOM 5224 C CA . LYS C 3 183 ? -15.152 21.809 -12.703 1.00 51.49 183 LYS C CA 1
ATOM 5225 C C . LYS C 3 183 ? -13.871 22.540 -13.106 1.00 51.51 183 LYS C C 1
ATOM 5226 O O . LYS C 3 183 ? -13.405 23.433 -12.388 1.00 51.56 183 LYS C O 1
ATOM 5228 N N . ASP C 3 184 ? -13.303 22.129 -14.243 1.00 51.47 184 ASP C N 1
ATOM 5229 C CA . ASP C 3 184 ? -12.073 22.711 -14.820 1.00 51.37 184 ASP C CA 1
ATOM 5230 C C . ASP C 3 184 ? -10.784 22.327 -14.082 1.00 51.32 184 ASP C C 1
ATOM 5231 O O . ASP C 3 184 ? -9.685 22.589 -14.574 1.00 51.30 184 ASP C O 1
ATOM 5236 N N . LYS C 3 185 ? -10.923 21.715 -12.909 1.00 51.23 185 LYS C N 1
ATOM 5237 C CA . LYS C 3 185 ? -9.775 21.285 -12.113 1.00 51.17 185 LYS C CA 1
ATOM 5238 C C . LYS C 3 185 ? -10.068 19.991 -11.355 1.00 50.86 185 LYS C C 1
ATOM 5239 O O . LYS C 3 185 ? -10.432 20.030 -10.181 1.00 50.90 185 LYS C O 1
ATOM 5245 N N . PRO C 3 186 ? -9.914 18.836 -12.023 1.00 50.61 186 PRO C N 1
ATOM 5246 C CA . PRO C 3 186 ? -9.605 18.645 -13.432 1.00 50.48 186 PRO C CA 1
ATOM 5247 C C . PRO C 3 186 ? -10.830 18.224 -14.253 1.00 50.39 186 PRO C C 1
ATOM 5248 O O . PRO C 3 186 ? -10.716 17.990 -15.460 1.00 50.29 186 PRO C O 1
ATOM 5252 N N . LEU C 3 187 ? -11.983 18.127 -13.591 1.00 50.27 187 LEU C N 1
ATOM 5253 C CA . LEU C 3 187 ? -13.201 17.589 -14.188 1.00 50.04 187 LEU C CA 1
ATOM 5254 C C . LEU C 3 187 ? -13.646 18.366 -15.412 1.00 50.34 187 LEU C C 1
ATOM 5255 O O . LEU C 3 187 ? -13.722 19.600 -15.390 1.00 50.40 187 LEU C O 1
ATOM 5260 N N . LYS C 3 188 ? -13.939 17.626 -16.477 1.00 50.59 188 LYS C N 1
ATOM 5261 C CA . LYS C 3 188 ? -14.460 18.199 -17.708 1.00 50.78 188 LYS C CA 1
ATOM 5262 C C . LYS C 3 188 ? -15.893 18.681 -17.489 1.00 50.92 188 LYS C C 1
ATOM 5263 O O . LYS C 3 188 ? -16.224 19.818 -17.818 1.00 51.13 188 LYS C O 1
ATOM 5269 N N . GLU C 3 189 ? -16.733 17.819 -16.921 1.00 51.01 189 GLU C N 1
ATOM 5270 C CA . GLU C 3 189 ? -18.092 18.196 -16.530 1.00 51.22 189 GLU C CA 1
ATOM 5271 C C . GLU C 3 189 ? -18.428 17.564 -15.179 1.00 50.96 189 GLU C C 1
ATOM 5272 O O . GLU C 3 189 ? -17.853 16.540 -14.809 1.00 50.92 189 GLU C O 1
ATOM 5278 N N . LEU C 3 190 ? -19.354 18.181 -14.448 1.00 50.70 190 LEU C N 1
ATOM 5279 C CA . LEU C 3 190 ? -19.768 17.693 -13.135 1.00 50.36 190 LEU C CA 1
ATOM 5280 C C . LEU C 3 190 ? -21.261 17.894 -12.897 1.00 50.16 190 LEU C C 1
ATOM 5281 O O . LEU C 3 190 ? -21.797 18.969 -13.164 1.00 50.14 190 LEU C O 1
ATOM 5286 N N . SER C 3 191 ? -21.916 16.857 -12.382 1.00 50.03 191 SER C N 1
ATOM 5287 C CA . SER C 3 191 ? -23.342 16.910 -12.055 1.00 49.92 191 SER C CA 1
ATOM 5288 C C . SER C 3 191 ? -23.648 16.283 -10.695 1.00 49.73 191 SER C C 1
ATOM 5289 O O . SER C 3 191 ? -23.448 15.083 -10.499 1.00 49.75 191 SER C O 1
ATOM 5292 N N . ILE C 3 192 ? -24.138 17.103 -9.767 1.00 49.55 192 ILE C N 1
ATOM 5293 C CA . ILE C 3 192 ? -24.498 16.647 -8.423 1.00 49.48 192 ILE C CA 1
ATOM 5294 C C . ILE C 3 192 ? -25.993 16.863 -8.170 1.00 49.36 192 ILE C C 1
ATOM 5295 O O . ILE C 3 192 ? -26.414 17.970 -7.849 1.00 49.34 192 ILE C O 1
ATOM 5300 N N . ASP C 3 193 ? -26.787 15.804 -8.328 1.00 49.44 193 ASP C N 1
ATOM 5301 C CA . ASP C 3 193 ? -28.239 15.882 -8.113 1.00 49.55 193 ASP C CA 1
ATOM 5302 C C . ASP C 3 193 ? -28.575 15.982 -6.635 1.00 49.33 193 ASP C C 1
ATOM 5303 O O . ASP C 3 193 ? -29.517 16.675 -6.250 1.00 49.51 193 ASP C O 1
ATOM 5308 N N . THR C 3 194 ? -27.810 15.266 -5.818 1.00 49.04 194 THR C N 1
ATOM 5309 C CA . THR C 3 194 ? -27.998 15.241 -4.371 1.00 48.70 194 THR C CA 1
ATOM 5310 C C . THR C 3 194 ? -26.642 14.970 -3.741 1.00 48.35 194 THR C C 1
ATOM 5311 O O . THR C 3 194 ? -25.731 14.493 -4.413 1.00 48.26 194 THR C O 1
ATOM 5315 N N . SER C 3 195 ? -26.498 15.272 -2.456 1.00 48.11 195 SER C N 1
ATOM 5316 C CA . SER C 3 195 ? -25.270 14.926 -1.754 1.00 47.87 195 SER C CA 1
ATOM 5317 C C . SER C 3 195 ? -25.189 13.405 -1.628 1.00 47.71 195 SER C C 1
ATOM 5318 O O . SER C 3 195 ? -26.176 12.747 -1.303 1.00 47.80 195 SER C O 1
ATOM 5321 N N . ALA C 3 196 ? -24.021 12.848 -1.918 1.00 47.55 196 ALA C N 1
ATOM 5322 C CA . ALA C 3 196 ? -23.840 11.406 -1.876 1.00 47.36 196 ALA C CA 1
ATOM 5323 C C . ALA C 3 196 ? -22.457 11.042 -1.371 1.00 47.31 196 ALA C C 1
ATOM 5324 O O . ALA C 3 196 ? -21.464 11.685 -1.719 1.00 46.99 196 ALA C O 1
ATOM 5326 N N . SER C 3 197 ? -22.418 10.008 -0.538 1.00 47.32 197 SER C N 1
ATOM 5327 C CA . SER C 3 197 ? -21.187 9.490 0.033 1.00 47.33 197 SER C CA 1
ATOM 5328 C C . SER C 3 197 ? -21.216 7.975 -0.081 1.00 47.25 197 SER C C 1
ATOM 5329 O O . SER C 3 197 ? -22.248 7.341 0.171 1.00 47.30 197 SER C O 1
ATOM 5332 N N . SER C 3 198 ? -20.086 7.395 -0.475 1.00 47.06 198 SER C N 1
ATOM 5333 C CA . SER C 3 198 ? -20.011 5.957 -0.707 1.00 46.79 198 SER C CA 1
ATOM 5334 C C . SER C 3 198 ? -18.585 5.455 -0.572 1.00 46.74 198 SER C C 1
ATOM 5335 O O . SER C 3 198 ? -17.638 6.122 -0.988 1.00 47.02 198 SER C O 1
ATOM 5338 N N . SER C 3 199 ? -18.441 4.272 0.012 1.00 46.68 199 SER C N 1
ATOM 5339 C CA . SER C 3 199 ? -17.138 3.672 0.230 1.00 46.56 199 SER C CA 1
ATOM 5340 C C . SER C 3 199 ? -16.973 2.434 -0.638 1.00 46.60 199 SER C C 1
ATOM 5341 O O . SER C 3 199 ? -17.915 1.652 -0.802 1.00 46.61 199 SER C O 1
ATOM 5344 N N . TYR C 3 200 ? -15.773 2.269 -1.192 1.00 46.53 200 TYR C N 1
ATOM 5345 C CA . TYR C 3 200 ? -15.449 1.143 -2.073 1.00 46.50 200 TYR C CA 1
ATOM 5346 C C . TYR C 3 200 ? -14.063 0.591 -1.759 1.00 46.69 200 TYR C C 1
ATOM 5347 O O . TYR C 3 200 ? -13.220 1.293 -1.200 1.00 46.81 200 TYR C O 1
ATOM 5356 N N . SER C 3 201 ? -13.837 -0.670 -2.115 1.00 46.96 201 SER C N 1
ATOM 5357 C CA . SER C 3 201 ? -12.535 -1.312 -1.946 1.00 47.24 201 SER C CA 1
ATOM 5358 C C . SER C 3 201 ? -11.513 -0.639 -2.866 1.00 47.47 201 SER C C 1
ATOM 5359 O O . SER C 3 201 ? -11.704 -0.592 -4.091 1.00 47.63 201 SER C O 1
ATOM 5362 N N . ALA C 3 202 ? -10.442 -0.108 -2.273 1.00 47.52 202 ALA C N 1
ATOM 5363 C CA . ALA C 3 202 ? -9.425 0.621 -3.030 1.00 47.73 202 ALA C CA 1
ATOM 5364 C C . ALA C 3 202 ? -8.870 -0.219 -4.174 1.00 48.08 202 ALA C C 1
ATOM 5365 O O . ALA C 3 202 ? -8.787 0.255 -5.303 1.00 48.18 202 ALA C O 1
ATOM 5367 N N . GLU C 3 203 ? -8.515 -1.468 -3.880 1.00 48.65 203 GLU C N 1
ATOM 5368 C CA . GLU C 3 203 ? -8.032 -2.400 -4.895 1.00 49.31 203 GLU C CA 1
ATOM 5369 C C . GLU C 3 203 ? -9.027 -2.556 -6.038 1.00 49.60 203 GLU C C 1
ATOM 5370 O O . GLU C 3 203 ? -8.646 -2.494 -7.210 1.00 49.77 203 GLU C O 1
ATOM 5376 N N . MET C 3 204 ? -10.302 -2.741 -5.694 1.00 49.91 204 MET C N 1
ATOM 5377 C CA . MET C 3 204 ? -11.349 -2.920 -6.696 1.00 50.10 204 MET C CA 1
ATOM 5378 C C . MET C 3 204 ? -11.469 -1.703 -7.600 1.00 50.20 204 MET C C 1
ATOM 5379 O O . MET C 3 204 ? -11.702 -1.838 -8.804 1.00 50.05 204 MET C O 1
ATOM 5384 N N . PHE C 3 205 ? -11.281 -0.521 -7.014 1.00 50.37 205 PHE C N 1
ATOM 5385 C CA . PHE C 3 205 ? -11.263 0.720 -7.777 1.00 50.68 205 PHE C CA 1
ATOM 5386 C C . PHE C 3 205 ? -10.072 0.754 -8.724 1.00 50.76 205 PHE C C 1
ATOM 5387 O O . PHE C 3 205 ? -10.192 1.240 -9.842 1.00 50.98 205 PHE C O 1
ATOM 5395 N N . LYS C 3 206 ? -8.932 0.235 -8.276 1.00 50.80 206 LYS C N 1
ATOM 5396 C CA . LYS C 3 206 ? -7.719 0.220 -9.090 1.00 50.93 206 LYS C CA 1
ATOM 5397 C C . LYS C 3 206 ? -7.878 -0.731 -10.272 1.00 50.86 206 LYS C C 1
ATOM 5398 O O . LYS C 3 206 ? -7.506 -0.395 -11.396 1.00 50.87 206 LYS C O 1
ATOM 5404 N N . ASP C 3 207 ? -8.437 -1.910 -10.013 1.00 50.83 207 ASP C N 1
ATOM 5405 C CA . ASP C 3 207 ? -8.655 -2.905 -11.060 1.00 50.88 207 ASP C CA 1
ATOM 5406 C C . ASP C 3 207 ? -9.586 -2.377 -12.149 1.00 50.86 207 ASP C C 1
ATOM 5407 O O . ASP C 3 207 ? -9.301 -2.525 -13.342 1.00 50.77 207 ASP C O 1
ATOM 5412 N N . ALA C 3 208 ? -10.682 -1.744 -11.725 1.00 50.85 208 ALA C N 1
ATOM 5413 C CA . ALA C 3 208 ? -11.655 -1.143 -12.637 1.00 50.67 208 ALA C CA 1
ATOM 5414 C C . ALA C 3 208 ? -11.035 -0.027 -13.477 1.00 50.69 208 ALA C C 1
ATOM 5415 O O . ALA C 3 208 ? -11.153 -0.036 -14.705 1.00 50.86 208 ALA C O 1
ATOM 5417 N N . VAL C 3 209 ? -10.367 0.917 -12.811 1.00 50.53 209 VAL C N 1
ATOM 5418 C CA . VAL C 3 209 ? -9.639 2.002 -13.481 1.00 50.52 209 VAL C CA 1
ATOM 5419 C C . VAL C 3 209 ? -8.556 1.463 -14.430 1.00 50.60 209 VAL C C 1
ATOM 5420 O O . VAL C 3 209 ? -8.454 1.908 -15.576 1.00 50.36 209 VAL C O 1
ATOM 5424 N N . LYS C 3 210 ? -7.772 0.494 -13.950 1.00 50.87 210 LYS C N 1
ATOM 5425 C CA . LYS C 3 210 ? -6.692 -0.106 -14.734 1.00 51.29 210 LYS C CA 1
ATOM 5426 C C . LYS C 3 210 ? -7.216 -0.739 -16.012 1.00 51.60 210 LYS C C 1
ATOM 5427 O O . LYS C 3 210 ? -6.510 -0.801 -17.020 1.00 51.63 210 LYS C O 1
ATOM 5429 N N . GLY C 3 211 ? -8.460 -1.204 -15.966 1.00 52.01 211 GLY C N 1
ATOM 5430 C CA . GLY C 3 211 ? -9.099 -1.793 -17.135 1.00 52.55 211 GLY C CA 1
ATOM 5431 C C . GLY C 3 211 ? -9.771 -0.792 -18.064 1.00 52.87 211 GLY C C 1
ATOM 5432 O O . GLY C 3 211 ? -10.639 -1.169 -18.848 1.00 53.10 211 GLY C O 1
ATOM 5433 N N . LEU C 3 212 ? -9.379 0.479 -17.986 1.00 53.01 212 LEU C N 1
ATOM 5434 C CA . LEU C 3 212 ? -9.951 1.500 -18.865 1.00 53.15 212 LEU C CA 1
ATOM 5435 C C . LEU C 3 212 ? -8.918 2.310 -19.645 1.00 53.24 212 LEU C C 1
ATOM 5436 O O . LEU C 3 212 ? -9.266 3.287 -20.309 1.00 53.22 212 LEU C O 1
ATOM 5441 N N . ARG C 3 213 ? -7.653 1.901 -19.569 1.00 53.44 213 ARG C N 1
ATOM 5442 C CA . ARG C 3 213 ? -6.613 2.465 -20.428 1.00 53.66 213 ARG C CA 1
ATOM 5443 C C . ARG C 3 213 ? -6.752 1.908 -21.846 1.00 53.68 213 ARG C C 1
ATOM 5444 O O . ARG C 3 213 ? -7.358 0.853 -22.054 1.00 53.59 213 ARG C O 1
ATOM 5452 N N . GLY C 3 214 ? -6.190 2.617 -22.817 1.00 53.73 214 GLY C N 1
ATOM 5453 C CA . GLY C 3 214 ? -6.258 2.184 -24.210 1.00 53.95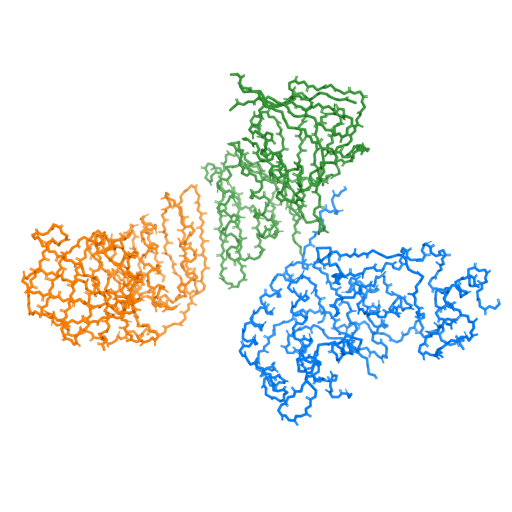 214 GLY C CA 1
ATOM 5454 C C . GLY C 3 214 ? -7.352 2.896 -24.979 1.00 54.01 214 GLY C C 1
ATOM 5455 O O . GLY C 3 214 ? -7.668 2.532 -26.116 1.00 54.18 214 GLY C O 1
ATOM 5456 N N . PHE C 3 215 ? -7.932 3.907 -24.341 1.00 54.02 215 PHE C N 1
ATOM 5457 C CA . PHE C 3 215 ? -8.914 4.774 -24.968 1.00 53.98 215 PHE C CA 1
ATOM 5458 C C . PHE C 3 215 ? -8.503 6.226 -24.734 1.00 53.99 215 PHE C C 1
ATOM 5459 O O . PHE C 3 215 ? -8.338 6.657 -23.587 1.00 54.00 215 PHE C O 1
ATOM 5467 N N . SER C 3 216 ? -8.338 6.971 -25.824 1.00 53.93 216 SER C N 1
ATOM 5468 C CA . SER C 3 216 ? -8.066 8.410 -25.760 1.00 53.76 216 SER C CA 1
ATOM 5469 C C . SER C 3 216 ? -9.291 9.201 -25.284 1.00 53.67 216 SER C C 1
ATOM 5470 O O . SER C 3 216 ? -9.180 10.372 -24.909 1.00 53.74 216 SER C O 1
ATOM 5473 N N . ALA C 3 217 ? -10.453 8.547 -25.304 1.00 53.48 217 ALA C N 1
ATOM 5474 C CA . ALA C 3 217 ? -11.725 9.147 -24.899 1.00 53.18 217 ALA C CA 1
ATOM 5475 C C . ALA C 3 217 ? -11.757 9.436 -23.397 1.00 52.94 217 ALA C C 1
ATOM 5476 O O . ALA C 3 217 ? -11.023 8.804 -22.633 1.00 53.04 217 ALA C O 1
ATOM 5478 N N . PRO C 3 218 ? -12.596 10.401 -22.966 1.00 52.67 218 PRO C N 1
ATOM 5479 C CA . PRO C 3 218 ? -12.728 10.668 -21.531 1.00 52.46 218 PRO C CA 1
ATOM 5480 C C . PRO C 3 218 ? -13.513 9.565 -20.812 1.00 52.24 218 PRO C C 1
ATOM 5481 O O . PRO C 3 218 ? -14.005 8.636 -21.462 1.00 52.31 218 PRO C O 1
ATOM 5485 N N . THR C 3 219 ? -13.628 9.667 -19.488 1.00 51.92 219 THR C N 1
ATOM 5486 C CA . THR C 3 219 ? -14.268 8.621 -18.686 1.00 51.51 219 THR C CA 1
ATOM 5487 C C . THR C 3 219 ? -15.289 9.177 -17.698 1.00 51.40 219 THR C C 1
ATOM 5488 O O . THR C 3 219 ? -14.949 10.002 -16.843 1.00 51.53 219 THR C O 1
ATOM 5492 N N . MET C 3 220 ? -16.533 8.714 -17.807 1.00 51.06 220 MET C N 1
ATOM 5493 C CA . MET C 3 220 ? -17.561 9.090 -16.843 1.00 51.01 220 MET C CA 1
ATOM 5494 C C . MET C 3 220 ? -17.539 8.177 -15.607 1.00 50.62 220 MET C C 1
ATOM 5495 O O . MET C 3 220 ? -17.550 6.952 -15.727 1.00 50.49 220 MET C O 1
ATOM 5500 N N . VAL C 3 221 ? -17.478 8.798 -14.428 1.00 50.43 221 VAL C N 1
ATOM 5501 C CA . VAL C 3 221 ? -17.598 8.104 -13.141 1.00 50.08 221 VAL C CA 1
ATOM 5502 C C . VAL C 3 221 ? -18.901 8.553 -12.491 1.00 49.90 221 VAL C C 1
ATOM 5503 O O . VAL C 3 221 ? -19.230 9.737 -12.525 1.00 49.84 221 VAL C O 1
ATOM 5507 N N . SER C 3 222 ? -19.639 7.608 -11.913 1.00 49.69 222 SER C N 1
ATOM 5508 C CA . SER C 3 222 ? -20.948 7.889 -11.319 1.00 49.52 222 SER C CA 1
ATOM 5509 C C . SER C 3 222 ? -21.181 7.071 -10.049 1.00 49.38 222 SER C C 1
ATOM 5510 O O . SER C 3 222 ? -20.890 5.868 -10.015 1.00 49.29 222 SER C O 1
ATOM 5513 N N . PHE C 3 223 ? -21.722 7.720 -9.018 1.00 48.98 223 PHE C N 1
ATOM 5514 C CA . PHE C 3 223 ? -22.027 7.048 -7.749 1.00 48.73 223 PHE C CA 1
ATOM 5515 C C . PHE C 3 223 ? -23.267 7.614 -7.035 1.00 48.63 223 PHE C C 1
ATOM 5516 O O . PHE C 3 223 ? -23.898 8.555 -7.517 1.00 48.52 223 PHE C O 1
ATOM 5524 N N . GLY C 3 224 ? -23.601 7.023 -5.890 1.00 48.65 224 GLY C N 1
ATOM 5525 C CA . GLY C 3 224 ? -24.701 7.480 -5.042 1.00 48.76 224 GLY C CA 1
ATOM 5526 C C . GLY C 3 224 ? -24.438 7.163 -3.580 1.00 48.85 224 GLY C C 1
ATOM 5527 O O . GLY C 3 224 ? -23.373 6.655 -3.233 1.00 48.97 224 GLY C O 1
ATOM 5528 N N . GLU C 3 225 ? -25.408 7.456 -2.719 1.00 48.96 225 GLU C N 1
ATOM 5529 C CA . GLU C 3 225 ? -25.252 7.206 -1.286 1.00 49.03 225 GLU C CA 1
ATOM 5530 C C . GLU C 3 225 ? -25.416 5.713 -1.013 1.00 49.03 225 GLU C C 1
ATOM 5531 O O . GLU C 3 225 ? -26.506 5.164 -1.192 1.00 49.10 225 GLU C O 1
ATOM 5537 N N . ASN C 3 226 ? -24.324 5.064 -0.601 1.00 48.90 226 ASN C N 1
ATOM 5538 C CA . ASN C 3 226 ? -24.294 3.611 -0.348 1.00 48.69 226 ASN C CA 1
ATOM 5539 C C . ASN C 3 226 ? -24.755 2.771 -1.540 1.00 48.74 226 ASN C C 1
ATOM 5540 O O . ASN C 3 226 ? -25.440 1.759 -1.372 1.00 48.81 226 ASN C O 1
ATOM 5545 N N . LEU C 3 227 ? -24.379 3.201 -2.741 1.00 48.78 227 LEU C N 1
ATOM 5546 C CA . LEU C 3 227 ? -24.761 2.512 -3.968 1.00 48.79 227 LEU C CA 1
ATOM 5547 C C . LEU C 3 227 ? -23.511 2.077 -4.742 1.00 49.06 227 LEU C C 1
ATOM 5548 O O . LEU C 3 227 ? -22.397 2.479 -4.393 1.00 48.88 227 LEU C O 1
ATOM 5553 N N . PRO C 3 228 ? -23.683 1.229 -5.778 1.00 49.33 228 PRO C N 1
ATOM 5554 C CA . PRO C 3 228 ? -22.551 0.872 -6.636 1.00 49.48 228 PRO C CA 1
ATOM 5555 C C . PRO C 3 228 ? -22.030 2.034 -7.476 1.00 49.66 228 PRO C C 1
ATOM 5556 O O . PRO C 3 228 ? -22.783 2.956 -7.793 1.00 49.62 228 PRO C O 1
ATOM 5560 N N . MET C 3 229 ? -20.741 1.984 -7.810 1.00 50.05 229 MET C N 1
ATOM 5561 C CA . MET C 3 229 ? -20.122 2.959 -8.710 1.00 50.35 229 MET C CA 1
ATOM 5562 C C . MET C 3 229 ? -20.022 2.396 -10.129 1.00 50.43 229 MET C C 1
ATOM 5563 O O . MET C 3 229 ? -19.506 1.301 -10.344 1.00 50.34 229 MET C O 1
ATOM 5568 N N . LYS C 3 230 ? -20.534 3.158 -11.086 1.00 50.78 230 LYS C N 1
ATOM 5569 C CA . LYS C 3 230 ? -20.436 2.809 -12.493 1.00 51.02 230 LYS C CA 1
ATOM 5570 C C . LYS C 3 230 ? -19.439 3.749 -13.138 1.00 51.22 230 LYS C C 1
ATOM 5571 O O . LYS C 3 230 ? -19.559 4.975 -13.036 1.00 51.42 230 LYS C O 1
ATOM 5577 N N . ILE C 3 231 ? -18.455 3.162 -13.801 1.00 51.32 231 ILE C N 1
ATOM 5578 C CA . ILE C 3 231 ? -17.440 3.924 -14.498 1.00 51.59 231 ILE C CA 1
ATOM 5579 C C . ILE C 3 231 ? -17.329 3.411 -15.935 1.00 51.47 231 ILE C C 1
ATOM 5580 O O . ILE C 3 231 ? -17.075 2.225 -16.155 1.00 51.59 231 ILE C O 1
ATOM 5585 N N . ASP C 3 232 ? -17.568 4.292 -16.908 1.00 51.28 232 ASP C N 1
ATOM 5586 C CA . ASP C 3 232 ? -17.523 3.879 -18.313 1.00 51.14 232 ASP C CA 1
ATOM 5587 C C . ASP C 3 232 ? -16.860 4.865 -19.275 1.00 50.73 232 ASP C C 1
ATOM 5588 O O . ASP C 3 232 ? -16.869 6.074 -19.042 1.00 50.69 232 ASP C O 1
ATOM 5593 N N . VAL C 3 233 ? -16.281 4.333 -20.350 1.00 50.24 233 VAL C N 1
ATOM 5594 C CA . VAL C 3 233 ? -15.752 5.156 -21.438 1.00 49.83 233 VAL C CA 1
ATOM 5595 C C . VAL C 3 233 ? -16.428 4.758 -22.750 1.00 49.46 233 VAL C C 1
ATOM 5596 O O . VAL C 3 233 ? -16.529 3.572 -23.073 1.00 49.44 233 VAL C O 1
ATOM 5600 N N . GLU C 3 234 ? -16.913 5.749 -23.488 1.00 49.02 234 GLU C N 1
ATOM 5601 C CA . GLU C 3 234 ? -17.367 5.514 -24.845 1.00 48.65 234 GLU C CA 1
ATOM 5602 C C . GLU C 3 234 ? -16.170 5.694 -25.764 1.00 48.40 234 GLU C C 1
ATOM 5603 O O . GLU C 3 234 ? -15.539 6.750 -25.775 1.00 48.20 234 GLU C O 1
ATOM 5609 N N . ALA C 3 235 ? -15.853 4.643 -26.516 1.00 48.19 235 ALA C N 1
ATOM 5610 C CA . ALA C 3 235 ? -14.740 4.666 -27.457 1.00 47.95 235 ALA C CA 1
ATOM 5611 C C . ALA C 3 235 ? -15.052 5.613 -28.603 1.00 47.79 235 ALA C C 1
ATOM 5612 O O . ALA C 3 235 ? -16.218 5.805 -28.949 1.00 47.89 235 ALA C O 1
ATOM 5614 N N . VAL C 3 236 ? -14.011 6.199 -29.190 1.00 47.57 236 VAL C N 1
ATOM 5615 C CA . VAL C 3 236 ? -14.178 7.161 -30.288 1.00 47.42 236 VAL C CA 1
ATOM 5616 C C . VAL C 3 236 ? -15.008 6.625 -31.458 1.00 47.34 236 VAL C C 1
ATOM 5617 O O . VAL C 3 236 ? -15.606 7.401 -32.202 1.00 47.40 236 VAL C O 1
ATOM 5621 N N . SER C 3 237 ? -15.050 5.303 -31.609 1.00 47.23 237 SER C N 1
ATOM 5622 C CA . SER C 3 237 ? -15.800 4.682 -32.697 1.00 47.13 237 SER C CA 1
ATOM 5623 C C . SER C 3 237 ? -17.240 4.322 -32.343 1.00 47.08 237 SER C C 1
ATOM 5624 O O . SER C 3 237 ? -18.057 4.099 -33.236 1.00 47.22 237 SER C O 1
ATOM 5627 N N . GLY C 3 238 ? -17.552 4.257 -31.052 1.00 46.96 238 GLY C N 1
ATOM 5628 C CA . GLY C 3 238 ? -18.943 4.124 -30.632 1.00 47.00 238 GLY C CA 1
ATOM 5629 C C . GLY C 3 238 ? -19.270 3.134 -29.530 1.00 46.98 238 GLY C C 1
ATOM 5630 O O . GLY C 3 238 ? -20.303 3.269 -28.864 1.00 47.09 238 GLY C O 1
ATOM 5631 N N . GLY C 3 239 ? -18.406 2.139 -29.334 1.00 46.79 239 GLY C N 1
ATOM 5632 C CA . GLY C 3 239 ? -18.611 1.136 -28.287 1.00 46.52 239 GLY C CA 1
ATOM 5633 C C . GLY C 3 239 ? -18.638 1.713 -26.880 1.00 46.34 239 GLY C C 1
ATOM 5634 O O . GLY C 3 239 ? -18.486 2.919 -26.688 1.00 46.37 239 GLY C O 1
ATOM 5635 N N . HIS C 3 240 ? -18.835 0.845 -25.894 1.00 46.19 240 HIS C N 1
ATOM 5636 C CA . HIS C 3 240 ? -18.876 1.253 -24.490 1.00 45.85 240 HIS C CA 1
ATOM 5637 C C . HIS C 3 240 ? -18.247 0.198 -23.597 1.00 45.62 240 HIS C C 1
ATOM 5638 O O . HIS C 3 240 ? -18.679 -0.956 -23.586 1.00 45.59 240 HIS C O 1
ATOM 5645 N N . MET C 3 241 ? -17.218 0.590 -22.855 1.00 45.45 241 MET C N 1
ATOM 5646 C CA . MET C 3 241 ? -16.662 -0.284 -21.828 1.00 45.22 241 MET C CA 1
ATOM 5647 C C . MET C 3 241 ? -17.032 0.252 -20.454 1.00 44.98 241 MET C C 1
ATOM 5648 O O . MET C 3 241 ? -16.760 1.406 -20.131 1.00 44.93 241 MET C O 1
ATOM 5653 N N . ILE C 3 242 ? -17.668 -0.603 -19.663 1.00 44.81 242 ILE C N 1
ATOM 5654 C CA . ILE C 3 242 ? -18.223 -0.223 -18.370 1.00 44.65 242 ILE C CA 1
ATOM 5655 C C . ILE C 3 242 ? -17.583 -1.053 -17.265 1.00 44.49 242 ILE C C 1
ATOM 5656 O O . ILE C 3 242 ? -17.266 -2.217 -17.465 1.00 44.81 242 ILE C O 1
ATOM 5661 N N . PHE C 3 243 ? -17.377 -0.440 -16.108 1.00 44.26 243 PHE C N 1
ATOM 5662 C CA . PHE C 3 243 ? -17.071 -1.188 -14.897 1.00 44.11 243 PHE C CA 1
ATOM 5663 C C . PHE C 3 243 ? -17.997 -0.750 -13.763 1.00 44.12 243 PHE C C 1
ATOM 5664 O O . PHE C 3 243 ? -18.143 0.441 -13.498 1.00 44.00 243 PHE C O 1
ATOM 5672 N N . TRP C 3 244 ? -18.641 -1.724 -13.125 1.00 44.19 244 TRP C N 1
ATOM 5673 C CA . TRP C 3 244 ? -19.439 -1.491 -11.931 1.00 44.29 244 TRP C CA 1
ATOM 5674 C C . TRP C 3 244 ? -18.662 -1.978 -10.713 1.00 44.27 244 TRP C C 1
ATOM 5675 O O . TRP C 3 244 ? -18.073 -3.056 -10.741 1.00 44.19 244 TRP C O 1
ATOM 5686 N N . ILE C 3 245 ? -18.659 -1.181 -9.648 1.00 44.53 245 ILE C N 1
ATOM 5687 C CA . ILE C 3 245 ? -18.017 -1.571 -8.386 1.00 44.74 245 ILE C CA 1
ATOM 5688 C C . ILE C 3 245 ? -19.029 -1.501 -7.243 1.00 45.10 245 ILE C C 1
ATOM 5689 O O . ILE C 3 245 ? -19.686 -0.475 -7.056 1.00 45.02 245 ILE C O 1
ATOM 5694 N N . ALA C 3 246 ? -19.140 -2.595 -6.488 1.00 45.54 246 ALA C N 1
ATOM 5695 C CA . ALA C 3 246 ? -20.073 -2.695 -5.361 1.00 45.90 246 ALA C CA 1
ATOM 5696 C C . ALA C 3 246 ? -19.512 -2.018 -4.108 1.00 46.19 246 ALA C C 1
ATOM 5697 O O . ALA C 3 246 ? -18.343 -2.219 -3.777 1.00 46.33 246 ALA C O 1
ATOM 5699 N N . PRO C 3 247 ? -20.345 -1.221 -3.405 1.00 46.50 247 PRO C N 1
ATOM 5700 C CA . PRO C 3 247 ? -19.913 -0.471 -2.217 1.00 46.87 247 PRO C CA 1
ATOM 5701 C C . PRO C 3 247 ? -19.637 -1.314 -0.968 1.00 47.22 247 PRO C C 1
ATOM 5702 O O . PRO C 3 247 ? -19.984 -2.494 -0.917 1.00 47.18 247 PRO C O 1
ATOM 5706 N N . ARG C 3 248 ? -19.008 -0.694 0.027 1.00 47.60 248 ARG C N 1
ATOM 5707 C CA . ARG C 3 248 ? -18.882 -1.290 1.353 1.00 47.98 248 ARG C CA 1
ATOM 5708 C C . ARG C 3 248 ? -19.817 -0.585 2.328 1.00 48.40 248 ARG C C 1
ATOM 5709 O O . ARG C 3 248 ? -20.047 0.618 2.208 1.00 48.56 248 ARG C O 1
ATOM 5717 N N . LEU C 3 249 ? -20.364 -1.338 3.279 1.00 48.93 249 LEU C N 1
ATOM 5718 C CA . LEU C 3 249 ? -21.368 -0.799 4.196 1.00 49.53 249 LEU C CA 1
ATOM 5719 C C . LEU C 3 249 ? -21.007 -0.973 5.671 1.00 49.82 249 LEU C C 1
ATOM 5720 O O . LEU C 3 249 ? -20.711 -2.072 6.150 1.00 49.98 249 LEU C O 1
#

Nearest PDB structures (foldseek):
  2izo-assembly1_A  TM=1.004E+00  e=1.984E-51  Saccharolobus solfataricus
  1a77-assembly1_A  TM=9.587E-01  e=3.703E-23  Methanocaldococcus jannaschii
  5zod-assembly1_A  TM=8.204E-01  e=1.093E-18  Homo sapiens
  5t9j-assembly2_B  TM=8.344E-01  e=8.787E-14  Homo sapiens
  5t9j-assembly2_A  TM=8.289E-01  e=3.340E-13  Homo sapiens

Secondary structure (P-SEA, 3-state):
ccccccbbbbbcccccccccccccaaaaaaaaaaccccccccccccccaaaaaaacaaaaaaaaaccbbbbbbcccaaaaaaaaaaaaaaccbbbbbcccaaaaaaaaaaacccccccccccccccccccbbbccccccccccbbbbbaaaaaaaacccaaaaaaaaaaacccccccccccccaaaaaaaaaccccccaaaaaaccccccccccccccccccaaaaaaaccccccccaaaaaaaaaaaaaaaaaaaaaaacccccccc/cbbbbbcaaaaaaaaaaaaaaccccccccccccccccccccccccbbbbbbbccccccbbbbcccbbbbbbcaaaaaaaaaaccccbbbbbbbcccbbbbbbbccbbbbbbbcbbbbbccccccccccccbbbbbbaaaaaaaaaaacccccbbbbbccccbbbbbbbcccbbbbbbbccccccccccccccccccccaaaaaaacccccccccbbbbccccbbbbbbcccccccbbbbbbbcc/cbbbbbccaaaaaaaaaaaaacccbbbbbbcccccbbbbbcccccbbbbbbbcccccccccccccccccccccaaaaaaaccccbbbbbbbccccbbbbbcccbbbbbbbbcccccccccccccccccccccccaaaaaaaaaaaaacccbbbbbbcccbbbbbccccccbbbbbbcccccccbbbbcccccccccaaaaaaaaaacccccbbbbbbccccbbbbbbbbcccbbbbbbbbbbcc

Solvent-accessible surface area: 34763 Å² total

Foldseek 3Di:
DLDPLDDWDFDALVVQALFEEQEEQVQLQVLQCPDDDDVCDAADVGDRPSSVCLLQVLVLVCLLSQYQYEYFYEDVPVSSVLSVLLCVLLQRFYFYWPHDRLLQSQVCQVVVVGVFYEHQDDLNLLSRRQKYWYASSHVPDGGIIIDGSVVSCVVLVHDSLLVLQLSQCCADPVRHRHDPPAHSVNSSVVSVVPNNCVPCVSCCRHPNGYDDGPDPDGDHNDVVSNCCSACPPRNHDVVVCVVRSVSSNVSNVSNVVSNPDDDPVVVD/DWKFKAQPLLLVLLLLQLVVLFDQKWKFKQAPQFTWIWDGGPVRFKTKIWTDGRVNTDDIDDPDRIDIFMDGSVVVSVVSVPADDRWMWMWDDDDFWTKIWTDDPHIDMDIDTGDDDDPDDDDADPDDFQKKFKFWLVLVLVVLVVPLVFAQKWKWKADPQKIKIWHQGDPGIDIDIHHVVVPGTDDMDGDIAIFMFGSSLSNSCSSNNSFAGMWMWGDHHQAWIWIWRQGPPRTTMIMTGGTD/DWKFKAQAVLVVLLLLLLCCLAFLWWKWKQDPQGIKTWDAHPVNFKIKMKFFGPVLTPDIDDDDIKMWTFPGNPRSVVSNVDDNWMKMWADDPQHIWMWTVDVDIDIDDTGIDMGHGDDPDDDDDDFQWKFKFALVVLLVVLVVQVVADFKKKWWDDPQWIWIKHHDPPGIDIDIDHDVRPTVDIGHRDTAMFMFTSVSSNSNSVSPPSARFMKMWTHGHQAWIKIWGQHPSGMIMIMIGHTDD

Organism: Saccharolobus solfataricus (strain ATCC 35092 / DSM 1617 / JCM 11322 / P2) (NCBI:txid273057)